Protein 6SGF (pdb70)

Solvent-accessible surface area: 33220 Å² total; per-residue (Å²): 72,89,135,67,79,15,64,0,95,91,5,61,15,6,62,25,76,7,105,82,108,83,28,141,48,40,27,65,5,48,6,90,103,37,86,14,17,0,33,0,7,2,52,38,28,8,49,10,35,67,3,72,7,0,27,0,61,3,27,93,43,132,12,64,1,0,0,8,0,4,21,60,37,110,73,14,63,79,69,0,7,81,129,43,37,74,69,116,86,95,18,66,4,100,17,58,54,73,35,26,0,24,4,0,0,0,12,0,43,69,72,138,27,150,129,3,52,3,5,0,35,8,0,24,0,50,17,73,70,56,74,114,78,69,5,64,0,82,77,2,133,40,56,142,24,73,6,96,82,104,82,34,138,47,43,27,69,4,48,8,87,71,27,84,17,28,0,42,0,63,10,73,71,39,10,21,3,44,15,1,15,8,0,29,0,59,2,27,92,46,129,14,53,0,0,0,9,0,8,33,59,38,158,79,14,64,83,54,0,12,37,126,44,33,72,78,102,91,89,6,53,2,25,9,24,28,123,39,29,0,46,1,0,0,0,12,0,45,79,59,145,27,154,126,3,50,3,5,0,32,9,0,23,0,22,14,23,69,25,4,33,67,80,90,66,13,8,3,0,54,81,5,100,26,6,37,9,44,9,46,48,46,59,7,45,15,5,27,75,4,49,6,48,84,71,120,18,28,0,14,0,17,12,60,78,52,9,81,4,78,71,3,80,4,0,13,0,8,1,4,74,46,124,12,63,0,0,0,9,0,8,32,14,32,107,77,14,60,83,60,0,7,82,124,42,41,75,68,111,88,71,15,80,3,105,15,62,46,124,44,17,0,10,0,0,0,0,13,0,44,65,99,141,19,148,124,3,44,2,6,0,4,2,0,17,0,51,14,93,95,85,70,56,33,55,86,69,15,10,6,0,56,70,4,138,25,49,138,25,74,7,91,83,109,82,32,56,15,4,28,64,4,50,6,79,147,71,119,17,30,0,38,0,48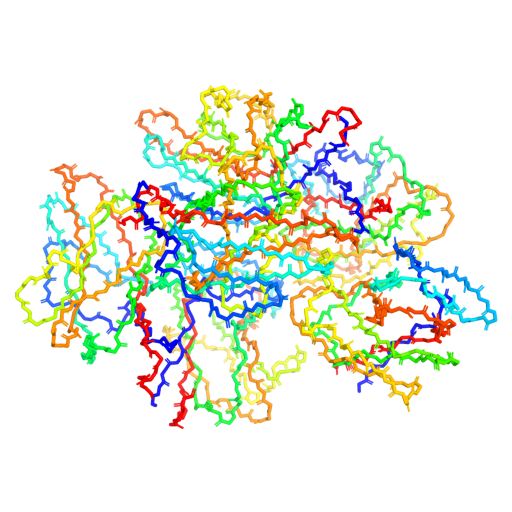,8,84,86,71,12,103,12,74,97,0,8,1,0,18,0,9,2,6,43,32,78,14,61,0,0,0,10,0,6,29,60,35,145,75,13,63,80,72,0,6,58,126,46,35,42,3,34,63,78,13,31,3,10,6,61,56,122,46,27,0,37,1,0,0,0,12,0,45,71,89,166,26,144,130,3,49,2,4,0,4,2,0,24,0,47,14,80,33,120,71,68,103,66,13,16,6,0,56,62,4,148,24,49,139,23,75,6,101,86,103,84,25,52,16,4,30,59,5,48,7,82,149,70,119,16,33,0,40,0,46,13,87,94,60,8,86,7,82,70,4,58,0,0,15,0,5,2,4,45,32,89,13,66,0,0,0,8,0,7,33,59,38,150,80,14,66,83,68,0,8,55,121,37,2,23,4,21,62,54,3,12,2,78,15,59,52,123,48,29,0,49,0,0,0,0,12,0,49,70,98,162,22,110,131,3,50,2,5,0,4,2,0,16,0,22,7,96,106,86,13,112,97,56,88,58,10,9,1,0,53,69,5,86,26,24,68,8,50,7,50,52,47,60,7,48,15,4,28,63,5,52,5,61,135,64,116,12,29,0,16,0,36,17,69,87,72,2,89,13,85,51,6,88,4,0,22,0,12,3,5,68,48,136,13,65,1,0,0,8,0,7,32,31,29,70,79,15,65,80,69,0,12,65,128,46,31,76,67,113,89,82,17,64,2,99,16,60,60,124,34,28,0,45,0,0,0,0,12,0,44,72,108,161,19,147,122,4,47,3,5,0,4,2,0,20,0,57,3,106,106,80,42

Sequence (786 aa):
GVKKVFTADQLKVAWGDADYELADGQWKLSFAKQYNQVKWTLPESIEMSQVNAVTFQVADQKVPISLKVYNGGDDATAANTQYGLSGQTEYTINPSGDGAIDAVGIMITEDKPENATVSLVSVTFELKAGVKKVFTADQLKVAWGDADYELADGQWKLSFAKQYNQVKWTLPESIEMSQVNAVTFQVADQKVPISLKVYNGGDDATAANTQYGLSGQTEYTINPSGDGAIDAVGIMITEDKPENATVSLVSVTFELKAGAGGVKKVFTADQLKVAWGDADYELADGQWKLSFAKQYNQVKWTLPESIEMSQVNAVTFQVADQKVPISLKVYNGGDDATAANTQYGLSGQTEYTINPSGDGAIDAVGIMITEDKPENATVSLVSVTFELKAGAMGVKKVFTADQLKVAWGDADYELADGQWKLSFAKQYNQVKWTLPESIEMSQVNAVTFQVADQKVPISLKVYNGGDDATAANTQYGLSGQTEYTINPSGDGAIDAVGIMITEDKPENATVSLVSVTFELKAGGVKKVFTADQLKVAWGDADYELADGQWKLSFAKQYNQVKWTLPESIEMSQVNAVTFQVADQKVPISLKVYNGGDDATAANTQYGLSGQQTEYTINPSGDGAIDAVGIMITEDKPENATVSLVSVTFELKAGAGGVKKVFTADQLKVAWGDADYELADGQWKLSFAKQYNQVKWTLPESIEMSQVNAVTFQVADQKVPISLKVYNGGDDATAANTQYGLSGQTEYTINPSGDGAIDAVGIMITEDKPENATVSLVSVTFELKAGA

Radius of gyration: 27.17 Å; Cα contacts (8 Å, |Δi|>4): 2214; chains: 6; bounding box: 61×60×64 Å

InterPro domains:
  IPR001000 Glycoside hydrolase family 10 domain [PF00331] (367-752)
  IPR001000 Glycoside hydrolase family 10 domain [PR00134] (466-478)
  IPR001000 Glycoside hydrolase family 10 domain [PR00134] (526-537)
  IPR001000 Glycoside hydrolase family 10 domain [PR00134] (588-599)
  IPR001000 Glycoside hydrolase family 10 domain [PR00134] (617-629)
  IPR001000 Glycoside hydrolase family 10 domain [PS51760] (351-753)
  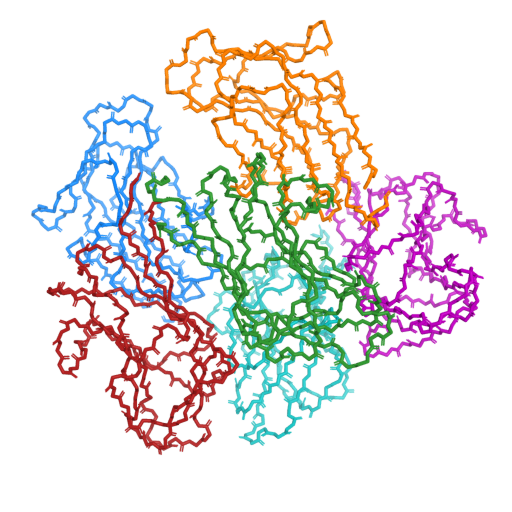IPR001000 Glycoside hydrolase family 10 domain [SM00633] (431-754)
  IPR003305 Carbohydrate-binding, CenC-like [PF02018] (166-317)
  IPR003343 Bacterial Ig-like domain, group 2 [PF02368] (1109-1179)
  IPR003343 Bacterial Ig-like domain, group 2 [SM00635] (1108-1184)
  IPR0089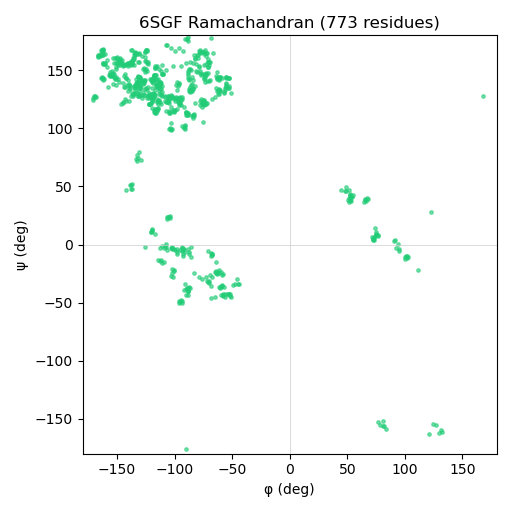64 Invasin/intimin cell-adhesion fragments [SSF49373] (1107-1189)
  IPR008979 Galactose-binding-like domain superfamily [SSF49785] (164-322)
  IPR010502 Carbohydrate-binding domain, family 9 [PF06452] (913-1086)
  IPR013378 Internalin B-like, B-repeat [PF09479] (1191-1256)
  IPR013378 Internalin B-like, B-repeat [TIGR02543] (1220-1261)
  IPR013783 Immunoglobulin-like fold [G3DSA:2.60.40.10] (1259-1356)
  IPR017853 Glycoside hydrolase superfamily [SSF51445] (361-753)
  IPR036116 Fibronectin type III superfamily [SSF49265] (1285-1336)
  IPR042229 Listeria-Bacteroides repeat domain superfamily [G3DSA:2.60.40.4270] (1190-1258)
  IPR044846 Glycoside hydrolase family 10 [PTHR31490] (156-719)

Foldseek 3Di:
DDKDKFWQVQWAWPDWPWDWDQDPRWTKTDHQAAFTKTKTWGPDKAFLLFFFKKKWFKPPFDAFKKKAWCFPDPGGDPLRMDGRHDDDRMDMRGHDDGHITTMMMMTHRDHGDDRGIMITTMMMTDTPD/DDKDKFWQVQWAWPDWPWDWDQDPRKTKTHHAAAFTKIKTFHPDWAWLVFFFKKKWFKPPFDAFKKKAFCFPDPGGDPLRMDGRDDDDRMDMRGHDDGHIGTIMMMTHRDGGDDRGMMITTMMMTDTDVVSD/DDKDKFWQVQWAWPDWPWDWDQDPRKIKTHHAAAFTKIKTWGPDWAWLVFFFKKKWFKPPFDAFKKKAWCFPDPGGDPLRMDGRDDDDRMDMHGHDDGHITTIMMMTHRDHGDDRGIMITTMMMTHTDVPD/DWDKDKDWQVQWDWPDWPWDWDQDPRKTKTDHAAAFTKTKTWHPDWAFLVFFQKKKWFKPPFPAFKKKAFPFPDPGGDPLRMDGRDDDDRMDMHGDDDGHTGTIMMMTHRDGGDDRGMMITTMMMTTTDDD/DDKDKFWAVQWAWPDWPWDWDQDPRWTKTHHQAAFTKIKTWHPDWAWLLWFFKKKWFKPPFDAFKKKAFDFPDPGGDPLRIDGRHDDDRIDMHGHDDGHTGTMMMMTHRDGGDDRGMMITTMMMTDTDDPDD/DDKDKFWQVQWAWPDWPWDWDQDPRKIKTDHQAAFTKTKTWGPDWAFLQWFFKKKWFKPPFDAFKKKAFDFPDPGGDPLRIDARHDDDRMDMHGHDDGHIGTIMMMTHRDGGDDRGMMITTMMMTDTDPPD

Structure (mmCIF, N/CA/C/O backbone):
data_6SGF
#
_entry.id   6SGF
#
_cell.length_a   141.870
_cell.length_b   141.870
_cell.length_c   60.600
_cell.angle_alpha   90.000
_cell.angle_beta   90.000
_cell.angle_gamma   120.000
#
_symmetry.space_group_name_H-M   'P 65'
#
loop_
_entity.id
_entity.type
_entity.pdbx_description
1 polymer Beta-xylanase
2 branched beta-D-xylopyranose-(1-4)-beta-D-xylopyranose-(1-4)-beta-D-xylopyranose
3 branched beta-D-xylopyranose-(1-4)-beta-D-xylopyranose-(1-4)-beta-D-xylopyranose-(1-4)-beta-D-xylopyranose
4 non-polymer beta-D-xylopyranose
5 non-polymer 'CADMIUM ION'
6 non-polymer 'CHLORIDE ION'
7 water water
#
loop_
_atom_site.group_PDB
_atom_site.id
_atom_site.type_symbol
_atom_site.label_atom_id
_atom_site.label_alt_id
_atom_site.label_comp_id
_atom_site.label_asym_id
_atom_site.label_entity_id
_atom_site.label_seq_id
_atom_site.pdbx_PDB_ins_code
_atom_site.Cartn_x
_atom_site.Cartn_y
_atom_site.Cartn_z
_atom_site.occupancy
_atom_site.B_iso_or_equiv
_atom_site.auth_seq_id
_atom_site.auth_comp_id
_atom_site.auth_asym_id
_atom_site.auth_atom_id
_atom_site.pdbx_PDB_model_num
ATOM 1 N N . GLY A 1 4 ? 44.653 84.282 -1.314 1.00 45.96 28 GLY A N 1
ATOM 2 C CA . GLY A 1 4 ? 43.297 84.806 -1.259 1.00 41.24 28 GLY A CA 1
ATOM 3 C C . GLY A 1 4 ? 43.092 86.046 -2.109 1.00 38.49 28 GLY A C 1
ATOM 4 O O . GLY A 1 4 ? 44.016 86.503 -2.781 1.00 39.55 28 GLY A O 1
ATOM 7 N N . VAL A 1 5 ? 41.873 86.589 -2.074 1.00 30.72 29 VAL A N 1
ATOM 8 C CA . VAL A 1 5 ? 41.556 87.805 -2.812 1.00 35.05 29 VAL A CA 1
ATOM 9 C C . VAL A 1 5 ? 42.230 88.988 -2.129 1.00 30.72 29 VAL A C 1
ATOM 10 O O . VAL A 1 5 ? 42.242 89.090 -0.896 1.00 27.41 29 VAL A O 1
ATOM 23 N N . LYS A 1 6 ? 42.752 89.916 -2.919 1.00 24.72 30 LYS A N 1
ATOM 24 C CA . LYS A 1 6 ? 43.445 91.082 -2.371 1.00 28.81 30 LYS A CA 1
ATOM 25 C C . LYS A 1 6 ? 42.644 92.351 -2.643 1.00 30.00 30 LYS A C 1
ATOM 26 O O . LYS A 1 6 ? 42.369 92.682 -3.800 1.00 32.88 30 LYS A O 1
ATOM 45 N N . LYS A 1 7 ? 42.268 93.054 -1.575 1.00 25.57 31 LYS A N 1
ATOM 46 C CA . LYS A 1 7 ? 41.692 94.390 -1.663 1.00 20.90 31 LYS A CA 1
ATOM 47 C C . LYS A 1 7 ? 42.805 95.399 -1.399 1.00 27.26 31 LYS A C 1
ATOM 48 O O . LYS A 1 7 ? 43.381 95.415 -0.305 1.00 22.62 31 LYS A O 1
ATOM 67 N N . VAL A 1 8 ? 43.113 96.225 -2.395 1.00 22.36 32 VAL A N 1
ATOM 68 C CA . VAL A 1 8 ? 44.241 97.147 -2.335 1.00 17.01 32 VAL A CA 1
ATOM 69 C C . VAL A 1 8 ? 43.703 98.573 -2.283 1.00 23.81 32 VAL A C 1
ATOM 70 O O . VAL A 1 8 ? 42.858 98.957 -3.100 1.00 21.55 32 VAL A O 1
ATOM 83 N N . PHE A 1 9 ? 44.193 99.358 -1.324 1.00 15.92 33 PHE A N 1
ATOM 84 C CA . PHE A 1 9 ? 43.886 100.787 -1.251 1.00 17.20 33 PHE A CA 1
ATOM 85 C C . PHE A 1 9 ? 45.170 101.569 -1.459 1.00 16.61 33 PHE A C 1
ATOM 86 O O . PHE A 1 9 ? 46.093 101.491 -0.639 1.00 16.34 33 PHE A O 1
ATOM 103 N N . THR A 1 10 ? 45.234 102.341 -2.535 1.00 14.26 34 THR A N 1
ATOM 104 C CA . THR A 1 10 ? 46.387 103.229 -2.650 1.00 13.71 34 THR A CA 1
ATOM 105 C C . THR A 1 10 ? 46.196 104.448 -1.752 1.00 12.78 34 THR A C 1
ATOM 106 O O . THR A 1 10 ? 45.099 104.707 -1.236 1.00 16.96 34 THR A O 1
ATOM 117 N N . ALA A 1 11 ? 47.298 105.198 -1.575 1.00 16.52 35 ALA A N 1
ATOM 118 C CA . ALA A 1 11 ? 47.336 106.318 -0.644 1.00 17.82 35 ALA A CA 1
ATOM 119 C C . ALA A 1 11 ? 46.175 107.276 -0.864 1.00 15.78 35 ALA A C 1
ATOM 120 O O . ALA A 1 11 ? 45.521 107.711 0.090 1.00 17.04 35 ALA A O 1
ATOM 127 N N . ASP A 1 12 ? 45.896 107.616 -2.119 1.00 16.42 36 ASP A N 1
ATOM 128 C CA . ASP A 1 12 ? 44.853 108.598 -2.387 1.00 16.19 36 ASP A CA 1
ATOM 129 C C . ASP A 1 12 ? 43.448 108.106 -2.062 1.00 21.47 36 ASP A C 1
ATOM 130 O O . ASP A 1 12 ? 42.515 108.909 -2.105 1.00 22.73 36 ASP A O 1
ATOM 139 N N . GLN A 1 13 ? 43.265 106.837 -1.724 1.00 21.22 37 GLN A N 1
ATOM 140 C CA . GLN A 1 13 ? 41.963 106.350 -1.275 1.00 20.96 37 GLN A CA 1
ATOM 141 C C . GLN A 1 13 ? 41.802 106.370 0.240 1.00 22.77 37 GLN A C 1
ATOM 142 O O . GLN A 1 13 ? 40.747 105.962 0.754 1.00 21.23 37 GLN A O 1
ATOM 156 N N . LEU A 1 14 ? 42.836 106.776 0.954 1.00 16.31 38 LEU A N 1
ATOM 157 C CA . LEU A 1 14 ? 42.892 106.719 2.413 1.00 17.82 38 LEU A CA 1
ATOM 158 C C . LEU A 1 14 ? 42.713 108.130 2.959 1.00 18.48 38 LEU A C 1
ATOM 159 O O . LEU A 1 14 ? 43.485 109.026 2.619 1.00 21.16 38 LEU A O 1
ATOM 175 N N . LYS A 1 15 ? 41.729 108.311 3.828 1.00 19.56 39 LYS A N 1
ATOM 176 C CA . LYS A 1 15 ? 41.443 109.604 4.434 1.00 18.70 39 LYS A CA 1
ATOM 177 C C . LYS A 1 15 ? 42.063 109.688 5.823 1.00 16.31 39 LYS A C 1
ATOM 178 O O . LYS A 1 15 ? 41.943 108.755 6.616 1.00 19.43 39 LYS A O 1
ATOM 197 N N . VAL A 1 16 ? 42.668 110.817 6.141 1.00 17.97 40 VAL A N 1
ATOM 198 C CA . VAL A 1 16 ? 43.262 110.977 7.469 1.00 18.78 40 VAL A CA 1
ATOM 199 C C . VAL A 1 16 ? 42.150 111.199 8.495 1.00 19.58 40 VAL A C 1
ATOM 200 O O . VAL A 1 16 ? 41.343 112.126 8.373 1.00 21.77 40 VAL A O 1
ATOM 213 N N . ALA A 1 17 ? 42.119 110.356 9.519 1.00 16.51 41 ALA A N 1
ATOM 214 C CA . ALA A 1 17 ? 41.175 110.484 10.620 1.00 17.33 41 ALA A CA 1
ATOM 215 C C . ALA A 1 17 ? 41.717 111.349 11.749 1.00 19.69 41 ALA A C 1
ATOM 216 O O . ALA A 1 17 ? 40.965 112.112 12.370 1.00 25.02 41 ALA A O 1
ATOM 223 N N . TRP A 1 18 ? 43.011 111.217 12.020 1.00 17.12 42 TRP A N 1
ATOM 224 C CA . TRP A 1 18 ? 43.710 111.820 13.142 1.00 19.22 42 TRP A CA 1
ATOM 225 C C . TRP A 1 18 ? 45.196 111.729 12.830 1.00 15.81 42 TRP A C 1
ATOM 226 O O . TRP A 1 18 ? 45.658 110.731 12.266 1.00 16.77 42 TRP A O 1
ATOM 247 N N . GLY A 1 19 ? 45.938 112.751 13.205 1.00 16.75 43 GLY A N 1
ATOM 248 C CA . GLY A 1 19 ? 47.376 112.693 13.072 1.00 17.52 43 GLY A CA 1
ATOM 249 C C . GLY A 1 19 ? 48.099 113.837 13.733 1.00 18.78 43 GLY A C 1
ATOM 250 O O . GLY A 1 19 ? 47.832 115.017 13.429 1.00 19.18 43 GLY A O 1
ATOM 254 N N . ASP A 1 20 ? 49.060 113.523 14.598 1.00 19.73 44 ASP A N 1
ATOM 255 C CA . ASP A 1 20 ? 49.906 114.580 15.130 1.00 17.69 44 ASP A CA 1
ATOM 256 C C . ASP A 1 20 ? 51.262 114.614 14.458 1.00 22.88 44 ASP A C 1
ATOM 257 O O . ASP A 1 20 ? 52.056 115.497 14.757 1.00 23.58 44 ASP A O 1
ATOM 266 N N . ALA A 1 21 ? 51.540 113.680 13.549 1.00 20.85 45 ALA A N 1
ATOM 267 C CA . ALA A 1 21 ? 52.621 113.837 12.591 1.00 20.23 45 ALA A CA 1
ATOM 268 C C . ALA A 1 21 ? 52.217 114.864 11.544 1.00 23.19 45 ALA A C 1
ATOM 269 O O . ALA A 1 21 ? 51.046 115.227 11.427 1.00 23.33 45 ALA A O 1
ATOM 276 N N . ASP A 1 22 ? 53.207 115.348 10.787 1.00 20.55 46 ASP A N 1
ATOM 277 C CA . ASP A 1 22 ? 52.964 116.192 9.620 1.00 26.46 46 ASP A CA 1
ATOM 278 C C . ASP A 1 22 ? 52.689 115.295 8.406 1.00 20.78 46 ASP A C 1
ATOM 279 O O . ASP A 1 22 ? 53.438 114.356 8.166 1.00 25.66 46 ASP A O 1
ATOM 288 N N . TYR A 1 23 ? 51.634 115.578 7.648 1.00 20.12 47 TYR A N 1
ATOM 289 C CA . TYR A 1 23 ? 51.259 114.693 6.536 1.00 16.57 47 TYR A CA 1
ATOM 290 C C . TYR A 1 23 ? 50.752 115.502 5.344 1.00 21.74 47 TYR A C 1
ATOM 291 O O . TYR A 1 23 ? 50.092 116.528 5.510 1.00 20.76 47 TYR A O 1
ATOM 309 N N . GLU A 1 24 ? 51.083 115.050 4.132 1.00 15.67 48 GLU A N 1
ATOM 310 C CA . GLU A 1 24 ? 50.538 115.666 2.939 1.00 16.38 48 GLU A CA 1
ATOM 311 C C . GLU A 1 24 ? 50.461 114.606 1.856 1.00 15.84 48 GLU A C 1
ATOM 312 O O . GLU A 1 24 ? 51.324 113.733 1.790 1.00 18.28 48 GLU A O 1
ATOM 324 N N . LEU A 1 25 ? 49.427 114.662 1.030 1.00 15.77 49 LEU A N 1
ATOM 325 C CA . LEU A 1 25 ? 49.298 113.748 -0.100 1.00 16.90 49 LEU A CA 1
ATOM 326 C C . LEU A 1 25 ? 49.980 114.412 -1.285 1.00 18.21 49 LEU A C 1
ATOM 327 O O . LEU A 1 25 ? 49.502 115.440 -1.788 1.00 18.55 49 LEU A O 1
ATOM 343 N N . ALA A 1 26 ? 51.102 113.850 -1.705 1.00 15.35 50 ALA A N 1
ATOM 344 C CA . ALA A 1 26 ? 51.910 114.413 -2.774 1.00 18.91 50 ALA A CA 1
ATOM 345 C C . ALA A 1 26 ? 52.423 113.292 -3.670 1.00 19.11 50 ALA A C 1
ATOM 346 O O . ALA A 1 26 ? 52.813 112.229 -3.192 1.00 15.59 50 ALA A O 1
ATOM 353 N N . ASP A 1 27 ? 52.373 113.519 -4.980 1.00 18.25 51 ASP A N 1
ATOM 354 C CA . ASP A 1 27 ? 52.843 112.545 -5.962 1.00 22.26 51 ASP A CA 1
ATOM 355 C C . ASP A 1 27 ? 52.238 111.158 -5.686 1.00 18.65 51 ASP A C 1
ATOM 356 O O . ASP A 1 27 ? 52.877 110.123 -5.844 1.00 19.31 51 ASP A O 1
ATOM 365 N N . GLY A 1 28 ? 50.971 111.154 -5.277 1.00 16.16 52 GLY A N 1
ATOM 366 C CA . GLY A 1 28 ? 50.196 109.942 -5.057 1.00 18.99 52 GLY A CA 1
ATOM 367 C C . GLY A 1 28 ? 50.521 109.157 -3.798 1.00 18.95 52 GLY A C 1
ATOM 368 O O . GLY A 1 28 ? 49.990 108.059 -3.622 1.00 16.83 52 GLY A O 1
ATOM 372 N N . GLN A 1 29 ? 51.341 109.704 -2.911 1.00 16.91 53 GLN A N 1
ATOM 373 C CA . GLN A 1 29 ? 51.749 109.065 -1.672 1.00 16.00 53 GLN A CA 1
ATOM 374 C C . GLN A 1 29 ? 51.431 109.979 -0.501 1.00 14.28 53 GLN A C 1
ATOM 375 O O . GLN A 1 29 ? 51.394 111.202 -0.648 1.00 15.47 53 GLN A O 1
ATOM 389 N N . TRP A 1 30 ? 51.171 109.370 0.652 1.00 12.11 54 TRP A N 1
ATOM 390 C CA . TRP A 1 30 ? 51.048 110.114 1.905 1.00 14.69 54 TRP A CA 1
ATOM 391 C C . TRP A 1 30 ? 52.470 110.303 2.437 1.00 16.02 54 TRP A C 1
ATOM 392 O O . TRP A 1 30 ? 53.107 109.346 2.861 1.00 20.70 54 TRP A O 1
ATOM 413 N N . LYS A 1 31 ? 52.975 111.530 2.390 1.00 14.22 55 LYS A N 1
ATOM 414 C CA . LYS A 1 31 ? 54.329 111.849 2.826 1.00 14.79 55 LYS A CA 1
ATOM 415 C C . LYS A 1 31 ? 54.255 112.344 4.273 1.00 20.57 55 LYS A C 1
ATOM 416 O O . LYS A 1 31 ? 53.514 113.284 4.582 1.00 16.47 55 LYS A O 1
ATOM 435 N N . LEU A 1 32 ? 54.986 111.670 5.164 1.00 16.14 56 LEU A N 1
ATOM 436 C CA . LEU A 1 32 ? 54.890 111.918 6.594 1.00 16.15 56 LEU A CA 1
ATOM 437 C C . LEU A 1 32 ? 56.214 112.422 7.162 1.00 14.92 56 LEU A C 1
ATOM 438 O O . LEU A 1 32 ? 57.277 111.996 6.741 1.00 15.81 56 LEU A O 1
ATOM 454 N N . SER A 1 33 ? 56.139 113.300 8.167 1.00 12.97 57 SER A N 1
ATOM 455 C CA . SER A 1 33 ? 57.316 113.734 8.908 1.00 17.84 57 SER A CA 1
ATOM 456 C C . SER A 1 33 ? 56.971 113.694 10.390 1.00 20.14 57 SER A C 1
ATOM 457 O O . SER A 1 33 ? 55.875 114.101 10.762 1.00 18.41 57 SER A O 1
ATOM 465 N N . PHE A 1 34 ? 57.885 113.189 11.226 1.00 18.08 58 PHE A N 1
ATOM 466 C CA . PHE A 1 34 ? 57.635 112.986 12.651 1.00 18.02 58 PHE A CA 1
ATOM 467 C C . PHE A 1 34 ? 58.611 113.832 13.454 1.00 19.45 58 PHE A C 1
ATOM 468 O O . PHE A 1 34 ? 59.831 113.645 13.358 1.00 25.67 58 PHE A O 1
ATOM 485 N N . ALA A 1 35 ? 58.069 114.693 14.313 1.00 20.92 59 ALA A N 1
ATOM 486 C CA . ALA A 1 35 ? 58.893 115.583 15.117 1.00 23.17 59 ALA A CA 1
ATOM 487 C C . ALA A 1 35 ? 59.080 115.087 16.541 1.00 30.28 59 ALA A C 1
ATOM 488 O O . ALA A 1 35 ? 60.084 115.443 17.155 1.00 26.27 59 ALA A O 1
ATOM 495 N N . LYS A 1 36 ? 58.183 114.237 17.048 1.00 20.74 60 LYS A N 1
ATOM 496 C CA . LYS A 1 36 ? 58.219 113.736 18.407 1.00 22.79 60 LYS A CA 1
ATOM 497 C C . LYS A 1 36 ? 57.953 112.240 18.478 1.00 25.01 60 LYS A C 1
ATOM 498 O O . LYS A 1 36 ? 57.208 111.675 17.667 1.00 16.83 60 LYS A O 1
ATOM 517 N N . GLN A 1 37 ? 58.481 111.630 19.550 1.00 23.00 61 GLN A N 1
ATOM 518 C CA . GLN A 1 37 ? 58.197 110.232 19.872 1.00 18.10 61 GLN A CA 1
ATOM 519 C C . GLN A 1 37 ? 56.695 110.000 19.929 1.00 18.38 61 GLN A C 1
ATOM 520 O O . GLN A 1 37 ? 55.947 110.805 20.482 1.00 18.92 61 GLN A O 1
ATOM 534 N N . TYR A 1 38 ? 56.257 108.908 19.304 1.00 18.59 62 TYR A N 1
ATOM 535 C CA . TYR A 1 38 ? 54.870 108.428 19.246 1.00 17.03 62 TYR A CA 1
ATOM 536 C C . TYR A 1 38 ? 53.971 109.272 18.336 1.00 18.13 62 TYR A C 1
ATOM 537 O O . TYR A 1 38 ? 52.771 108.954 18.213 1.00 17.89 62 TYR A O 1
ATOM 555 N N . ASN A 1 39 ? 54.512 110.267 17.642 1.00 16.66 63 ASN A N 1
ATOM 556 C CA . ASN A 1 39 ? 53.773 110.967 16.592 1.00 15.78 63 ASN A CA 1
ATOM 557 C C . ASN A 1 39 ? 53.272 109.938 15.585 1.00 18.39 63 ASN A C 1
ATOM 558 O O . ASN A 1 39 ? 53.944 108.935 15.306 1.00 14.10 63 ASN A O 1
ATOM 569 N N . GLN A 1 40 ? 52.085 110.170 15.048 1.00 16.63 64 GLN A N 1
ATOM 570 C CA . GLN A 1 40 ? 51.473 109.129 14.236 1.00 15.77 64 GLN A CA 1
ATOM 571 C C . GLN A 1 40 ? 50.356 109.717 13.384 1.00 16.58 64 GLN A C 1
ATOM 572 O O . GLN A 1 40 ? 49.870 110.826 13.609 1.00 13.85 64 GLN A O 1
ATOM 586 N N . VAL A 1 41 ? 49.930 108.911 12.431 1.00 15.38 65 VAL A N 1
ATOM 587 C CA . VAL A 1 41 ? 48.774 109.182 11.595 1.00 14.41 65 VAL A CA 1
ATOM 588 C C . VAL A 1 41 ? 47.868 107.956 11.621 1.00 13.81 65 VAL A C 1
ATOM 589 O O . VAL A 1 41 ? 48.341 106.814 11.584 1.00 13.96 65 VAL A O 1
ATOM 602 N N . LYS A 1 42 ? 46.558 108.203 11.620 1.00 13.17 66 LYS A N 1
ATOM 603 C CA . LYS A 1 42 ? 45.527 107.184 11.490 1.00 13.03 66 LYS A CA 1
ATOM 604 C C . LYS A 1 42 ? 44.692 107.530 10.260 1.00 15.40 66 LYS A C 1
ATOM 605 O O . LYS A 1 42 ? 44.196 108.660 10.146 1.00 14.72 66 LYS A O 1
ATOM 624 N N . TRP A 1 43 ? 44.534 106.576 9.357 1.00 14.21 67 TRP A N 1
ATOM 625 C CA . TRP A 1 43 ? 43.723 106.750 8.168 1.00 15.25 67 TRP A CA 1
ATOM 626 C C . TRP A 1 43 ? 42.515 105.835 8.215 1.00 16.18 67 TRP A C 1
ATOM 627 O O . TRP A 1 43 ? 42.653 104.653 8.542 1.00 15.72 67 TRP A O 1
ATOM 648 N N . THR A 1 44 ? 41.353 106.353 7.818 1.00 15.05 68 THR A N 1
ATOM 649 C CA . THR A 1 44 ? 40.199 105.496 7.636 1.00 16.27 68 THR A CA 1
ATOM 650 C C . THR A 1 44 ? 40.207 104.866 6.248 1.00 18.50 68 THR A C 1
ATOM 651 O O . THR A 1 44 ? 40.702 105.449 5.277 1.00 18.63 68 THR A O 1
ATOM 662 N N . LEU A 1 45 ? 39.749 103.653 6.189 1.00 18.53 69 LEU A N 1
ATOM 663 C CA . LEU A 1 45 ? 39.584 102.912 4.957 1.00 20.69 69 LEU A CA 1
ATOM 664 C C . LEU A 1 45 ? 38.307 103.347 4.222 1.00 23.76 69 LEU A C 1
ATOM 665 O O . LEU A 1 45 ? 37.409 103.932 4.830 1.00 21.34 69 LEU A O 1
ATOM 681 N N . PRO A 1 46 ? 38.273 103.185 2.892 1.00 21.87 70 PRO A N 1
ATOM 682 C CA . PRO A 1 46 ? 37.034 103.450 2.133 1.00 20.66 70 PRO A CA 1
ATOM 683 C C . PRO A 1 46 ? 35.864 102.552 2.544 1.00 20.16 70 PRO A C 1
ATOM 684 O O . PRO A 1 46 ? 34.714 102.860 2.203 1.00 17.87 70 PRO A O 1
ATOM 695 N N . GLU A 1 47 ? 36.139 101.400 3.150 1.00 20.46 71 GLU A N 1
ATOM 696 C CA . GLU A 1 47 ? 35.117 100.453 3.570 1.00 21.67 71 GLU A CA 1
ATOM 697 C C . GLU A 1 47 ? 35.613 99.641 4.758 1.00 25.54 71 GLU A C 1
ATOM 698 O O . GLU A 1 47 ? 36.814 99.385 4.906 1.00 22.30 71 GLU A O 1
ATOM 710 N N . SER A 1 48 ? 34.683 99.292 5.636 1.00 20.60 72 SER A N 1
ATOM 711 C CA . SER A 1 48 ? 34.962 98.422 6.767 1.00 21.86 72 SER A CA 1
ATOM 712 C C . SER A 1 48 ? 35.110 96.980 6.299 1.00 28.67 72 SER A C 1
ATOM 713 O O . SER A 1 48 ? 34.361 96.517 5.436 1.00 26.85 72 SER A O 1
ATOM 721 N N . ILE A 1 49 ? 36.025 96.245 6.912 1.00 23.28 73 ILE A N 1
ATOM 722 C CA . ILE A 1 49 ? 36.267 94.854 6.557 1.00 23.37 73 ILE A CA 1
ATOM 723 C C . ILE A 1 49 ? 36.207 94.029 7.838 1.00 23.92 73 ILE A C 1
ATOM 724 O O . ILE A 1 49 ? 36.926 94.315 8.803 1.00 23.14 73 ILE A O 1
ATOM 740 N N . GLU A 1 50 ? 35.370 93.002 7.843 1.00 27.45 74 GLU A N 1
ATOM 741 C CA . GLU A 1 50 ? 35.258 92.136 9.016 1.00 28.47 74 GLU A CA 1
ATOM 742 C C . GLU A 1 50 ? 36.576 91.412 9.271 1.00 22.84 74 GLU A C 1
ATOM 743 O O . GLU A 1 50 ? 37.208 90.883 8.351 1.00 22.42 74 GLU A O 1
ATOM 755 N N . MET A 1 51 ? 36.992 91.400 10.534 1.00 27.67 75 MET A N 1
ATOM 756 C CA . MET A 1 51 ? 38.253 90.767 10.910 1.00 27.34 75 MET A CA 1
ATOM 757 C C . MET A 1 51 ? 38.276 89.294 10.523 1.00 25.71 75 MET A C 1
ATOM 758 O O . MET A 1 51 ? 39.277 88.797 9.991 1.00 28.64 75 MET A O 1
ATOM 772 N N . SER A 1 52 ? 37.183 88.583 10.789 1.00 27.94 76 SER A N 1
ATOM 773 C CA . SER A 1 52 ? 37.032 87.184 10.399 1.00 28.44 76 SER A CA 1
ATOM 774 C C . SER A 1 52 ? 37.481 86.919 8.963 1.00 37.22 76 SER A C 1
ATOM 775 O O . SER A 1 52 ? 38.005 85.843 8.671 1.00 39.12 76 SER A O 1
ATOM 783 N N . GLN A 1 53 ? 37.287 87.877 8.053 1.00 30.88 77 GLN A N 1
ATOM 784 C CA . GLN A 1 53 ? 37.564 87.656 6.639 1.00 27.15 77 GLN A CA 1
ATOM 785 C C . GLN A 1 53 ? 39.005 87.946 6.235 1.00 29.26 77 GLN A C 1
ATOM 786 O O . GLN A 1 53 ? 39.358 87.665 5.090 1.00 32.12 77 GLN A O 1
ATOM 800 N N . VAL A 1 54 ? 39.843 88.487 7.132 1.00 28.12 78 VAL A N 1
ATOM 801 C CA . VAL A 1 54 ? 41.150 89.028 6.764 1.00 22.20 78 VAL A CA 1
ATOM 802 C C . VAL A 1 54 ? 42.267 88.084 7.194 1.00 27.40 78 VAL A C 1
ATOM 803 O O . VAL A 1 54 ? 42.350 87.696 8.364 1.00 30.54 78 VAL A O 1
ATOM 816 N N . ASN A 1 55 ? 43.141 87.732 6.251 1.00 26.76 79 ASN A N 1
ATOM 817 C CA . ASN A 1 55 ? 44.324 86.936 6.544 1.00 26.17 79 ASN A CA 1
ATOM 818 C C . ASN A 1 55 ? 45.535 87.785 6.908 1.00 27.59 79 ASN A C 1
ATOM 819 O O . ASN A 1 55 ? 46.262 87.466 7.856 1.00 27.32 79 ASN A O 1
ATOM 830 N N . ALA A 1 56 ? 45.763 88.867 6.171 1.00 23.74 80 ALA A N 1
ATOM 831 C CA . ALA A 1 56 ? 46.995 89.627 6.292 1.00 18.49 80 ALA A CA 1
ATOM 832 C C . ALA A 1 56 ? 46.708 91.041 5.812 1.00 22.64 80 ALA A C 1
ATOM 833 O O . ALA A 1 56 ? 45.895 91.238 4.909 1.00 21.61 80 ALA A O 1
ATOM 840 N N . VAL A 1 57 ? 47.380 92.010 6.415 1.00 19.23 81 VAL A N 1
ATOM 841 C CA . VAL A 1 57 ? 47.337 93.411 5.993 1.00 17.00 81 VAL A CA 1
ATOM 842 C C . VAL A 1 57 ? 48.777 93.798 5.673 1.00 18.94 81 VAL A C 1
ATOM 843 O O . VAL A 1 57 ? 49.650 93.694 6.538 1.00 18.41 81 VAL A O 1
ATOM 856 N N . THR A 1 58 ? 49.034 94.220 4.443 1.00 14.94 82 THR A N 1
ATOM 857 C CA . THR A 1 58 ? 50.383 94.557 4.010 1.00 16.67 82 THR A CA 1
ATOM 858 C C . THR A 1 58 ? 50.500 96.047 3.695 1.00 18.84 82 THR A C 1
ATOM 859 O O . THR A 1 58 ? 49.771 96.563 2.839 1.00 17.72 82 THR A O 1
ATOM 870 N N . PHE A 1 59 ? 51.441 96.704 4.370 1.00 13.64 83 PHE A N 1
ATOM 871 C CA . PHE A 1 59 ? 51.744 98.122 4.213 1.00 14.80 83 PHE A CA 1
ATOM 872 C C . PHE A 1 59 ? 52.915 98.286 3.249 1.00 15.50 83 PHE A C 1
ATOM 873 O O . PHE A 1 59 ? 53.988 97.707 3.461 1.00 18.62 83 PHE A O 1
ATOM 890 N N . GLN A 1 60 ? 52.723 99.069 2.196 1.00 13.06 84 GLN A N 1
ATOM 891 C CA . GLN A 1 60 ? 53.817 99.385 1.278 1.00 12.56 84 GLN A CA 1
ATOM 892 C C . GLN A 1 60 ? 54.272 100.816 1.505 1.00 13.29 84 GLN A C 1
ATOM 893 O O . GLN A 1 60 ? 53.452 101.740 1.484 1.00 15.82 84 GLN A O 1
ATOM 907 N N . VAL A 1 61 ? 55.577 100.997 1.714 1.00 15.66 85 VAL A N 1
ATOM 908 C CA . VAL A 1 61 ? 56.142 102.305 2.022 1.00 15.49 85 VAL A CA 1
ATOM 909 C C . VAL A 1 61 ? 57.250 102.622 1.027 1.00 17.70 85 VAL A C 1
ATOM 910 O O . VAL A 1 61 ? 57.726 101.756 0.287 1.00 17.20 85 VAL A O 1
ATOM 923 N N . ALA A 1 62 ? 57.636 103.897 1.004 1.00 13.35 86 ALA A N 1
ATOM 924 C CA . ALA A 1 62 ? 58.752 104.371 0.197 1.00 15.63 86 ALA A CA 1
ATOM 925 C C . ALA A 1 62 ? 59.476 105.463 0.962 1.00 17.58 86 ALA A C 1
ATOM 926 O O . ALA A 1 62 ? 58.909 106.122 1.852 1.00 13.79 86 ALA A O 1
ATOM 933 N N . ASP A 1 63 ? 60.761 105.622 0.618 1.00 17.05 87 ASP A N 1
ATOM 934 C CA . ASP A 1 63 ? 61.620 106.668 1.176 1.00 16.96 87 ASP A CA 1
ATOM 935 C C . ASP A 1 63 ? 61.638 106.617 2.704 1.00 19.78 87 ASP A C 1
ATOM 936 O O . ASP A 1 63 ? 61.553 107.642 3.394 1.00 19.27 87 ASP A O 1
ATOM 945 N N . GLN A 1 64 ? 61.733 105.409 3.239 1.00 17.12 88 GLN A N 1
ATOM 946 C CA . GLN A 1 64 ? 61.694 105.246 4.680 1.00 16.58 88 GLN A CA 1
ATOM 947 C C . GLN A 1 64 ? 63.008 105.697 5.283 1.00 21.16 88 GLN A C 1
ATOM 948 O O . GLN A 1 64 ? 64.047 105.108 5.003 1.00 19.42 88 GLN A O 1
ATOM 962 N N . LYS A 1 65 ? 62.955 106.664 6.185 1.00 16.28 89 LYS A N 1
ATOM 963 C CA . LYS A 1 65 ? 64.177 107.163 6.816 1.00 20.32 89 LYS A CA 1
ATOM 964 C C . LYS A 1 65 ? 64.192 106.990 8.331 1.00 22.15 89 LYS A C 1
ATOM 965 O O . LYS A 1 65 ? 65.070 107.546 9.003 1.00 19.03 89 LYS A O 1
ATOM 984 N N . VAL A 1 66 ? 63.261 106.230 8.881 1.00 20.61 90 VAL A N 1
ATOM 985 C CA . VAL A 1 66 ? 63.164 105.991 10.323 1.00 16.04 90 VAL A CA 1
ATOM 986 C C . VAL A 1 66 ? 62.449 104.658 10.501 1.00 17.58 90 VAL A C 1
ATOM 987 O O . VAL A 1 66 ? 61.612 104.300 9.664 1.00 17.40 90 VAL A O 1
ATOM 1000 N N . PRO A 1 67 ? 62.785 103.857 11.519 1.00 22.06 91 PRO A N 1
ATOM 1001 C CA . PRO A 1 67 ? 61.982 102.659 11.795 1.00 19.69 91 PRO A CA 1
ATOM 1002 C C . PRO A 1 67 ? 60.543 103.047 12.109 1.00 14.17 91 PRO A C 1
ATOM 1003 O O . PRO A 1 67 ? 60.287 104.108 12.680 1.00 17.93 91 PRO A O 1
ATOM 1014 N N . ILE A 1 68 ? 59.595 102.224 11.677 1.00 10.51 92 ILE A N 1
ATOM 1015 C CA . ILE A 1 68 ? 58.185 102.559 11.859 1.00 13.80 92 ILE A CA 1
ATOM 1016 C C . ILE A 1 68 ? 57.420 101.466 12.600 1.00 13.81 92 ILE A C 1
ATOM 1017 O O . ILE A 1 68 ? 57.765 100.286 12.576 1.00 16.86 92 ILE A O 1
ATOM 1033 N N . SER A 1 69 ? 56.308 101.883 13.197 1.00 16.45 93 SER A N 1
ATOM 1034 C CA . SER A 1 69 ? 55.326 100.999 13.809 1.00 14.50 93 SER A CA 1
ATOM 1035 C C . SER A 1 69 ? 54.041 101.060 13.000 1.00 13.56 93 SER A C 1
ATOM 1036 O O . SER A 1 69 ? 53.663 102.125 12.516 1.00 16.10 93 SER A O 1
ATOM 1044 N N . LEU A 1 70 ? 53.412 99.906 12.816 1.00 13.94 94 LEU A N 1
ATOM 1045 C CA . LEU A 1 70 ? 52.215 99.751 11.992 1.00 13.27 94 LEU A CA 1
ATOM 1046 C C . LEU A 1 70 ? 51.053 99.269 12.850 1.00 13.95 94 LEU A C 1
ATOM 1047 O O . LEU A 1 70 ? 51.236 98.469 13.777 1.00 16.69 94 LEU A O 1
ATOM 1063 N N . LYS A 1 71 ? 49.860 99.791 12.560 1.00 11.72 95 LYS A N 1
ATOM 1064 C CA . LYS A 1 71 ? 48.663 99.538 13.343 1.00 15.75 95 LYS A CA 1
ATOM 1065 C C . LYS A 1 71 ? 47.490 99.185 12.435 1.00 19.20 95 LYS A C 1
ATOM 1066 O O . LYS A 1 71 ? 47.291 99.824 11.397 1.00 13.95 95 LYS A O 1
ATOM 1085 N N . VAL A 1 72 ? 46.707 98.201 12.864 1.00 13.98 96 VAL A N 1
ATOM 1086 C CA . VAL A 1 72 ? 45.414 97.850 12.289 1.00 14.96 96 VAL A CA 1
ATOM 1087 C C . VAL A 1 72 ? 44.379 98.048 13.384 1.00 16.80 96 VAL A C 1
ATOM 1088 O O . VAL A 1 72 ? 44.421 97.358 14.416 1.00 18.88 96 VAL A O 1
ATOM 1101 N N . TYR A 1 73 ? 43.467 99.000 13.174 1.00 16.60 97 TYR A N 1
ATOM 1102 C CA . TYR A 1 73 ? 42.451 99.346 14.151 1.00 15.41 97 TYR A CA 1
ATOM 1103 C C . TYR A 1 73 ? 41.253 98.416 13.991 1.00 22.69 97 TYR A C 1
ATOM 1104 O O . TYR A 1 73 ? 40.991 97.894 12.905 1.00 22.75 97 TYR A O 1
ATOM 1122 N N . ASN A 1 74 ? 40.557 98.160 15.093 1.00 19.37 98 ASN A N 1
ATOM 1123 C CA . ASN A 1 74 ? 39.304 97.406 15.009 1.00 23.54 98 ASN A CA 1
ATOM 1124 C C . ASN A 1 74 ? 38.283 97.975 15.989 1.00 26.76 98 ASN A C 1
ATOM 1125 O O . ASN A 1 74 ? 37.568 97.245 16.669 1.00 27.81 98 ASN A O 1
ATOM 1136 N N . GLY A 1 75 ? 38.142 99.299 16.004 1.00 26.21 99 GLY A N 1
ATOM 1137 C CA . GLY A 1 75 ? 37.042 99.931 16.705 1.00 31.60 99 GLY A CA 1
ATOM 1138 C C . GLY A 1 75 ? 37.375 100.557 18.037 1.00 38.34 99 GLY A C 1
ATOM 1139 O O . GLY A 1 75 ? 36.535 101.274 18.586 1.00 39.10 99 GLY A O 1
ATOM 1143 N N . GLY A 1 76 ? 38.559 100.323 18.583 1.00 33.63 100 GLY A N 1
ATOM 1144 C CA . GLY A 1 76 ? 38.927 100.961 19.824 1.00 36.54 100 GLY A CA 1
ATOM 1145 C C . GLY A 1 76 ? 39.578 102.319 19.614 1.00 35.65 100 GLY A C 1
ATOM 1146 O O . GLY A 1 76 ? 39.875 102.763 18.504 1.00 37.37 100 GLY A O 1
ATOM 1150 N N . ASP A 1 77 ? 39.842 102.985 20.734 1.00 36.12 101 ASP A N 1
ATOM 1151 C CA . ASP A 1 77 ? 40.494 104.285 20.672 1.00 39.81 101 ASP A CA 1
ATOM 1152 C C . ASP A 1 77 ? 41.950 104.154 20.224 1.00 31.46 101 ASP A C 1
ATOM 1153 O O . ASP A 1 77 ? 42.519 105.110 19.694 1.00 36.43 101 ASP A O 1
ATOM 1162 N N . ASP A 1 78 ? 42.575 103.005 20.456 1.00 27.46 102 ASP A N 1
ATOM 1163 C CA . ASP A 1 78 ? 43.875 102.720 19.857 1.00 25.48 102 ASP A CA 1
ATOM 1164 C C . ASP A 1 78 ? 43.816 101.310 19.283 1.00 20.46 102 ASP A C 1
ATOM 1165 O O . ASP A 1 78 ? 42.968 100.502 19.650 1.00 20.69 102 ASP A O 1
ATOM 1174 N N . ALA A 1 79 ? 44.774 100.989 18.439 1.00 18.40 103 ALA A N 1
ATOM 1175 C CA . ALA A 1 79 ? 44.903 99.619 17.977 1.00 17.07 103 ALA A CA 1
ATOM 1176 C C . ALA A 1 79 ? 45.403 98.756 19.117 1.00 24.00 103 ALA A C 1
ATOM 1177 O O . ALA A 1 79 ? 46.150 99.213 19.996 1.00 25.50 103 ALA A O 1
ATOM 1184 N N . THR A 1 80 ? 44.974 97.500 19.125 1.00 21.61 104 THR A N 1
ATOM 1185 C CA . THR A 1 80 ? 45.477 96.576 20.142 1.00 23.07 104 THR A CA 1
ATOM 1186 C C . THR A 1 80 ? 46.939 96.212 19.882 1.00 28.58 104 THR A C 1
ATOM 1187 O O . THR A 1 80 ? 47.436 96.286 18.757 1.00 21.93 104 THR A O 1
ATOM 1198 N N . ALA A 1 81 ? 47.637 95.787 20.945 1.00 26.50 105 ALA A N 1
ATOM 1199 C CA . ALA A 1 81 ? 49.028 95.374 20.784 1.00 26.00 105 ALA A CA 1
ATOM 1200 C C . ALA A 1 81 ? 49.153 94.212 19.798 1.00 23.99 105 ALA A C 1
ATOM 1201 O O . ALA A 1 81 ? 50.110 94.146 19.023 1.00 23.75 105 ALA A O 1
ATOM 1208 N N . ALA A 1 82 ? 48.190 93.293 19.809 1.00 16.91 106 ALA A N 1
ATOM 1209 C CA . ALA A 1 82 ? 48.214 92.174 18.884 1.00 28.81 106 ALA A CA 1
ATOM 1210 C C . ALA A 1 82 ? 48.111 92.636 17.447 1.00 25.03 106 ALA A C 1
ATOM 1211 O O . ALA A 1 82 ? 48.543 91.919 16.539 1.00 24.54 106 ALA A O 1
ATOM 1218 N N . ASN A 1 83 ? 47.539 93.816 17.223 1.00 21.52 107 ASN A N 1
ATOM 1219 C CA . ASN A 1 83 ? 47.360 94.338 15.877 1.00 21.01 107 ASN A CA 1
ATOM 1220 C C . ASN A 1 83 ? 48.359 95.441 15.550 1.00 18.44 107 ASN A C 1
ATOM 1221 O O . ASN A 1 83 ? 48.109 96.254 14.667 1.00 17.92 107 ASN A O 1
ATOM 1232 N N . THR A 1 84 ? 49.489 95.468 16.231 1.00 18.22 108 THR A N 1
ATOM 1233 C CA . THR A 1 84 ? 50.510 96.497 16.060 1.00 16.08 108 THR A CA 1
ATOM 1234 C C . THR A 1 84 ? 51.836 95.775 15.927 1.00 20.49 108 THR A C 1
ATOM 1235 O O . THR A 1 84 ? 52.022 94.728 16.537 1.00 20.15 108 THR A O 1
ATOM 1246 N N . GLN A 1 85 ? 52.728 96.287 15.097 1.00 15.18 109 GLN A N 1
ATOM 1247 C CA . GLN A 1 85 ? 54.105 95.819 15.051 1.00 19.62 109 GLN A CA 1
ATOM 1248 C C . GLN A 1 85 ? 55.007 97.029 15.206 1.00 20.84 109 GLN A C 1
ATOM 1249 O O . GLN A 1 85 ? 54.725 98.080 14.626 1.00 21.17 109 GLN A O 1
ATOM 1263 N N . TYR A 1 86 ? 56.085 96.892 15.985 1.00 16.49 110 TYR A N 1
ATOM 1264 C CA . TYR A 1 86 ? 56.950 98.017 16.312 1.00 20.10 110 TYR A CA 1
ATOM 1265 C C . TYR A 1 86 ? 58.349 97.877 15.708 1.00 16.03 110 TYR A C 1
ATOM 1266 O O . TYR A 1 86 ? 58.858 96.778 15.517 1.00 18.09 110 TYR A O 1
ATOM 1284 N N . GLY A 1 87 ? 58.960 99.020 15.439 1.00 16.30 111 GLY A N 1
ATOM 1285 C CA . GLY A 1 87 ? 60.364 99.109 15.097 1.00 18.42 111 GLY A CA 1
ATOM 1286 C C . GLY A 1 87 ? 60.770 98.463 13.799 1.00 21.11 111 GLY A C 1
ATOM 1287 O O . GLY A 1 87 ? 61.881 97.935 13.710 1.00 18.62 111 GLY A O 1
ATOM 1291 N N . LEU A 1 88 ? 59.934 98.567 12.765 1.00 16.04 112 LEU A N 1
ATOM 1292 C CA . LEU A 1 88 ? 60.171 97.888 11.493 1.00 18.88 112 LEU A CA 1
ATOM 1293 C C . LEU A 1 88 ? 61.111 98.704 10.607 1.00 21.80 112 LEU A C 1
ATOM 1294 O O . LEU A 1 88 ? 60.935 99.914 10.453 1.00 17.05 112 LEU A O 1
ATOM 1310 N N . SER A 1 89 ? 62.094 98.033 10.001 1.00 16.18 113 SER A N 1
ATOM 1311 C CA . SER A 1 89 ? 63.074 98.695 9.142 1.00 19.18 113 SER A CA 1
ATOM 1312 C C . SER A 1 89 ? 63.535 97.723 8.067 1.00 16.58 113 SER A C 1
ATOM 1313 O O . SER A 1 89 ? 63.422 96.504 8.222 1.00 18.87 113 SER A O 1
ATOM 1321 N N . GLY A 1 90 ? 64.013 98.276 6.949 1.00 16.44 114 GLY A N 1
ATOM 1322 C CA . GLY A 1 90 ? 64.708 97.497 5.943 1.00 16.91 114 GLY A CA 1
ATOM 1323 C C . GLY A 1 90 ? 63.887 96.897 4.815 1.00 19.87 114 GLY A C 1
ATOM 1324 O O . GLY A 1 90 ? 64.463 96.161 3.997 1.00 15.74 114 GLY A O 1
ATOM 1328 N N . GLN A 1 91 ? 62.573 97.162 4.738 1.00 13.19 115 GLN A N 1
ATOM 1329 C CA . GLN A 1 91 ? 61.752 96.593 3.686 1.00 16.07 115 GLN A CA 1
ATOM 1330 C C . GLN A 1 91 ? 60.835 97.670 3.134 1.00 14.26 115 GLN A C 1
ATOM 1331 O O . GLN A 1 91 ? 60.544 98.676 3.798 1.00 17.53 115 GLN A O 1
ATOM 1345 N N . THR A 1 92 ? 60.328 97.444 1.929 1.00 17.36 116 THR A N 1
ATOM 1346 C CA . THR A 1 92 ? 59.301 98.339 1.405 1.00 15.76 116 THR A CA 1
ATOM 1347 C C . THR A 1 92 ? 57.885 97.795 1.591 1.00 16.61 116 THR A C 1
ATOM 1348 O O . THR A 1 92 ? 56.927 98.499 1.269 1.00 18.43 116 THR A O 1
ATOM 1359 N N . GLU A 1 93 ? 57.735 96.585 2.110 1.00 17.38 117 GLU A N 1
ATOM 1360 C CA . GLU A 1 93 ? 56.448 95.963 2.401 1.00 19.92 117 GLU A CA 1
ATOM 1361 C C . GLU A 1 93 ? 56.541 95.287 3.759 1.00 17.14 117 GLU A C 1
ATOM 1362 O O . GLU A 1 93 ? 57.509 94.567 4.013 1.00 15.89 117 GLU A O 1
ATOM 1374 N N . TYR A 1 94 ? 55.572 95.551 4.642 1.00 16.43 118 TYR A N 1
ATOM 1375 C CA . TYR A 1 94 ? 55.485 94.911 5.952 1.00 18.39 118 TYR A CA 1
ATOM 1376 C C . TYR A 1 94 ? 54.081 94.356 6.172 1.00 20.64 118 TYR A C 1
ATOM 1377 O O . TYR A 1 94 ? 53.093 94.989 5.794 1.00 19.89 118 TYR A O 1
ATOM 1395 N N . THR A 1 95 ? 53.977 93.181 6.812 1.00 18.11 119 THR A N 1
ATOM 1396 C CA . THR A 1 95 ? 52.692 92.492 6.951 1.00 20.13 119 THR A CA 1
ATOM 1397 C C . THR A 1 95 ? 52.326 92.323 8.414 1.00 22.77 119 THR A C 1
ATOM 1398 O O . THR A 1 95 ? 53.181 91.972 9.233 1.00 21.43 119 THR A O 1
ATOM 1409 N N . ILE A 1 96 ? 51.069 92.628 8.736 1.00 19.23 120 ILE A N 1
ATOM 1410 C CA . ILE A 1 96 ? 50.450 92.334 10.028 1.00 24.73 120 ILE A CA 1
ATOM 1411 C C . ILE A 1 96 ? 49.382 91.277 9.784 1.00 22.58 120 ILE A C 1
ATOM 1412 O O . ILE A 1 96 ? 48.613 91.378 8.816 1.00 23.30 120 ILE A O 1
ATOM 1428 N N . ASN A 1 97 ? 49.348 90.248 10.631 1.00 23.76 121 ASN A N 1
ATOM 1429 C CA . ASN A 1 97 ? 48.267 89.271 10.571 1.00 21.59 121 ASN A CA 1
ATOM 1430 C C . ASN A 1 97 ? 47.329 89.583 11.730 1.00 22.66 121 ASN A C 1
ATOM 1431 O O . ASN A 1 97 ? 47.631 89.227 12.875 1.00 22.00 121 ASN A O 1
ATOM 1442 N N . PRO A 1 98 ? 46.209 90.260 11.500 1.00 20.91 122 PRO A N 1
ATOM 1443 C CA . PRO A 1 98 ? 45.432 90.805 12.615 1.00 24.68 122 PRO A CA 1
ATOM 1444 C C . PRO A 1 98 ? 44.557 89.762 13.295 1.00 23.92 122 PRO A C 1
ATOM 1445 O O . PRO A 1 98 ? 44.216 88.730 12.731 1.00 23.26 122 PRO A O 1
ATOM 1456 N N . SER A 1 99 ? 44.160 90.076 14.519 1.00 23.32 123 SER A N 1
ATOM 1457 C CA . SER A 1 99 ? 43.386 89.118 15.302 1.00 27.89 123 SER A CA 1
ATOM 1458 C C . SER A 1 99 ? 42.413 89.897 16.155 1.00 31.43 123 SER A C 1
ATOM 1459 O O . SER A 1 99 ? 42.652 91.052 16.502 1.00 25.42 123 SER A O 1
ATOM 1467 N N . GLY A 1 100 ? 41.355 89.239 16.603 1.00 34.35 124 GLY A N 1
ATOM 1468 C CA . GLY A 1 100 ? 40.431 89.883 17.537 1.00 36.07 124 GLY A CA 1
ATOM 1469 C C . GLY A 1 100 ? 39.016 89.978 17.029 1.00 36.41 124 GLY A C 1
ATOM 1470 O O . GLY A 1 100 ? 38.675 89.335 16.090 1.00 36.31 124 GLY A O 1
ATOM 1474 N N . ASP A 1 101 ? 38.240 90.833 17.647 1.00 40.34 125 ASP A N 1
ATOM 1475 C CA . ASP A 1 101 ? 36.808 90.971 17.318 1.00 51.44 125 ASP A CA 1
ATOM 1476 C C . ASP A 1 101 ? 36.606 92.124 16.339 1.00 45.14 125 ASP A C 1
ATOM 1477 O O . ASP A 1 101 ? 37.574 92.803 16.020 1.00 43.83 125 ASP A O 1
ATOM 1486 N N . GLY A 1 102 ? 35.410 92.209 15.787 1.00 42.41 126 GLY A N 1
ATOM 1487 C CA . GLY A 1 102 ? 34.951 93.408 15.091 1.00 38.98 126 GLY A CA 1
ATOM 1488 C C . GLY A 1 102 ? 35.374 93.544 13.660 1.00 33.53 126 GLY A C 1
ATOM 1489 O O . GLY A 1 102 ? 35.663 92.568 13.012 1.00 32.15 126 GLY A O 1
ATOM 1493 N N . ALA A 1 103 ? 35.333 94.778 13.217 1.00 26.07 127 ALA A N 1
ATOM 1494 C CA . ALA A 1 103 ? 35.615 95.104 11.824 1.00 24.45 127 ALA A CA 1
ATOM 1495 C C . ALA A 1 103 ? 36.831 96.015 11.768 1.00 23.78 127 ALA A C 1
ATOM 1496 O O . ALA A 1 103 ? 36.996 96.877 12.637 1.00 21.97 127 ALA A O 1
ATOM 1503 N N . ILE A 1 104 ? 37.688 95.813 10.769 1.00 22.31 128 ILE A N 1
ATOM 1504 C CA . ILE A 1 104 ? 38.805 96.728 10.522 1.00 19.47 128 ILE A CA 1
ATOM 1505 C C . ILE A 1 104 ? 38.308 97.919 9.727 1.00 21.65 128 ILE A C 1
ATOM 1506 O O . ILE A 1 104 ? 37.764 97.747 8.633 1.00 20.04 128 ILE A O 1
ATOM 1522 N N . ASP A 1 105 ? 38.484 99.126 10.271 1.00 19.14 129 ASP A N 1
ATOM 1523 C CA . ASP A 1 105 ? 38.088 100.325 9.551 1.00 18.50 129 ASP A CA 1
ATOM 1524 C C . ASP A 1 105 ? 39.177 101.385 9.370 1.00 15.01 129 ASP A C 1
ATOM 1525 O O . ASP A 1 105 ? 38.878 102.454 8.812 1.00 17.16 129 ASP A O 1
ATOM 1534 N N . ALA A 1 106 ? 40.377 101.174 9.907 1.00 17.83 130 ALA A N 1
ATOM 1535 C CA . ALA A 1 106 ? 41.455 102.161 9.858 1.00 16.15 130 ALA A CA 1
ATOM 1536 C C . ALA A 1 106 ? 42.803 101.460 10.056 1.00 16.21 130 ALA A C 1
ATOM 1537 O O . ALA A 1 106 ? 42.887 100.340 10.584 1.00 16.59 130 ALA A O 1
ATOM 1544 N N . VAL A 1 107 ? 43.851 102.128 9.601 1.00 14.74 131 VAL A N 1
ATOM 1545 C CA . VAL A 1 107 ? 45.227 101.686 9.792 1.00 13.66 131 VAL A CA 1
ATOM 1546 C C . VAL A 1 107 ? 46.045 102.896 10.237 1.00 16.11 131 VAL A C 1
ATOM 1547 O O . VAL A 1 107 ? 45.619 104.047 10.101 1.00 18.50 131 VAL A O 1
ATOM 1560 N N . GLY A 1 108 ? 47.238 102.629 10.746 1.00 11.23 132 GLY A N 1
ATOM 1561 C CA . GLY A 1 108 ? 48.092 103.695 11.232 1.00 16.72 132 GLY A CA 1
ATOM 1562 C C . GLY A 1 108 ? 49.583 103.426 11.093 1.00 14.71 132 GLY A C 1
ATOM 1563 O O . GLY A 1 108 ? 50.031 102.279 10.958 1.00 16.02 132 GLY A O 1
ATOM 1567 N N . ILE A 1 109 ? 50.340 104.522 11.116 1.00 13.91 133 ILE A N 1
ATOM 1568 C CA . ILE A 1 109 ? 51.796 104.505 11.125 1.00 13.89 133 ILE A CA 1
ATOM 1569 C C . ILE A 1 109 ? 52.279 105.419 12.239 1.00 14.80 133 ILE A C 1
ATOM 1570 O O . ILE A 1 109 ? 51.849 106.584 12.315 1.00 13.91 133 ILE A O 1
ATOM 1586 N N . MET A 1 110 ? 53.225 104.919 13.054 1.00 13.75 134 MET A N 1
ATOM 1587 C CA . MET A 1 110 ? 53.721 105.640 14.238 1.00 15.67 134 MET A CA 1
ATOM 1588 C C . MET A 1 110 ? 55.233 105.491 14.299 1.00 15.44 134 MET A C 1
ATOM 1589 O O . MET A 1 110 ? 55.787 104.510 13.784 1.00 14.66 134 MET A O 1
ATOM 1603 N N . ILE A 1 111 ? 55.917 106.452 14.951 1.00 13.03 135 ILE A N 1
ATOM 1604 C CA . ILE A 1 111 ? 57.334 106.246 15.270 1.00 15.09 135 ILE A CA 1
ATOM 1605 C C . ILE A 1 111 ? 57.494 106.072 16.777 1.00 21.35 135 ILE A C 1
ATOM 1606 O O . ILE A 1 111 ? 56.771 106.670 17.579 1.00 16.66 135 ILE A O 1
ATOM 1622 N N . THR A 1 112 ? 58.465 105.246 17.163 1.00 14.86 136 THR A N 1
ATOM 1623 C CA . THR A 1 112 ? 58.806 105.066 18.563 1.00 17.44 136 THR A CA 1
ATOM 1624 C C . THR A 1 112 ? 60.150 105.693 18.894 1.00 23.05 136 THR A C 1
ATOM 1625 O O . THR A 1 112 ? 60.590 105.645 20.054 1.00 22.23 136 THR A O 1
ATOM 1636 N N . GLU A 1 113 ? 60.842 106.241 17.916 1.00 21.30 137 GLU A N 1
ATOM 1637 C CA . GLU A 1 113 ? 62.165 106.886 18.126 1.00 24.08 137 GLU A CA 1
ATOM 1638 C C . GLU A 1 113 ? 62.039 108.005 19.173 1.00 25.80 137 GLU A C 1
ATOM 1639 O O . GLU A 1 113 ? 61.199 108.836 19.042 1.00 20.17 137 GLU A O 1
ATOM 1651 N N . ASP A 1 114 ? 62.906 108.068 20.180 1.00 32.92 138 ASP A N 1
ATOM 1652 C CA . ASP A 1 114 ? 62.711 109.049 21.274 1.00 36.68 138 ASP A CA 1
ATOM 1653 C C . ASP A 1 114 ? 63.168 110.447 20.865 1.00 27.82 138 ASP A C 1
ATOM 1654 O O . ASP A 1 114 ? 62.629 111.375 21.404 1.00 30.57 138 ASP A O 1
ATOM 1663 N N . LYS A 1 115 ? 64.116 110.594 19.956 1.00 25.70 139 LYS A N 1
ATOM 1664 C CA . LYS A 1 115 ? 64.622 111.934 19.553 1.00 29.70 139 LYS A CA 1
ATOM 1665 C C . LYS A 1 115 ? 64.679 111.981 18.026 1.00 29.21 139 LYS A C 1
ATOM 1666 O O . LYS A 1 115 ? 65.755 112.012 17.453 1.00 26.76 139 LYS A O 1
ATOM 1685 N N . PRO A 1 116 ? 63.506 112.084 17.380 1.00 26.21 140 PRO A N 1
ATOM 1686 C CA . PRO A 1 116 ? 63.464 111.964 15.920 1.00 25.82 140 PRO A CA 1
ATOM 1687 C C . PRO A 1 116 ? 64.283 113.065 15.293 1.00 30.90 140 PRO A C 1
ATOM 1688 O O . PRO A 1 116 ? 64.293 114.207 15.756 1.00 30.33 140 PRO A O 1
ATOM 1699 N N . GLU A 1 117 ? 64.959 112.708 14.210 1.00 24.64 141 GLU A N 1
ATOM 1700 C CA . GLU A 1 117 ? 65.719 113.665 13.424 1.00 26.81 141 GLU A CA 1
ATOM 1701 C C . GLU A 1 117 ? 65.625 113.283 11.960 1.00 21.45 141 GLU A C 1
ATOM 1702 O O . GLU A 1 117 ? 66.013 112.176 11.585 1.00 28.25 141 GLU A O 1
ATOM 1714 N N . ASN A 1 118 ? 65.118 114.190 11.134 1.00 22.10 142 ASN A N 1
ATOM 1715 C CA . ASN A 1 118 ? 64.876 113.888 9.721 1.00 28.10 142 ASN A CA 1
ATOM 1716 C C . ASN A 1 118 ? 64.139 112.557 9.591 1.00 25.61 142 ASN A C 1
ATOM 1717 O O . ASN A 1 118 ? 64.507 111.666 8.806 1.00 24.70 142 ASN A O 1
ATOM 1728 N N . ALA A 1 119 ? 63.113 112.411 10.422 1.00 19.47 143 ALA A N 1
ATOM 1729 C CA . ALA A 1 119 ? 62.328 111.188 10.495 1.00 17.56 143 ALA A CA 1
ATOM 1730 C C . ALA A 1 119 ? 61.168 111.324 9.524 1.00 17.94 143 ALA A C 1
ATOM 1731 O O . ALA A 1 119 ? 60.208 112.038 9.794 1.00 20.40 143 ALA A O 1
ATOM 1738 N N . THR A 1 120 ? 61.279 110.659 8.371 1.00 19.04 144 THR A N 1
ATOM 1739 C CA . THR A 1 120 ? 60.247 110.750 7.349 1.00 19.74 144 THR A CA 1
ATOM 1740 C C . THR A 1 120 ? 59.977 109.366 6.748 1.00 15.73 144 THR A C 1
ATOM 1741 O O . THR A 1 120 ? 60.809 108.448 6.803 1.00 14.95 144 THR A O 1
ATOM 1752 N N . VAL A 1 121 ? 58.781 109.225 6.163 1.00 14.01 145 VAL A N 1
ATOM 1753 C CA . VAL A 1 121 ? 58.424 108.020 5.416 1.00 18.87 145 VAL A CA 1
ATOM 1754 C C . VAL A 1 121 ? 57.236 108.360 4.520 1.00 15.24 145 VAL A C 1
ATOM 1755 O O . VAL A 1 121 ? 56.475 109.269 4.817 1.00 14.75 145 VAL A O 1
ATOM 1768 N N . SER A 1 122 ? 57.081 107.617 3.428 1.00 12.66 146 SER A N 1
ATOM 1769 C CA . SER A 1 122 ? 55.914 107.742 2.561 1.00 14.62 146 SER A CA 1
ATOM 1770 C C . SER A 1 122 ? 55.111 106.454 2.574 1.00 13.98 146 SER A C 1
ATOM 1771 O O . SER A 1 122 ? 55.671 105.366 2.463 1.00 17.06 146 SER A O 1
ATOM 1779 N N . LEU A 1 123 ? 53.790 106.583 2.666 1.00 14.76 147 LEU A N 1
ATOM 1780 C CA . LEU A 1 123 ? 52.900 105.447 2.500 1.00 15.39 147 LEU A CA 1
ATOM 1781 C C . LEU A 1 123 ? 52.405 105.374 1.057 1.00 16.02 147 LEU A C 1
ATOM 1782 O O . LEU A 1 123 ? 51.795 106.330 0.543 1.00 16.60 147 LEU A O 1
ATOM 1798 N N . VAL A 1 124 ? 52.599 104.209 0.449 1.00 16.33 148 VAL A N 1
ATOM 1799 C CA . VAL A 1 124 ? 52.207 103.923 -0.934 1.00 13.25 148 VAL A CA 1
ATOM 1800 C C . VAL A 1 124 ? 50.824 103.288 -1.005 1.00 14.15 148 VAL A C 1
ATOM 1801 O O . VAL A 1 124 ? 49.954 103.752 -1.745 1.00 15.10 148 VAL A O 1
ATOM 1814 N N . SER A 1 125 ? 50.571 102.238 -0.224 1.00 12.65 149 SER A N 1
ATOM 1815 C CA . SER A 1 125 ? 49.347 101.472 -0.334 1.00 12.55 149 SER A CA 1
ATOM 1816 C C . SER A 1 125 ? 49.211 100.576 0.893 1.00 15.67 149 SER A C 1
ATOM 1817 O O . SER A 1 125 ? 50.188 100.308 1.602 1.00 13.85 149 SER A O 1
ATOM 1825 N N . VAL A 1 126 ? 47.984 100.101 1.093 1.00 15.42 150 VAL A N 1
ATOM 1826 C CA . VAL A 1 126 ? 47.641 99.100 2.100 1.00 14.23 150 VAL A CA 1
ATOM 1827 C C . VAL A 1 126 ? 46.799 98.016 1.439 1.00 17.19 150 VAL A C 1
ATOM 1828 O O . VAL A 1 126 ? 45.804 98.303 0.743 1.00 15.64 150 VAL A O 1
ATOM 1841 N N . THR A 1 127 ? 47.219 96.771 1.625 1.00 16.70 151 THR A N 1
ATOM 1842 C CA . THR A 1 127 ? 46.596 95.625 0.969 1.00 16.44 151 THR A CA 1
ATOM 1843 C C . THR A 1 127 ? 46.020 94.685 2.016 1.00 19.91 151 THR A C 1
ATOM 1844 O O . THR A 1 127 ? 46.724 94.310 2.949 1.00 19.90 151 THR A O 1
ATOM 1855 N N . PHE A 1 128 ? 44.749 94.302 1.839 1.00 18.15 152 PHE A N 1
ATOM 1856 C CA . PHE A 1 128 ? 44.042 93.341 2.681 1.00 16.76 152 PHE A CA 1
ATOM 1857 C C . PHE A 1 128 ? 43.958 92.033 1.918 1.00 23.42 152 PHE A C 1
ATOM 1858 O O . PHE A 1 128 ? 43.286 91.952 0.880 1.00 24.68 152 PHE A O 1
ATOM 1875 N N . GLU A 1 129 ? 44.642 91.005 2.413 1.00 17.81 153 GLU A N 1
ATOM 1876 C CA . GLU A 1 129 ? 44.523 89.687 1.806 1.00 21.96 153 GLU A CA 1
ATOM 1877 C C . GLU A 1 129 ? 43.411 88.933 2.521 1.00 27.58 153 GLU A C 1
ATOM 1878 O O . GLU A 1 129 ? 43.496 88.678 3.729 1.00 30.42 153 GLU A O 1
ATOM 1890 N N . LEU A 1 130 ? 42.375 88.573 1.782 1.00 25.30 154 LEU A N 1
ATOM 1891 C CA . LEU A 1 130 ? 41.207 87.991 2.408 1.00 22.69 154 LEU A CA 1
ATOM 1892 C C . LEU A 1 130 ? 41.361 86.476 2.459 1.00 30.27 154 LEU A C 1
ATOM 1893 O O . LEU A 1 130 ? 42.178 85.881 1.750 1.00 31.91 154 LEU A O 1
ATOM 1909 N N . LYS A 1 131 ? 40.646 85.875 3.401 1.00 29.94 155 LYS A N 1
ATOM 1910 C CA . LYS A 1 131 ? 40.561 84.424 3.437 1.00 42.56 155 LYS A CA 1
ATOM 1911 C C . LYS A 1 131 ? 39.771 83.934 2.232 1.00 39.11 155 LYS A C 1
ATOM 1912 O O . LYS A 1 131 ? 40.197 83.013 1.525 1.00 49.36 155 LYS A O 1
ATOM 1931 N N . ALA A 1 132 ? 38.638 84.574 1.971 1.00 38.81 156 ALA A N 1
ATOM 1932 C CA . ALA A 1 132 ? 37.779 84.269 0.836 1.00 55.49 156 ALA A CA 1
ATOM 1933 C C . ALA A 1 132 ? 38.280 84.998 -0.422 1.00 55.61 156 ALA A C 1
ATOM 1934 O O . ALA A 1 132 ? 39.483 84.988 -0.738 1.00 45.74 156 ALA A O 1
ATOM 1941 N N . GLY B 1 4 ? 32.196 95.252 50.412 1.00 40.53 28 GLY B N 1
ATOM 1942 C CA . GLY B 1 4 ? 32.401 95.948 51.666 1.00 45.35 28 GLY B CA 1
ATOM 1943 C C . GLY B 1 4 ? 33.692 95.528 52.341 1.00 35.97 28 GLY B C 1
ATOM 1944 O O . GLY B 1 4 ? 34.275 96.308 53.075 1.00 35.00 28 GLY B O 1
ATOM 1947 N N . VAL B 1 5 ? 34.147 94.303 52.064 1.00 33.16 29 VAL B N 1
ATOM 1948 C CA . VAL B 1 5 ? 35.392 93.820 52.649 1.00 34.93 29 VAL B CA 1
ATOM 1949 C C . VAL B 1 5 ? 36.540 94.582 52.006 1.00 37.52 29 VAL B C 1
ATOM 1950 O O . VAL B 1 5 ? 36.516 94.853 50.798 1.00 23.89 29 VAL B O 1
ATOM 1963 N N . LYS B 1 6 ? 37.539 94.938 52.800 1.00 27.52 30 LYS B N 1
ATOM 1964 C CA . LYS B 1 6 ? 38.693 95.683 52.277 1.00 26.90 30 LYS B CA 1
ATOM 1965 C C . LYS B 1 6 ? 39.971 94.907 52.476 1.00 32.47 30 LYS B C 1
ATOM 1966 O O . LYS B 1 6 ? 40.225 94.462 53.558 1.00 36.62 30 LYS B O 1
ATOM 1985 N N . LYS B 1 7 ? 40.676 94.684 51.401 1.00 22.05 31 LYS B N 1
ATOM 1986 C CA . LYS B 1 7 ? 42.012 94.130 51.451 1.00 17.96 31 LYS B CA 1
ATOM 1987 C C . LYS B 1 7 ? 43.006 95.280 51.281 1.00 22.78 31 LYS B C 1
ATOM 1988 O O . LYS B 1 7 ? 43.020 95.942 50.238 1.00 21.17 31 LYS B O 1
ATOM 2007 N N . VAL B 1 8 ? 43.793 95.562 52.313 1.00 23.46 32 VAL B N 1
ATOM 2008 C CA . VAL B 1 8 ? 44.680 96.725 52.319 1.00 14.94 32 VAL B CA 1
ATOM 2009 C C . VAL B 1 8 ? 46.110 96.233 52.320 1.00 19.27 32 VAL B C 1
ATOM 2010 O O . VAL B 1 8 ? 46.481 95.424 53.169 1.00 17.97 32 VAL B O 1
ATOM 2023 N N . PHE B 1 9 ? 46.926 96.742 51.414 1.00 16.97 33 PHE B N 1
ATOM 2024 C CA . PHE B 1 9 ? 48.349 96.433 51.407 1.00 18.46 33 PHE B CA 1
ATOM 2025 C C . PHE B 1 9 ? 49.146 97.712 51.578 1.00 17.72 33 PHE B C 1
ATOM 2026 O O . PHE B 1 9 ? 49.127 98.583 50.693 1.00 17.66 33 PHE B O 1
ATOM 2043 N N . THR B 1 10 ? 49.901 97.797 52.672 1.00 14.49 34 THR B N 1
ATOM 2044 C CA . THR B 1 10 ? 50.834 98.898 52.825 1.00 15.48 34 THR B CA 1
ATOM 2045 C C . THR B 1 10 ? 52.054 98.655 51.922 1.00 14.29 34 THR B C 1
ATOM 2046 O O . THR B 1 10 ? 52.243 97.565 51.375 1.00 15.76 34 THR B O 1
ATOM 2057 N N . ALA B 1 11 ? 52.857 99.717 51.731 1.00 15.26 35 ALA B N 1
ATOM 2058 C CA . ALA B 1 11 ? 53.976 99.681 50.794 1.00 15.55 35 ALA B CA 1
ATOM 2059 C C . ALA B 1 11 ? 54.915 98.507 51.056 1.00 22.98 35 ALA B C 1
ATOM 2060 O O . ALA B 1 11 ? 55.350 97.832 50.116 1.00 16.36 35 ALA B O 1
ATOM 2067 N N . ASP B 1 12 ? 55.224 98.226 52.324 1.00 17.00 36 ASP B N 1
ATOM 2068 C CA . ASP B 1 12 ? 56.178 97.150 52.569 1.00 20.02 36 ASP B CA 1
ATOM 2069 C C . ASP B 1 12 ? 55.647 95.774 52.196 1.00 23.45 36 ASP B C 1
ATOM 2070 O O . ASP B 1 12 ? 56.435 94.822 52.156 1.00 26.37 36 ASP B O 1
ATOM 2079 N N . GLN B 1 13 ? 54.363 95.645 51.864 1.00 20.00 37 GLN B N 1
ATOM 2080 C CA . GLN B 1 13 ? 53.832 94.364 51.413 1.00 20.56 37 GLN B CA 1
ATOM 2081 C C . GLN B 1 13 ? 53.830 94.206 49.895 1.00 23.81 37 GLN B C 1
ATOM 2082 O O . GLN B 1 13 ? 53.540 93.112 49.410 1.00 23.22 37 GLN B O 1
ATOM 2096 N N . LEU B 1 14 ? 54.192 95.245 49.148 1.00 19.95 38 LEU B N 1
ATOM 2097 C CA . LEU B 1 14 ? 54.120 95.257 47.698 1.00 17.55 38 LEU B CA 1
ATOM 2098 C C . LEU B 1 14 ? 55.545 95.105 47.175 1.00 19.48 38 LEU B C 1
ATOM 2099 O O . LEU B 1 14 ? 56.395 95.959 47.426 1.00 24.03 38 LEU B O 1
ATOM 2115 N N . LYS B 1 15 ? 55.783 94.081 46.382 1.00 19.70 39 LYS B N 1
ATOM 2116 C CA . LYS B 1 15 ? 57.119 93.838 45.801 1.00 19.77 39 LYS B CA 1
ATOM 2117 C C . LYS B 1 15 ? 57.178 94.378 44.383 1.00 16.74 39 LYS B C 1
ATOM 2118 O O . LYS B 1 15 ? 56.234 94.228 43.684 1.00 19.71 39 LYS B O 1
ATOM 2137 N N . VAL B 1 16 ? 58.283 94.992 44.007 1.00 15.97 40 VAL B N 1
ATOM 2138 C CA . VAL B 1 16 ? 58.400 95.574 42.675 1.00 17.20 40 VAL B CA 1
ATOM 2139 C C . VAL B 1 16 ? 58.584 94.442 41.658 1.00 24.00 40 VAL B C 1
ATOM 2140 O O . VAL B 1 16 ? 59.497 93.625 41.764 1.00 21.20 40 VAL B O 1
ATOM 2153 N N . ALA B 1 17 ? 57.703 94.408 40.664 1.00 16.59 41 ALA B N 1
ATOM 2154 C CA . ALA B 1 17 ? 57.832 93.438 39.577 1.00 18.02 41 ALA B CA 1
ATOM 2155 C C . ALA B 1 17 ? 58.704 93.976 38.435 1.00 26.28 41 ALA B C 1
ATOM 2156 O O . ALA B 1 17 ? 59.482 93.235 37.816 1.00 22.44 41 ALA B O 1
ATOM 2163 N N . TRP B 1 18 ? 58.580 95.264 38.148 1.00 18.23 42 TRP B N 1
ATOM 2164 C CA . TRP B 1 18 ? 59.245 95.901 37.021 1.00 20.02 42 TRP B CA 1
ATOM 2165 C C . TRP B 1 18 ? 59.205 97.391 37.283 1.00 18.46 42 TRP B C 1
ATOM 2166 O O . TRP B 1 18 ? 58.238 97.903 37.859 1.00 17.97 42 TRP B O 1
ATOM 2187 N N . GLY B 1 19 ? 60.257 98.075 36.910 1.00 17.01 43 GLY B N 1
ATOM 2188 C CA . GLY B 1 19 ? 60.209 99.512 36.998 1.00 17.64 43 GLY B CA 1
ATOM 2189 C C . GLY B 1 19 ? 61.353 100.228 36.329 1.00 19.16 43 GLY B C 1
ATOM 2190 O O . GLY B 1 19 ? 62.520 99.944 36.624 1.00 20.57 43 GLY B O 1
ATOM 2194 N N . ASP B 1 20 ? 61.059 101.188 35.457 1.00 19.90 44 ASP B N 1
ATOM 2195 C CA . ASP B 1 20 ? 62.129 102.040 34.952 1.00 17.62 44 ASP B CA 1
ATOM 2196 C C . ASP B 1 20 ? 62.169 103.396 35.654 1.00 24.39 44 ASP B C 1
ATOM 2197 O O . ASP B 1 20 ? 63.085 104.193 35.411 1.00 23.86 44 ASP B O 1
ATOM 2206 N N . ALA B 1 21 ? 61.218 103.669 36.540 1.00 20.64 45 ALA B N 1
ATOM 2207 C CA . ALA B 1 21 ? 61.413 104.729 37.515 1.00 21.11 45 ALA B CA 1
ATOM 2208 C C . ALA B 1 21 ? 62.435 104.287 38.557 1.00 22.72 45 ALA B C 1
ATOM 2209 O O . ALA B 1 21 ? 62.764 103.105 38.682 1.00 25.08 45 ALA B O 1
ATOM 2216 N N . ASP B 1 22 ? 62.936 105.252 39.318 1.00 19.17 46 ASP B N 1
ATOM 2217 C CA . ASP B 1 22 ? 63.778 104.965 40.469 1.00 20.07 46 ASP B CA 1
ATOM 2218 C C . ASP B 1 22 ? 62.886 104.751 41.684 1.00 21.87 46 ASP B C 1
ATOM 2219 O O . ASP B 1 22 ? 61.940 105.514 41.886 1.00 23.04 46 ASP B O 1
ATOM 2228 N N . TYR B 1 23 ? 63.152 103.690 42.457 1.00 21.33 47 TYR B N 1
ATOM 2229 C CA . TYR B 1 23 ? 62.288 103.355 43.593 1.00 19.66 47 TYR B CA 1
ATOM 2230 C C . TYR B 1 23 ? 63.119 102.845 44.762 1.00 21.80 47 TYR B C 1
ATOM 2231 O O . TYR B 1 23 ? 64.117 102.138 44.579 1.00 18.23 47 TYR B O 1
ATOM 2249 N N . GLU B 1 24 ? 62.698 103.206 45.971 1.00 15.91 48 GLU B N 1
ATOM 2250 C CA . GLU B 1 24 ? 63.298 102.665 47.175 1.00 16.60 48 GLU B CA 1
ATOM 2251 C C . GLU B 1 24 ? 62.229 102.672 48.241 1.00 19.50 48 GLU B C 1
ATOM 2252 O O . GLU B 1 24 ? 61.398 103.589 48.281 1.00 17.74 48 GLU B O 1
ATOM 2264 N N . LEU B 1 25 ? 62.241 101.636 49.068 1.00 15.39 49 LEU B N 1
ATOM 2265 C CA . LEU B 1 25 ? 61.341 101.508 50.210 1.00 16.79 49 LEU B CA 1
ATOM 2266 C C . LEU B 1 25 ? 62.025 102.160 51.397 1.00 19.69 49 LEU B C 1
ATOM 2267 O O . LEU B 1 25 ? 63.043 101.654 51.888 1.00 19.95 49 LEU B O 1
ATOM 2283 N N . ALA B 1 26 ? 61.490 103.285 51.850 1.00 15.28 50 ALA B N 1
ATOM 2284 C CA . ALA B 1 26 ? 62.116 104.039 52.931 1.00 16.52 50 ALA B CA 1
ATOM 2285 C C . ALA B 1 26 ? 61.014 104.577 53.833 1.00 21.43 50 ALA B C 1
ATOM 2286 O O . ALA B 1 26 ? 59.971 105.027 53.352 1.00 14.43 50 ALA B O 1
ATOM 2293 N N . ASP B 1 27 ? 61.229 104.482 55.142 1.00 20.38 51 ASP B N 1
ATOM 2294 C CA . ASP B 1 27 ? 60.269 105.003 56.117 1.00 21.56 51 ASP B CA 1
ATOM 2295 C C . ASP B 1 27 ? 58.868 104.464 55.832 1.00 20.29 51 ASP B C 1
ATOM 2296 O O . ASP B 1 27 ? 57.868 105.161 55.974 1.00 18.62 51 ASP B O 1
ATOM 2305 N N . GLY B 1 28 ? 58.809 103.201 55.426 1.00 17.57 52 GLY B N 1
ATOM 2306 C CA . GLY B 1 28 ? 57.566 102.506 55.206 1.00 20.14 52 GLY B CA 1
ATOM 2307 C C . GLY B 1 28 ? 56.812 102.887 53.941 1.00 19.20 52 GLY B C 1
ATOM 2308 O O . GLY B 1 28 ? 55.692 102.426 53.752 1.00 16.49 52 GLY B O 1
ATOM 2312 N N . GLN B 1 29 ? 57.403 103.689 53.061 1.00 18.57 53 GLN B N 1
ATOM 2313 C CA . GLN B 1 29 ? 56.762 104.098 51.815 1.00 17.91 53 GLN B CA 1
ATOM 2314 C C . GLN B 1 29 ? 57.644 103.773 50.615 1.00 20.11 53 GLN B C 1
ATOM 2315 O O . GLN B 1 29 ? 58.869 103.751 50.704 1.00 15.40 53 GLN B O 1
ATOM 2329 N N . TRP B 1 30 ? 57.010 103.511 49.480 1.00 15.32 54 TRP B N 1
ATOM 2330 C CA . TRP B 1 30 ? 57.755 103.370 48.237 1.00 14.99 54 TRP B CA 1
ATOM 2331 C C . TRP B 1 30 ? 57.985 104.780 47.696 1.00 17.08 54 TRP B C 1
ATOM 2332 O O . TRP B 1 30 ? 57.032 105.440 47.272 1.00 16.86 54 TRP B O 1
ATOM 2353 N N . LYS B 1 31 ? 59.246 105.244 47.717 1.00 15.68 55 LYS B N 1
ATOM 2354 C CA . LYS B 1 31 ? 59.615 106.584 47.278 1.00 18.49 55 LYS B CA 1
ATOM 2355 C C . LYS B 1 31 ? 60.078 106.501 45.825 1.00 18.53 55 LYS B C 1
ATOM 2356 O O . LYS B 1 31 ? 60.995 105.744 45.500 1.00 18.71 55 LYS B O 1
ATOM 2375 N N . LEU B 1 32 ? 59.402 107.232 44.945 1.00 15.54 56 LEU B N 1
ATOM 2376 C CA . LEU B 1 32 ? 59.624 107.095 43.521 1.00 15.97 56 LEU B CA 1
ATOM 2377 C C . LEU B 1 32 ? 60.152 108.394 42.931 1.00 19.32 56 LEU B C 1
ATOM 2378 O O . LEU B 1 32 ? 59.776 109.497 43.366 1.00 15.96 56 LEU B O 1
ATOM 2394 N N . SER B 1 33 ? 61.019 108.241 41.925 1.00 17.28 57 SER B N 1
ATOM 2395 C CA . SER B 1 33 ? 61.535 109.359 41.156 1.00 20.22 57 SER B CA 1
ATOM 2396 C C . SER B 1 33 ? 61.477 109.013 39.670 1.00 21.43 57 SER B C 1
ATOM 2397 O O . SER B 1 33 ? 61.920 107.939 39.260 1.00 20.52 57 SER B O 1
ATOM 2405 N N . PHE B 1 34 ? 60.973 109.942 38.871 1.00 22.52 58 PHE B N 1
ATOM 2406 C CA . PHE B 1 34 ? 60.758 109.683 37.453 1.00 16.77 58 PHE B CA 1
ATOM 2407 C C . PHE B 1 34 ? 61.616 110.631 36.626 1.00 23.02 58 PHE B C 1
ATOM 2408 O O . PHE B 1 34 ? 61.568 111.850 36.815 1.00 26.07 58 PHE B O 1
ATOM 2425 N N . ALA B 1 35 ? 62.385 110.080 35.707 1.00 21.97 59 ALA B N 1
ATOM 2426 C CA . ALA B 1 35 ? 63.274 110.885 34.893 1.00 22.33 59 ALA B CA 1
ATOM 2427 C C . ALA B 1 35 ? 62.757 111.128 33.484 1.00 26.65 59 ALA B C 1
ATOM 2428 O O . ALA B 1 35 ? 63.112 112.147 32.878 1.00 26.61 59 ALA B O 1
ATOM 2435 N N . LYS B 1 36 ? 61.939 110.233 32.964 1.00 20.41 60 LYS B N 1
ATOM 2436 C CA . LYS B 1 36 ? 61.460 110.394 31.588 1.00 19.08 60 LYS B CA 1
ATOM 2437 C C . LYS B 1 36 ? 59.970 110.114 31.511 1.00 22.12 60 LYS B C 1
ATOM 2438 O O . LYS B 1 36 ? 59.431 109.464 32.375 1.00 18.64 60 LYS B O 1
ATOM 2457 N N . GLN B 1 37 ? 59.353 110.584 30.437 1.00 21.42 61 GLN B N 1
ATOM 2458 C CA . GLN B 1 37 ? 57.934 110.361 30.149 1.00 24.17 61 GLN B CA 1
ATOM 2459 C C . GLN B 1 37 ? 57.680 108.853 30.145 1.00 22.94 61 GLN B C 1
ATOM 2460 O O . GLN B 1 37 ? 58.434 108.116 29.580 1.00 19.39 61 GLN B O 1
ATOM 2474 N N . TYR B 1 38 ? 56.593 108.477 30.783 1.00 19.11 62 TYR B N 1
ATOM 2475 C CA . TYR B 1 38 ? 56.058 107.115 30.849 1.00 17.67 62 TYR B CA 1
ATOM 2476 C C . TYR B 1 38 ? 56.897 106.201 31.739 1.00 17.96 62 TYR B C 1
ATOM 2477 O O . TYR B 1 38 ? 56.574 105.002 31.841 1.00 18.67 62 TYR B O 1
ATOM 2495 N N . ASN B 1 39 ? 57.931 106.723 32.412 1.00 18.53 63 ASN B N 1
ATOM 2496 C CA . ASN B 1 39 ? 58.584 105.989 33.488 1.00 16.73 63 ASN B CA 1
ATOM 2497 C C . ASN B 1 39 ? 57.514 105.536 34.487 1.00 15.80 63 ASN B C 1
ATOM 2498 O O . ASN B 1 39 ? 56.556 106.259 34.780 1.00 14.52 63 ASN B O 1
ATOM 2509 N N . GLN B 1 40 ? 57.700 104.353 35.041 1.00 15.28 64 GLN B N 1
ATOM 2510 C CA . GLN B 1 40 ? 56.657 103.747 35.853 1.00 17.29 64 GLN B CA 1
ATOM 2511 C C . GLN B 1 40 ? 57.225 102.609 36.701 1.00 17.67 64 GLN B C 1
ATOM 2512 O O . GLN B 1 40 ? 58.352 102.123 36.490 1.00 15.13 64 GLN B O 1
ATOM 2526 N N . VAL B 1 41 ? 56.402 102.179 37.667 1.00 13.57 65 VAL B N 1
ATOM 2527 C CA . VAL B 1 41 ? 56.697 101.033 38.520 1.00 12.84 65 VAL B CA 1
ATOM 2528 C C . VAL B 1 41 ? 55.483 100.130 38.503 1.00 16.19 65 VAL B C 1
ATOM 2529 O O . VAL B 1 41 ? 54.344 100.605 38.418 1.00 15.87 65 VAL B O 1
ATOM 2542 N N . LYS B 1 42 ? 55.724 98.831 38.541 1.00 13.97 66 LYS B N 1
ATOM 2543 C CA . LYS B 1 42 ? 54.678 97.828 38.625 1.00 15.02 66 LYS B CA 1
ATOM 2544 C C . LYS B 1 42 ? 54.949 96.978 39.857 1.00 16.82 66 LYS B C 1
ATOM 2545 O O . LYS B 1 42 ? 56.067 96.503 40.029 1.00 16.36 66 LYS B O 1
ATOM 2564 N N . TRP B 1 43 ? 53.945 96.821 40.728 1.00 13.42 67 TRP B N 1
ATOM 2565 C CA . TRP B 1 43 ? 54.074 96.006 41.926 1.00 15.71 67 TRP B CA 1
ATOM 2566 C C . TRP B 1 43 ? 53.145 94.793 41.874 1.00 18.00 67 TRP B C 1
ATOM 2567 O O . TRP B 1 43 ? 51.964 94.923 41.537 1.00 17.60 67 TRP B O 1
ATOM 2588 N N . THR B 1 44 ? 53.652 93.642 42.314 1.00 15.91 68 THR B N 1
ATOM 2589 C CA . THR B 1 44 ? 52.854 92.440 42.449 1.00 18.07 68 THR B CA 1
ATOM 2590 C C . THR B 1 44 ? 52.118 92.430 43.783 1.00 22.66 68 THR B C 1
ATOM 2591 O O . THR B 1 44 ? 52.652 92.857 44.813 1.00 18.65 68 THR B O 1
ATOM 2602 N N . LEU B 1 45 ? 50.886 91.942 43.754 1.00 19.67 69 LEU B N 1
ATOM 2603 C CA . LEU B 1 45 ? 50.112 91.811 44.979 1.00 19.58 69 LEU B CA 1
ATOM 2604 C C . LEU B 1 45 ? 50.511 90.526 45.704 1.00 27.79 69 LEU B C 1
ATOM 2605 O O . LEU B 1 45 ? 50.894 89.547 45.066 1.00 22.83 69 LEU B O 1
ATOM 2621 N N . PRO B 1 46 ? 50.438 90.498 47.032 1.00 24.96 70 PRO B N 1
ATOM 2622 C CA . PRO B 1 46 ? 50.780 89.246 47.738 1.00 30.94 70 PRO B CA 1
ATOM 2623 C C . PRO B 1 46 ? 49.895 88.068 47.333 1.00 41.15 70 PRO B C 1
ATOM 2624 O O . PRO B 1 46 ? 50.311 86.913 47.477 1.00 45.37 70 PRO B O 1
ATOM 2635 N N . GLU B 1 47 ? 48.688 88.325 46.824 1.00 37.10 71 GLU B N 1
ATOM 2636 C CA . GLU B 1 47 ? 47.700 87.301 46.476 1.00 44.51 71 GLU B CA 1
ATOM 2637 C C . GLU B 1 47 ? 46.852 87.907 45.390 1.00 32.28 71 GLU B C 1
ATOM 2638 O O . GLU B 1 47 ? 46.596 89.096 45.458 1.00 30.83 71 GLU B O 1
ATOM 2650 N N . SER B 1 48 ? 46.500 87.187 44.351 1.00 34.78 72 SER B N 1
ATOM 2651 C CA . SER B 1 48 ? 45.638 87.860 43.400 1.00 38.34 72 SER B CA 1
ATOM 2652 C C . SER B 1 48 ? 44.199 87.808 43.878 1.00 33.54 72 SER B C 1
ATOM 2653 O O . SER B 1 48 ? 43.844 87.052 44.781 1.00 29.63 72 SER B O 1
ATOM 2661 N N . ILE B 1 49 ? 43.449 88.785 43.402 1.00 34.79 73 ILE B N 1
ATOM 2662 C CA . ILE B 1 49 ? 42.066 89.056 43.741 1.00 27.53 73 ILE B CA 1
ATOM 2663 C C . ILE B 1 49 ? 41.324 89.011 42.420 1.00 29.69 73 ILE B C 1
ATOM 2664 O O . ILE B 1 49 ? 41.788 89.591 41.432 1.00 24.67 73 ILE B O 1
ATOM 2680 N N . GLU B 1 50 ? 40.231 88.264 42.380 1.00 29.56 74 GLU B N 1
ATOM 2681 C CA . GLU B 1 50 ? 39.448 88.171 41.164 1.00 25.25 74 GLU B CA 1
ATOM 2682 C C . GLU B 1 50 ? 38.891 89.530 40.810 1.00 21.83 74 GLU B C 1
ATOM 2683 O O . GLU B 1 50 ? 38.259 90.210 41.625 1.00 20.44 74 GLU B O 1
ATOM 2695 N N . MET B 1 51 ? 39.052 89.884 39.554 1.00 25.91 75 MET B N 1
ATOM 2696 C CA . MET B 1 51 ? 38.541 91.163 39.122 1.00 32.74 75 MET B CA 1
ATOM 2697 C C . MET B 1 51 ? 37.037 91.294 39.362 1.00 23.68 75 MET B C 1
ATOM 2698 O O . MET B 1 51 ? 36.592 92.376 39.748 1.00 26.22 75 MET B O 1
ATOM 2712 N N . SER B 1 52 ? 36.230 90.258 39.084 1.00 28.99 76 SER B N 1
ATOM 2713 C CA . SER B 1 52 ? 34.783 90.478 39.198 1.00 38.02 76 SER B CA 1
ATOM 2714 C C . SER B 1 52 ? 34.360 90.786 40.627 1.00 37.19 76 SER B C 1
ATOM 2715 O O . SER B 1 52 ? 33.208 91.188 40.841 1.00 31.86 76 SER B O 1
ATOM 2723 N N . GLN B 1 53 ? 35.225 90.522 41.632 1.00 25.14 77 GLN B N 1
ATOM 2724 C CA . GLN B 1 53 ? 34.856 90.765 43.028 1.00 26.93 77 GLN B CA 1
ATOM 2725 C C . GLN B 1 53 ? 35.158 92.184 43.505 1.00 25.05 77 GLN B C 1
ATOM 2726 O O . GLN B 1 53 ? 34.783 92.536 44.625 1.00 20.14 77 GLN B O 1
ATOM 2740 N N . VAL B 1 54 ? 35.854 93.005 42.722 1.00 18.48 78 VAL B N 1
ATOM 2741 C CA . VAL B 1 54 ? 36.403 94.260 43.230 1.00 15.81 78 VAL B CA 1
ATOM 2742 C C . VAL B 1 54 ? 35.534 95.428 42.794 1.00 17.43 78 VAL B C 1
ATOM 2743 O O . VAL B 1 54 ? 35.262 95.603 41.597 1.00 23.52 78 VAL B O 1
ATOM 2756 N N . ASN B 1 55 ? 35.104 96.237 43.758 1.00 15.72 79 ASN B N 1
ATOM 2757 C CA . ASN B 1 55 ? 34.371 97.444 43.421 1.00 17.95 79 ASN B CA 1
ATOM 2758 C C . ASN B 1 55 ? 35.297 98.624 43.181 1.00 22.08 79 ASN B C 1
ATOM 2759 O O . ASN B 1 55 ? 35.084 99.397 42.251 1.00 23.72 79 ASN B O 1
ATOM 2770 N N . ALA B 1 56 ? 36.353 98.757 43.983 1.00 18.00 80 ALA B N 1
ATOM 2771 C CA . ALA B 1 56 ? 37.172 99.955 43.932 1.00 17.49 80 ALA B CA 1
ATOM 2772 C C . ALA B 1 56 ? 38.583 99.601 44.366 1.00 17.90 80 ALA B C 1
ATOM 2773 O O . ALA B 1 56 ? 38.780 98.753 45.246 1.00 18.02 80 ALA B O 1
ATOM 2780 N N . VAL B 1 57 ? 39.554 100.255 43.735 1.00 15.90 81 VAL B N 1
ATOM 2781 C CA . VAL B 1 57 ? 40.955 100.189 44.141 1.00 18.40 81 VAL B CA 1
ATOM 2782 C C . VAL B 1 57 ? 41.402 101.612 44.481 1.00 19.46 81 VAL B C 1
ATOM 2783 O O . VAL B 1 57 ? 41.364 102.499 43.621 1.00 17.52 81 VAL B O 1
ATOM 2796 N N . THR B 1 58 ? 41.862 101.827 45.713 1.00 15.60 82 THR B N 1
ATOM 2797 C CA . THR B 1 58 ? 42.244 103.155 46.164 1.00 16.97 82 THR B CA 1
ATOM 2798 C C . THR B 1 58 ? 43.741 103.198 46.460 1.00 15.66 82 THR B C 1
ATOM 2799 O O . THR B 1 58 ? 44.242 102.424 47.280 1.00 17.20 82 THR B O 1
ATOM 2810 N N . PHE B 1 59 ? 44.439 104.097 45.786 1.00 14.90 83 PHE B N 1
ATOM 2811 C CA . PHE B 1 59 ? 45.861 104.316 45.979 1.00 14.90 83 PHE B CA 1
ATOM 2812 C C . PHE B 1 59 ? 46.026 105.501 46.916 1.00 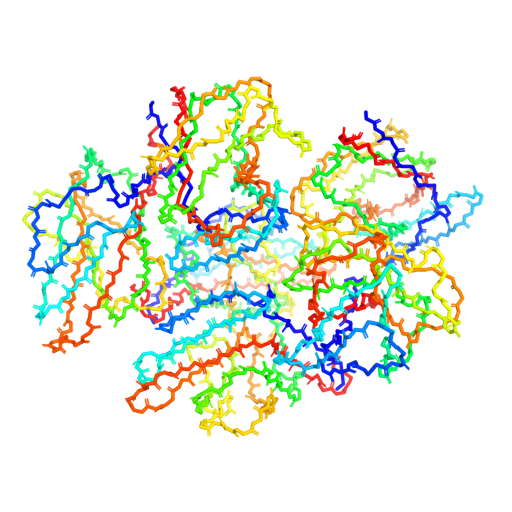15.79 83 PHE B C 1
ATOM 2813 O O . PHE B 1 59 ? 45.492 106.585 46.642 1.00 14.46 83 PHE B O 1
ATOM 2830 N N . GLN B 1 60 ? 46.765 105.306 47.994 1.00 13.49 84 GLN B N 1
ATOM 2831 C CA . GLN B 1 60 ? 47.135 106.386 48.895 1.00 11.32 84 GLN B CA 1
ATOM 2832 C C . GLN B 1 60 ? 48.580 106.788 48.636 1.00 13.03 84 GLN B C 1
ATOM 2833 O O . GLN B 1 60 ? 49.482 105.933 48.645 1.00 14.76 84 GLN B O 1
ATOM 2847 N N . VAL B 1 61 ? 48.790 108.087 48.415 1.00 15.64 85 VAL B N 1
ATOM 2848 C CA . VAL B 1 61 ? 50.097 108.649 48.113 1.00 14.77 85 VAL B CA 1
ATOM 2849 C C . VAL B 1 61 ? 50.431 109.780 49.084 1.00 14.52 85 VAL B C 1
ATOM 2850 O O . VAL B 1 61 ? 49.572 110.314 49.795 1.00 18.66 85 VAL B O 1
ATOM 2863 N N . ALA B 1 62 ? 51.712 110.149 49.091 1.00 14.89 86 ALA B N 1
ATOM 2864 C CA . ALA B 1 62 ? 52.201 111.245 49.921 1.00 18.11 86 ALA B CA 1
ATOM 2865 C C . ALA B 1 62 ? 53.321 111.950 49.167 1.00 18.30 86 ALA B C 1
ATOM 2866 O O . ALA B 1 62 ? 53.962 111.369 48.302 1.00 15.25 86 ALA B O 1
ATOM 2873 N N . ASP B 1 63 ? 53.531 113.220 49.498 1.00 16.29 87 ASP B N 1
ATOM 2874 C CA . ASP B 1 63 ? 54.601 114.031 48.909 1.00 18.58 87 ASP B CA 1
ATOM 2875 C C . ASP B 1 63 ? 54.561 114.006 47.380 1.00 15.09 87 ASP B C 1
ATOM 2876 O O . ASP B 1 63 ? 55.591 113.927 46.703 1.00 17.24 87 ASP B O 1
ATOM 2885 N N . GLN B 1 64 ? 53.355 114.097 46.832 1.00 20.55 88 GLN B N 1
ATOM 2886 C CA . GLN B 1 64 ? 53.171 114.058 45.385 1.00 15.85 88 GLN B CA 1
ATOM 2887 C C . GLN B 1 64 ? 53.615 115.383 44.775 1.00 18.33 88 GLN B C 1
ATOM 2888 O O . GLN B 1 64 ? 53.068 116.441 45.098 1.00 18.01 88 GLN B O 1
ATOM 2902 N N . LYS B 1 65 ? 54.599 115.318 43.880 1.00 14.54 89 LYS B N 1
ATOM 2903 C CA . LYS B 1 65 ? 55.161 116.502 43.251 1.00 20.27 89 LYS B CA 1
ATOM 2904 C C . LYS B 1 65 ? 54.999 116.492 41.743 1.00 25.44 89 LYS B C 1
ATOM 2905 O O . LYS B 1 65 ? 55.653 117.292 41.066 1.00 24.21 89 LYS B O 1
ATOM 2924 N N . VAL B 1 66 ? 54.166 115.603 41.205 1.00 19.86 90 VAL B N 1
ATOM 2925 C CA . VAL B 1 66 ? 53.919 115.503 39.764 1.00 23.01 90 VAL B CA 1
ATOM 2926 C C . VAL B 1 66 ? 52.562 114.832 39.573 1.00 22.73 90 VAL B C 1
ATOM 2927 O O . VAL B 1 66 ? 52.193 113.971 40.395 1.00 19.30 90 VAL B O 1
ATOM 2940 N N . PRO B 1 67 ? 51.772 115.175 38.544 1.00 19.64 91 PRO B N 1
ATOM 2941 C CA . PRO B 1 67 ? 50.549 114.391 38.285 1.00 15.77 91 PRO B CA 1
ATOM 2942 C C . PRO B 1 67 ? 50.894 112.939 37.983 1.00 13.09 91 PRO B C 1
ATOM 2943 O O . PRO B 1 67 ? 51.927 112.651 37.376 1.00 18.27 91 PRO B O 1
ATOM 2954 N N . ILE B 1 68 ? 50.037 112.015 38.433 1.00 12.77 92 ILE B N 1
ATOM 2955 C CA . ILE B 1 68 ? 50.339 110.594 38.296 1.00 14.43 92 ILE B CA 1
ATOM 2956 C C . ILE B 1 68 ? 49.222 109.875 37.543 1.00 16.20 92 ILE B C 1
ATOM 2957 O O . ILE B 1 68 ? 48.064 110.287 37.537 1.00 17.12 92 ILE B O 1
ATOM 2973 N N . SER B 1 69 ? 49.604 108.748 36.945 1.00 13.99 93 SER B N 1
ATOM 2974 C CA . SER B 1 69 ? 48.713 107.787 36.328 1.00 12.94 93 SER B CA 1
ATOM 2975 C C . SER B 1 69 ? 48.741 106.497 37.134 1.00 15.10 93 SER B C 1
ATOM 2976 O O . SER B 1 69 ? 49.795 106.080 37.626 1.00 19.12 93 SER B O 1
ATOM 2984 N N . LEU B 1 70 ? 47.571 105.901 37.314 1.00 13.88 94 LEU B N 1
ATOM 2985 C CA . LEU B 1 70 ? 47.401 104.732 38.149 1.00 12.32 94 LEU B CA 1
ATOM 2986 C C . LEU B 1 70 ? 46.865 103.588 37.297 1.00 14.60 94 LEU B C 1
ATOM 2987 O O . LEU B 1 70 ? 46.000 103.793 36.432 1.00 15.13 94 LEU B O 1
ATOM 3003 N N . LYS B 1 71 ? 47.356 102.386 37.559 1.00 12.53 95 LYS B N 1
ATOM 3004 C CA . LYS B 1 71 ? 47.023 101.212 36.765 1.00 13.87 95 LYS B CA 1
ATOM 3005 C C . LYS B 1 71 ? 46.656 100.024 37.644 1.00 15.03 95 LYS B C 1
ATOM 3006 O O . LYS B 1 71 ? 47.319 99.759 38.645 1.00 13.41 95 LYS B O 1
ATOM 3025 N N . VAL B 1 72 ? 45.632 99.291 37.227 1.00 15.62 96 VAL B N 1
ATOM 3026 C CA . VAL B 1 72 ? 45.246 98.016 37.810 1.00 15.94 96 VAL B CA 1
ATOM 3027 C C . VAL B 1 72 ? 45.415 96.971 36.714 1.00 19.42 96 VAL B C 1
ATOM 3028 O O . VAL B 1 72 ? 44.679 96.971 35.724 1.00 16.09 96 VAL B O 1
ATOM 3041 N N . TYR B 1 73 ? 46.360 96.066 36.897 1.00 18.77 97 TYR B N 1
ATOM 3042 C CA . TYR B 1 73 ? 46.634 95.052 35.886 1.00 20.24 97 TYR B CA 1
ATOM 3043 C C . TYR B 1 73 ? 45.728 93.846 36.102 1.00 25.06 97 TYR B C 1
ATOM 3044 O O . TYR B 1 73 ? 45.317 93.554 37.234 1.00 23.03 97 TYR B O 1
ATOM 3062 N N . ASN B 1 74 ? 45.417 93.140 35.017 1.00 20.84 98 ASN B N 1
ATOM 3063 C CA . ASN B 1 74 ? 44.662 91.893 35.134 1.00 22.65 98 ASN B CA 1
ATOM 3064 C C . ASN B 1 74 ? 45.262 90.842 34.201 1.00 25.81 98 ASN B C 1
ATOM 3065 O O . ASN B 1 74 ? 44.565 90.139 33.473 1.00 24.33 98 ASN B O 1
ATOM 3076 N N . GLY B 1 75 ? 46.583 90.714 34.260 1.00 26.10 99 GLY B N 1
ATOM 3077 C CA . GLY B 1 75 ? 47.286 89.589 33.688 1.00 27.66 99 GLY B CA 1
ATOM 3078 C C . GLY B 1 75 ? 47.954 89.849 32.365 1.00 35.68 99 GLY B C 1
ATOM 3079 O O . GLY B 1 75 ? 48.703 88.985 31.890 1.00 31.67 99 GLY B O 1
ATOM 3083 N N . GLY B 1 76 ? 47.687 90.995 31.740 1.00 33.20 100 GLY B N 1
ATOM 3084 C CA . GLY B 1 76 ? 48.288 91.317 30.466 1.00 32.78 100 GLY B CA 1
ATOM 3085 C C . GLY B 1 76 ? 49.625 92.021 30.606 1.00 39.14 100 GLY B C 1
ATOM 3086 O O . GLY B 1 76 ? 50.100 92.328 31.702 1.00 28.82 100 GLY B O 1
ATOM 3090 N N . ASP B 1 77 ? 50.224 92.308 29.443 1.00 34.17 101 ASP B N 1
ATOM 3091 C CA . ASP B 1 77 ? 51.508 92.991 29.415 1.00 39.49 101 ASP B CA 1
ATOM 3092 C C . ASP B 1 77 ? 51.398 94.430 29.908 1.00 32.43 101 ASP B C 1
ATOM 3093 O O . ASP B 1 77 ? 52.409 95.018 30.315 1.00 32.67 101 ASP B O 1
ATOM 3102 N N . ASP B 1 78 ? 50.229 95.042 29.745 1.00 23.41 102 ASP B N 1
ATOM 3103 C CA . ASP B 1 78 ? 49.928 96.352 30.297 1.00 24.03 102 ASP B CA 1
ATOM 3104 C C . ASP B 1 78 ? 48.523 96.341 30.873 1.00 25.47 102 ASP B C 1
ATOM 3105 O O . ASP B 1 78 ? 47.738 95.432 30.627 1.00 22.84 102 ASP B O 1
ATOM 3114 N N . ALA B 1 79 ? 48.207 97.373 31.643 1.00 19.78 103 ALA B N 1
ATOM 3115 C CA . ALA B 1 79 ? 46.850 97.540 32.138 1.00 21.12 103 ALA B CA 1
ATOM 3116 C C . ALA B 1 79 ? 45.964 97.983 30.991 1.00 22.66 103 ALA B C 1
ATOM 3117 O O . ALA B 1 79 ? 46.407 98.698 30.091 1.00 23.33 103 ALA B O 1
ATOM 3124 N N . THR B 1 80 ? 44.711 97.551 31.008 1.00 18.66 104 THR B N 1
ATOM 3125 C CA . THR B 1 80 ? 43.783 98.038 29.987 1.00 25.74 104 THR B CA 1
ATOM 3126 C C . THR B 1 80 ? 43.429 99.512 30.227 1.00 26.18 104 THR B C 1
ATOM 3127 O O . THR B 1 80 ? 43.570 100.059 31.328 1.00 21.51 104 THR B O 1
ATOM 3138 N N . ALA B 1 81 ? 42.953 100.165 29.173 1.00 24.83 105 ALA B N 1
ATOM 3139 C CA . ALA B 1 81 ? 42.589 101.577 29.284 1.00 30.50 105 ALA B CA 1
ATOM 3140 C C . ALA B 1 81 ? 41.485 101.797 30.314 1.00 28.78 105 ALA B C 1
ATOM 3141 O O . ALA B 1 81 ? 41.511 102.780 31.059 1.00 25.18 105 ALA B O 1
ATOM 3148 N N . ALA B 1 82 ? 40.526 100.876 30.394 1.00 25.24 106 ALA B N 1
ATOM 3149 C CA . ALA B 1 82 ? 39.450 100.976 31.376 1.00 31.65 106 ALA B CA 1
ATOM 3150 C C . ALA B 1 82 ? 39.957 100.886 32.816 1.00 27.76 106 ALA B C 1
ATOM 3151 O O . ALA B 1 82 ? 39.256 101.310 33.745 1.00 26.25 106 ALA B O 1
ATOM 3158 N N . ASN B 1 83 ? 41.127 100.294 33.017 1.00 24.99 107 ASN B N 1
ATOM 3159 C CA . ASN B 1 83 ? 41.701 100.088 34.342 1.00 19.31 107 ASN B CA 1
ATOM 3160 C C . ASN B 1 83 ? 42.868 101.023 34.632 1.00 15.97 107 ASN B C 1
ATOM 3161 O O . ASN B 1 83 ? 43.694 100.728 35.510 1.00 16.04 107 ASN B O 1
ATOM 3172 N N . THR B 1 84 ? 42.918 102.164 33.935 1.00 16.75 108 THR B N 1
ATOM 3173 C CA . THR B 1 84 ? 43.958 103.171 34.063 1.0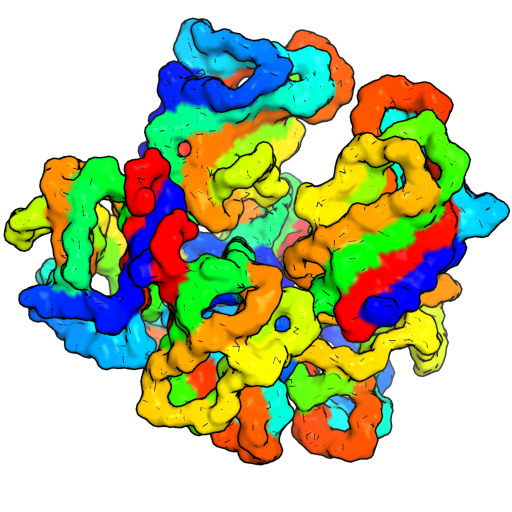0 17.45 108 THR B CA 1
ATOM 3174 C C . THR B 1 84 ? 43.297 104.538 34.171 1.00 21.88 108 THR B C 1
ATOM 3175 O O . THR B 1 84 ? 42.326 104.820 33.466 1.00 20.09 108 THR B O 1
ATOM 3186 N N . GLN B 1 85 ? 43.826 105.401 35.027 1.00 18.71 109 GLN B N 1
ATOM 3187 C CA . GLN B 1 85 ? 43.397 106.797 35.051 1.00 19.35 109 GLN B CA 1
ATOM 3188 C C . GLN B 1 85 ? 44.661 107.628 34.932 1.00 18.09 109 GLN B C 1
ATOM 3189 O O . GLN B 1 85 ? 45.689 107.256 35.484 1.00 18.46 109 GLN B O 1
ATOM 3203 N N . TYR B 1 86 ? 44.606 108.720 34.171 1.00 14.24 110 TYR B N 1
ATOM 3204 C CA . TYR B 1 86 ? 45.784 109.511 33.886 1.00 13.26 110 TYR B CA 1
ATOM 3205 C C . TYR B 1 86 ? 45.689 110.934 34.427 1.00 15.81 110 TYR B C 1
ATOM 3206 O O . TYR B 1 86 ? 44.604 111.516 34.503 1.00 16.95 110 TYR B O 1
ATOM 3224 N N . GLY B 1 87 ? 46.853 111.509 34.723 1.00 20.11 111 GLY B N 1
ATOM 3225 C CA . GLY B 1 87 ? 46.998 112.934 35.026 1.00 21.24 111 GLY B CA 1
ATOM 3226 C C . GLY B 1 87 ? 46.338 113.389 36.305 1.00 20.06 111 GLY B C 1
ATOM 3227 O O . GLY B 1 87 ? 45.782 114.496 36.358 1.00 19.20 111 GLY B O 1
ATOM 3231 N N . LEU B 1 88 ? 46.380 112.551 37.341 1.00 14.28 112 LEU B N 1
ATOM 3232 C CA . LEU B 1 88 ? 45.692 112.808 38.593 1.00 15.78 112 LEU B CA 1
ATOM 3233 C C . LEU B 1 88 ? 46.570 113.645 39.518 1.00 15.11 112 LEU B C 1
ATOM 3234 O O . LEU B 1 88 ? 47.769 113.397 39.647 1.00 14.39 112 LEU B O 1
ATOM 3250 N N . SER B 1 89 ? 45.960 114.652 40.144 1.00 17.53 113 SER B N 1
ATOM 3251 C CA . SER B 1 89 ? 46.661 115.536 41.060 1.00 13.98 113 SER B CA 1
ATOM 3252 C C . SER B 1 89 ? 45.663 116.046 42.094 1.00 15.15 113 SER B C 1
ATOM 3253 O O . SER B 1 89 ? 44.447 115.957 41.913 1.00 15.03 113 SER B O 1
ATOM 3261 N N . GLY B 1 90 ? 46.210 116.520 43.213 1.00 19.76 114 GLY B N 1
ATOM 3262 C CA . GLY B 1 90 ? 45.455 117.269 44.189 1.00 17.93 114 GLY B CA 1
ATOM 3263 C C . GLY B 1 90 ? 44.805 116.465 45.294 1.00 17.00 114 GLY B C 1
ATOM 3264 O O . GLY B 1 90 ? 44.069 117.050 46.095 1.00 18.10 114 GLY B O 1
ATOM 3268 N N . GLN B 1 91 ? 45.011 115.153 45.347 1.00 15.32 115 GLN B N 1
ATOM 3269 C CA . GLN B 1 91 ? 44.419 114.316 46.382 1.00 16.40 115 GLN B CA 1
ATOM 3270 C C . GLN B 1 91 ? 45.515 113.439 46.951 1.00 17.28 115 GLN B C 1
ATOM 3271 O O . GLN B 1 91 ? 46.500 113.163 46.276 1.00 18.35 115 GLN B O 1
ATOM 3285 N N . THR B 1 92 ? 45.326 112.963 48.177 1.00 15.29 116 THR B N 1
ATOM 3286 C CA . THR B 1 92 ? 46.241 111.944 48.708 1.00 15.00 116 THR B CA 1
ATOM 3287 C C . THR B 1 92 ? 45.676 110.544 48.571 1.00 18.06 116 THR B C 1
ATOM 3288 O O . THR B 1 92 ? 46.387 109.571 48.869 1.00 22.70 116 THR B O 1
ATOM 3299 N N . GLU B 1 93 ? 44.421 110.416 48.135 1.00 16.50 117 GLU B N 1
ATOM 3300 C CA . GLU B 1 93 ? 43.803 109.124 47.841 1.00 15.10 117 GLU B CA 1
ATOM 3301 C C . GLU B 1 93 ? 43.053 109.237 46.528 1.00 21.50 117 GLU B C 1
ATOM 3302 O O . GLU B 1 93 ? 42.237 110.151 46.352 1.00 17.63 117 GLU B O 1
ATOM 3314 N N . TYR B 1 94 ? 43.314 108.298 45.625 1.00 15.41 118 TYR B N 1
ATOM 3315 C CA . TYR B 1 94 ? 42.666 108.258 44.326 1.00 16.02 118 TYR B CA 1
ATOM 3316 C C . TYR B 1 94 ? 42.024 106.895 44.132 1.00 20.22 118 TYR B C 1
ATOM 3317 O O . TYR B 1 94 ? 42.635 105.879 44.441 1.00 14.71 118 TYR B O 1
ATOM 3335 N N . THR B 1 95 ? 40.835 106.865 43.523 1.00 18.14 119 THR B N 1
ATOM 3336 C CA . THR B 1 95 ? 40.094 105.620 43.374 1.00 20.52 119 THR B CA 1
ATOM 3337 C C . THR B 1 95 ? 39.920 105.277 41.904 1.00 28.70 119 THR B C 1
ATOM 3338 O O . THR B 1 95 ? 39.577 106.145 41.094 1.00 24.60 119 THR B O 1
ATOM 3349 N N . ILE B 1 96 ? 40.205 104.020 41.558 1.00 20.46 120 ILE B N 1
ATOM 3350 C CA . ILE B 1 96 ? 39.888 103.468 40.247 1.00 19.54 120 ILE B CA 1
ATOM 3351 C C . ILE B 1 96 ? 38.815 102.408 40.461 1.00 22.81 120 ILE B C 1
ATOM 3352 O O . ILE B 1 96 ? 38.957 101.549 41.337 1.00 16.47 120 ILE B O 1
ATOM 3368 N N . ASN B 1 97 ? 37.768 102.430 39.640 1.00 18.47 121 ASN B N 1
ATOM 3369 C CA . ASN B 1 97 ? 36.780 101.363 39.707 1.00 18.83 121 ASN B CA 1
ATOM 3370 C C . ASN B 1 97 ? 37.032 100.416 38.533 1.00 22.20 121 ASN B C 1
ATOM 3371 O O . ASN B 1 97 ? 36.619 100.719 37.406 1.00 23.64 121 ASN B O 1
ATOM 3382 N N . PRO B 1 98 ? 37.715 99.295 38.735 1.00 20.81 122 PRO B N 1
ATOM 3383 C CA . PRO B 1 98 ? 38.184 98.474 37.612 1.00 21.23 122 PRO B CA 1
ATOM 3384 C C . PRO B 1 98 ? 37.110 97.543 37.068 1.00 25.06 122 PRO B C 1
ATOM 3385 O O . PRO B 1 98 ? 36.127 97.230 37.726 1.00 23.78 122 PRO B O 1
ATOM 3396 N N . SER B 1 99 ? 37.329 97.082 35.842 1.00 24.93 123 SER B N 1
ATOM 3397 C CA . SER B 1 99 ? 36.387 96.167 35.211 1.00 29.36 123 SER B CA 1
ATOM 3398 C C . SER B 1 99 ? 37.160 95.259 34.270 1.00 23.38 123 SER B C 1
ATOM 3399 O O . SER B 1 99 ? 38.212 95.629 33.748 1.00 24.08 123 SER B O 1
ATOM 3407 N N . GLY B 1 100 ? 36.605 94.073 34.036 1.00 30.39 124 GLY B N 1
ATOM 3408 C CA . GLY B 1 100 ? 37.097 93.140 33.047 1.00 38.80 124 GLY B CA 1
ATOM 3409 C C . GLY B 1 100 ? 37.223 91.737 33.616 1.00 35.05 124 GLY B C 1
ATOM 3410 O O . GLY B 1 100 ? 36.642 91.406 34.651 1.00 40.49 124 GLY B O 1
ATOM 3414 N N . ASP B 1 101 ? 38.004 90.897 32.949 1.00 36.86 125 ASP B N 1
ATOM 3415 C CA . ASP B 1 101 ? 38.071 89.487 33.299 1.00 37.13 125 ASP B CA 1
ATOM 3416 C C . ASP B 1 101 ? 39.335 89.155 34.079 1.00 34.48 125 ASP B C 1
ATOM 3417 O O . ASP B 1 101 ? 40.284 89.936 34.156 1.00 30.95 125 ASP B O 1
ATOM 3426 N N . GLY B 1 102 ? 39.349 87.942 34.618 1.00 30.61 126 GLY B N 1
ATOM 3427 C CA . GLY B 1 102 ? 40.553 87.415 35.218 1.00 33.16 126 GLY B CA 1
ATOM 3428 C C . GLY B 1 102 ? 40.774 87.932 36.630 1.00 33.33 126 GLY B C 1
ATOM 3429 O O . GLY B 1 102 ? 39.845 88.326 37.334 1.00 28.25 126 GLY B O 1
ATOM 3433 N N . ALA B 1 103 ? 42.036 87.915 37.045 1.00 30.83 127 ALA B N 1
ATOM 3434 C CA . ALA B 1 103 ? 42.423 88.282 38.398 1.00 30.19 127 ALA B CA 1
ATOM 3435 C C . ALA B 1 103 ? 43.345 89.494 38.372 1.00 25.81 127 ALA B C 1
ATOM 3436 O O . ALA B 1 103 ? 44.141 89.661 37.439 1.00 25.29 127 ALA B O 1
ATOM 3443 N N . ILE B 1 104 ? 43.217 90.348 39.381 1.00 22.73 128 ILE B N 1
ATOM 3444 C CA . ILE B 1 104 ? 44.148 91.457 39.547 1.00 20.90 128 ILE B CA 1
ATOM 3445 C C . ILE B 1 104 ? 45.423 90.868 40.112 1.00 25.55 128 ILE B C 1
ATOM 3446 O O . ILE B 1 104 ? 45.416 90.324 41.217 1.00 28.60 128 ILE B O 1
ATOM 3462 N N . ASP B 1 105 ? 46.522 90.997 39.376 1.00 19.26 129 ASP B N 1
ATOM 3463 C CA . ASP B 1 105 ? 47.801 90.472 39.823 1.00 27.20 129 ASP B CA 1
ATOM 3464 C C . ASP B 1 105 ? 48.787 91.568 40.204 1.00 21.28 129 ASP B C 1
ATOM 3465 O O . ASP B 1 105 ? 49.783 91.279 40.882 1.00 22.75 129 ASP B O 1
ATOM 3474 N N . ALA B 1 106 ? 48.530 92.814 39.820 1.00 21.43 130 ALA B N 1
ATOM 3475 C CA . ALA B 1 106 ? 49.504 93.878 40.034 1.00 19.26 130 ALA B CA 1
ATOM 3476 C C . ALA B 1 106 ? 48.822 95.236 39.922 1.00 18.02 130 ALA B C 1
ATOM 3477 O O . ALA B 1 106 ? 47.712 95.353 39.401 1.00 14.22 130 ALA B O 1
ATOM 3484 N N . VAL B 1 107 ? 49.529 96.266 40.411 1.00 14.97 131 VAL B N 1
ATOM 3485 C CA . VAL B 1 107 ? 49.153 97.669 40.250 1.00 11.01 131 VAL B CA 1
ATOM 3486 C C . VAL B 1 107 ? 50.392 98.458 39.841 1.00 13.32 131 VAL B C 1
ATOM 3487 O O . VAL B 1 107 ? 51.522 97.974 39.923 1.00 13.65 131 VAL B O 1
ATOM 3500 N N . GLY B 1 108 ? 50.172 99.679 39.351 1.00 11.72 132 GLY B N 1
ATOM 3501 C CA . GLY B 1 108 ? 51.280 100.491 38.901 1.00 12.26 132 GLY B CA 1
ATOM 3502 C C . GLY B 1 108 ? 51.011 101.982 39.023 1.00 13.24 132 GLY B C 1
ATOM 3503 O O . GLY B 1 108 ? 49.860 102.428 39.129 1.00 12.59 132 GLY B O 1
ATOM 3507 N N . ILE B 1 109 ? 52.108 102.738 39.011 1.00 13.72 133 ILE B N 1
ATOM 3508 C CA . ILE B 1 109 ? 52.103 104.193 38.976 1.00 12.51 133 ILE B CA 1
ATOM 3509 C C . ILE B 1 109 ? 53.044 104.613 37.860 1.00 14.91 133 ILE B C 1
ATOM 3510 O O . ILE B 1 109 ? 54.138 104.048 37.737 1.00 15.96 133 ILE B O 1
ATOM 3526 N N . MET B 1 110 ? 52.607 105.571 37.041 1.00 12.27 134 MET B N 1
ATOM 3527 C CA . MET B 1 110 ? 53.342 106.061 35.880 1.00 15.04 134 MET B CA 1
ATOM 3528 C C . MET B 1 110 ? 53.185 107.581 35.783 1.00 18.84 134 MET B C 1
ATOM 3529 O O . MET B 1 110 ? 52.210 108.139 36.280 1.00 13.92 134 MET B O 1
ATOM 3543 N N . ILE B 1 111 ? 54.127 108.259 35.125 1.00 15.69 135 ILE B N 1
ATOM 3544 C CA . ILE B 1 111 ? 53.954 109.681 34.804 1.00 15.99 135 ILE B CA 1
ATOM 3545 C C . ILE B 1 111 ? 53.782 109.850 33.299 1.00 18.47 135 ILE B C 1
ATOM 3546 O O . ILE B 1 111 ? 54.372 109.113 32.503 1.00 17.13 135 ILE B O 1
ATOM 3562 N N . THR B 1 112 ? 52.983 110.849 32.914 1.00 20.72 136 THR B N 1
ATOM 3563 C CA . THR B 1 112 ? 52.815 111.198 31.506 1.00 16.92 136 THR B CA 1
ATOM 3564 C C . THR B 1 112 ? 53.505 112.500 31.141 1.00 22.76 136 THR B C 1
ATOM 3565 O O . THR B 1 112 ? 53.478 112.896 29.966 1.00 21.01 136 THR B O 1
ATOM 3576 N N . GLU B 1 113 ? 54.119 113.184 32.099 1.00 23.32 137 GLU B N 1
ATOM 3577 C CA . GLU B 1 113 ? 54.816 114.433 31.794 1.00 21.48 137 GLU B CA 1
ATOM 3578 C C . GLU B 1 113 ? 55.983 114.211 30.826 1.00 24.65 137 GLU B C 1
ATOM 3579 O O . GLU B 1 113 ? 56.863 113.374 31.066 1.00 23.64 137 GLU B O 1
ATOM 3591 N N . ASP B 1 114 ? 56.023 115.019 29.755 1.00 27.42 138 ASP B N 1
ATOM 3592 C CA . ASP B 1 114 ? 57.016 114.840 28.692 1.00 28.04 138 ASP B CA 1
ATOM 3593 C C . ASP B 1 114 ? 58.431 115.245 29.119 1.00 26.85 138 ASP B C 1
ATOM 3594 O O . ASP B 1 114 ? 59.397 114.696 28.588 1.00 27.69 138 ASP B O 1
ATOM 3603 N N . LYS B 1 115 ? 58.595 116.233 30.009 1.00 28.09 139 LYS B N 1
ATOM 3604 C CA . LYS B 1 115 ? 59.923 116.663 30.470 1.00 31.36 139 LYS B CA 1
ATOM 3605 C C . LYS B 1 115 ? 59.932 116.786 31.990 1.00 34.03 139 LYS B C 1
ATOM 3606 O O . LYS B 1 115 ? 59.899 117.896 32.550 1.00 28.76 139 LYS B O 1
ATOM 3625 N N . PRO B 1 116 ? 60.014 115.659 32.693 1.00 23.66 140 PRO B N 1
ATOM 3626 C CA . PRO B 1 116 ? 59.942 115.695 34.157 1.00 27.72 140 PRO B CA 1
ATOM 3627 C C . PRO B 1 116 ? 61.096 116.476 34.765 1.00 27.75 140 PRO B C 1
ATOM 3628 O O . PRO B 1 116 ? 62.234 116.392 34.313 1.00 28.46 140 PRO B O 1
ATOM 3639 N N . GLU B 1 117 ? 60.792 117.203 35.831 1.00 30.21 141 GLU B N 1
ATOM 3640 C CA . GLU B 1 117 ? 61.803 117.848 36.659 1.00 32.53 141 GLU B CA 1
ATOM 3641 C C . GLU B 1 117 ? 61.331 117.774 38.103 1.00 25.35 141 GLU B C 1
ATOM 3642 O O . GLU B 1 117 ? 60.192 118.151 38.396 1.00 24.41 141 GLU B O 1
ATOM 3654 N N . ASN B 1 118 ? 62.166 117.216 38.979 1.00 32.92 142 ASN B N 1
ATOM 3655 C CA . ASN B 1 118 ? 61.799 116.972 40.382 1.00 31.01 142 ASN B CA 1
ATOM 3656 C C . ASN B 1 118 ? 60.445 116.269 40.469 1.00 23.37 142 ASN B C 1
ATOM 3657 O O . ASN B 1 118 ? 59.546 116.654 41.228 1.00 25.51 142 ASN B O 1
ATOM 3668 N N . ALA B 1 119 ? 60.292 115.252 39.642 1.00 22.09 143 ALA B N 1
ATOM 3669 C CA . ALA B 1 119 ? 59.049 114.488 39.559 1.00 19.74 143 ALA B CA 1
ATOM 3670 C C . ALA B 1 119 ? 59.154 113.312 40.520 1.00 18.33 143 ALA B C 1
ATOM 3671 O O . ALA B 1 119 ? 59.826 112.324 40.225 1.00 19.18 143 ALA B O 1
ATOM 3678 N N . THR B 1 120 ? 58.524 113.438 41.686 1.00 17.91 144 THR B N 1
ATOM 3679 C CA . THR B 1 120 ? 58.620 112.431 42.730 1.00 18.66 144 THR B CA 1
ATOM 3680 C C . THR B 1 120 ? 57.249 112.261 43.378 1.00 18.93 144 THR B C 1
ATOM 3681 O O . THR B 1 120 ? 56.406 113.165 43.348 1.00 16.76 144 THR B O 1
ATOM 3692 N N . VAL B 1 121 ? 57.046 111.088 43.977 1.00 14.45 145 VAL B N 1
ATOM 3693 C CA . VAL B 1 121 ? 55.833 110.784 44.736 1.00 16.31 145 VAL B CA 1
ATOM 3694 C C . VAL B 1 121 ? 56.156 109.579 45.612 1.00 17.22 145 VAL B C 1
ATOM 3695 O O . VAL B 1 121 ? 57.078 108.813 45.326 1.00 16.56 145 VAL B O 1
ATOM 3708 N N . SER B 1 122 ? 55.415 109.424 46.705 1.00 14.95 146 SER B N 1
ATOM 3709 C CA . SER B 1 122 ? 55.517 108.246 47.561 1.00 13.57 146 SER B CA 1
ATOM 3710 C C . SER B 1 122 ? 54.215 107.466 47.564 1.00 13.80 146 SER B C 1
ATOM 3711 O O . SER B 1 122 ? 53.134 108.055 47.668 1.00 17.17 146 SER B O 1
ATOM 3719 N N . LEU B 1 123 ? 54.313 106.139 47.477 1.00 15.46 147 LEU B N 1
ATOM 3720 C CA . LEU B 1 123 ? 53.147 105.277 47.607 1.00 14.42 147 LEU B CA 1
ATOM 3721 C C . LEU B 1 123 ? 53.064 104.796 49.044 1.00 14.76 147 LEU B C 1
ATOM 3722 O O . LEU B 1 123 ? 54.017 104.196 49.546 1.00 17.39 147 LEU B O 1
ATOM 3738 N N . VAL B 1 124 ? 51.909 105.016 49.674 1.00 13.59 148 VAL B N 1
ATOM 3739 C CA . VAL B 1 124 ? 51.633 104.632 51.056 1.00 14.23 148 VAL B CA 1
ATOM 3740 C C . VAL B 1 124 ? 50.937 103.290 51.135 1.00 15.81 148 VAL B C 1
ATOM 3741 O O . VAL B 1 124 ? 51.327 102.415 51.914 1.00 13.84 148 VAL B O 1
ATOM 3754 N N . SER B 1 125 ? 49.876 103.106 50.359 1.00 12.83 149 SER B N 1
ATOM 3755 C CA . SER B 1 125 ? 49.102 101.887 50.465 1.00 13.73 149 SER B CA 1
ATOM 3756 C C . SER B 1 125 ? 48.205 101.771 49.250 1.00 13.95 149 SER B C 1
ATOM 3757 O O . SER B 1 125 ? 47.933 102.764 48.573 1.00 12.68 149 SER B O 1
ATOM 3765 N N . VAL B 1 126 ? 47.727 100.554 49.019 1.00 15.17 150 VAL B N 1
ATOM 3766 C CA . VAL B 1 126 ? 46.703 100.269 48.020 1.00 13.71 150 VAL B CA 1
ATOM 3767 C C . VAL B 1 126 ? 45.627 99.416 48.674 1.00 15.55 150 VAL B C 1
ATOM 3768 O O . VAL B 1 126 ? 45.935 98.427 49.345 1.00 18.21 150 VAL B O 1
ATOM 3781 N N . THR B 1 127 ? 44.375 99.834 48.515 1.00 14.94 151 THR B N 1
ATOM 3782 C CA . THR B 1 127 ? 43.226 99.199 49.149 1.00 15.47 151 THR B CA 1
ATOM 3783 C C . THR B 1 127 ? 42.262 98.673 48.096 1.00 18.74 151 THR B C 1
ATOM 3784 O O . THR B 1 127 ? 41.897 99.405 47.180 1.00 15.51 151 THR B O 1
ATOM 3795 N N . PHE B 1 128 ? 41.854 97.414 48.233 1.00 17.74 152 PHE B N 1
ATOM 3796 C CA . PHE B 1 128 ? 40.846 96.792 47.380 1.00 18.39 152 PHE B CA 1
ATOM 3797 C C . PHE B 1 128 ? 39.566 96.635 48.174 1.00 21.83 152 PHE B C 1
ATOM 3798 O O . PHE B 1 128 ? 39.549 95.915 49.179 1.00 23.99 152 PHE B O 1
ATOM 3815 N N . GLU B 1 129 ? 38.518 97.343 47.765 1.00 18.56 153 GLU B N 1
ATOM 3816 C CA . GLU B 1 129 ? 37.214 97.180 48.385 1.00 20.43 153 GLU B CA 1
ATOM 3817 C C . GLU B 1 129 ? 36.348 96.274 47.519 1.00 22.97 153 GLU B C 1
ATOM 3818 O O . GLU B 1 129 ? 36.116 96.570 46.339 1.00 19.97 153 GLU B O 1
ATOM 3830 N N . LEU B 1 130 ? 35.852 95.200 48.099 1.00 21.83 154 LEU B N 1
ATOM 3831 C CA . LEU B 1 130 ? 35.111 94.218 47.325 1.00 20.74 154 LEU B CA 1
ATOM 3832 C C . LEU B 1 130 ? 33.654 94.657 47.206 1.00 20.88 154 LEU B C 1
ATOM 3833 O O . LEU B 1 130 ? 33.140 95.441 48.003 1.00 21.26 154 LEU B O 1
ATOM 3849 N N . LYS B 1 131 ? 32.996 94.167 46.165 1.00 20.99 155 LYS B N 1
ATOM 3850 C CA . LYS B 1 131 ? 31.581 94.470 45.988 1.00 22.07 155 LYS B CA 1
ATOM 3851 C C . LYS B 1 131 ? 30.755 93.905 47.134 1.00 24.95 155 LYS B C 1
ATOM 3852 O O . LYS B 1 131 ? 31.103 92.887 47.735 1.00 22.54 155 LYS B O 1
ATOM 3871 N N . ALA B 1 132 ? 29.663 94.605 47.454 1.00 24.87 156 ALA B N 1
ATOM 3872 C CA . ALA B 1 132 ? 28.718 94.094 48.434 1.00 30.39 156 ALA B CA 1
ATOM 3873 C C . ALA B 1 132 ? 28.268 92.716 47.971 1.00 27.00 156 ALA B C 1
ATOM 3874 O O . ALA B 1 132 ? 28.059 92.490 46.780 1.00 28.33 156 ALA B O 1
ATOM 3881 N N . GLY B 1 133 ? 28.161 91.778 48.902 1.00 21.12 157 GLY B N 1
ATOM 3882 C CA . GLY B 1 133 ? 27.793 90.421 48.535 1.00 22.37 157 GLY B CA 1
ATOM 3883 C C . GLY B 1 133 ? 28.865 89.620 47.829 1.00 29.16 157 GLY B C 1
ATOM 3884 O O . GLY B 1 133 ? 28.586 88.503 47.378 1.00 29.40 157 GLY B O 1
ATOM 3888 N N . ALA B 1 134 ? 30.085 90.145 47.706 1.00 29.97 158 ALA B N 1
ATOM 3889 C CA . ALA B 1 134 ? 31.149 89.408 47.036 1.00 32.36 158 ALA B CA 1
ATOM 3890 C C . ALA B 1 134 ? 31.997 88.587 47.997 1.00 39.68 158 ALA B C 1
ATOM 3891 O O . ALA B 1 134 ? 32.807 87.770 47.541 1.00 42.60 158 ALA B O 1
ATOM 3898 N N . GLY B 1 135 ? 31.831 88.777 49.299 1.00 39.29 159 GLY B N 1
ATOM 3899 C CA . GLY B 1 135 ? 32.462 87.908 50.280 1.00 48.76 159 GLY B CA 1
ATOM 3900 C C . GLY B 1 135 ? 33.936 88.185 50.465 1.00 52.39 159 GLY B C 1
ATOM 3901 O O . GLY B 1 135 ? 34.401 88.311 51.601 1.00 64.15 159 GLY B O 1
ATOM 3905 N N . GLY C 1 4 ? 26.001 120.516 26.763 1.00 49.38 28 GLY C N 1
ATOM 3906 C CA . GLY C 1 4 ? 26.817 120.579 25.565 1.00 44.08 28 GLY C CA 1
ATOM 3907 C C . GLY C 1 4 ? 26.956 119.250 24.839 1.00 37.83 28 GLY C C 1
ATOM 3908 O O . GLY C 1 4 ? 25.974 118.720 24.317 1.00 36.69 28 GLY C O 1
ATOM 3911 N N . VAL C 1 5 ? 28.166 118.680 24.857 1.00 33.06 29 VAL C N 1
ATOM 3912 C CA . VAL C 1 5 ? 28.413 117.420 24.175 1.00 30.18 29 VAL C CA 1
ATOM 3913 C C . VAL C 1 5 ? 27.687 116.292 24.900 1.00 32.83 29 VAL C C 1
ATOM 3914 O O . VAL C 1 5 ? 27.654 116.229 26.135 1.00 34.83 29 VAL C O 1
ATOM 3927 N N . LYS C 1 6 ? 27.135 115.370 24.132 1.00 28.11 30 LYS C N 1
ATOM 3928 C CA . LYS C 1 6 ? 26.396 114.240 24.667 1.00 26.88 30 LYS C CA 1
ATOM 3929 C C . LYS C 1 6 ? 27.251 113.004 24.450 1.00 31.73 30 LYS C C 1
ATOM 3930 O O . LYS C 1 6 ? 27.694 112.746 23.324 1.00 30.01 30 LYS C O 1
ATOM 3949 N N . LYS C 1 7 ? 27.546 112.285 25.526 1.00 21.59 31 LYS C N 1
ATOM 3950 C CA . LYS C 1 7 ? 28.113 110.948 25.418 1.00 21.45 31 LYS C CA 1
ATOM 3951 C C . LYS C 1 7 ? 26.970 109.950 25.607 1.00 26.97 31 LYS C C 1
ATOM 3952 O O . LYS C 1 7 ? 26.361 109.893 26.680 1.00 22.60 31 LYS C O 1
ATOM 3971 N N . VAL C 1 8 ? 26.678 109.177 24.570 1.00 21.84 32 VAL C N 1
ATOM 3972 C CA . VAL C 1 8 ? 25.538 108.266 24.568 1.00 15.18 32 VAL C CA 1
ATOM 3973 C C . VAL C 1 8 ? 26.065 106.837 24.587 1.00 20.32 32 VAL C C 1
ATOM 3974 O O . VAL C 1 8 ? 26.861 106.445 23.727 1.00 22.63 32 VAL C O 1
ATOM 3987 N N . PHE C 1 9 ? 25.579 106.044 25.528 1.00 17.33 33 PHE C N 1
ATOM 3988 C CA . PHE C 1 9 ? 25.908 104.621 25.606 1.00 16.89 33 PHE C CA 1
ATOM 3989 C C . PHE C 1 9 ? 24.626 103.834 25.409 1.00 19.02 33 PHE C C 1
ATOM 3990 O O . PHE C 1 9 ? 23.701 103.945 26.219 1.00 17.44 33 PHE C O 1
ATOM 4007 N N . THR C 1 10 ? 24.559 103.056 24.337 1.00 16.42 34 THR C N 1
ATOM 4008 C CA . THR C 1 10 ? 23.423 102.171 24.173 1.00 17.55 34 THR C CA 1
ATOM 4009 C C . THR C 1 10 ? 23.646 100.944 25.054 1.00 18.43 34 THR C C 1
ATOM 4010 O O . THR C 1 10 ? 24.754 100.692 25.527 1.00 16.89 34 THR C O 1
ATOM 4021 N N . ALA C 1 11 ? 22.578 100.161 25.244 1.00 18.08 35 ALA C N 1
ATOM 4022 C CA . ALA C 1 11 ? 22.607 99.036 26.171 1.00 15.60 35 ALA C CA 1
ATOM 4023 C C . ALA C 1 11 ? 23.769 98.086 25.896 1.00 20.86 35 ALA C C 1
ATOM 4024 O O . ALA C 1 11 ? 24.414 97.604 26.829 1.00 19.74 35 ALA C O 1
ATOM 4031 N N . ASP C 1 12 ? 24.040 97.781 24.628 1.00 19.01 36 ASP C N 1
ATOM 4032 C CA . ASP C 1 12 ? 25.112 96.838 24.343 1.00 23.88 36 ASP C CA 1
ATOM 4033 C C . ASP C 1 12 ? 26.501 97.377 24.688 1.00 22.76 36 ASP C C 1
ATOM 4034 O O . ASP C 1 12 ? 27.462 96.606 24.629 1.00 26.76 36 ASP C O 1
ATOM 4043 N N . GLN C 1 13 ? 26.643 98.656 25.042 1.00 24.10 37 GLN C N 1
ATOM 4044 C CA . GLN C 1 13 ? 27.932 99.193 25.471 1.00 17.72 37 GLN C CA 1
ATOM 4045 C C . GLN C 1 13 ? 28.113 99.139 26.981 1.00 26.22 37 GLN C C 1
ATOM 4046 O O . GLN C 1 13 ? 29.197 99.454 27.478 1.00 23.79 37 GLN C O 1
ATOM 4060 N N . LEU C 1 14 ? 27.094 98.715 27.711 1.00 18.35 38 LEU C N 1
ATOM 4061 C CA . LEU C 1 14 ? 27.099 98.743 29.169 1.00 16.48 38 LEU C CA 1
ATOM 4062 C C . LEU C 1 14 ? 27.249 97.325 29.703 1.00 20.99 38 LEU C C 1
ATOM 4063 O O . LEU C 1 14 ? 26.407 96.467 29.414 1.00 23.79 38 LEU C O 1
ATOM 4079 N N . LYS C 1 15 ? 28.287 97.094 30.513 1.00 22.22 39 LYS C N 1
ATOM 4080 C CA . LYS C 1 15 ? 28.539 95.803 31.157 1.00 20.55 39 LYS C CA 1
ATOM 4081 C C . LYS C 1 15 ? 27.962 95.814 32.569 1.00 17.45 39 LYS C C 1
ATOM 4082 O O . LYS C 1 15 ? 28.135 96.775 33.315 1.00 21.32 39 LYS C O 1
ATOM 4101 N N . VAL C 1 16 ? 27.347 94.704 32.949 1.00 22.25 40 VAL C N 1
ATOM 4102 C CA . VAL C 1 16 ? 26.774 94.571 34.282 1.00 20.20 40 VAL C CA 1
ATOM 4103 C C . VAL C 1 16 ? 27.902 94.340 35.278 1.00 27.74 40 VAL C C 1
ATOM 4104 O O . VAL C 1 16 ? 28.694 93.403 35.139 1.00 28.19 40 VAL C O 1
ATOM 4117 N N . ALA C 1 17 ? 27.983 95.212 36.269 1.00 18.28 41 ALA C N 1
ATOM 4118 C CA . ALA C 1 17 ? 28.934 95.099 37.361 1.00 17.98 41 ALA C CA 1
ATOM 4119 C C . ALA C 1 17 ? 28.375 94.323 38.545 1.00 23.67 41 ALA C C 1
ATOM 4120 O O . ALA C 1 17 ? 29.136 93.669 39.275 1.00 21.73 41 ALA C O 1
ATOM 4127 N N . TRP C 1 18 ? 27.076 94.450 38.781 1.00 19.54 42 TRP C N 1
ATOM 4128 C CA . TRP C 1 18 ? 26.402 93.889 39.943 1.00 19.80 42 TRP C CA 1
ATOM 4129 C C . TRP C 1 18 ? 24.918 93.836 39.615 1.00 18.32 42 TRP C C 1
ATOM 4130 O O . TRP C 1 18 ? 24.395 94.735 38.947 1.00 17.89 42 TRP C O 1
ATOM 4151 N N . GLY C 1 19 ? 24.255 92.778 40.056 1.00 19.50 43 GLY C N 1
ATOM 4152 C CA . GLY C 1 19 ? 22.814 92.699 39.904 1.00 19.44 43 GLY C CA 1
ATOM 4153 C C . GLY C 1 19 ? 22.157 91.541 40.633 1.00 18.77 43 GLY C C 1
ATOM 4154 O O . GLY C 1 19 ? 22.516 90.385 40.408 1.00 18.34 43 GLY C O 1
ATOM 4158 N N . ASP C 1 20 ? 21.185 91.837 41.497 1.00 18.18 44 ASP C N 1
ATOM 4159 C CA . ASP C 1 20 ? 20.334 90.801 42.067 1.00 22.15 44 ASP C CA 1
ATOM 4160 C C . ASP C 1 20 ? 18.961 90.763 41.387 1.00 24.51 44 ASP C C 1
ATOM 4161 O O . ASP C 1 20 ? 18.131 89.916 41.729 1.00 24.60 44 ASP C O 1
ATOM 4170 N N . ALA C 1 21 ? 18.704 91.665 40.441 1.00 24.18 45 ALA C N 1
ATOM 4171 C CA . ALA C 1 21 ? 17.617 91.493 39.475 1.00 22.36 45 ALA C CA 1
ATOM 4172 C C . ALA C 1 21 ? 18.007 90.433 38.425 1.00 23.24 45 ALA C C 1
ATOM 4173 O O . ALA C 1 21 ? 19.151 89.986 38.353 1.00 26.30 45 ALA C O 1
ATOM 4180 N N . ASP C 1 22 ? 17.018 89.963 37.661 1.00 18.27 46 ASP C N 1
ATOM 4181 C CA . ASP C 1 22 ? 17.235 89.085 36.504 1.00 18.39 46 ASP C CA 1
ATOM 4182 C C . ASP C 1 22 ? 17.499 89.999 35.311 1.00 20.14 46 ASP C C 1
ATOM 4183 O O . ASP C 1 22 ? 16.753 90.962 35.116 1.00 23.58 46 ASP C O 1
ATOM 4192 N N . TYR C 1 23 ? 18.559 89.739 34.528 1.00 20.92 47 TYR C N 1
ATOM 4193 C CA . TYR C 1 23 ? 18.863 90.648 33.418 1.00 17.62 47 TYR C CA 1
ATOM 4194 C C . TYR C 1 23 ? 19.387 89.873 32.224 1.00 21.86 47 TYR C C 1
ATOM 4195 O O . TYR C 1 23 ? 20.092 88.876 32.388 1.00 21.89 47 TYR C O 1
ATOM 4213 N N . GLU C 1 24 ? 19.042 90.333 31.026 1.00 16.55 48 GLU C N 1
ATOM 4214 C CA . GLU C 1 24 ? 19.640 89.775 29.827 1.00 21.80 48 GLU C CA 1
ATOM 4215 C C . GLU C 1 24 ? 19.633 90.818 28.723 1.00 18.36 48 GLU C C 1
ATOM 4216 O O . GLU C 1 24 ? 18.692 91.606 28.610 1.00 20.32 48 GLU C O 1
ATOM 4228 N N . LEU C 1 25 ? 20.686 90.818 27.907 1.00 18.45 49 LEU C N 1
ATOM 4229 C CA . LEU C 1 25 ? 20.748 91.695 26.748 1.00 15.34 49 LEU C CA 1
ATOM 4230 C C . LEU C 1 25 ? 20.109 90.952 25.585 1.00 20.40 49 LEU C C 1
ATOM 4231 O O . LEU C 1 25 ? 20.655 89.946 25.109 1.00 21.22 49 LEU C O 1
ATOM 4247 N N . ALA C 1 26 ? 18.947 91.436 25.132 1.00 17.60 50 ALA C N 1
ATOM 4248 C CA . ALA C 1 26 ? 18.227 90.790 24.046 1.00 20.05 50 ALA C CA 1
ATOM 4249 C C . ALA C 1 26 ? 17.690 91.899 23.148 1.00 24.33 50 ALA C C 1
ATOM 4250 O O . ALA C 1 26 ? 17.185 92.922 23.633 1.00 17.20 50 ALA C O 1
ATOM 4257 N N . ASP C 1 27 ? 17.833 91.702 21.841 1.00 24.14 51 ASP C N 1
ATOM 4258 C CA . ASP C 1 27 ? 17.358 92.655 20.852 1.00 21.44 51 ASP C CA 1
ATOM 4259 C C . ASP C 1 27 ? 17.880 94.062 21.130 1.00 17.76 51 ASP C C 1
ATOM 4260 O O . ASP C 1 27 ? 17.193 95.067 20.945 1.00 19.95 51 ASP C O 1
ATOM 4269 N N . GLY C 1 28 ? 19.135 94.125 21.562 1.00 19.08 52 GLY C N 1
ATOM 4270 C CA . GLY C 1 28 ? 19.845 95.368 21.763 1.00 17.84 52 GLY C CA 1
ATOM 4271 C C . GLY C 1 28 ? 19.480 96.146 23.007 1.00 18.15 52 GLY C C 1
ATOM 4272 O O . GLY C 1 28 ? 19.948 97.281 23.156 1.00 19.81 52 GLY C O 1
ATOM 4276 N N . GLN C 1 29 ? 18.661 95.578 23.899 1.00 16.26 53 GLN C N 1
ATOM 4277 C CA . GLN C 1 29 ? 18.247 96.248 25.127 1.00 17.44 53 GLN C CA 1
ATOM 4278 C C . GLN C 1 29 ? 18.537 95.348 26.320 1.00 18.74 53 GLN C C 1
ATOM 4279 O O . GLN C 1 29 ? 18.552 94.124 26.197 1.00 17.35 53 GLN C O 1
ATOM 4293 N N . TRP C 1 30 ? 18.767 95.965 27.473 1.00 16.34 54 TRP C N 1
ATOM 4294 C CA . TRP C 1 30 ? 18.875 95.204 28.715 1.00 14.47 54 TRP C CA 1
ATOM 4295 C C . TRP C 1 30 ? 17.470 94.964 29.264 1.00 18.14 54 TRP C C 1
ATOM 4296 O O . TRP C 1 30 ? 16.812 95.896 29.729 1.00 18.49 54 TRP C O 1
ATOM 4317 N N . LYS C 1 31 ? 17.024 93.722 29.243 1.00 15.94 55 LYS C N 1
ATOM 4318 C CA . LYS C 1 31 ? 15.682 93.368 29.687 1.00 16.37 55 LYS C CA 1
ATOM 4319 C C . LYS C 1 31 ? 15.778 92.909 31.143 1.00 19.48 55 LYS C C 1
ATOM 4320 O O . LYS C 1 31 ? 16.487 91.954 31.450 1.00 22.01 55 LYS C O 1
ATOM 4339 N N . LEU C 1 32 ? 15.077 93.601 32.041 1.00 18.29 56 LEU C N 1
ATOM 4340 C CA . LEU C 1 32 ? 15.207 93.380 33.471 1.00 17.29 56 LEU C CA 1
ATOM 4341 C C . LEU C 1 32 ? 13.897 92.858 34.069 1.00 16.93 56 LEU C C 1
ATOM 4342 O O . LEU C 1 32 ? 12.800 93.249 33.659 1.00 15.65 56 LEU C O 1
ATOM 4358 N N . SER C 1 33 ? 14.031 92.003 35.076 1.00 16.28 57 SER C N 1
ATOM 4359 C CA . SER C 1 33 ? 12.907 91.526 35.864 1.00 22.00 57 SER C CA 1
ATOM 4360 C C . SER C 1 33 ? 13.309 91.580 37.333 1.00 20.73 57 SER C C 1
ATOM 4361 O O . SER C 1 33 ? 14.416 91.177 37.696 1.00 20.28 57 SER C O 1
ATOM 4369 N N . PHE C 1 34 ? 12.408 92.070 38.177 1.00 21.23 58 PHE C N 1
ATOM 4370 C CA . PHE C 1 34 ? 12.693 92.288 39.594 1.00 20.60 58 PHE C CA 1
ATOM 4371 C C . PHE C 1 34 ? 11.750 91.431 40.430 1.00 23.74 58 PHE C C 1
ATOM 4372 O O . PHE C 1 34 ? 10.529 91.543 40.287 1.00 25.43 58 PHE C O 1
ATOM 4389 N N . ALA C 1 35 ? 12.307 90.619 41.325 1.00 23.98 59 ALA C N 1
ATOM 4390 C CA . ALA C 1 35 ? 11.489 89.738 42.140 1.00 30.07 59 ALA C CA 1
ATOM 4391 C C . ALA C 1 35 ? 11.267 90.260 43.547 1.00 29.66 59 ALA C C 1
ATOM 4392 O O . ALA C 1 35 ? 10.247 89.913 44.158 1.00 28.78 59 ALA C O 1
ATOM 4399 N N . LYS C 1 36 ? 12.176 91.049 44.084 1.00 22.97 60 LYS C N 1
ATOM 4400 C CA . LYS C 1 36 ? 11.999 91.579 45.455 1.00 26.26 60 LYS C CA 1
ATOM 4401 C C . LYS C 1 36 ? 12.337 93.073 45.547 1.00 25.73 60 LYS C C 1
ATOM 4402 O O . LYS C 1 36 ? 13.008 93.613 44.691 1.00 20.37 60 LYS C O 1
ATOM 4421 N N . GLN C 1 37 ? 11.823 93.713 46.578 1.00 20.62 61 GLN C N 1
ATOM 4422 C CA . GLN C 1 37 ? 12.139 95.105 46.873 1.00 22.61 61 GLN C CA 1
ATOM 4423 C C . GLN C 1 37 ? 13.646 95.355 46.946 1.00 19.38 61 GLN C C 1
ATOM 4424 O O . GLN C 1 37 ? 14.401 94.591 47.560 1.00 19.89 61 GLN C O 1
ATOM 4438 N N . TYR C 1 38 ? 14.068 96.443 46.302 1.00 18.05 62 TYR C N 1
ATOM 4439 C CA . TYR C 1 38 ? 15.439 96.954 46.205 1.00 17.78 62 TYR C CA 1
ATOM 4440 C C . TYR C 1 38 ? 16.299 96.111 45.274 1.00 17.07 62 TYR C C 1
ATOM 4441 O O . TYR C 1 38 ? 17.470 96.421 45.106 1.00 18.77 62 TYR C O 1
ATOM 4459 N N . ASN C 1 39 ? 15.724 95.120 44.591 1.00 14.92 63 ASN C N 1
ATOM 4460 C CA . ASN C 1 39 ? 16.437 94.445 43.516 1.00 14.83 63 ASN C CA 1
ATOM 4461 C C . ASN C 1 39 ? 16.898 95.501 42.500 1.00 15.41 63 ASN C C 1
ATOM 4462 O O . ASN C 1 39 ? 16.182 96.471 42.216 1.00 15.01 63 ASN C O 1
ATOM 4473 N N . GLN C 1 40 ? 18.078 95.306 41.932 1.00 15.63 64 GLN C N 1
ATOM 4474 C CA . GLN C 1 40 ? 18.667 96.361 41.112 1.00 14.70 64 GLN C CA 1
ATOM 4475 C C . GLN C 1 40 ? 19.775 95.772 40.249 1.00 15.91 64 GLN C C 1
ATOM 4476 O O . GLN C 1 40 ? 20.213 94.622 40.430 1.00 15.30 64 GLN C O 1
ATOM 4490 N N . VAL C 1 41 ? 20.187 96.580 39.274 1.00 12.33 65 VAL C N 1
ATOM 4491 C CA . VAL C 1 41 ? 21.319 96.300 38.397 1.00 15.37 65 VAL C CA 1
ATOM 4492 C C . VAL C 1 41 ? 22.219 97.530 38.358 1.00 16.14 65 VAL C C 1
ATOM 4493 O O . VAL C 1 41 ? 21.737 98.668 38.398 1.00 14.70 65 VAL C O 1
ATOM 4506 N N . LYS C 1 42 ? 23.522 97.296 38.295 1.00 15.22 66 LYS C N 1
ATOM 4507 C CA . LYS C 1 42 ? 24.550 98.322 38.151 1.00 14.26 66 LYS C CA 1
ATOM 4508 C C . LYS C 1 42 ? 25.363 98.016 36.891 1.00 17.90 66 LYS C C 1
ATOM 4509 O O . LYS C 1 42 ? 25.804 96.875 36.708 1.00 18.40 66 LYS C O 1
ATOM 4528 N N . TRP C 1 43 ? 25.522 99.008 36.008 1.00 15.01 67 TRP C N 1
ATOM 4529 C CA . TRP C 1 43 ? 26.303 98.854 34.793 1.00 17.58 67 TRP C CA 1
ATOM 4530 C C . TRP C 1 43 ? 27.535 99.751 34.852 1.00 19.16 67 TRP C C 1
ATOM 4531 O O . TRP C 1 43 ? 27.439 100.937 35.190 1.00 19.60 67 TRP C O 1
ATOM 4552 N N . THR C 1 44 ? 28.683 99.222 34.452 1.00 19.76 68 THR C N 1
ATOM 4553 C CA . THR C 1 44 ? 29.842 100.086 34.363 1.00 16.31 68 THR C CA 1
ATOM 4554 C C . THR C 1 44 ? 29.887 100.745 32.993 1.00 19.87 68 THR C C 1
ATOM 4555 O O . THR C 1 44 ? 29.539 100.133 31.975 1.00 23.68 68 THR C O 1
ATOM 4566 N N . LEU C 1 45 ? 30.303 101.992 32.985 1.00 19.05 69 LEU C N 1
ATOM 4567 C CA . LEU C 1 45 ? 30.498 102.736 31.762 1.00 21.62 69 LEU C CA 1
ATOM 4568 C C . LEU C 1 45 ? 31.815 102.303 31.121 1.00 27.86 69 LEU C C 1
ATOM 4569 O O . LEU C 1 45 ? 32.768 101.932 31.827 1.00 26.21 69 LEU C O 1
ATOM 4585 N N . PRO C 1 46 ? 31.888 102.317 29.789 1.00 26.18 70 PRO C N 1
ATOM 4586 C CA . PRO C 1 46 ? 33.162 101.962 29.139 1.00 27.94 70 PRO C CA 1
ATOM 4587 C C . PRO C 1 46 ? 34.291 102.906 29.496 1.00 37.20 70 PRO C C 1
ATOM 4588 O O . PRO C 1 46 ? 35.453 102.480 29.479 1.00 35.38 70 PRO C O 1
ATOM 4599 N N . GLU C 1 47 ? 33.982 104.143 29.893 1.00 33.63 71 GLU C N 1
ATOM 4600 C CA . GLU C 1 47 ? 34.967 105.163 30.227 1.00 38.78 71 GLU C CA 1
ATOM 4601 C C . GLU C 1 47 ? 34.372 105.948 31.388 1.00 34.91 71 GLU C C 1
ATOM 4602 O O . GLU C 1 47 ? 33.180 106.233 31.358 1.00 33.34 71 GLU C O 1
ATOM 4614 N N . SER C 1 48 ? 35.156 106.245 32.432 1.00 42.11 72 SER C N 1
ATOM 4615 C CA . SER C 1 48 ? 34.580 107.095 33.475 1.00 37.19 72 SER C CA 1
ATOM 4616 C C . SER C 1 48 ? 34.511 108.557 32.979 1.00 37.82 72 SER C C 1
ATOM 4617 O O . SER C 1 48 ? 35.249 109.000 32.089 1.00 37.51 72 SER C O 1
ATOM 4625 N N . ILE C 1 49 ? 33.579 109.297 33.562 1.00 31.15 73 ILE C N 1
ATOM 4626 C CA . ILE C 1 49 ? 33.302 110.675 33.153 1.00 33.69 73 ILE C CA 1
ATOM 4627 C C . ILE C 1 49 ? 33.355 111.556 34.387 1.00 29.23 73 ILE C C 1
ATOM 4628 O O . ILE C 1 49 ? 32.741 111.228 35.408 1.00 30.39 73 ILE C O 1
ATOM 4644 N N . GLU C 1 50 ? 34.087 112.661 34.308 1.00 30.95 74 GLU C N 1
ATOM 4645 C CA . GLU C 1 50 ? 34.226 113.518 35.477 1.00 27.11 74 GLU C CA 1
ATOM 4646 C C . GLU C 1 50 ? 32.885 114.132 35.857 1.00 31.62 74 GLU C C 1
ATOM 4647 O O . GLU C 1 50 ? 32.230 114.811 35.055 1.00 28.95 74 GLU C O 1
ATOM 4659 N N . MET C 1 51 ? 32.519 113.951 37.119 1.00 31.80 75 MET C N 1
ATOM 4660 C CA . MET C 1 51 ? 31.242 114.446 37.607 1.00 36.93 75 MET C CA 1
ATOM 4661 C C . MET C 1 51 ? 31.103 115.951 37.420 1.00 27.79 75 MET C C 1
ATOM 4662 O O . MET C 1 51 ? 30.009 116.444 37.115 1.00 31.58 75 MET C O 1
ATOM 4676 N N . SER C 1 52 ? 32.167 116.700 37.724 1.00 33.86 76 SER C N 1
ATOM 4677 C CA . SER C 1 52 ? 32.196 118.149 37.517 1.00 40.09 76 SER C CA 1
ATOM 4678 C C . SER C 1 52 ? 31.708 118.564 36.131 1.00 38.57 76 SER C C 1
ATOM 4679 O O . SER C 1 52 ? 31.120 119.642 35.967 1.00 36.75 76 SER C O 1
ATOM 4687 N N . GLN C 1 53 ? 31.976 117.752 35.118 1.00 31.30 77 GLN C N 1
ATOM 4688 C CA . GLN C 1 53 ? 31.694 118.128 33.738 1.00 32.08 77 GLN C CA 1
ATOM 4689 C C . GLN C 1 53 ? 30.286 117.775 33.265 1.00 33.47 77 GLN C C 1
ATOM 4690 O O . GLN C 1 53 ? 29.948 118.101 32.127 1.00 27.66 77 GLN C O 1
ATOM 4704 N N . VAL C 1 54 ? 29.474 117.103 34.076 1.00 28.35 78 VAL C N 1
ATOM 4705 C CA . VAL C 1 54 ? 28.206 116.536 33.624 1.00 28.09 78 VAL C CA 1
ATOM 4706 C C . VAL C 1 54 ? 27.068 117.429 34.080 1.00 26.87 78 VAL C C 1
ATOM 4707 O O . VAL C 1 54 ? 26.962 117.768 35.266 1.00 32.69 78 VAL C O 1
ATOM 4720 N N . ASN C 1 55 ? 26.226 117.827 33.139 1.00 23.95 79 ASN C N 1
ATOM 4721 C CA . ASN C 1 55 ? 25.050 118.602 33.484 1.00 24.22 79 ASN C CA 1
ATOM 4722 C C . ASN C 1 55 ? 23.815 117.757 33.741 1.00 27.08 79 ASN C C 1
ATOM 4723 O O . ASN C 1 55 ? 23.010 118.104 34.606 1.00 27.27 79 ASN C O 1
ATOM 4734 N N . ALA C 1 56 ? 23.604 116.706 32.955 1.00 22.95 80 ALA C N 1
ATOM 4735 C CA . ALA C 1 56 ? 22.396 115.901 33.073 1.00 20.67 80 ALA C CA 1
ATOM 4736 C C . ALA C 1 56 ? 22.702 114.495 32.575 1.00 24.06 80 ALA C C 1
ATOM 4737 O O . ALA C 1 56 ? 23.548 114.302 31.689 1.00 24.91 80 ALA C O 1
ATOM 4744 N N . VAL C 1 57 ? 22.032 113.515 33.187 1.00 19.05 81 VAL C N 1
ATOM 4745 C CA . VAL C 1 57 ? 22.088 112.106 32.774 1.00 17.02 81 VAL C CA 1
ATOM 4746 C C . VAL C 1 57 ? 20.674 111.677 32.431 1.00 19.00 81 VAL C C 1
ATOM 4747 O O . VAL C 1 57 ? 19.774 111.748 33.280 1.00 19.07 81 VAL C O 1
ATOM 4760 N N . THR C 1 58 ? 20.470 111.223 31.203 1.00 17.67 82 THR C N 1
ATOM 4761 C CA . THR C 1 58 ? 19.142 110.842 30.734 1.00 15.16 82 THR C CA 1
ATOM 4762 C C . THR C 1 58 ? 19.081 109.340 30.484 1.00 16.09 82 THR C C 1
ATOM 4763 O O . THR C 1 58 ? 19.877 108.803 29.712 1.00 19.87 82 THR C O 1
ATOM 4774 N N . PHE C 1 59 ? 18.161 108.668 31.156 1.00 14.16 83 PHE C N 1
ATOM 4775 C CA . PHE C 1 59 ? 17.959 107.239 30.971 1.00 13.11 83 PHE C CA 1
ATOM 4776 C C . PHE C 1 59 ? 16.769 107.013 30.037 1.00 17.34 83 PHE C C 1
ATOM 4777 O O . PHE C 1 59 ? 15.658 107.490 30.313 1.00 16.61 83 PHE C O 1
ATOM 4794 N N . GLN C 1 60 ? 16.974 106.245 28.969 1.00 14.78 84 GLN C N 1
ATOM 4795 C CA . GLN C 1 60 ? 15.883 105.862 28.080 1.00 14.93 84 GLN C CA 1
ATOM 4796 C C . GLN C 1 60 ? 15.500 104.408 28.327 1.00 15.07 84 GLN C C 1
ATOM 4797 O O . GLN C 1 60 ? 16.361 103.509 28.289 1.00 14.84 84 GLN C O 1
ATOM 4811 N N . VAL C 1 61 ? 14.204 104.185 28.569 1.00 14.04 85 VAL C N 1
ATOM 4812 C CA . VAL C 1 61 ? 13.654 102.875 28.880 1.00 15.55 85 VAL C CA 1
ATOM 4813 C C . VAL C 1 61 ? 12.526 102.557 27.907 1.00 18.25 85 VAL C C 1
ATOM 4814 O O . VAL C 1 61 ? 12.029 103.422 27.172 1.00 20.04 85 VAL C O 1
ATOM 4827 N N . ALA C 1 62 ? 12.124 101.287 27.916 1.00 18.61 86 ALA C N 1
ATOM 4828 C CA . ALA C 1 62 ? 10.999 100.812 27.114 1.00 21.07 86 ALA C CA 1
ATOM 4829 C C . ALA C 1 62 ? 10.266 99.730 27.896 1.00 18.75 86 ALA C C 1
ATOM 4830 O O . ALA C 1 62 ? 10.839 99.072 28.764 1.00 17.45 86 ALA C O 1
ATOM 4837 N N . ASP C 1 63 ? 8.985 99.586 27.611 1.00 19.83 87 ASP C N 1
ATOM 4838 C CA . ASP C 1 63 ? 8.161 98.543 28.226 1.00 21.35 87 ASP C CA 1
ATOM 4839 C C . ASP C 1 63 ? 8.257 98.558 29.752 1.00 19.70 87 ASP C C 1
ATOM 4840 O O . ASP C 1 63 ? 8.396 97.517 30.405 1.00 18.49 87 ASP C O 1
ATOM 4849 N N . GLN C 1 64 ? 8.209 99.752 30.319 1.00 17.28 88 GLN C N 1
ATOM 4850 C CA . GLN C 1 64 ? 8.273 99.895 31.760 1.00 20.99 88 GLN C CA 1
ATOM 4851 C C . GLN C 1 64 ? 6.952 99.452 32.384 1.00 21.61 88 GLN C C 1
ATOM 4852 O O . GLN C 1 64 ? 5.887 99.999 32.066 1.00 20.84 88 GLN C O 1
ATOM 4866 N N . LYS C 1 65 ? 7.024 98.477 33.280 1.00 17.23 89 LYS C N 1
ATOM 4867 C CA . LYS C 1 65 ? 5.849 97.934 33.960 1.00 21.70 89 LYS C CA 1
ATOM 4868 C C . LYS C 1 65 ? 5.901 98.095 35.474 1.00 26.30 89 LYS C C 1
ATOM 4869 O O . LYS C 1 65 ? 5.113 97.460 36.187 1.00 26.77 89 LYS C O 1
ATOM 4888 N N . VAL C 1 66 ? 6.820 98.904 35.986 1.00 20.63 90 VAL C N 1
ATOM 4889 C CA . VAL C 1 66 ? 6.946 99.148 37.421 1.00 16.58 90 VAL C CA 1
ATOM 4890 C C . VAL C 1 66 ? 7.618 100.514 37.575 1.00 19.15 90 VAL C C 1
ATOM 4891 O O . VAL C 1 66 ? 8.460 100.865 36.739 1.00 17.51 90 VAL C O 1
ATOM 4904 N N . PRO C 1 67 ? 7.278 101.325 38.585 1.00 21.17 91 PRO C N 1
ATOM 4905 C CA . PRO C 1 67 ? 8.078 102.539 38.843 1.00 21.43 91 PRO C CA 1
ATOM 4906 C C . PRO C 1 67 ? 9.534 102.172 39.128 1.00 17.20 91 PRO C C 1
ATOM 4907 O O . PRO C 1 67 ? 9.817 101.160 39.792 1.00 19.48 91 PRO C O 1
ATOM 4918 N N . ILE C 1 68 ? 10.460 103.010 38.652 1.00 16.54 92 ILE C N 1
ATOM 4919 C CA . ILE C 1 68 ? 11.893 102.727 38.796 1.00 15.45 92 ILE C CA 1
ATOM 4920 C C . ILE C 1 68 ? 12.615 103.857 39.511 1.00 17.65 92 ILE C C 1
ATOM 4921 O O . ILE C 1 68 ? 12.204 105.025 39.490 1.00 19.72 92 ILE C O 1
ATOM 4937 N N . SER C 1 69 ? 13.746 103.480 40.120 1.00 13.81 93 SER C N 1
ATOM 4938 C CA . SER C 1 69 ? 14.712 104.392 40.706 1.00 11.84 93 SER C CA 1
ATOM 4939 C C . SER C 1 69 ? 16.012 104.355 39.914 1.00 16.94 93 SER C C 1
ATOM 4940 O O . SER C 1 69 ? 16.459 103.286 39.470 1.00 19.52 93 SER C O 1
ATOM 4948 N N . LEU C 1 70 ? 16.601 105.527 39.727 1.00 13.30 94 LEU C N 1
ATOM 4949 C CA . LEU C 1 70 ? 17.765 105.689 38.874 1.00 10.65 94 LEU C CA 1
ATOM 4950 C C . LEU C 1 70 ? 18.935 106.204 39.689 1.00 17.90 94 LEU C C 1
ATOM 4951 O O . LEU C 1 70 ? 18.769 107.090 40.542 1.00 20.19 94 LEU C O 1
ATOM 4967 N N . LYS C 1 71 ? 20.126 105.656 39.407 1.00 16.61 95 LYS C N 1
ATOM 4968 C CA . LYS C 1 71 ? 21.325 105.913 40.191 1.00 15.21 95 LYS C CA 1
ATOM 4969 C C . LYS C 1 71 ? 22.481 106.287 39.278 1.00 18.51 95 LYS C C 1
ATOM 4970 O O . LYS C 1 71 ? 22.696 105.659 38.237 1.00 16.03 95 LYS C O 1
ATOM 4989 N N . VAL C 1 72 ? 23.232 107.300 39.686 1.00 18.17 96 VAL C N 1
ATOM 4990 C CA . VAL C 1 72 ? 24.491 107.685 39.052 1.00 18.08 96 VAL C CA 1
ATOM 4991 C C . VAL C 1 72 ? 25.569 107.509 40.111 1.00 20.40 96 VAL C C 1
ATOM 4992 O O . VAL C 1 72 ? 25.558 108.217 41.131 1.00 19.07 96 VAL C O 1
ATOM 5005 N N . TYR C 1 73 ? 26.481 106.560 39.888 1.00 15.62 97 TYR C N 1
ATOM 5006 C CA . TYR C 1 73 ? 27.537 106.250 40.839 1.00 16.38 97 TYR C CA 1
ATOM 5007 C C . TYR C 1 73 ? 28.753 107.137 40.563 1.00 22.75 97 TYR C C 1
ATOM 5008 O O . TYR C 1 73 ? 29.014 107.521 39.422 1.00 20.55 97 TYR C O 1
ATOM 5026 N N . ASN C 1 74 ? 29.503 107.454 41.617 1.00 17.72 98 ASN C N 1
ATOM 5027 C CA . ASN C 1 74 ? 30.728 108.221 41.460 1.00 23.56 98 ASN C CA 1
ATOM 5028 C C . ASN C 1 74 ? 31.829 107.613 42.329 1.00 28.22 98 ASN C C 1
ATOM 5029 O O . ASN C 1 74 ? 32.552 108.311 43.034 1.00 27.15 98 ASN C O 1
ATOM 5040 N N . GLY C 1 75 ? 31.983 106.287 42.243 1.00 27.04 99 GLY C N 1
ATOM 5041 C CA . GLY C 1 75 ? 33.154 105.585 42.747 1.00 30.18 99 GLY C CA 1
ATOM 5042 C C . GLY C 1 75 ? 32.987 104.910 44.091 1.00 29.80 99 GLY C C 1
ATOM 5043 O O . GLY C 1 75 ? 33.876 104.135 44.492 1.00 25.82 99 GLY C O 1
ATOM 5047 N N . GLY C 1 76 ? 31.879 105.190 44.786 1.00 24.15 100 GLY C N 1
ATOM 5048 C CA . GLY C 1 76 ? 31.591 104.656 46.100 1.00 29.08 100 GLY C CA 1
ATOM 5049 C C . GLY C 1 76 ? 30.828 103.342 46.102 1.00 27.36 100 GLY C C 1
ATOM 5050 O O . GLY C 1 76 ? 30.564 102.722 45.071 1.00 30.99 100 GLY C O 1
ATOM 5054 N N . ASP C 1 77 ? 30.494 102.889 47.321 1.00 33.64 101 ASP C N 1
ATOM 5055 C CA . ASP C 1 77 ? 29.781 101.618 47.458 1.00 39.11 101 ASP C CA 1
ATOM 5056 C C . ASP C 1 77 ? 28.333 101.681 46.966 1.00 29.40 101 ASP C C 1
ATOM 5057 O O . ASP C 1 77 ? 27.799 100.677 46.492 1.00 31.30 101 ASP C O 1
ATOM 5066 N N . ASP C 1 78 ? 27.674 102.815 47.110 1.00 24.32 102 ASP C N 1
ATOM 5067 C CA . ASP C 1 78 ? 26.336 103.017 46.558 1.00 25.94 102 ASP C CA 1
ATOM 5068 C C . ASP C 1 78 ? 26.330 104.404 45.953 1.00 25.85 102 ASP C C 1
ATOM 5069 O O . ASP C 1 78 ? 27.252 105.191 46.161 1.00 23.59 102 ASP C O 1
ATOM 5078 N N . ALA C 1 79 ? 25.300 104.698 45.181 1.00 22.26 103 ALA C N 1
ATOM 5079 C CA . ALA C 1 79 ? 25.136 106.049 44.673 1.00 22.08 103 ALA C CA 1
ATOM 5080 C C . ALA C 1 79 ? 24.699 106.934 45.828 1.00 24.12 103 ALA C C 1
ATOM 5081 O O . ALA C 1 79 ? 23.995 106.488 46.738 1.00 25.87 103 ALA C O 1
ATOM 5088 N N . THR C 1 80 ? 25.138 108.182 45.807 1.00 20.54 104 THR C N 1
ATOM 5089 C CA . THR C 1 80 ? 24.713 109.122 46.837 1.00 26.35 104 THR C CA 1
ATOM 5090 C C . THR C 1 80 ? 23.236 109.485 46.671 1.00 26.80 104 THR C C 1
ATOM 5091 O O . THR C 1 80 ? 22.668 109.399 45.584 1.00 20.32 104 THR C O 1
ATOM 5102 N N . ALA C 1 81 ? 22.613 109.938 47.765 1.00 27.59 105 ALA C N 1
ATOM 5103 C CA . ALA C 1 81 ? 21.208 110.328 47.672 1.00 29.70 105 ALA C CA 1
ATOM 5104 C C . ALA C 1 81 ? 21.020 111.440 46.651 1.00 30.41 105 ALA C C 1
ATOM 5105 O O . ALA C 1 81 ? 20.004 111.480 45.949 1.00 31.99 105 ALA C O 1
ATOM 5112 N N . ALA C 1 82 ? 21.994 112.353 46.551 1.00 27.78 106 ALA C N 1
ATOM 5113 C CA . ALA C 1 82 ? 21.874 113.448 45.594 1.00 25.61 106 ALA C CA 1
ATOM 5114 C C . ALA C 1 82 ? 21.837 112.946 44.155 1.00 22.54 106 ALA C C 1
ATOM 5115 O O . ALA C 1 82 ? 21.256 113.603 43.286 1.00 24.45 106 ALA C O 1
ATOM 5122 N N . ASN C 1 83 ? 22.417 111.770 43.904 1.00 21.00 107 ASN C N 1
ATOM 5123 C CA . ASN C 1 83 ? 22.568 111.194 42.575 1.00 19.27 107 ASN C CA 1
ATOM 5124 C C . ASN C 1 83 ? 21.604 110.035 42.342 1.00 21.36 107 ASN C C 1
ATOM 5125 O O . ASN C 1 83 ? 21.860 109.164 41.499 1.00 18.87 107 ASN C O 1
ATOM 5136 N N . THR C 1 84 ? 20.501 110.023 43.085 1.00 18.42 108 THR C N 1
ATOM 5137 C CA . THR C 1 84 ? 19.460 109.014 42.991 1.00 21.97 108 THR C CA 1
ATOM 5138 C C . THR C 1 84 ? 18.098 109.699 42.933 1.00 25.12 108 THR C C 1
ATOM 5139 O O . THR C 1 84 ? 17.845 110.653 43.675 1.00 24.32 108 THR C O 1
ATOM 5150 N N . GLN C 1 85 ? 17.210 109.189 42.071 1.00 15.78 109 GLN C N 1
ATOM 5151 C CA . GLN C 1 85 ? 15.811 109.612 42.023 1.00 18.17 109 GLN C CA 1
ATOM 5152 C C . GLN C 1 85 ? 14.915 108.388 42.120 1.00 19.83 109 GLN C C 1
ATOM 5153 O O . GLN C 1 85 ? 15.196 107.345 41.519 1.00 19.42 109 GLN C O 1
ATOM 5167 N N . TYR C 1 86 ? 13.840 108.496 42.889 1.00 15.72 110 TYR C N 1
ATOM 5168 C CA . TYR C 1 86 ? 13.046 107.325 43.193 1.00 16.60 110 TYR C CA 1
ATOM 5169 C C . TYR C 1 86 ? 11.627 107.397 42.657 1.00 19.58 110 TYR C C 1
ATOM 5170 O O . TYR C 1 86 ? 11.046 108.475 42.529 1.00 21.73 110 TYR C O 1
ATOM 5188 N N . GLY C 1 87 ? 11.077 106.217 42.386 1.00 19.01 111 GLY C N 1
ATOM 5189 C CA . GLY C 1 87 ? 9.669 106.042 42.097 1.00 22.37 111 GLY C CA 1
ATOM 5190 C C . GLY C 1 87 ? 9.209 106.708 40.825 1.00 22.84 111 GLY C C 1
ATOM 5191 O O . GLY C 1 87 ? 8.103 107.263 40.786 1.00 22.66 111 GLY C O 1
ATOM 5195 N N . LEU C 1 88 ? 10.033 106.657 39.775 1.00 15.67 112 LEU C N 1
ATOM 5196 C CA . LEU C 1 88 ? 9.745 107.331 38.519 1.00 16.00 112 LEU C CA 1
ATOM 5197 C C . LEU C 1 88 ? 8.848 106.483 37.620 1.00 20.29 112 LEU C C 1
ATOM 5198 O O . LEU C 1 88 ? 9.105 105.289 37.391 1.00 19.12 112 LEU C O 1
ATOM 5214 N N . SER C 1 89 ? 7.820 107.130 37.066 1.00 17.51 113 SER C N 1
ATOM 5215 C CA . SER C 1 89 ? 6.854 106.465 36.210 1.00 17.01 113 SER C CA 1
ATOM 5216 C C . SER C 1 89 ? 6.376 107.474 35.180 1.00 17.10 113 SER C C 1
ATOM 5217 O O . SER C 1 89 ? 6.530 108.683 35.355 1.00 19.21 113 SER C O 1
ATOM 5225 N N . GLY C 1 90 ? 5.842 106.963 34.081 1.00 19.55 114 GLY C N 1
ATOM 5226 C CA . GLY C 1 90 ? 5.153 107.797 33.119 1.00 22.46 114 GLY C CA 1
ATOM 5227 C C . GLY C 1 90 ? 5.943 108.330 31.943 1.00 19.51 114 GLY C C 1
ATOM 5228 O O . GLY C 1 90 ? 5.353 109.051 31.115 1.00 19.11 114 GLY C O 1
ATOM 5232 N N . GLN C 1 91 ? 7.235 108.007 31.817 1.00 17.38 115 GLN C N 1
ATOM 5233 C CA . GLN C 1 91 ? 8.059 108.497 30.720 1.00 16.14 115 GLN C CA 1
ATOM 5234 C C . GLN C 1 91 ? 8.929 107.397 30.137 1.00 18.21 115 GLN C C 1
ATOM 5235 O O . GLN C 1 91 ? 9.201 106.385 30.781 1.00 20.77 115 GLN C O 1
ATOM 5249 N N . THR C 1 92 ? 9.378 107.610 28.897 1.00 18.12 116 THR C N 1
ATOM 5250 C CA . THR C 1 92 ? 10.396 106.742 28.307 1.00 19.20 116 THR C CA 1
ATOM 5251 C C . THR C 1 92 ? 11.795 107.329 28.407 1.00 16.94 116 THR C C 1
ATOM 5252 O O . THR C 1 92 ? 12.772 106.609 28.149 1.00 20.40 116 THR C O 1
ATOM 5263 N N . GLU C 1 93 ? 11.912 108.579 28.850 1.00 18.27 117 GLU C N 1
ATOM 5264 C CA . GLU C 1 93 ? 13.191 109.228 29.088 1.00 20.94 117 GLU C CA 1
ATOM 5265 C C . GLU C 1 93 ? 13.088 109.965 30.413 1.00 23.34 117 GLU C C 1
ATOM 5266 O O . GLU C 1 93 ? 12.166 110.765 30.613 1.00 23.31 117 GLU C O 1
ATOM 5278 N N . TYR C 1 94 ? 14.039 109.709 31.299 1.00 17.20 118 TYR C N 1
ATOM 5279 C CA . TYR C 1 94 ? 14.100 110.347 32.604 1.00 19.94 118 TYR C CA 1
ATOM 5280 C C . TYR C 1 94 ? 15.455 111.012 32.761 1.00 23.44 118 TYR C C 1
ATOM 5281 O O . TYR C 1 94 ? 16.495 110.370 32.560 1.00 18.23 118 TYR C O 1
ATOM 5299 N N . THR C 1 95 ? 15.452 112.250 33.245 1.00 25.19 119 THR C N 1
ATOM 5300 C CA . THR C 1 95 ? 16.679 113.039 33.318 1.00 25.68 119 THR C CA 1
ATOM 5301 C C . THR C 1 95 ? 16.957 113.338 34.778 1.00 29.87 119 THR C C 1
ATOM 5302 O O . THR C 1 95 ? 16.088 113.835 35.499 1.00 33.98 119 THR C O 1
ATOM 5313 N N . ILE C 1 96 ? 18.180 113.037 35.181 1.00 24.75 120 ILE C N 1
ATOM 5314 C CA . ILE C 1 96 ? 18.730 113.289 36.505 1.00 30.55 120 ILE C CA 1
ATOM 5315 C C . ILE C 1 96 ? 19.805 114.359 36.374 1.00 26.84 120 ILE C C 1
ATOM 5316 O O . ILE C 1 96 ? 20.603 114.319 35.435 1.00 27.94 120 ILE C O 1
ATOM 5332 N N . ASN C 1 97 ? 19.847 115.304 37.327 1.00 25.60 121 ASN C N 1
ATOM 5333 C CA . ASN C 1 97 ? 20.951 116.258 37.392 1.00 21.87 121 ASN C CA 1
ATOM 5334 C C . ASN C 1 97 ? 21.905 115.869 38.517 1.00 27.95 121 ASN C C 1
ATOM 5335 O O . ASN C 1 97 ? 21.552 116.020 39.698 1.00 30.20 121 ASN C O 1
ATOM 5346 N N . PRO C 1 98 ? 23.067 115.299 38.233 1.00 25.40 122 PRO C N 1
ATOM 5347 C CA . PRO C 1 98 ? 23.922 114.786 39.310 1.00 26.17 122 PRO C CA 1
ATOM 5348 C C . PRO C 1 98 ? 24.774 115.886 39.920 1.00 31.50 122 PRO C C 1
ATOM 5349 O O . PRO C 1 98 ? 24.920 116.976 39.371 1.00 30.54 122 PRO C O 1
ATOM 5360 N N . SER C 1 99 ? 25.308 115.594 41.098 1.00 25.90 123 SER C N 1
ATOM 5361 C CA . SER C 1 99 ? 26.183 116.539 41.772 1.00 32.58 123 SER C CA 1
ATOM 5362 C C . SER C 1 99 ? 27.166 115.763 42.636 1.00 31.77 123 SER C C 1
ATOM 5363 O O . SER C 1 99 ? 26.845 114.691 43.162 1.00 32.08 123 SER C O 1
ATOM 5371 N N . GLY C 1 100 ? 28.351 116.353 42.828 1.00 35.16 124 GLY C N 1
ATOM 5372 C CA . GLY C 1 100 ? 29.334 115.877 43.770 1.00 34.66 124 GLY C CA 1
ATOM 5373 C C . GLY C 1 100 ? 30.690 115.734 43.126 1.00 39.11 124 GLY C C 1
ATOM 5374 O O . GLY C 1 100 ? 30.960 116.284 42.054 1.00 39.19 124 GLY C O 1
ATOM 5378 N N . ASP C 1 101 ? 31.560 114.976 43.762 1.00 39.76 125 ASP C N 1
ATOM 5379 C CA . ASP C 1 101 ? 32.945 114.925 43.328 1.00 43.61 125 ASP C CA 1
ATOM 5380 C C . ASP C 1 101 ? 33.289 113.613 42.654 1.00 41.41 125 ASP C C 1
ATOM 5381 O O . ASP C 1 101 ? 32.538 112.641 42.700 1.00 39.18 125 ASP C O 1
ATOM 5390 N N . GLY C 1 102 ? 34.493 113.590 42.096 1.00 41.81 126 GLY C N 1
ATOM 5391 C CA . GLY C 1 102 ? 35.069 112.387 41.557 1.00 44.03 126 GLY C CA 1
ATOM 5392 C C . GLY C 1 102 ? 34.550 112.116 40.158 1.00 34.68 126 GLY C C 1
ATOM 5393 O O . GLY C 1 102 ? 34.083 113.012 39.444 1.00 39.72 126 GLY C O 1
ATOM 5397 N N . ALA C 1 103 ? 34.613 110.843 39.778 1.00 33.37 127 ALA C N 1
ATOM 5398 C CA . ALA C 1 103 ? 34.271 110.417 38.429 1.00 35.60 127 ALA C CA 1
ATOM 5399 C C . ALA C 1 103 ? 33.120 109.420 38.417 1.00 31.41 127 ALA C C 1
ATOM 5400 O O . ALA C 1 103 ? 33.075 108.494 39.236 1.00 24.69 127 ALA C O 1
ATOM 5407 N N . ILE C 1 104 ? 32.263 109.557 37.410 1.00 26.85 128 ILE C N 1
ATOM 5408 C CA . ILE C 1 104 ? 31.163 108.627 37.192 1.00 25.87 128 ILE C CA 1
ATOM 5409 C C . ILE C 1 104 ? 31.705 107.348 36.596 1.00 26.08 128 ILE C C 1
ATOM 5410 O O . ILE C 1 104 ? 32.272 107.354 35.499 1.00 34.37 128 ILE C O 1
ATOM 5426 N N . ASP C 1 105 ? 31.490 106.234 37.290 1.00 22.57 129 ASP C N 1
ATOM 5427 C CA . ASP C 1 105 ? 31.947 104.950 36.808 1.00 22.36 129 ASP C CA 1
ATOM 5428 C C . ASP C 1 105 ? 30.819 104.023 36.393 1.00 18.28 129 ASP C C 1
ATOM 5429 O O . ASP C 1 105 ? 31.077 103.071 35.647 1.00 20.54 129 ASP C O 1
ATOM 5438 N N . ALA C 1 106 ? 29.587 104.308 36.797 1.00 20.15 130 ALA C N 1
ATOM 5439 C CA . ALA C 1 106 ? 28.503 103.357 36.603 1.00 18.27 130 ALA C CA 1
ATOM 5440 C C . ALA C 1 106 ? 27.167 104.061 36.792 1.00 15.69 130 ALA C C 1
ATOM 5441 O O . ALA C 1 106 ? 27.097 105.136 37.387 1.00 16.22 130 ALA C O 1
ATOM 5448 N N . VAL C 1 107 ? 26.105 103.408 36.319 1.00 15.58 131 VAL C N 1
ATOM 5449 C CA . VAL C 1 107 ? 24.732 103.846 36.543 1.00 15.63 131 VAL C CA 1
ATOM 5450 C C . VAL C 1 107 ? 23.938 102.624 36.986 1.00 16.82 131 VAL C C 1
ATOM 5451 O O . VAL C 1 107 ? 24.366 101.482 36.802 1.00 15.61 131 VAL C O 1
ATOM 5464 N N . GLY C 1 108 ? 22.758 102.874 37.556 1.00 13.67 132 GLY C N 1
ATOM 5465 C CA . GLY C 1 108 ? 21.912 101.792 38.026 1.00 14.42 132 GLY C CA 1
ATOM 5466 C C . GLY C 1 108 ? 20.423 102.042 37.947 1.00 13.28 132 GLY C C 1
ATOM 5467 O O . GLY C 1 108 ? 19.953 103.178 37.836 1.00 15.29 132 GLY C O 1
ATOM 5471 N N . ILE C 1 109 ? 19.683 100.937 37.963 1.00 15.96 133 ILE C N 1
ATOM 5472 C CA . ILE C 1 109 ? 18.228 100.922 38.046 1.00 14.99 133 ILE C CA 1
ATOM 5473 C C . ILE C 1 109 ? 17.840 99.961 39.167 1.00 16.53 133 ILE C C 1
ATOM 5474 O O . ILE C 1 109 ? 18.363 98.842 39.241 1.00 15.94 133 ILE C O 1
ATOM 5490 N N . MET C 1 110 ? 16.876 100.383 39.996 1.00 15.18 134 MET C N 1
ATOM 5491 C CA . MET C 1 110 ? 16.400 99.675 41.188 1.00 15.07 134 MET C CA 1
ATOM 5492 C C . MET C 1 110 ? 14.875 99.818 41.285 1.00 19.08 134 MET C C 1
ATOM 5493 O O . MET C 1 110 ? 14.309 100.821 40.836 1.00 16.42 134 MET C O 1
ATOM 5507 N N . ILE C 1 111 ? 14.205 98.854 41.927 1.00 15.79 135 ILE C N 1
ATOM 5508 C CA . ILE C 1 111 ? 12.791 99.031 42.238 1.00 17.91 135 ILE C CA 1
ATOM 5509 C C . ILE C 1 111 ? 12.637 99.214 43.742 1.00 22.13 135 ILE C C 1
ATOM 5510 O O . ILE C 1 111 ? 13.391 98.651 44.548 1.00 17.51 135 ILE C O 1
ATOM 5526 N N . THR C 1 112 ? 11.648 100.022 44.118 1.00 17.56 136 THR C N 1
ATOM 5527 C CA . THR C 1 112 ? 11.323 100.218 45.522 1.00 16.03 136 THR C CA 1
ATOM 5528 C C . THR C 1 112 ? 10.016 99.567 45.923 1.00 24.54 136 THR C C 1
ATOM 5529 O O . THR C 1 112 ? 9.657 99.609 47.107 1.00 24.44 136 THR C O 1
ATOM 5540 N N . GLU C 1 113 ? 9.321 98.940 44.983 1.00 22.17 137 GLU C N 1
ATOM 5541 C CA . GLU C 1 113 ? 8.039 98.318 45.255 1.00 25.72 137 GLU C CA 1
ATOM 5542 C C . GLU C 1 113 ? 8.176 97.216 46.288 1.00 25.46 137 GLU C C 1
ATOM 5543 O O . GLU C 1 113 ? 9.010 96.314 46.163 1.00 22.42 137 GLU C O 1
ATOM 5555 N N . ASP C 1 114 ? 7.277 97.248 47.276 1.00 32.30 138 ASP C N 1
ATOM 5556 C CA . ASP C 1 114 ? 7.415 96.334 48.401 1.00 34.02 138 ASP C CA 1
ATOM 5557 C C . ASP C 1 114 ? 7.260 94.883 47.950 1.00 33.21 138 ASP C C 1
ATOM 5558 O O . ASP C 1 114 ? 7.960 93.991 48.446 1.00 33.95 138 ASP C O 1
ATOM 5567 N N . LYS C 1 115 ? 6.267 94.578 47.123 1.00 27.69 139 LYS C N 1
ATOM 5568 C CA . LYS C 1 115 ? 5.963 93.183 46.704 1.00 37.10 139 LYS C CA 1
ATOM 5569 C C . LYS C 1 115 ? 5.815 93.126 45.177 1.00 34.73 139 LYS C C 1
ATOM 5570 O O . LYS C 1 115 ? 4.715 93.036 44.675 1.00 31.31 139 LYS C O 1
ATOM 5589 N N . PRO C 1 116 ? 6.915 93.088 44.418 1.00 30.34 140 PRO C N 1
ATOM 5590 C CA . PRO C 1 116 ? 6.773 93.165 42.939 1.00 28.39 140 PRO C CA 1
ATOM 5591 C C . PRO C 1 116 ? 6.000 91.987 42.386 1.00 30.08 140 PRO C C 1
ATOM 5592 O O . PRO C 1 116 ? 6.132 90.852 42.848 1.00 28.79 140 PRO C O 1
ATOM 5603 N N . GLU C 1 117 ? 5.198 92.274 41.362 1.00 28.09 141 GLU C N 1
ATOM 5604 C CA . GLU C 1 117 ? 4.572 91.239 40.549 1.00 29.46 141 GLU C CA 1
ATOM 5605 C C . GLU C 1 117 ? 4.578 91.723 39.103 1.00 24.37 141 GLU C C 1
ATOM 5606 O O . GLU C 1 117 ? 4.174 92.856 38.809 1.00 26.93 141 GLU C O 1
ATOM 5618 N N . ASN C 1 118 ? 5.181 90.895 38.256 1.00 28.28 142 ASN C N 1
ATOM 5619 C CA . ASN C 1 118 ? 5.468 91.186 36.870 1.00 29.10 142 ASN C CA 1
ATOM 5620 C C . ASN C 1 118 ? 6.147 92.550 36.695 1.00 25.36 142 ASN C C 1
ATOM 5621 O O . ASN C 1 118 ? 5.742 93.405 35.878 1.00 25.14 142 ASN C O 1
ATOM 5632 N N . ALA C 1 119 ? 7.185 92.748 37.502 1.00 22.79 143 ALA C N 1
ATOM 5633 C CA . ALA C 1 119 ? 7.912 94.019 37.541 1.00 26.52 143 ALA C CA 1
ATOM 5634 C C . ALA C 1 119 ? 9.063 93.947 36.541 1.00 20.19 143 ALA C C 1
ATOM 5635 O O . ALA C 1 119 ? 10.137 93.416 36.837 1.00 23.68 143 ALA C O 1
ATOM 5642 N N . THR C 1 120 ? 8.863 94.524 35.360 1.00 17.81 144 THR C N 1
ATOM 5643 C CA . THR C 1 120 ? 9.869 94.446 34.304 1.00 19.05 144 THR C CA 1
ATOM 5644 C C . THR C 1 120 ? 10.031 95.806 33.627 1.00 20.00 144 THR C C 1
ATOM 5645 O O . THR C 1 120 ? 9.160 96.689 33.695 1.00 18.34 144 THR C O 1
ATOM 5656 N N . VAL C 1 121 ? 11.210 95.990 33.011 1.00 19.13 145 VAL C N 1
ATOM 5657 C CA . VAL C 1 121 ? 11.514 97.186 32.235 1.00 18.25 145 VAL C CA 1
ATOM 5658 C C . VAL C 1 121 ? 12.708 96.860 31.346 1.00 18.92 145 VAL C C 1
ATOM 5659 O O . VAL C 1 121 ? 13.501 95.979 31.661 1.00 15.66 145 VAL C O 1
ATOM 5672 N N . SER C 1 122 ? 12.842 97.587 30.233 1.00 16.10 146 SER C N 1
ATOM 5673 C CA . SER C 1 122 ? 14.019 97.479 29.385 1.00 14.32 146 SER C CA 1
ATOM 5674 C C . SER C 1 122 ? 14.804 98.782 29.390 1.00 19.18 146 SER C C 1
ATOM 5675 O O . SER C 1 122 ? 14.230 99.872 29.261 1.00 20.54 146 SER C O 1
ATOM 5683 N N . LEU C 1 123 ? 16.120 98.665 29.508 1.00 17.02 147 LEU C N 1
ATOM 5684 C CA . LEU C 1 123 ? 16.994 99.823 29.355 1.00 14.42 147 LEU C CA 1
ATOM 5685 C C . LEU C 1 123 ? 17.467 99.919 27.916 1.00 14.69 147 LEU C C 1
ATOM 5686 O O . LEU C 1 123 ? 18.037 98.966 27.372 1.00 16.84 147 LEU C O 1
ATOM 5702 N N . VAL C 1 124 ? 17.269 101.090 27.327 1.00 15.33 148 VAL C N 1
ATOM 5703 C CA . VAL C 1 124 ? 17.630 101.374 25.939 1.00 14.24 148 VAL C CA 1
ATOM 5704 C C . VAL C 1 124 ? 18.983 102.044 25.837 1.00 18.11 148 VAL C C 1
ATOM 5705 O O . VAL C 1 124 ? 19.853 101.609 25.069 1.00 16.71 148 VAL C O 1
ATOM 5718 N N . SER C 1 125 ? 19.193 103.103 26.618 1.00 16.08 149 SER C N 1
ATOM 5719 C CA . SER C 1 125 ? 20.405 103.899 26.512 1.00 17.66 149 SER C CA 1
ATOM 5720 C C . SER C 1 125 ? 20.529 104.795 27.731 1.00 16.90 149 SER C C 1
ATOM 5721 O O . SER C 1 125 ? 19.567 105.009 28.475 1.00 15.75 149 SER C O 1
ATOM 5729 N N . VAL C 1 126 ? 21.742 105.290 27.942 1.00 14.19 150 VAL C N 1
ATOM 5730 C CA . VAL C 1 126 ? 22.021 106.294 28.964 1.00 17.51 150 VAL C CA 1
ATOM 5731 C C . VAL C 1 126 ? 22.873 107.383 28.319 1.00 18.60 150 VAL C C 1
ATOM 5732 O O . VAL C 1 126 ? 23.861 107.081 27.636 1.00 20.91 150 VAL C O 1
ATOM 5745 N N . THR C 1 127 ? 22.471 108.639 28.500 1.00 15.21 151 THR C N 1
ATOM 5746 C CA . THR C 1 127 ? 23.102 109.777 27.848 1.00 20.43 151 THR C CA 1
ATOM 5747 C C . THR C 1 127 ? 23.623 110.718 28.915 1.00 20.32 151 THR C C 1
ATOM 5748 O O . THR C 1 127 ? 22.877 111.087 29.830 1.00 26.55 151 THR C O 1
ATOM 5759 N N . PHE C 1 128 ? 24.899 111.092 28.783 1.00 19.34 152 PHE C N 1
ATOM 5760 C CA . PHE C 1 128 ? 25.557 112.089 29.635 1.00 19.73 152 PHE C CA 1
ATOM 5761 C C . PHE C 1 128 ? 25.688 113.372 28.831 1.00 19.09 152 PHE C C 1
ATOM 5762 O O . PHE C 1 128 ? 26.445 113.466 27.859 1.00 27.02 152 PHE C O 1
ATOM 5779 N N . GLU C 1 129 ? 24.949 114.348 29.317 1.00 24.38 153 GLU C N 1
ATOM 5780 C CA . GLU C 1 129 ? 24.896 115.680 28.761 1.00 28.08 153 GLU C CA 1
ATOM 5781 C C . GLU C 1 129 ? 25.965 116.537 29.441 1.00 25.55 153 GLU C C 1
ATOM 5782 O O . GLU C 1 129 ? 25.803 116.960 30.600 1.00 26.81 153 GLU C O 1
ATOM 5794 N N . LEU C 1 130 ? 26.968 116.940 28.669 1.00 28.31 154 LEU C N 1
ATOM 5795 C CA . LEU C 1 130 ? 28.085 117.560 29.373 1.00 31.40 154 LEU C CA 1
ATOM 5796 C C . LEU C 1 130 ? 27.767 119.039 29.524 1.00 28.68 154 LEU C C 1
ATOM 5797 O O . LEU C 1 130 ? 26.905 119.585 28.824 1.00 29.99 154 LEU C O 1
ATOM 5813 N N . LYS C 1 131 ? 28.390 119.672 30.515 1.00 30.54 155 LYS C N 1
ATOM 5814 C CA . LYS C 1 131 ? 28.236 121.122 30.637 1.00 35.72 155 LYS C CA 1
ATOM 5815 C C . LYS C 1 131 ? 28.844 121.781 29.401 1.00 32.17 155 LYS C C 1
ATOM 5816 O O . LYS C 1 131 ? 29.811 121.274 28.832 1.00 27.80 155 LYS C O 1
ATOM 5835 N N . ALA C 1 132 ? 28.240 122.888 28.948 1.00 31.57 156 ALA C N 1
ATOM 5836 C CA . ALA C 1 132 ? 28.751 123.584 27.764 1.00 33.09 156 ALA C CA 1
ATOM 5837 C C . ALA C 1 132 ? 30.241 123.835 27.935 1.00 33.20 156 ALA C C 1
ATOM 5838 O O . ALA C 1 132 ? 30.684 124.295 28.995 1.00 33.04 156 ALA C O 1
ATOM 5845 N N . GLY C 1 133 ? 31.016 123.471 26.916 1.00 34.22 157 GLY C N 1
ATOM 5846 C CA . GLY C 1 133 ? 32.443 123.710 26.919 1.00 32.79 157 GLY C CA 1
ATOM 5847 C C . GLY C 1 133 ? 33.255 122.820 27.828 1.00 35.47 157 GLY C C 1
ATOM 5848 O O . GLY C 1 133 ? 34.419 123.133 28.089 1.00 33.41 157 GLY C O 1
ATOM 5852 N N . ALA C 1 134 ? 32.680 121.720 28.316 1.00 31.71 158 ALA C N 1
ATOM 5853 C CA . ALA C 1 134 ? 33.409 120.774 29.156 1.00 36.98 158 ALA C CA 1
ATOM 5854 C C . ALA C 1 134 ? 34.732 120.394 28.509 1.00 36.45 158 ALA C C 1
ATOM 5855 O O . ALA C 1 134 ? 34.761 120.104 27.311 1.00 43.67 158 ALA C O 1
ATOM 5862 N N . MET D 1 3 ? 40.957 109.737 19.895 1.00 40.76 27 MET D N 1
ATOM 5863 C CA . MET D 1 3 ? 41.241 110.126 18.514 1.00 41.01 27 MET D CA 1
ATOM 5864 C C . MET D 1 3 ? 39.976 110.435 17.710 1.00 44.27 27 MET D C 1
ATOM 5865 O O . MET D 1 3 ? 39.985 110.384 16.476 1.00 52.63 27 MET D O 1
ATOM 5878 N N . GLY D 1 4 ? 38.881 110.737 18.396 1.00 49.91 28 GLY D N 1
ATOM 5879 C CA . GLY D 1 4 ? 37.636 110.964 17.692 1.00 47.78 28 GLY D CA 1
ATOM 5880 C C . GLY D 1 4 ? 36.403 111.011 18.567 1.00 44.47 28 GLY D C 1
ATOM 5881 O O . GLY D 1 4 ? 36.170 110.125 19.395 1.00 55.16 28 GLY D O 1
ATOM 5885 N N . VAL D 1 5 ? 35.630 112.074 18.404 1.00 41.92 29 VAL D N 1
ATOM 5886 C CA . VAL D 1 5 ? 34.352 112.246 19.086 1.00 36.21 29 VAL D CA 1
ATOM 5887 C C . VAL D 1 5 ? 33.306 111.360 18.417 1.00 34.42 29 VAL D C 1
ATOM 5888 O O . VAL D 1 5 ? 33.385 111.090 17.204 1.00 30.81 29 VAL D O 1
ATOM 5901 N N . LYS D 1 6 ? 32.358 110.845 19.219 1.00 30.14 30 LYS D N 1
ATOM 5902 C CA . LYS D 1 6 ? 31.233 110.042 18.728 1.00 34.48 30 LYS D CA 1
ATOM 5903 C C . LYS D 1 6 ? 29.924 110.795 18.968 1.00 36.10 30 LYS D C 1
ATOM 5904 O O . LYS D 1 6 ? 29.537 110.996 20.126 1.00 39.68 30 LYS D O 1
ATOM 5923 N N . LYS D 1 7 ? 29.209 111.148 17.892 1.00 23.57 31 LYS D N 1
ATOM 5924 C CA . LYS D 1 7 ? 27.868 111.714 17.995 1.00 22.86 31 LYS D CA 1
ATOM 5925 C C . LYS D 1 7 ? 26.845 110.622 17.694 1.00 24.37 31 LYS D C 1
ATOM 5926 O O . LYS D 1 7 ? 26.812 110.102 16.575 1.00 20.73 31 LYS D O 1
ATOM 5945 N N . VAL D 1 8 ? 26.030 110.271 18.690 1.00 21.01 32 VAL D N 1
ATOM 5946 C CA . VAL D 1 8 ? 25.103 109.145 18.616 1.00 19.61 32 VAL D CA 1
ATOM 5947 C C . VAL D 1 8 ? 23.667 109.662 18.578 1.00 23.98 32 VAL D C 1
ATOM 5948 O O . VAL D 1 8 ? 23.277 110.467 19.426 1.00 19.85 32 VAL D O 1
ATOM 5961 N N . PHE D 1 9 ? 22.868 109.154 17.634 1.00 18.09 33 PHE D N 1
ATOM 5962 C CA . PHE D 1 9 ? 21.423 109.400 17.578 1.00 15.41 33 PHE D CA 1
ATOM 5963 C C . PHE D 1 9 ? 20.703 108.083 17.821 1.00 18.36 33 PHE D C 1
ATOM 5964 O O . PHE D 1 9 ? 20.843 107.140 17.032 1.00 19.01 33 PHE D O 1
ATOM 5981 N N . THR D 1 10 ? 19.930 108.006 18.904 1.00 19.06 34 THR D N 1
ATOM 5982 C CA . THR D 1 10 ? 19.098 106.822 19.051 1.00 19.50 34 THR D CA 1
ATOM 5983 C C . THR D 1 10 ? 17.884 106.979 18.142 1.00 14.45 34 THR D C 1
ATOM 5984 O O . THR D 1 10 ? 17.589 108.072 17.639 1.00 15.79 34 THR D O 1
ATOM 5995 N N . ALA D 1 11 ? 17.191 105.861 17.911 1.00 16.78 35 ALA D N 1
ATOM 5996 C CA . ALA D 1 11 ? 16.090 105.833 16.951 1.00 18.54 35 ALA D CA 1
ATOM 5997 C C . ALA D 1 11 ? 15.059 106.938 17.213 1.00 19.20 35 ALA D C 1
ATOM 5998 O O . ALA D 1 11 ? 14.584 107.579 16.280 1.00 19.43 35 ALA D O 1
ATOM 6005 N N . ASP D 1 12 ? 14.695 107.171 18.471 1.00 18.80 36 ASP D N 1
ATOM 6006 C CA . ASP D 1 12 ? 13.656 108.161 18.731 1.00 22.65 36 ASP D CA 1
ATOM 6007 C C . ASP D 1 12 ? 14.075 109.596 18.402 1.00 26.50 36 ASP D C 1
ATOM 6008 O O . ASP D 1 12 ? 13.198 110.465 18.338 1.00 27.65 36 ASP D O 1
ATOM 6017 N N . GLN D 1 13 ? 15.352 109.848 18.100 1.00 17.76 37 GLN D N 1
ATOM 6018 C CA . GLN D 1 13 ? 15.826 111.160 17.676 1.00 23.15 37 GLN D CA 1
ATOM 6019 C C . GLN D 1 13 ? 15.809 111.323 16.173 1.00 27.35 37 GLN D C 1
ATOM 6020 O O . GLN D 1 13 ? 16.057 112.427 15.667 1.00 24.90 37 GLN D O 1
ATOM 6034 N N . LEU D 1 14 ? 15.455 110.263 15.460 1.00 18.60 38 LEU D N 1
ATOM 6035 C CA . LEU D 1 14 ? 15.444 110.253 14.008 1.00 19.83 38 LEU D CA 1
ATOM 6036 C C . LEU D 1 14 ? 14.020 110.289 13.454 1.00 20.35 38 LEU D C 1
ATOM 6037 O O . LEU D 1 14 ? 13.208 109.392 13.696 1.00 19.58 38 LEU D O 1
ATOM 6053 N N . LYS D 1 15 ? 13.772 111.290 12.647 1.00 19.63 39 LYS D N 1
ATOM 6054 C CA . LYS D 1 15 ? 12.502 111.533 11.984 1.00 22.61 39 LYS D CA 1
ATOM 6055 C C . LYS D 1 15 ? 12.540 110.961 10.607 1.00 19.25 39 LYS D C 1
ATOM 6056 O O . LYS D 1 15 ? 13.528 111.173 9.920 1.00 21.14 39 LYS D O 1
ATOM 6075 N N . VAL D 1 16 ? 11.443 110.315 10.189 1.00 21.34 40 VAL D N 1
ATOM 6076 C CA . VAL D 1 16 ? 11.363 109.720 8.859 1.00 20.39 40 VAL D CA 1
ATOM 6077 C C . VAL D 1 16 ? 11.097 110.847 7.869 1.00 22.41 40 VAL D C 1
ATOM 6078 O O . VAL D 1 16 ? 10.147 111.611 8.027 1.00 22.85 40 VAL D O 1
ATOM 6091 N N . ALA D 1 17 ? 11.963 110.983 6.875 1.00 19.37 41 ALA D N 1
ATOM 6092 C CA . ALA D 1 17 ? 11.773 111.948 5.810 1.00 21.92 41 ALA D CA 1
ATOM 6093 C C . ALA D 1 17 ? 10.939 111.344 4.685 1.00 25.17 41 ALA D C 1
ATOM 6094 O O . ALA D 1 17 ? 10.094 112.031 4.100 1.00 26.58 41 ALA D O 1
ATOM 6101 N N . TRP D 1 18 ? 11.137 110.056 4.407 1.00 16.50 42 TRP D N 1
ATOM 6102 C CA . TRP D 1 18 ? 10.546 109.355 3.273 1.00 21.94 42 TRP D CA 1
ATOM 6103 C C . TRP D 1 18 ? 10.643 107.869 3.552 1.00 21.96 42 TRP D C 1
ATOM 6104 O O . TRP D 1 18 ? 11.635 107.407 4.123 1.00 18.42 42 TRP D O 1
ATOM 6125 N N . GLY D 1 19 ? 9.620 107.115 3.157 1.00 16.98 43 GLY D N 1
ATOM 6126 C CA . GLY D 1 19 ? 9.701 105.681 3.318 1.00 16.16 43 GLY D CA 1
ATOM 6127 C C . GLY D 1 19 ? 8.608 104.920 2.599 1.00 22.62 43 GLY D C 1
ATOM 6128 O O . GLY D 1 19 ? 7.430 105.251 2.745 1.00 19.69 43 GLY D O 1
ATOM 6132 N N . ASP D 1 20 ? 8.972 103.931 1.784 1.00 18.41 44 ASP D N 1
ATOM 6133 C CA . ASP D 1 20 ? 7.985 103.036 1.211 1.00 21.73 44 ASP D CA 1
ATOM 6134 C C . ASP D 1 20 ? 8.026 101.668 1.861 1.00 24.69 44 ASP D C 1
ATOM 6135 O O . ASP D 1 20 ? 7.179 100.823 1.562 1.00 26.01 44 ASP D O 1
ATOM 6144 N N . ALA D 1 21 ? 8.975 101.438 2.763 1.00 24.31 45 ALA D N 1
ATOM 6145 C CA . ALA D 1 21 ? 8.827 100.359 3.722 1.00 23.52 45 ALA D CA 1
ATOM 6146 C C . ALA D 1 21 ? 7.804 100.754 4.773 1.00 19.18 45 ALA D C 1
ATOM 6147 O O . ALA D 1 21 ? 7.379 101.904 4.873 1.00 22.68 45 ALA D O 1
ATOM 6154 N N . ASP D 1 22 ? 7.381 99.779 5.541 1.00 20.14 46 ASP D N 1
ATOM 6155 C CA . ASP D 1 22 ? 6.564 100.044 6.708 1.00 21.17 46 ASP D CA 1
ATOM 6156 C C . ASP D 1 22 ? 7.471 100.366 7.893 1.00 29.58 46 ASP D C 1
ATOM 6157 O O . ASP D 1 22 ? 8.534 99.754 8.053 1.00 26.59 46 ASP D O 1
ATOM 6166 N N . TYR D 1 23 ? 7.092 101.380 8.674 1.00 21.02 47 TYR D N 1
ATOM 6167 C CA . TYR D 1 23 ? 7.910 101.812 9.789 1.00 19.43 47 TYR D CA 1
ATOM 6168 C C . TYR D 1 23 ? 7.045 102.282 10.952 1.00 21.42 47 TYR D C 1
ATOM 6169 O O . TYR D 1 23 ? 6.081 103.037 10.772 1.00 21.38 47 TYR D O 1
ATOM 6187 N N . GLU D 1 24 ? 7.457 101.901 12.150 1.00 17.11 48 GLU D N 1
ATOM 6188 C CA . GLU D 1 24 ? 6.849 102.384 13.376 1.00 15.06 48 GLU D CA 1
ATOM 6189 C C . GLU D 1 24 ? 7.894 102.439 14.474 1.00 14.69 48 GLU D C 1
ATOM 6190 O O . GLU D 1 24 ? 8.746 101.555 14.576 1.00 19.15 48 GLU D O 1
ATOM 6202 N N . LEU D 1 25 ? 7.811 103.472 15.308 1.00 15.14 49 LEU D N 1
ATOM 6203 C CA . LEU D 1 25 ? 8.696 103.615 16.456 1.00 12.39 49 LEU D CA 1
ATOM 6204 C C . LEU D 1 25 ? 8.029 102.898 17.626 1.00 16.13 49 LEU D C 1
ATOM 6205 O O . LEU D 1 25 ? 6.956 103.310 18.089 1.00 23.51 49 LEU D O 1
ATOM 6221 N N . ALA D 1 26 ? 8.633 101.811 18.066 1.00 15.50 50 ALA D N 1
ATOM 6222 C CA . ALA D 1 26 ? 8.106 100.987 19.150 1.00 22.14 50 ALA D CA 1
ATOM 6223 C C . ALA D 1 26 ? 9.281 100.593 20.028 1.00 21.24 50 ALA D C 1
ATOM 6224 O O . ALA D 1 26 ? 10.332 100.176 19.529 1.00 17.09 50 ALA D O 1
ATOM 6231 N N . ASP D 1 27 ? 9.088 100.724 21.336 1.00 21.75 51 ASP D N 1
ATOM 6232 C CA . ASP D 1 27 ? 10.097 100.373 22.318 1.00 19.77 51 ASP D CA 1
ATOM 6233 C C . ASP D 1 27 ? 11.420 101.045 22.035 1.00 21.98 51 ASP D C 1
ATOM 6234 O O . ASP D 1 27 ? 12.482 100.463 22.236 1.00 21.70 51 ASP D O 1
ATOM 6243 N N . GLY D 1 28 ? 11.358 102.284 21.569 1.00 20.21 52 GLY D N 1
ATOM 6244 C CA . GLY D 1 28 ? 12.579 103.006 21.334 1.00 20.87 52 GLY D CA 1
ATOM 6245 C C . GLY D 1 28 ? 13.355 102.589 20.106 1.00 17.01 52 GLY D C 1
ATOM 6246 O O . GLY D 1 28 ? 14.450 103.098 19.915 1.00 18.08 52 GLY D O 1
ATOM 6250 N N . GLN D 1 29 ? 12.799 101.727 19.242 1.00 16.77 53 GLN D N 1
ATOM 6251 C CA . GLN D 1 29 ? 13.454 101.298 18.010 1.00 15.03 53 GLN D CA 1
ATOM 6252 C C . GLN D 1 29 ? 12.565 101.580 16.800 1.00 17.95 53 GLN D C 1
ATOM 6253 O O . GLN D 1 29 ? 11.332 101.514 16.889 1.00 16.44 53 GLN D O 1
ATOM 6267 N N . TRP D 1 30 ? 13.183 101.844 15.656 1.00 15.17 54 TRP D N 1
ATOM 6268 C CA . TRP D 1 30 ? 12.425 101.936 14.406 1.00 15.70 54 TRP D CA 1
ATOM 6269 C C . TRP D 1 30 ? 12.253 100.525 13.866 1.00 18.10 54 TRP D C 1
ATOM 6270 O O . TRP D 1 30 ? 13.231 99.882 13.449 1.00 17.53 54 TRP D O 1
ATOM 6291 N N . LYS D 1 31 ? 11.014 100.040 13.889 1.00 16.43 55 LYS D N 1
ATOM 6292 C CA . LYS D 1 31 ? 10.679 98.694 13.443 1.00 17.18 55 LYS D CA 1
ATOM 6293 C C . LYS D 1 31 ? 10.234 98.768 11.993 1.00 18.51 55 LYS D C 1
ATOM 6294 O O . LYS D 1 31 ? 9.258 99.469 11.664 1.00 20.63 55 LYS D O 1
ATOM 6313 N N . LEU D 1 32 ? 10.958 98.053 11.130 1.00 17.33 56 LEU D N 1
ATOM 6314 C CA . LEU D 1 32 ? 10.780 98.146 9.693 1.00 16.54 56 LEU D CA 1
ATOM 6315 C C . LEU D 1 32 ? 10.301 96.797 9.170 1.00 20.48 56 LEU D C 1
ATOM 6316 O O . LEU D 1 32 ? 10.777 95.743 9.606 1.00 16.48 56 LEU D O 1
ATOM 6332 N N . SER D 1 33 ? 9.405 96.843 8.186 1.00 14.52 57 SER D N 1
ATOM 6333 C CA . SER D 1 33 ? 8.935 95.668 7.473 1.00 19.51 57 SER D CA 1
ATOM 6334 C C . SER D 1 33 ? 8.981 96.027 5.999 1.00 20.93 57 SER D C 1
ATOM 6335 O O . SER D 1 33 ? 8.595 97.138 5.615 1.00 19.59 57 SER D O 1
ATOM 6343 N N . PHE D 1 34 ? 9.475 95.101 5.176 1.00 20.47 58 PHE D N 1
ATOM 6344 C CA . PHE D 1 34 ? 9.709 95.357 3.758 1.00 18.45 58 PHE D CA 1
ATOM 6345 C C . PHE D 1 34 ? 8.867 94.388 2.937 1.00 23.88 58 PHE D C 1
ATOM 6346 O O . PHE D 1 34 ? 9.007 93.168 3.072 1.00 23.25 58 PHE D O 1
ATOM 6363 N N . ALA D 1 35 ? 8.056 94.925 2.038 1.00 25.06 59 ALA D N 1
ATOM 6364 C CA . ALA D 1 35 ? 7.187 94.094 1.227 1.00 30.73 59 ALA D CA 1
ATOM 6365 C C . ALA D 1 35 ? 7.695 93.885 -0.188 1.00 34.05 59 ALA D C 1
ATOM 6366 O O . ALA D 1 35 ? 7.199 92.985 -0.872 1.00 30.22 59 ALA D O 1
ATOM 6373 N N . LYS D 1 36 ? 8.560 94.766 -0.666 1.00 24.53 60 LYS D N 1
ATOM 6374 C CA . LYS D 1 36 ? 8.993 94.692 -2.071 1.00 25.71 60 LYS D CA 1
ATOM 6375 C C . LYS D 1 36 ? 10.458 95.061 -2.206 1.00 29.82 60 LYS D C 1
ATOM 6376 O O . LYS D 1 36 ? 10.937 95.829 -1.399 1.00 23.74 60 LYS D O 1
ATOM 6395 N N . GLN D 1 37 ? 11.092 94.561 -3.253 1.00 22.72 61 GLN D N 1
ATOM 6396 C CA . GLN D 1 37 ? 12.488 94.881 -3.517 1.00 27.15 61 GLN D CA 1
ATOM 6397 C C . GLN D 1 37 ? 12.709 96.391 -3.605 1.00 25.96 61 GLN D C 1
ATOM 6398 O O . GLN D 1 37 ? 11.934 97.122 -4.223 1.00 22.62 61 GLN D O 1
ATOM 6412 N N . TYR D 1 38 ? 13.790 96.840 -2.969 1.00 18.57 62 TYR D N 1
ATOM 6413 C CA . TYR D 1 38 ? 14.222 98.235 -2.892 1.00 23.79 62 TYR D CA 1
ATOM 6414 C C . TYR D 1 38 ? 13.333 99.098 -1.991 1.00 17.43 62 TYR D C 1
ATOM 6415 O O . TYR D 1 38 ? 13.527 100.327 -1.938 1.00 17.77 62 TYR D O 1
ATOM 6433 N N . ASN D 1 39 ? 12.361 98.511 -1.283 1.00 18.59 63 ASN D N 1
ATOM 6434 C CA . ASN D 1 39 ? 11.653 99.248 -0.232 1.00 18.49 63 ASN D CA 1
ATOM 6435 C C . ASN D 1 39 ? 12.691 99.788 0.750 1.00 18.44 63 ASN D C 1
ATOM 6436 O O . ASN D 1 39 ? 13.699 99.124 1.028 1.00 15.32 63 ASN D O 1
ATOM 6447 N N . GLN D 1 40 ? 12.450 100.977 1.281 1.00 17.05 64 GLN D N 1
ATOM 6448 C CA . GLN D 1 40 ? 13.483 101.648 2.066 1.00 15.75 64 GLN D CA 1
ATOM 6449 C C . GLN D 1 40 ? 12.865 102.753 2.917 1.00 16.85 64 GLN D C 1
ATOM 6450 O O . GLN D 1 40 ? 11.705 103.134 2.748 1.00 17.21 64 GLN D O 1
ATOM 6464 N N . VAL D 1 41 ? 13.668 103.245 3.855 1.00 16.48 65 VAL D N 1
ATOM 6465 C CA . VAL D 1 41 ? 13.339 104.375 4.707 1.00 15.49 65 VAL D CA 1
ATOM 6466 C C . VAL D 1 41 ? 14.524 105.329 4.691 1.00 20.08 65 VAL D C 1
ATOM 6467 O O . VAL D 1 41 ? 15.680 104.894 4.665 1.00 18.67 65 VAL D O 1
ATOM 6480 N N . LYS D 1 42 ? 14.226 106.633 4.727 1.00 15.62 66 LYS D N 1
ATOM 6481 C CA . LYS D 1 42 ? 15.198 107.707 4.843 1.00 14.78 66 LYS D CA 1
ATOM 6482 C C . LYS D 1 42 ? 14.842 108.499 6.090 1.00 18.05 66 LYS D C 1
ATOM 6483 O O . LYS D 1 42 ? 13.690 108.932 6.242 1.00 19.27 66 LYS D O 1
ATOM 6502 N N . TRP D 1 43 ? 15.812 108.669 6.982 1.00 17.38 67 TRP D N 1
ATOM 6503 C CA . TRP D 1 43 ? 15.634 109.478 8.179 1.00 14.43 67 TRP D CA 1
ATOM 6504 C C . TRP D 1 43 ? 16.475 110.750 8.102 1.00 18.05 67 TRP D C 1
ATOM 6505 O O . TRP D 1 43 ? 17.668 110.701 7.756 1.00 18.82 67 TRP D O 1
ATOM 6526 N N . THR D 1 44 ? 15.874 111.877 8.495 1.00 16.89 68 THR D N 1
ATOM 6527 C CA . THR D 1 44 ? 16.592 113.139 8.588 1.00 23.23 68 THR D CA 1
ATOM 6528 C C . THR D 1 44 ? 17.297 113.240 9.933 1.00 18.60 68 THR D C 1
ATOM 6529 O O . THR D 1 44 ? 16.730 112.897 10.974 1.00 22.73 68 THR D O 1
ATOM 6540 N N . LEU D 1 45 ? 18.506 113.732 9.908 1.00 21.86 69 LEU D N 1
ATOM 6541 C CA . LEU D 1 45 ? 19.247 113.960 11.143 1.00 23.11 69 LEU D CA 1
ATOM 6542 C C . LEU D 1 45 ? 18.802 115.265 11.796 1.00 20.75 69 LEU D C 1
ATOM 6543 O O . LEU D 1 45 ? 18.458 116.221 11.098 1.00 28.22 69 LEU D O 1
ATOM 6559 N N . PRO D 1 46 ? 18.845 115.348 13.131 1.00 25.36 70 PRO D N 1
ATOM 6560 C CA . PRO D 1 46 ? 18.449 116.602 13.787 1.00 28.45 70 PRO D CA 1
ATOM 6561 C C . PRO D 1 46 ? 19.281 117.793 13.340 1.00 37.12 70 PRO D C 1
ATOM 6562 O O . PRO D 1 46 ? 18.814 118.935 13.401 1.00 36.72 70 PRO D O 1
ATOM 6573 N N . GLU D 1 47 ? 20.508 117.547 12.893 1.00 33.05 71 GLU D N 1
ATOM 6574 C CA . GLU D 1 47 ? 21.426 118.571 12.428 1.00 30.44 71 GLU D CA 1
ATOM 6575 C C . GLU D 1 47 ? 22.340 117.951 11.381 1.00 30.46 71 GLU D C 1
ATOM 6576 O O . GLU D 1 47 ? 22.804 116.820 11.553 1.00 33.25 71 GLU D O 1
ATOM 6588 N N . SER D 1 48 ? 22.585 118.686 10.301 1.00 26.70 72 SER D N 1
ATOM 6589 C CA . SER D 1 48 ? 23.508 118.239 9.265 1.00 28.24 72 SER D CA 1
ATOM 6590 C C . SER D 1 48 ? 24.953 118.290 9.756 1.00 31.10 72 SER D C 1
ATOM 6591 O O . SER D 1 48 ? 25.299 119.078 10.641 1.00 26.09 72 SER D O 1
ATOM 6599 N N . ILE D 1 49 ? 25.799 117.424 9.189 1.00 26.28 73 ILE D N 1
ATOM 6600 C CA . ILE D 1 49 ? 27.199 117.303 9.603 1.00 29.32 73 ILE D CA 1
ATOM 6601 C C . ILE D 1 49 ? 28.092 117.412 8.386 1.00 27.00 73 ILE D C 1
ATOM 6602 O O . ILE D 1 49 ? 27.917 116.662 7.421 1.00 25.11 73 ILE D O 1
ATOM 6618 N N . GLU D 1 50 ? 29.090 118.299 8.450 1.00 25.68 74 GLU D N 1
ATOM 6619 C CA . GLU D 1 50 ? 29.997 118.456 7.318 1.00 30.32 74 GLU D CA 1
ATOM 6620 C C . GLU D 1 50 ? 30.732 117.148 7.030 1.00 27.69 74 GLU D C 1
ATOM 6621 O O . GLU D 1 50 ? 31.285 116.509 7.933 1.00 24.81 74 GLU D O 1
ATOM 6633 N N . MET D 1 51 ? 30.744 116.769 5.754 1.00 24.86 75 MET D N 1
ATOM 6634 C CA . MET D 1 51 ? 31.334 115.515 5.302 1.00 25.41 75 MET D CA 1
ATOM 6635 C C . MET D 1 51 ? 32.801 115.399 5.709 1.00 34.26 75 MET D C 1
ATOM 6636 O O . MET D 1 51 ? 33.245 114.334 6.140 1.00 28.56 75 MET D O 1
ATOM 6650 N N . SER D 1 52 ? 33.561 116.488 5.519 1.00 30.44 76 SER D N 1
ATOM 6651 C CA . SER D 1 52 ? 34.960 116.544 5.938 1.00 34.40 76 SER D CA 1
ATOM 6652 C C . SER D 1 52 ? 35.183 116.085 7.380 1.00 25.32 76 SER D C 1
ATOM 6653 O O . SER D 1 52 ? 36.259 115.569 7.708 1.00 31.47 76 SER D O 1
ATOM 6661 N N . GLN D 1 53 ? 34.263 116.356 8.281 1.00 23.78 77 GLN D N 1
ATOM 6662 C CA . GLN D 1 53 ? 34.452 116.016 9.713 1.00 27.44 77 GLN D CA 1
ATOM 6663 C C . GLN D 1 53 ? 34.025 114.583 10.055 1.00 22.78 77 GLN D C 1
ATOM 6664 O O . GLN D 1 53 ? 34.216 114.216 11.178 1.00 23.61 77 GLN D O 1
ATOM 6678 N N . VAL D 1 54 ? 33.507 113.805 9.117 1.00 19.05 78 VAL D N 1
ATOM 6679 C CA . VAL D 1 54 ? 32.975 112.489 9.466 1.00 18.30 78 VAL D CA 1
ATOM 6680 C C . VAL D 1 54 ? 33.965 111.445 8.979 1.00 21.37 78 VAL D C 1
ATOM 6681 O O . VAL D 1 54 ? 34.277 111.384 7.789 1.00 28.50 78 VAL D O 1
ATOM 6694 N N . ASN D 1 55 ? 34.440 110.608 9.896 1.00 20.48 79 ASN D N 1
ATOM 6695 C CA . ASN D 1 55 ? 35.300 109.483 9.549 1.00 21.29 79 ASN D CA 1
ATOM 6696 C C . ASN D 1 55 ? 34.464 108.249 9.210 1.00 15.64 79 ASN D C 1
ATOM 6697 O O . ASN D 1 55 ? 34.782 107.511 8.271 1.00 19.58 79 ASN D O 1
ATOM 6708 N N . ALA D 1 56 ? 33.391 108.015 9.950 1.00 16.74 80 ALA D N 1
ATOM 6709 C CA . ALA D 1 56 ? 32.613 106.791 9.785 1.00 16.59 80 ALA D CA 1
ATOM 6710 C C . ALA D 1 56 ? 31.196 106.969 10.333 1.00 16.00 80 ALA D C 1
ATOM 6711 O O . ALA D 1 56 ? 30.956 107.764 11.251 1.00 17.59 80 ALA D O 1
ATOM 6718 N N . VAL D 1 57 ? 30.270 106.210 9.764 1.00 17.06 81 VAL D N 1
ATOM 6719 C CA . VAL D 1 57 ? 28.887 106.141 10.228 1.00 16.43 81 VAL D CA 1
ATOM 6720 C C . VAL D 1 57 ? 28.560 104.685 10.562 1.00 18.72 81 VAL D C 1
ATOM 6721 O O . VAL D 1 57 ? 28.651 103.812 9.696 1.00 16.71 81 VAL D O 1
ATOM 6734 N N . THR D 1 58 ? 28.175 104.417 11.802 1.00 16.17 82 THR D N 1
ATOM 6735 C CA . THR D 1 58 ? 27.884 103.050 12.231 1.00 16.34 82 THR D CA 1
ATOM 6736 C C . THR D 1 58 ? 26.405 102.888 12.593 1.00 19.73 82 THR D C 1
ATOM 6737 O O . THR D 1 58 ? 25.893 103.592 13.479 1.00 20.57 82 THR D O 1
ATOM 6748 N N . PHE D 1 59 ? 25.755 101.915 11.960 1.00 13.79 83 PHE D N 1
ATOM 6749 C CA . PHE D 1 59 ? 24.343 101.605 12.169 1.00 14.43 83 PHE D CA 1
ATOM 6750 C C . PHE D 1 59 ? 24.225 100.413 13.114 1.00 15.99 83 PHE D C 1
ATOM 6751 O O . PHE D 1 59 ? 24.779 99.351 12.830 1.00 15.49 83 PHE D O 1
ATOM 6768 N N . GLN D 1 60 ? 23.484 100.576 14.196 1.00 14.94 84 GLN D N 1
ATOM 6769 C CA . GLN D 1 60 ? 23.203 99.468 15.102 1.00 15.18 84 GLN D CA 1
ATOM 6770 C C . GLN D 1 60 ? 21.777 98.963 14.881 1.00 15.22 84 GLN D C 1
ATOM 6771 O O . GLN D 1 60 ? 20.830 99.758 14.908 1.00 15.26 84 GLN D O 1
ATOM 6785 N N . VAL D 1 61 ? 21.629 97.646 14.678 1.00 12.84 85 VAL D N 1
ATOM 6786 C CA . VAL D 1 61 ? 20.326 97.034 14.396 1.00 13.95 85 VAL D CA 1
ATOM 6787 C C . VAL D 1 61 ? 20.020 95.926 15.400 1.00 16.54 85 VAL D C 1
ATOM 6788 O O . VAL D 1 61 ? 20.879 95.475 16.159 1.00 16.39 85 VAL D O 1
ATOM 6801 N N . ALA D 1 62 ? 18.758 95.490 15.382 1.00 16.61 86 ALA D N 1
ATOM 6802 C CA . ALA D 1 62 ? 18.307 94.354 16.182 1.00 18.99 86 ALA D CA 1
ATOM 6803 C C . ALA D 1 62 ? 17.216 93.602 15.431 1.00 19.27 86 ALA D C 1
ATOM 6804 O O . ALA D 1 62 ? 16.517 94.152 14.578 1.00 16.71 86 ALA D O 1
ATOM 6811 N N . ASP D 1 63 ? 17.061 92.326 15.789 1.00 22.91 87 ASP D N 1
ATOM 6812 C CA . ASP D 1 63 ? 16.025 91.474 15.220 1.00 18.67 87 ASP D CA 1
ATOM 6813 C C . ASP D 1 63 ? 16.105 91.481 13.704 1.00 16.56 87 ASP D C 1
ATOM 6814 O O . ASP D 1 63 ? 15.087 91.520 13.003 1.00 19.30 87 ASP D O 1
ATOM 6823 N N . GLN D 1 64 ? 17.318 91.434 13.188 1.00 15.46 88 GLN D N 1
ATOM 6824 C CA . GLN D 1 64 ? 17.496 91.467 11.740 1.00 17.33 88 GLN D CA 1
ATOM 6825 C C . GLN D 1 64 ? 17.093 90.127 11.136 1.00 22.53 88 GLN D C 1
ATOM 6826 O O . GLN D 1 64 ? 17.672 89.088 11.469 1.00 17.78 88 GLN D O 1
ATOM 6840 N N . LYS D 1 65 ? 16.118 90.118 10.225 1.00 17.00 89 LYS D N 1
ATOM 6841 C CA . LYS D 1 65 ? 15.614 88.884 9.564 1.00 26.42 89 LYS D CA 1
ATOM 6842 C C . LYS D 1 65 ? 15.854 88.920 8.054 1.00 26.81 89 LYS D C 1
ATOM 6843 O O . LYS D 1 65 ? 15.341 88.066 7.388 1.00 24.35 89 LYS D O 1
ATOM 6862 N N . VAL D 1 66 ? 16.605 89.885 7.560 1.00 21.57 90 VAL D N 1
ATOM 6863 C CA . VAL D 1 66 ? 16.848 90.001 6.127 1.00 19.51 90 VAL D CA 1
ATOM 6864 C C . VAL D 1 66 ? 18.148 90.775 5.950 1.00 20.68 90 VAL D C 1
ATOM 6865 O O . VAL D 1 66 ? 18.451 91.656 6.767 1.00 19.13 90 VAL D O 1
ATOM 6878 N N . PRO D 1 67 ? 18.953 90.470 4.932 1.00 21.41 91 PRO D N 1
ATOM 6879 C CA . PRO D 1 67 ? 20.111 91.310 4.635 1.00 20.95 91 PRO D CA 1
ATOM 6880 C C . PRO D 1 67 ? 19.679 92.730 4.288 1.00 15.64 91 PRO D C 1
ATOM 6881 O O . PRO D 1 67 ? 18.634 92.954 3.670 1.00 22.40 91 PRO D O 1
ATOM 6892 N N . ILE D 1 68 ? 20.475 93.696 4.714 1.00 16.03 92 ILE D N 1
ATOM 6893 C CA . ILE D 1 68 ? 20.101 95.093 4.531 1.00 17.35 92 ILE D CA 1
ATOM 6894 C C . ILE D 1 68 ? 21.202 95.855 3.815 1.00 17.97 92 ILE D C 1
ATOM 6895 O O . ILE D 1 68 ? 22.367 95.463 3.812 1.00 17.90 92 ILE D O 1
ATOM 6911 N N . SER D 1 69 ? 20.790 96.961 3.204 1.00 18.14 93 SER D N 1
ATOM 6912 C CA . SER D 1 69 ? 21.652 97.956 2.585 1.00 16.77 93 SER D CA 1
ATOM 6913 C C . SER D 1 69 ? 21.520 99.248 3.372 1.00 18.02 93 SER D C 1
ATOM 6914 O O . SER D 1 69 ? 20.424 99.582 3.849 1.00 16.93 93 SER D O 1
ATOM 6922 N N . LEU D 1 70 ? 22.638 99.944 3.523 1.00 13.72 94 LEU D N 1
ATOM 6923 C CA . LEU D 1 70 ? 22.750 101.142 4.352 1.00 14.96 94 LEU D CA 1
ATOM 6924 C C . LEU D 1 70 ? 23.189 102.317 3.477 1.00 16.37 94 LEU D C 1
ATOM 6925 O O . LEU D 1 70 ? 24.038 102.148 2.597 1.00 17.46 94 LEU D O 1
ATOM 6941 N N . LYS D 1 71 ? 22.637 103.504 3.738 1.00 13.05 95 LYS D N 1
ATOM 6942 C CA . LYS D 1 71 ? 22.869 104.694 2.925 1.00 15.52 95 LYS D CA 1
ATOM 6943 C C . LYS D 1 71 ? 23.211 105.873 3.822 1.00 15.05 95 LYS D C 1
ATOM 6944 O O . LYS D 1 71 ? 22.589 106.064 4.859 1.00 14.37 95 LYS D O 1
ATOM 6963 N N . VAL D 1 72 ? 24.183 106.676 3.402 1.00 17.37 96 VAL D N 1
ATOM 6964 C CA . VAL D 1 72 ? 24.491 107.965 4.011 1.00 17.45 96 VAL D CA 1
ATOM 6965 C C . VAL D 1 72 ? 24.218 109.008 2.933 1.00 19.79 96 VAL D C 1
ATOM 6966 O O . VAL D 1 72 ? 24.868 108.994 1.882 1.00 17.67 96 VAL D O 1
ATOM 6979 N N . TYR D 1 73 ? 23.231 109.879 3.165 1.00 18.51 97 TYR D N 1
ATOM 6980 C CA . TYR D 1 73 ? 22.869 110.904 2.195 1.00 18.69 97 TYR D CA 1
ATOM 6981 C C . TYR D 1 73 ? 23.741 112.141 2.412 1.00 20.38 97 TYR D C 1
ATOM 6982 O O . TYR D 1 73 ? 24.200 112.418 3.517 1.00 22.19 97 TYR D O 1
ATOM 7000 N N . ASN D 1 74 ? 23.986 112.883 1.342 1.00 22.58 98 ASN D N 1
ATOM 7001 C CA . ASN D 1 74 ? 24.697 114.157 1.476 1.00 26.81 98 ASN D CA 1
ATOM 7002 C C . ASN D 1 74 ? 24.006 115.207 0.606 1.00 31.43 98 ASN D C 1
ATOM 7003 O O . ASN D 1 74 ? 24.620 115.893 -0.210 1.00 30.50 98 ASN D O 1
ATOM 7014 N N . GLY D 1 75 ? 22.693 115.331 0.794 1.00 28.79 99 GLY D N 1
ATOM 7015 C CA . GLY D 1 75 ? 21.920 116.423 0.239 1.00 30.72 99 GLY D CA 1
ATOM 7016 C C . GLY D 1 75 ? 21.137 116.070 -1.005 1.00 32.94 99 GLY D C 1
ATOM 7017 O O . GLY D 1 75 ? 20.314 116.885 -1.451 1.00 37.20 99 GLY D O 1
ATOM 7021 N N . GLY D 1 76 ? 21.381 114.894 -1.584 1.00 29.27 100 GLY D N 1
ATOM 7022 C CA . GLY D 1 76 ? 20.684 114.470 -2.777 1.00 31.54 100 GLY D CA 1
ATOM 7023 C C . GLY D 1 76 ? 19.404 113.682 -2.521 1.00 29.49 100 GLY D C 1
ATOM 7024 O O . GLY D 1 76 ? 18.988 113.399 -1.387 1.00 28.33 100 GLY D O 1
ATOM 7028 N N . ASP D 1 77 ? 18.750 113.362 -3.635 1.00 25.32 101 ASP D N 1
ATOM 7029 C CA . ASP D 1 77 ? 17.526 112.572 -3.611 1.00 28.17 101 ASP D CA 1
ATOM 7030 C C . ASP D 1 77 ? 17.824 111.116 -3.280 1.00 23.55 101 ASP D C 1
ATOM 7031 O O . ASP D 1 77 ? 16.957 110.407 -2.758 1.00 32.94 101 ASP D O 1
ATOM 7040 N N . ASP D 1 78 ? 19.012 110.643 -3.619 1.00 22.62 102 ASP D N 1
ATOM 7041 C CA . ASP D 1 78 ? 19.469 109.312 -3.232 1.00 25.07 102 ASP D CA 1
ATOM 7042 C C . ASP D 1 78 ? 20.890 109.439 -2.714 1.00 24.78 102 ASP D C 1
ATOM 7043 O O . ASP D 1 78 ? 21.548 110.459 -2.927 1.00 22.14 102 ASP D O 1
ATOM 7052 N N . ALA D 1 79 ? 21.350 108.397 -2.028 1.00 19.55 103 ALA D N 1
ATOM 7053 C CA . ALA D 1 79 ? 22.739 108.306 -1.602 1.00 23.68 103 ALA D CA 1
ATOM 7054 C C . ALA D 1 79 ? 23.617 107.912 -2.782 1.00 22.65 103 ALA D C 1
ATOM 7055 O O . ALA D 1 79 ? 23.205 107.152 -3.654 1.00 25.38 103 ALA D O 1
ATOM 7062 N N . THR D 1 80 ? 24.836 108.426 -2.809 1.00 21.93 104 THR D N 1
ATOM 7063 C CA . THR D 1 80 ? 25.742 108.004 -3.860 1.00 24.65 104 THR D CA 1
ATOM 7064 C C . THR D 1 80 ? 26.148 106.559 -3.606 1.00 33.29 104 THR D C 1
ATOM 7065 O O . THR D 1 80 ? 26.172 106.083 -2.459 1.00 25.03 104 THR D O 1
ATOM 7076 N N . ALA D 1 81 ? 26.517 105.867 -4.680 1.00 28.92 105 ALA D N 1
ATOM 7077 C CA . ALA D 1 81 ? 26.927 104.474 -4.530 1.00 33.63 105 ALA D CA 1
ATOM 7078 C C . ALA D 1 81 ? 28.104 104.363 -3.582 1.00 26.94 105 ALA D C 1
ATOM 7079 O O . ALA D 1 81 ? 28.215 103.374 -2.846 1.00 29.79 105 ALA D O 1
ATOM 7086 N N . ALA D 1 82 ? 28.999 105.361 -3.591 1.00 24.08 106 ALA D N 1
ATOM 7087 C CA . ALA D 1 82 ? 30.156 105.363 -2.707 1.00 25.60 106 ALA D CA 1
ATOM 7088 C C . ALA D 1 82 ? 29.773 105.460 -1.233 1.00 24.04 106 ALA D C 1
ATOM 7089 O O . ALA D 1 82 ? 30.557 105.054 -0.365 1.00 24.67 106 ALA D O 1
ATOM 7096 N N . ASN D 1 83 ? 28.586 105.996 -0.942 1.00 23.20 107 ASN D N 1
ATOM 7097 C CA . ASN D 1 83 ? 28.071 106.175 0.410 1.00 19.99 107 ASN D CA 1
ATOM 7098 C C . ASN D 1 83 ? 27.008 105.139 0.752 1.00 18.79 107 ASN D C 1
ATOM 7099 O O . ASN D 1 83 ? 26.136 105.382 1.603 1.00 20.06 107 ASN D O 1
ATOM 7110 N N . THR D 1 84 ? 27.059 104.001 0.070 1.00 21.66 108 THR D N 1
ATOM 7111 C CA . THR D 1 84 ? 26.109 102.905 0.202 1.00 18.45 108 THR D CA 1
ATOM 7112 C C . THR D 1 84 ? 26.848 101.585 0.319 1.00 24.14 108 THR D C 1
ATOM 7113 O O . THR D 1 84 ? 27.863 101.380 -0.351 1.00 21.07 108 THR D O 1
ATOM 7124 N N . GLN D 1 85 ? 26.328 100.685 1.160 1.00 17.52 109 GLN D N 1
ATOM 7125 C CA . GLN D 1 85 ? 26.798 99.303 1.231 1.00 20.04 109 GLN D CA 1
ATOM 7126 C C . GLN D 1 85 ? 25.597 98.377 1.135 1.00 21.15 109 GLN D C 1
ATOM 7127 O O . GLN D 1 85 ? 24.541 98.687 1.684 1.00 18.30 109 GLN D O 1
ATOM 7141 N N . TYR D 1 86 ? 25.741 97.265 0.409 1.00 19.98 110 TYR D N 1
ATOM 7142 C CA . TYR D 1 86 ? 24.620 96.371 0.149 1.00 19.74 110 TYR D CA 1
ATOM 7143 C C . TYR D 1 86 ? 24.802 94.977 0.746 1.00 19.35 110 TYR D C 1
ATOM 7144 O O . TYR D 1 86 ? 25.912 94.476 0.861 1.00 20.22 110 TYR D O 1
ATOM 7162 N N . GLY D 1 87 ? 23.677 94.324 1.033 1.00 20.46 111 GLY D N 1
ATOM 7163 C CA . GLY D 1 87 ? 23.674 92.915 1.393 1.00 22.14 111 GLY D CA 1
ATOM 7164 C C . GLY D 1 87 ? 24.332 92.565 2.709 1.00 26.74 111 GLY D C 1
ATOM 7165 O O . GLY D 1 87 ? 25.060 91.564 2.791 1.00 23.97 111 GLY D O 1
ATOM 7169 N N . LEU D 1 88 ? 24.130 93.382 3.736 1.00 18.52 112 LEU D N 1
ATOM 7170 C CA . LEU D 1 88 ? 24.792 93.193 5.031 1.00 20.52 112 LEU D CA 1
ATOM 7171 C C . LEU D 1 88 ? 23.991 92.266 5.940 1.00 18.17 112 LEU D C 1
ATOM 7172 O O . LEU D 1 88 ? 22.781 92.446 6.093 1.00 18.68 112 LEU D O 1
ATOM 7188 N N . SER D 1 89 ? 24.671 91.283 6.550 1.00 19.93 113 SER D N 1
ATOM 7189 C CA . SER D 1 89 ? 24.013 90.346 7.454 1.00 18.25 113 SER D CA 1
ATOM 7190 C C . SER D 1 89 ? 25.028 89.822 8.456 1.00 16.00 113 SER D C 1
ATOM 7191 O O . SER D 1 89 ? 26.240 89.916 8.273 1.00 18.20 113 SER D O 1
ATOM 7199 N N . GLY D 1 90 ? 24.516 89.310 9.547 1.00 19.48 114 GLY D N 1
ATOM 7200 C CA . GLY D 1 90 ? 25.345 88.607 10.482 1.00 21.69 114 GLY D CA 1
ATOM 7201 C C . GLY D 1 90 ? 25.889 89.403 11.639 1.00 21.87 114 GLY D C 1
ATOM 7202 O O . GLY D 1 90 ? 26.527 88.803 12.509 1.00 21.32 114 GLY D O 1
ATOM 7206 N N . GLN D 1 91 ? 25.677 90.723 11.684 1.00 20.93 115 GLN D N 1
ATOM 7207 C CA . GLN D 1 91 ? 26.225 91.563 12.741 1.00 16.38 115 GLN D CA 1
ATOM 7208 C C . GLN D 1 91 ? 25.113 92.403 13.351 1.00 17.87 115 GLN D C 1
ATOM 7209 O O . GLN D 1 91 ? 24.057 92.596 12.754 1.00 20.32 115 GLN D O 1
ATOM 7223 N N . THR D 1 92 ? 25.362 92.934 14.545 1.00 16.07 116 THR D N 1
ATOM 7224 C CA . THR D 1 92 ? 24.451 93.921 15.082 1.00 18.07 116 THR D CA 1
ATOM 7225 C C . THR D 1 92 ? 24.899 95.352 14.802 1.00 18.93 116 THR D C 1
ATOM 7226 O O . THR D 1 92 ? 24.153 96.272 15.119 1.00 18.93 116 THR D O 1
ATOM 7237 N N . GLU D 1 93 ? 26.065 95.513 14.206 1.00 17.07 117 GLU D N 1
ATOM 7238 C CA . GLU D 1 93 ? 26.622 96.844 13.878 1.00 18.21 117 GLU D CA 1
ATOM 7239 C C . GLU D 1 93 ? 27.309 96.811 12.526 1.00 21.03 117 GLU D C 1
ATOM 7240 O O . GLU D 1 93 ? 28.049 95.912 12.312 1.00 17.24 117 GLU D O 1
ATOM 7252 N N . TYR D 1 94 ? 27.008 97.795 11.692 1.00 18.72 118 TYR D N 1
ATOM 7253 C CA . TYR D 1 94 ? 27.621 97.935 10.380 1.00 17.67 118 TYR D CA 1
ATOM 7254 C C . TYR D 1 94 ? 28.102 99.366 10.160 1.00 17.97 118 TYR D C 1
ATOM 7255 O O . TYR D 1 94 ? 27.485 100.322 10.634 1.00 18.56 118 TYR D O 1
ATOM 7273 N N . THR D 1 95 ? 29.227 99.510 9.448 1.00 17.50 119 THR D N 1
ATOM 7274 C CA . THR D 1 95 ? 29.884 100.810 9.288 1.00 18.75 119 THR D CA 1
ATOM 7275 C C . THR D 1 95 ? 30.044 101.185 7.820 1.00 20.73 119 THR D C 1
ATOM 7276 O O . THR D 1 95 ? 30.398 100.339 6.983 1.00 20.60 119 THR D O 1
ATOM 7287 N N . ILE D 1 96 ? 29.731 102.445 7.514 1.00 17.80 120 ILE D N 1
ATOM 7288 C CA . ILE D 1 96 ? 29.961 103.053 6.205 1.00 17.75 120 ILE D CA 1
ATOM 7289 C C . ILE D 1 96 ? 31.015 104.145 6.371 1.00 19.92 120 ILE D C 1
ATOM 7290 O O . ILE D 1 96 ? 30.962 104.933 7.320 1.00 17.40 120 ILE D O 1
ATOM 7306 N N . ASN D 1 97 ? 31.971 104.196 5.444 1.00 16.96 121 ASN D N 1
ATOM 7307 C CA . ASN D 1 97 ? 32.908 105.314 5.439 1.00 16.91 121 ASN D CA 1
ATOM 7308 C C . ASN D 1 97 ? 32.558 106.273 4.310 1.00 22.48 121 ASN D C 1
ATOM 7309 O O . ASN D 1 97 ? 32.906 106.009 3.148 1.00 20.01 121 ASN D O 1
ATOM 7320 N N . PRO D 1 98 ? 31.860 107.373 4.585 1.00 20.17 122 PRO D N 1
ATOM 7321 C CA . PRO D 1 98 ? 31.317 108.190 3.502 1.00 23.04 122 PRO D CA 1
ATOM 7322 C C . PRO D 1 98 ? 32.376 109.127 2.944 1.00 24.00 122 PRO D C 1
ATOM 7323 O O . PRO D 1 98 ? 33.376 109.451 3.589 1.00 22.71 122 PRO D O 1
ATOM 7334 N N . SER D 1 99 ? 32.116 109.581 1.725 1.00 22.53 123 SER D N 1
ATOM 7335 C CA . SER D 1 99 ? 33.047 110.436 1.000 1.00 27.60 123 SER D CA 1
ATOM 7336 C C . SER D 1 99 ? 32.212 111.376 0.140 1.00 28.12 123 SER D C 1
ATOM 7337 O O . SER D 1 99 ? 31.043 111.112 -0.125 1.00 25.57 123 SER D O 1
ATOM 7345 N N . GLY D 1 100 ? 32.790 112.521 -0.215 1.00 31.16 124 GLY D N 1
ATOM 7346 C CA . GLY D 1 100 ? 32.156 113.365 -1.213 1.00 33.35 124 GLY D CA 1
ATOM 7347 C C . GLY D 1 100 ? 31.964 114.787 -0.740 1.00 32.36 124 GLY D C 1
ATOM 7348 O O . GLY D 1 100 ? 32.630 115.229 0.195 1.00 34.14 124 GLY D O 1
ATOM 7352 N N . ASP D 1 101 ? 30.987 115.473 -1.321 1.00 34.58 125 ASP D N 1
ATOM 7353 C CA . ASP D 1 101 ? 30.778 116.888 -1.094 1.00 39.62 125 ASP D CA 1
ATOM 7354 C C . ASP D 1 101 ? 29.787 117.129 0.049 1.00 38.66 125 ASP D C 1
ATOM 7355 O O . ASP D 1 101 ? 29.109 116.220 0.532 1.00 40.08 125 ASP D O 1
ATOM 7364 N N . GLY D 1 102 ? 29.742 118.376 0.512 1.00 39.48 126 GLY D N 1
ATOM 7365 C CA . GLY D 1 102 ? 28.589 118.842 1.261 1.00 36.35 126 GLY D CA 1
ATOM 7366 C C . GLY D 1 102 ? 28.494 118.365 2.701 1.00 34.00 126 GLY D C 1
ATOM 7367 O O . GLY D 1 102 ? 29.485 118.109 3.388 1.00 36.05 126 GLY D O 1
ATOM 7371 N N . ALA D 1 103 ? 27.258 118.305 3.171 1.00 30.09 127 ALA D N 1
ATOM 7372 C CA . ALA D 1 103 ? 26.956 117.911 4.534 1.00 27.63 127 ALA D CA 1
ATOM 7373 C C . ALA D 1 103 ? 26.100 116.653 4.496 1.00 24.26 127 ALA D C 1
ATOM 7374 O O . ALA D 1 103 ? 25.256 116.502 3.607 1.00 21.46 127 ALA D O 1
ATOM 7381 N N . ILE D 1 104 ? 26.323 115.762 5.455 1.00 22.16 128 ILE D N 1
ATOM 7382 C CA . ILE D 1 104 ? 25.448 114.609 5.640 1.00 23.04 128 ILE D CA 1
ATOM 7383 C C . ILE D 1 104 ? 24.176 115.107 6.307 1.00 23.17 128 ILE D C 1
ATOM 7384 O O . ILE D 1 104 ? 24.223 115.733 7.371 1.00 29.28 128 ILE D O 1
ATOM 7400 N N . ASP D 1 105 ? 23.043 114.882 5.653 1.00 20.43 129 ASP D N 1
ATOM 7401 C CA . ASP D 1 105 ? 21.760 115.342 6.156 1.00 25.33 129 ASP D CA 1
ATOM 7402 C C . ASP D 1 105 ? 20.811 114.218 6.537 1.00 20.53 129 ASP D C 1
ATOM 7403 O O . ASP D 1 105 ? 19.813 114.491 7.217 1.00 22.00 129 ASP D O 1
ATOM 7412 N N . ALA D 1 106 ? 21.098 112.976 6.146 1.00 21.54 130 ALA D N 1
ATOM 7413 C CA . ALA D 1 106 ? 20.150 111.883 6.340 1.00 19.03 130 ALA D CA 1
ATOM 7414 C C . ALA D 1 106 ? 20.865 110.547 6.199 1.00 16.74 130 ALA D C 1
ATOM 7415 O O . ALA D 1 106 ? 21.958 110.467 5.645 1.00 14.84 130 ALA D O 1
ATOM 7422 N N . VAL D 1 107 ? 20.215 109.490 6.696 1.00 14.04 131 VAL D N 1
ATOM 7423 C CA . VAL D 1 107 ? 20.683 108.121 6.527 1.00 12.17 131 VAL D CA 1
ATOM 7424 C C . VAL D 1 107 ? 19.496 107.260 6.116 1.00 15.74 131 VAL D C 1
ATOM 7425 O O . VAL D 1 107 ? 18.346 107.667 6.241 1.00 17.23 131 VAL D O 1
ATOM 7438 N N . GLY D 1 108 ? 19.787 106.065 5.608 1.00 15.52 132 GLY D N 1
ATOM 7439 C CA . GLY D 1 108 ? 18.736 105.184 5.138 1.00 18.12 132 GLY D CA 1
ATOM 7440 C C . GLY D 1 108 ? 19.064 103.708 5.272 1.00 15.11 132 GLY D C 1
ATOM 7441 O O . GLY D 1 108 ? 20.229 103.301 5.417 1.00 15.73 132 GLY D O 1
ATOM 7445 N N . ILE D 1 109 ? 17.998 102.915 5.225 1.00 13.04 133 ILE D N 1
ATOM 7446 C CA . ILE D 1 109 ? 18.050 101.459 5.184 1.00 14.52 133 ILE D CA 1
ATOM 7447 C C . ILE D 1 109 ? 17.131 100.968 4.068 1.00 16.82 133 ILE D C 1
ATOM 7448 O O . ILE D 1 109 ? 16.010 101.470 3.914 1.00 16.39 133 ILE D O 1
ATOM 7464 N N . MET D 1 110 ? 17.617 99.988 3.297 1.00 14.25 134 MET D N 1
ATOM 7465 C CA . MET D 1 110 ? 16.926 99.429 2.135 1.00 16.47 134 MET D CA 1
ATOM 7466 C C . MET D 1 110 ? 17.153 97.917 2.087 1.00 19.44 134 MET D C 1
ATOM 7467 O O . MET D 1 110 ? 18.153 97.414 2.611 1.00 15.63 134 MET D O 1
ATOM 7481 N N . ILE D 1 111 ? 16.232 97.181 1.435 1.00 15.13 135 ILE D N 1
ATOM 7482 C CA . ILE D 1 111 ? 16.479 95.772 1.129 1.00 18.13 135 ILE D CA 1
ATOM 7483 C C . ILE D 1 111 ? 16.640 95.600 -0.376 1.00 22.29 135 ILE D C 1
ATOM 7484 O O . ILE D 1 111 ? 16.047 96.340 -1.177 1.00 20.91 135 ILE D O 1
ATOM 7500 N N . THR D 1 112 ? 17.451 94.611 -0.761 1.00 18.82 136 THR D N 1
ATOM 7501 C CA . THR D 1 112 ? 17.635 94.281 -2.173 1.00 20.07 136 THR D CA 1
ATOM 7502 C C . THR D 1 112 ? 17.027 92.932 -2.538 1.00 25.27 136 THR D C 1
ATOM 7503 O O . THR D 1 112 ? 17.061 92.551 -3.712 1.00 25.04 136 THR D O 1
ATOM 7514 N N . GLU D 1 113 ? 16.457 92.226 -1.569 1.00 20.37 137 GLU D N 1
ATOM 7515 C CA . GLU D 1 113 ? 15.842 90.930 -1.824 1.00 28.96 137 GLU D CA 1
ATOM 7516 C C . GLU D 1 113 ? 14.692 91.085 -2.817 1.00 26.40 137 GLU D C 1
ATOM 7517 O O . GLU D 1 113 ? 13.804 91.908 -2.637 1.00 23.38 137 GLU D O 1
ATOM 7529 N N . ASP D 1 114 ? 14.705 90.248 -3.855 1.00 30.44 138 ASP D N 1
ATOM 7530 C CA . ASP D 1 114 ? 13.702 90.373 -4.918 1.00 29.46 138 ASP D CA 1
ATOM 7531 C C . ASP D 1 114 ? 12.295 90.000 -4.460 1.00 29.70 138 ASP D C 1
ATOM 7532 O O . ASP D 1 114 ? 11.319 90.513 -5.023 1.00 33.42 138 ASP D O 1
ATOM 7541 N N . LYS D 1 115 ? 12.142 89.010 -3.580 1.00 28.11 139 LYS D N 1
ATOM 7542 C CA . LYS D 1 115 ? 10.830 88.504 -3.166 1.00 32.26 139 LYS D CA 1
ATOM 7543 C C . LYS D 1 115 ? 10.792 88.424 -1.646 1.00 31.15 139 LYS D C 1
ATOM 7544 O O . LYS D 1 115 ? 10.800 87.332 -1.049 1.00 27.13 139 LYS D O 1
ATOM 7563 N N . PRO D 1 116 ? 10.672 89.572 -0.981 1.00 26.63 140 PRO D N 1
ATOM 7564 C CA . PRO D 1 116 ? 10.730 89.561 0.488 1.00 29.25 140 PRO D CA 1
ATOM 7565 C C . PRO D 1 116 ? 9.603 88.730 1.090 1.00 33.61 140 PRO D C 1
ATOM 7566 O O . PRO D 1 116 ? 8.464 88.768 0.623 1.00 30.28 140 PRO D O 1
ATOM 7577 N N . GLU D 1 117 ? 9.928 87.999 2.158 1.00 30.37 141 GLU D N 1
ATOM 7578 C CA . GLU D 1 117 ? 8.902 87.355 2.975 1.00 34.70 141 GLU D CA 1
ATOM 7579 C C . GLU D 1 117 ? 9.368 87.393 4.425 1.00 25.04 141 GLU D C 1
ATOM 7580 O O . GLU D 1 117 ? 10.469 86.944 4.749 1.00 30.27 141 GLU D O 1
ATOM 7592 N N . ASN D 1 118 ? 8.542 87.990 5.286 1.00 30.42 142 ASN D N 1
ATOM 7593 C CA . ASN D 1 118 ? 8.928 88.239 6.679 1.00 31.97 142 ASN D CA 1
ATOM 7594 C C . ASN D 1 118 ? 10.281 88.950 6.760 1.00 29.10 142 ASN D C 1
ATOM 7595 O O . ASN D 1 118 ? 11.180 88.566 7.517 1.00 25.89 142 ASN D O 1
ATOM 7606 N N . ALA D 1 119 ? 10.427 89.983 5.939 1.00 26.57 143 ALA D N 1
ATOM 7607 C CA . ALA D 1 119 ? 11.655 90.781 5.855 1.00 20.80 143 ALA D CA 1
ATOM 7608 C C . ALA D 1 119 ? 11.491 91.946 6.830 1.00 24.61 143 ALA D C 1
ATOM 7609 O O . ALA D 1 119 ? 10.835 92.944 6.513 1.00 23.01 143 ALA D O 1
ATOM 7616 N N . THR D 1 120 ? 12.093 91.826 8.009 1.00 19.21 144 THR D N 1
ATOM 7617 C CA . THR D 1 120 ? 11.939 92.819 9.057 1.00 19.62 144 THR D CA 1
ATOM 7618 C C . THR D 1 120 ? 13.297 93.077 9.699 1.00 19.31 144 THR D C 1
ATOM 7619 O O . THR D 1 120 ? 14.202 92.232 9.648 1.00 17.60 144 THR D O 1
ATOM 7630 N N . VAL D 1 121 ? 13.441 94.272 10.284 1.00 17.95 145 VAL D N 1
ATOM 7631 C CA . VAL D 1 121 ? 14.645 94.642 11.030 1.00 17.43 145 VAL D CA 1
ATOM 7632 C C . VAL D 1 121 ? 14.285 95.839 11.891 1.00 15.42 145 VAL D C 1
ATOM 7633 O O . VAL D 1 121 ? 13.373 96.596 11.571 1.00 17.20 145 VAL D O 1
ATOM 7646 N N . SER D 1 122 ? 15.033 96.042 12.974 1.00 15.35 146 SER D N 1
ATOM 7647 C CA . SER D 1 122 ? 14.870 97.202 13.841 1.00 13.13 146 SER D CA 1
ATOM 7648 C C . SER D 1 122 ? 16.130 98.055 13.820 1.00 15.34 146 SER D C 1
ATOM 7649 O O . SER D 1 122 ? 17.249 97.524 13.907 1.00 17.02 146 SER D O 1
ATOM 7657 N N . LEU D 1 123 ? 15.957 99.372 13.710 1.00 14.92 147 LEU D N 1
ATOM 7658 C CA . LEU D 1 123 ? 17.074 100.302 13.847 1.00 15.38 147 LEU D CA 1
ATOM 7659 C C . LEU D 1 123 ? 17.146 100.759 15.297 1.00 16.69 147 LEU D C 1
ATOM 7660 O O . LEU D 1 123 ? 16.171 101.304 15.827 1.00 17.82 147 LEU D O 1
ATOM 7676 N N . VAL D 1 124 ? 18.313 100.590 15.910 1.00 14.06 148 VAL D N 1
ATOM 7677 C CA . VAL D 1 124 ? 18.562 100.967 17.304 1.00 14.22 148 VAL D CA 1
ATOM 7678 C C . VAL D 1 124 ? 19.158 102.370 17.402 1.00 16.74 148 VAL D C 1
ATOM 7679 O O . VAL D 1 124 ? 18.699 103.222 18.182 1.00 14.55 148 VAL D O 1
ATOM 7692 N N . SER D 1 125 ? 20.197 102.636 16.602 1.00 15.52 149 SER D N 1
ATOM 7693 C CA . SER D 1 125 ? 20.949 103.869 16.703 1.00 14.52 149 SER D CA 1
ATOM 7694 C C . SER D 1 125 ? 21.820 104.011 15.476 1.00 15.82 149 SER D C 1
ATOM 7695 O O . SER D 1 125 ? 22.104 103.027 14.785 1.00 13.24 149 SER D O 1
ATOM 7703 N N . VAL D 1 126 ? 22.273 105.239 15.262 1.00 13.45 150 VAL D N 1
ATOM 7704 C CA . VAL D 1 126 ? 23.247 105.614 14.245 1.00 14.11 150 VAL D CA 1
ATOM 7705 C C . VAL D 1 126 ? 24.312 106.468 14.924 1.00 14.67 150 VAL D C 1
ATOM 7706 O O . VAL D 1 126 ? 23.992 107.401 15.670 1.00 17.21 150 VAL D O 1
ATOM 7719 N N . THR D 1 127 ? 25.568 106.106 14.731 1.00 13.01 151 THR D N 1
ATOM 7720 C CA . THR D 1 127 ? 26.693 106.757 15.399 1.00 20.08 151 THR D CA 1
ATOM 7721 C C . THR D 1 127 ? 27.600 107.386 14.348 1.00 20.54 151 THR D C 1
ATOM 7722 O O . THR D 1 127 ? 28.018 106.709 13.407 1.00 19.80 151 THR D O 1
ATOM 7733 N N . PHE D 1 128 ? 27.941 108.660 14.540 1.00 15.88 152 PHE D N 1
ATOM 7734 C CA . PHE D 1 128 ? 28.868 109.401 13.682 1.00 15.73 152 PHE D CA 1
ATOM 7735 C C . PHE D 1 128 ? 30.200 109.483 14.417 1.00 20.38 152 PHE D C 1
ATOM 7736 O O . PHE D 1 128 ? 30.250 109.956 15.562 1.00 22.31 152 PHE D O 1
ATOM 7753 N N . GLU D 1 129 ? 31.251 108.907 13.831 1.00 18.88 153 GLU D N 1
ATOM 7754 C CA . GLU D 1 129 ? 32.592 109.056 14.388 1.00 20.83 153 GLU D CA 1
ATOM 7755 C C . GLU D 1 129 ? 33.213 110.280 13.752 1.00 20.42 153 GLU D C 1
ATOM 7756 O O . GLU D 1 129 ? 33.418 110.306 12.532 1.00 22.31 153 GLU D O 1
ATOM 7768 N N . LEU D 1 130 ? 33.463 111.303 14.569 1.00 22.23 154 LEU D N 1
ATOM 7769 C CA . LEU D 1 130 ? 33.857 112.620 14.106 1.00 19.33 154 LEU D CA 1
ATOM 7770 C C . LEU D 1 130 ? 35.297 112.950 14.456 1.00 23.08 154 LEU D C 1
ATOM 7771 O O . LEU D 1 130 ? 35.860 112.452 15.441 1.00 23.33 154 LEU D O 1
ATOM 7787 N N . LYS D 1 131 ? 35.862 113.842 13.644 1.00 23.80 155 LYS D N 1
ATOM 7788 C CA . LYS D 1 131 ? 37.199 114.361 13.890 1.00 27.70 155 LYS D CA 1
ATOM 7789 C C . LYS D 1 131 ? 37.186 115.208 15.153 1.00 41.31 155 LYS D C 1
ATOM 7790 O O . LYS D 1 131 ? 36.377 116.135 15.276 1.00 45.80 155 LYS D O 1
ATOM 7809 N N . ALA D 1 132 ? 38.058 114.864 16.100 1.00 47.61 156 ALA D N 1
ATOM 7810 C CA . ALA D 1 132 ? 38.180 115.581 17.363 1.00 46.74 156 ALA D CA 1
ATOM 7811 C C . ALA D 1 132 ? 39.614 115.447 17.851 1.00 49.49 156 ALA D C 1
ATOM 7812 O O . ALA D 1 132 ? 40.293 114.458 17.553 1.00 40.02 156 ALA D O 1
ATOM 7819 N N . GLY D 1 133 ? 40.062 116.439 18.620 1.00 45.27 157 GLY D N 1
ATOM 7820 C CA . GLY D 1 133 ? 41.439 116.466 19.085 1.00 38.35 157 GLY D CA 1
ATOM 7821 C C . GLY D 1 133 ? 41.609 116.734 20.568 1.00 38.77 157 GLY D C 1
ATOM 7822 O O . GLY D 1 133 ? 42.691 116.501 21.127 1.00 35.53 157 GLY D O 1
ATOM 7826 N N . GLY E 1 4 ? 47.707 78.748 36.911 1.00 49.79 28 GLY E N 1
ATOM 7827 C CA . GLY E 1 4 ? 46.864 79.457 35.975 1.00 41.82 28 GLY E CA 1
ATOM 7828 C C . GLY E 1 4 ? 45.957 78.507 35.225 1.00 37.81 28 GLY E C 1
ATOM 7829 O O . GLY E 1 4 ? 45.037 78.940 34.531 1.00 49.86 28 GLY E O 1
ATOM 7832 N N . VAL E 1 5 ? 46.212 77.206 35.364 1.00 35.74 29 VAL E N 1
ATOM 7833 C CA . VAL E 1 5 ? 45.390 76.208 34.688 1.00 38.86 29 VAL E CA 1
ATOM 7834 C C . VAL E 1 5 ? 44.039 76.114 35.382 1.00 41.25 29 VAL E C 1
ATOM 7835 O O . VAL E 1 5 ? 43.947 76.159 36.617 1.00 35.73 29 VAL E O 1
ATOM 7848 N N . LYS E 1 6 ? 42.981 75.973 34.593 1.00 38.05 30 LYS E N 1
ATOM 7849 C CA . LYS E 1 6 ? 41.631 75.894 35.134 1.00 38.03 30 LYS E CA 1
ATOM 7850 C C . LYS E 1 6 ? 41.047 74.517 34.890 1.00 37.80 30 LYS E C 1
ATOM 7851 O O . LYS E 1 6 ? 40.926 74.071 33.742 1.00 37.76 30 LYS E O 1
ATOM 7870 N N . LYS E 1 7 ? 40.628 73.890 35.969 1.00 27.87 31 LYS E N 1
ATOM 7871 C CA . LYS E 1 7 ? 39.891 72.610 35.980 1.00 26.29 31 LYS E CA 1
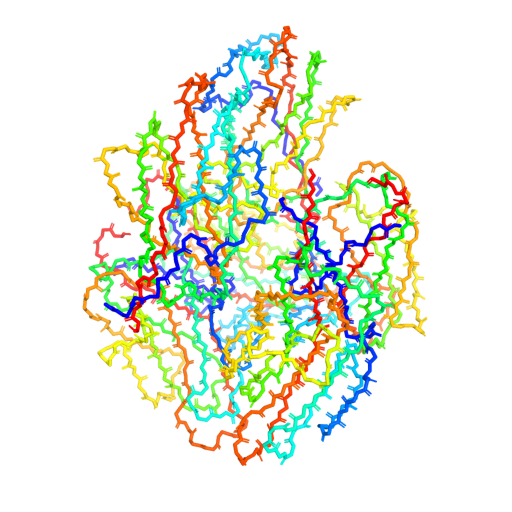ATOM 7872 C C . LYS E 1 7 ? 38.425 73.010 36.180 1.00 25.85 31 LYS E C 1
ATOM 7873 O O . LYS E 1 7 ? 38.106 73.533 37.214 1.00 20.88 31 LYS E O 1
ATOM 7892 N N . VAL E 1 8 ? 37.574 72.772 35.195 1.00 24.44 32 VAL E N 1
ATOM 7893 C CA . VAL E 1 8 ? 36.177 73.200 35.247 1.00 21.71 32 VAL E CA 1
ATOM 7894 C C . VAL E 1 8 ? 35.278 71.973 35.314 1.00 25.48 32 VAL E C 1
ATOM 7895 O O . VAL E 1 8 ? 35.455 71.028 34.540 1.00 24.95 32 VAL E O 1
ATOM 7908 N N . PHE E 1 9 ? 34.322 71.979 36.243 1.00 22.20 33 PHE E N 1
ATOM 7909 C CA . PHE E 1 9 ? 33.283 70.959 36.309 1.00 22.39 33 PHE E CA 1
ATOM 7910 C C . PHE E 1 9 ? 31.932 71.617 36.059 1.00 21.78 33 PHE E C 1
ATOM 7911 O O . PHE E 1 9 ? 31.467 72.425 36.884 1.00 21.02 33 PHE E O 1
ATOM 7928 N N . THR E 1 10 ? 31.268 71.235 34.969 1.00 20.70 34 THR E N 1
ATOM 7929 C CA . THR E 1 10 ? 29.902 71.674 34.776 1.00 17.88 34 THR E CA 1
ATOM 7930 C C . THR E 1 10 ? 28.983 70.855 35.696 1.00 18.44 34 THR E C 1
ATOM 7931 O O . THR E 1 10 ? 29.368 69.821 36.259 1.00 19.46 34 THR E O 1
ATOM 7942 N N . ALA E 1 11 ? 27.753 71.347 35.854 1.00 20.08 35 ALA E N 1
ATOM 7943 C CA . ALA E 1 11 ? 26.809 70.766 36.801 1.00 19.86 35 ALA E CA 1
ATOM 7944 C C . ALA E 1 11 ? 26.646 69.256 36.624 1.00 24.81 35 ALA E C 1
ATOM 7945 O O . ALA E 1 11 ? 26.577 68.516 37.610 1.00 24.99 35 ALA E O 1
ATOM 7952 N N . ASP E 1 12 ? 26.529 68.783 35.387 1.00 26.77 36 ASP E N 1
ATOM 7953 C CA . ASP E 1 12 ? 26.269 67.353 35.175 1.00 29.80 36 ASP E CA 1
ATOM 7954 C C . ASP E 1 12 ? 27.462 66.454 35.511 1.00 27.27 36 ASP E C 1
ATOM 7955 O O . ASP E 1 12 ? 27.315 65.229 35.490 1.00 29.84 36 ASP E O 1
ATOM 7964 N N . GLN E 1 13 ? 28.626 67.004 35.833 1.00 25.77 37 GLN E N 1
ATOM 7965 C CA . GLN E 1 13 ? 29.763 66.200 36.295 1.00 27.24 37 GLN E CA 1
ATOM 7966 C C . GLN E 1 13 ? 29.816 66.084 37.813 1.00 30.62 37 GLN E C 1
ATOM 7967 O O . GLN E 1 13 ? 30.677 65.376 38.366 1.00 26.37 37 GLN E O 1
ATOM 7981 N N . LEU E 1 14 ? 28.912 66.755 38.498 1.00 23.25 38 LEU E N 1
ATOM 7982 C CA . LEU E 1 14 ? 28.923 66.834 39.950 1.00 26.92 38 LEU E CA 1
ATOM 7983 C C . LEU E 1 14 ? 27.808 65.937 40.481 1.00 22.38 38 LEU E C 1
ATOM 7984 O O . LEU E 1 14 ? 26.631 66.136 40.152 1.00 25.10 38 LEU E O 1
ATOM 8000 N N . LYS E 1 15 ? 28.187 64.984 41.322 1.00 17.82 39 LYS E N 1
ATOM 8001 C CA . LYS E 1 15 ? 27.263 64.052 41.952 1.00 21.99 39 LYS E CA 1
ATOM 8002 C C . LYS E 1 15 ? 26.911 64.555 43.347 1.00 20.31 39 LYS E C 1
ATOM 8003 O O . LYS E 1 15 ? 27.788 65.005 44.095 1.00 22.39 39 LYS E O 1
ATOM 8022 N N . VAL E 1 16 ? 25.632 64.481 43.693 1.00 18.53 40 VAL E N 1
ATOM 8023 C CA . VAL E 1 16 ? 25.195 64.946 45.007 1.00 17.56 40 VAL E CA 1
ATOM 8024 C C . VAL E 1 16 ? 25.555 63.899 46.053 1.00 23.33 40 VAL E C 1
ATOM 8025 O O . VAL E 1 16 ? 25.205 62.724 45.920 1.00 22.97 40 VAL E O 1
ATOM 8038 N N . ALA E 1 17 ? 26.280 64.320 47.085 1.00 18.41 41 ALA E N 1
ATOM 8039 C CA . ALA E 1 17 ? 26.661 63.453 48.189 1.00 22.15 41 ALA E CA 1
ATOM 8040 C C . ALA E 1 17 ? 25.604 63.463 49.280 1.00 23.75 41 ALA E C 1
ATOM 8041 O O . ALA E 1 17 ? 25.312 62.414 49.862 1.00 22.40 41 ALA E O 1
ATOM 8048 N N . TRP E 1 18 ? 25.004 64.636 49.524 1.00 19.38 42 TRP E N 1
ATOM 8049 C CA . TRP E 1 18 ? 24.055 64.882 50.601 1.00 21.96 42 TRP E CA 1
ATOM 8050 C C . TRP E 1 18 ? 23.329 66.179 50.252 1.00 25.40 42 TRP E C 1
ATOM 8051 O O . TRP E 1 18 ? 23.917 67.083 49.643 1.00 21.21 42 TRP E O 1
ATOM 8072 N N . GLY E 1 19 ? 22.049 6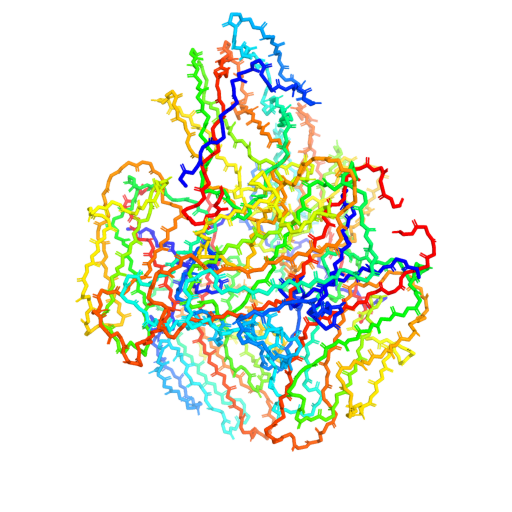6.250 50.579 1.00 21.49 43 GLY E N 1
ATOM 8073 C CA . GLY E 1 19 ? 21.342 67.514 50.449 1.00 22.86 43 GLY E CA 1
ATOM 8074 C C . GLY E 1 19 ? 19.986 67.504 51.115 1.00 18.84 43 GLY E C 1
ATOM 8075 O O . GLY E 1 19 ? 19.177 66.621 50.843 1.00 20.28 43 GLY E O 1
ATOM 8079 N N . ASP E 1 20 ? 19.716 68.463 51.992 1.00 18.66 44 ASP E N 1
ATOM 8080 C CA . ASP E 1 20 ? 18.360 68.636 52.505 1.00 22.32 44 ASP E CA 1
ATOM 8081 C C . ASP E 1 20 ? 17.643 69.813 51.864 1.00 27.94 44 ASP E C 1
ATOM 8082 O O . ASP E 1 20 ? 16.468 70.063 52.172 1.00 26.61 44 ASP E O 1
ATOM 8091 N N . ALA E 1 21 ? 18.326 70.550 50.996 1.00 22.87 45 ALA E N 1
ATOM 8092 C CA . ALA E 1 21 ? 17.631 71.347 50.011 1.00 24.34 45 ALA E CA 1
ATOM 8093 C C . ALA E 1 21 ? 17.050 70.401 48.961 1.00 24.55 45 ALA E C 1
ATOM 8094 O O . ALA E 1 21 ? 17.472 69.245 48.803 1.00 24.55 45 ALA E O 1
ATOM 8101 N N . ASP E 1 22 ? 16.103 70.914 48.217 1.00 20.23 46 ASP E N 1
ATOM 8102 C CA . ASP E 1 22 ? 15.581 70.210 47.066 1.00 22.09 46 ASP E CA 1
ATOM 8103 C C . ASP E 1 22 ? 16.522 70.448 45.888 1.00 27.79 46 ASP E C 1
ATOM 8104 O O . ASP E 1 22 ? 17.040 71.550 45.725 1.00 25.36 46 ASP E O 1
ATOM 8113 N N . TYR E 1 23 ? 16.819 69.392 45.122 1.00 25.83 47 TYR E N 1
ATOM 8114 C CA . TYR E 1 23 ? 17.737 69.516 43.992 1.00 23.61 47 TYR E CA 1
ATOM 8115 C C . TYR E 1 23 ? 17.248 68.685 42.810 1.00 22.51 47 TYR E C 1
ATOM 8116 O O . TYR E 1 23 ? 16.766 67.568 43.000 1.00 24.68 47 TYR E O 1
ATOM 8134 N N . GLU E 1 24 ? 17.407 69.219 41.594 1.00 21.31 48 GLU E N 1
ATOM 8135 C CA . GLU E 1 24 ? 17.113 68.486 40.363 1.00 23.09 48 GLU E CA 1
ATOM 8136 C C . GLU E 1 24 ? 18.060 68.975 39.272 1.00 20.23 48 GLU E C 1
ATOM 8137 O O . GLU E 1 24 ? 18.339 70.174 39.160 1.00 21.95 48 GLU E O 1
ATOM 8149 N N . LEU E 1 25 ? 18.552 68.043 38.464 1.00 18.00 49 LEU E N 1
ATOM 8150 C CA . LEU E 1 25 ? 19.418 68.365 37.335 1.00 20.18 49 LEU E CA 1
ATOM 8151 C C . LEU E 1 25 ? 18.514 68.624 36.139 1.00 24.23 49 LEU E C 1
ATOM 8152 O O . LEU E 1 25 ? 17.799 67.723 35.700 1.00 23.91 49 LEU E O 1
ATOM 8168 N N . ALA E 1 26 ? 18.480 69.868 35.660 1.00 21.72 50 ALA E N 1
ATOM 8169 C CA . ALA E 1 26 ? 17.587 70.264 34.581 1.00 22.07 50 ALA E CA 1
ATOM 8170 C C . ALA E 1 26 ? 18.304 71.258 33.689 1.00 25.20 50 ALA E C 1
ATOM 8171 O O . ALA E 1 26 ? 18.986 72.166 34.177 1.00 20.28 50 ALA E O 1
ATOM 8178 N N . ASP E 1 27 ? 18.174 71.060 32.382 1.00 26.33 51 ASP E N 1
ATOM 8179 C CA . ASP E 1 27 ? 18.819 71.931 31.414 1.00 21.34 51 ASP E CA 1
ATOM 8180 C C . ASP E 1 27 ? 20.306 72.097 31.702 1.00 23.67 51 ASP E C 1
ATOM 8181 O O . ASP E 1 27 ? 20.861 73.199 31.566 1.00 23.22 51 ASP E O 1
ATOM 8190 N N . GLY E 1 28 ? 20.944 71.034 32.158 1.00 18.64 52 GLY E N 1
ATOM 8191 C CA . GLY E 1 28 ? 22.372 71.106 32.395 1.00 20.19 52 GLY E CA 1
ATOM 8192 C C . GLY E 1 28 ? 22.800 71.879 33.630 1.00 19.84 52 GLY E C 1
ATOM 8193 O O . GLY E 1 28 ? 23.996 72.158 33.772 1.00 23.55 52 GLY E O 1
ATOM 8197 N N . GLN E 1 29 ? 21.864 72.235 34.513 1.00 16.65 53 GLN E N 1
ATOM 8198 C CA . GLN E 1 29 ? 22.123 72.958 35.745 1.00 16.47 53 GLN E CA 1
ATOM 8199 C C . GLN E 1 29 ? 21.548 72.191 36.926 1.00 20.76 53 GLN E C 1
ATOM 8200 O O . GLN E 1 29 ? 20.525 71.522 36.810 1.00 19.73 53 GLN E O 1
ATOM 8214 N N . TRP E 1 30 ? 22.188 72.315 38.075 1.00 13.87 54 TRP E N 1
ATOM 8215 C CA . TRP E 1 30 ? 21.593 71.830 39.312 1.00 15.25 54 TRP E CA 1
ATOM 8216 C C . TRP E 1 30 ? 20.642 72.915 39.810 1.00 20.80 54 TRP E C 1
ATOM 8217 O O . TRP E 1 30 ? 21.081 73.988 40.223 1.00 16.98 54 TRP E O 1
ATOM 8238 N N . LYS E 1 31 ? 19.343 72.638 39.790 1.00 19.30 55 LYS E N 1
ATOM 8239 C CA . LYS E 1 31 ? 18.332 73.604 40.210 1.00 22.79 55 LYS E CA 1
ATOM 8240 C C . LYS E 1 31 ? 17.952 73.318 41.651 1.00 25.86 55 LYS E C 1
ATOM 8241 O O . LYS E 1 31 ? 17.555 72.195 41.982 1.00 25.23 55 LYS E O 1
ATOM 8260 N N . LEU E 1 32 ? 18.121 74.318 42.513 1.00 17.50 56 LEU E N 1
ATOM 8261 C CA . LEU E 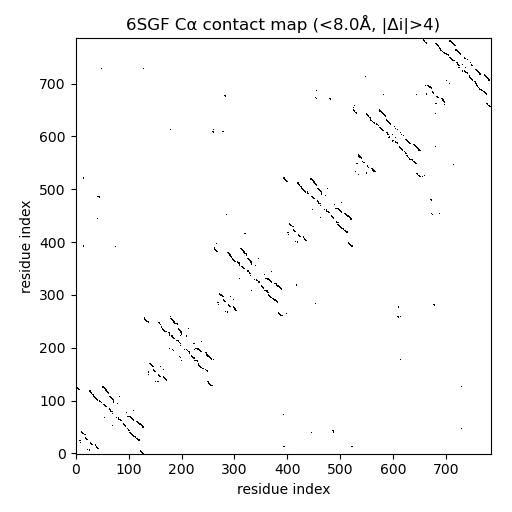1 32 ? 17.964 74.138 43.949 1.00 18.99 56 LEU E CA 1
ATOM 8262 C C . LEU E 1 32 ? 16.832 74.987 44.511 1.00 20.23 56 LEU E C 1
ATOM 8263 O O . LEU E 1 32 ? 16.606 76.121 44.071 1.00 17.74 56 LEU E O 1
ATOM 8279 N N . SER E 1 33 ? 16.153 74.438 45.524 1.00 21.93 57 SER E N 1
ATOM 8280 C CA . SER E 1 33 ? 15.124 75.134 46.275 1.00 18.79 57 SER E CA 1
ATOM 8281 C C . SER E 1 33 ? 15.336 74.861 47.758 1.00 21.29 57 SER E C 1
ATOM 8282 O O . SER E 1 33 ? 15.638 73.729 48.150 1.00 21.06 57 SER E O 1
ATOM 8290 N N . PHE E 1 34 ? 15.223 75.901 48.578 1.00 22.44 58 PHE E N 1
ATOM 8291 C CA . PHE E 1 34 ? 15.537 75.813 50.000 1.00 21.03 58 PHE E CA 1
ATOM 8292 C C . PHE E 1 34 ? 14.292 76.166 50.794 1.00 22.30 58 PHE E C 1
ATOM 8293 O O . PHE E 1 34 ? 13.667 77.202 50.533 1.00 26.67 58 PHE E O 1
ATOM 8310 N N . ALA E 1 35 ? 13.915 75.292 51.721 1.00 28.03 59 ALA E N 1
ATOM 8311 C CA . ALA E 1 35 ? 12.723 75.489 52.524 1.00 25.93 59 ALA E CA 1
ATOM 8312 C C . ALA E 1 35 ? 13.025 75.975 53.931 1.00 29.91 59 ALA E C 1
ATOM 8313 O O . ALA E 1 35 ? 12.160 76.617 54.535 1.00 32.48 59 ALA E O 1
ATOM 8320 N N . LYS E 1 36 ? 14.221 75.713 54.456 1.00 21.36 60 LYS E N 1
ATOM 8321 C CA . LYS E 1 36 ? 14.566 76.097 55.814 1.00 24.81 60 LYS E CA 1
ATOM 8322 C C . LYS E 1 36 ? 15.999 76.606 55.874 1.00 29.37 60 LYS E C 1
ATOM 8323 O O . LYS E 1 36 ? 16.862 76.220 55.077 1.00 24.88 60 LYS E O 1
ATOM 8342 N N . GLN E 1 37 ? 16.244 77.430 56.891 1.00 27.21 61 GLN E N 1
ATOM 8343 C CA . GLN E 1 37 ? 17.577 77.938 57.170 1.00 24.63 61 GLN E CA 1
ATOM 8344 C C . GLN E 1 37 ? 18.583 76.801 57.278 1.00 27.69 61 GLN E C 1
ATOM 8345 O O . GLN E 1 37 ? 18.316 75.768 57.894 1.00 24.45 61 GLN E O 1
ATOM 8359 N N . TYR E 1 38 ? 19.745 77.009 56.661 1.00 20.68 62 TYR E N 1
ATOM 8360 C CA . TYR E 1 38 ? 20.882 76.099 56.618 1.00 20.67 62 TYR E CA 1
ATOM 8361 C C . TYR E 1 38 ? 20.625 74.882 55.727 1.00 22.60 62 TYR E C 1
ATOM 8362 O O . TYR E 1 38 ? 21.526 74.037 55.608 1.00 22.72 62 TYR E O 1
ATOM 8380 N N . ASN E 1 39 ? 19.480 74.800 55.037 1.00 20.99 63 ASN E N 1
ATOM 8381 C CA . ASN E 1 39 ? 19.318 73.808 53.975 1.00 22.66 63 ASN E CA 1
ATOM 8382 C C . ASN E 1 39 ? 20.481 73.946 52.995 1.00 20.33 63 ASN E C 1
ATOM 8383 O O . ASN E 1 39 ? 20.907 75.063 52.683 1.00 17.78 63 ASN E O 1
ATOM 8394 N N . GLN E 1 40 ? 20.949 72.823 52.463 1.00 15.95 64 GLN E N 1
ATOM 8395 C CA . GLN E 1 40 ? 22.175 72.840 51.670 1.00 18.04 64 GLN E CA 1
ATOM 8396 C C . GLN E 1 40 ? 22.293 71.589 50.808 1.00 20.30 64 GLN E C 1
ATOM 8397 O O . GLN E 1 40 ? 21.563 70.611 50.981 1.00 16.74 64 GLN E O 1
ATOM 8411 N N . VAL E 1 41 ? 23.254 71.646 49.879 1.00 15.98 65 VAL E N 1
ATOM 8412 C CA . VAL E 1 41 ? 23.637 70.522 49.035 1.00 17.87 65 VAL E CA 1
ATOM 8413 C C . VAL E 1 41 ? 25.156 70.378 49.065 1.00 19.83 65 VAL E C 1
ATOM 8414 O O . VAL E 1 41 ? 25.884 71.374 49.163 1.00 20.20 65 VAL E O 1
ATOM 8427 N N . LYS E 1 42 ? 25.635 69.138 49.027 1.00 15.61 66 LYS E N 1
ATOM 8428 C CA . LYS E 1 42 ? 27.060 68.828 48.939 1.00 17.04 66 LYS E CA 1
ATOM 8429 C C . LYS E 1 42 ? 27.274 67.945 47.727 1.00 18.84 66 LYS E C 1
ATOM 8430 O O . LYS E 1 42 ? 26.588 66.928 47.582 1.00 20.86 66 LYS E O 1
ATOM 8449 N N . TRP E 1 43 ? 28.184 68.352 46.849 1.00 15.03 67 TRP E N 1
ATOM 8450 C CA . TRP E 1 43 ? 28.551 67.588 45.663 1.00 14.32 67 TRP E CA 1
ATOM 8451 C C . TRP E 1 43 ? 29.995 67.120 45.756 1.00 17.47 67 TRP E C 1
ATOM 8452 O O . TRP E 1 43 ? 30.895 67.902 46.079 1.00 16.58 67 TRP E O 1
ATOM 8473 N N . THR E 1 44 ? 30.225 65.868 45.408 1.00 17.51 68 THR E N 1
ATOM 8474 C CA . THR E 1 44 ? 31.569 65.329 45.328 1.00 22.00 68 THR E CA 1
ATOM 8475 C C . THR E 1 44 ? 32.165 65.572 43.954 1.00 23.27 68 THR E C 1
ATOM 8476 O O . THR E 1 44 ? 31.482 65.459 42.927 1.00 25.50 68 THR E O 1
ATOM 8487 N N . LEU E 1 45 ? 33.441 65.874 43.942 1.00 20.64 69 LEU E N 1
ATOM 8488 C CA . LEU E 1 45 ? 34.142 66.038 42.692 1.00 23.13 69 LEU E CA 1
ATOM 8489 C C . LEU E 1 45 ? 34.472 64.667 42.103 1.00 26.84 69 LEU E C 1
ATOM 8490 O O . LEU E 1 45 ? 34.740 63.727 42.852 1.00 23.67 69 LEU E O 1
ATOM 8506 N N . PRO E 1 46 ? 34.545 64.499 40.769 1.00 30.34 70 PRO E N 1
ATOM 8507 C CA . PRO E 1 46 ? 34.948 63.241 40.178 1.00 32.87 70 PRO E CA 1
ATOM 8508 C C . PRO E 1 46 ? 36.337 62.799 40.673 1.00 40.01 70 PRO E C 1
ATOM 8509 O O . PRO E 1 46 ? 36.539 61.662 40.839 1.00 38.99 70 PRO E O 1
ATOM 8520 N N . GLU E 1 47 ? 37.264 63.733 40.877 1.00 45.02 71 GLU E N 1
ATOM 8521 C CA . GLU E 1 47 ? 38.605 63.456 41.464 1.00 45.71 71 GLU E CA 1
ATOM 8522 C C . GLU E 1 47 ? 38.959 64.585 42.438 1.00 32.61 71 GLU E C 1
ATOM 8523 O O . GLU E 1 47 ? 38.690 65.700 42.093 1.00 35.96 71 GLU E O 1
ATOM 8535 N N . SER E 1 48 ? 39.523 64.280 43.602 1.00 33.58 72 SER E N 1
ATOM 8536 C CA . SER E 1 48 ? 39.948 65.286 44.600 1.00 37.64 72 SER E CA 1
ATOM 8537 C C . SER E 1 48 ? 41.203 65.993 44.091 1.00 36.82 72 SER E C 1
ATOM 8538 O O . SER E 1 48 ? 41.932 65.430 43.311 1.00 33.35 72 SER E O 1
ATOM 8546 N N . ILE E 1 49 ? 41.406 67.203 44.566 1.00 29.61 73 ILE E N 1
ATOM 8547 C CA . ILE E 1 49 ? 42.498 68.088 44.161 1.00 31.37 73 ILE E CA 1
ATOM 8548 C C . ILE E 1 49 ? 43.259 68.553 45.398 1.00 32.69 73 ILE E C 1
ATOM 8549 O O . ILE E 1 49 ? 42.658 69.108 46.327 1.00 31.55 73 ILE E O 1
ATOM 8565 N N . GLU E 1 50 ? 44.587 68.397 45.381 1.00 31.82 74 GLU E N 1
ATOM 8566 C CA . GLU E 1 50 ? 45.393 68.779 46.534 1.00 34.48 74 GLU E CA 1
ATOM 8567 C C . GLU E 1 50 ? 45.252 70.276 46.787 1.00 25.47 74 GLU E C 1
ATOM 8568 O O . GLU E 1 50 ? 45.335 71.088 45.862 1.00 25.47 74 GLU E O 1
ATOM 8580 N N . MET E 1 51 ? 45.021 70.629 48.052 1.00 27.11 75 MET E N 1
ATOM 8581 C CA . MET E 1 51 ? 44.815 72.021 48.426 1.00 26.77 75 MET E CA 1
ATOM 8582 C C . MET E 1 51 ? 46.016 72.879 48.071 1.00 29.33 75 MET E C 1
ATOM 8583 O O . MET E 1 51 ? 45.862 74.015 47.608 1.00 24.99 75 MET E O 1
ATOM 8597 N N . SER E 1 52 ? 47.222 72.371 48.356 1.00 30.67 76 SER E N 1
ATOM 8598 C CA . SER E 1 52 ? 48.466 73.046 47.995 1.00 27.95 76 SER E CA 1
ATOM 8599 C C . SER E 1 52 ? 48.464 73.562 46.569 1.00 30.09 76 SER E C 1
ATOM 8600 O O . SER E 1 52 ? 49.225 74.488 46.255 1.00 34.90 76 SER E O 1
ATOM 8608 N N . GLN E 1 53 ? 47.740 72.904 45.661 1.00 25.99 77 GLN E N 1
ATOM 8609 C CA . GLN E 1 53 ? 47.745 73.265 44.244 1.00 23.47 77 GLN E CA 1
ATOM 8610 C C . GLN E 1 53 ? 46.670 74.280 43.837 1.00 29.65 77 GLN E C 1
ATOM 8611 O O . GLN E 1 53 ? 46.665 74.717 42.681 1.00 28.97 77 GLN E O 1
ATOM 8625 N N . VAL E 1 54 ? 45.747 74.657 44.718 1.00 31.47 78 VAL E N 1
ATOM 8626 C CA . VAL E 1 54 ? 44.575 75.437 44.315 1.00 23.60 78 VAL E CA 1
ATOM 8627 C C . VAL E 1 54 ? 44.727 76.878 44.771 1.00 24.41 78 VAL E C 1
ATOM 8628 O O . VAL E 1 54 ? 44.867 77.158 45.966 1.00 28.27 78 VAL E O 1
ATOM 8641 N N . ASN E 1 55 ? 44.616 77.796 43.827 1.00 23.30 79 ASN E N 1
ATOM 8642 C CA . ASN E 1 55 ? 44.616 79.213 44.128 1.00 26.21 79 ASN E CA 1
ATOM 8643 C C . ASN E 1 55 ? 43.221 79.756 44.430 1.00 28.24 79 ASN E C 1
ATOM 8644 O O . ASN E 1 55 ? 43.066 80.628 45.297 1.00 25.32 79 ASN E O 1
ATOM 8655 N N . ALA E 1 56 ? 42.215 79.303 43.691 1.00 24.16 80 ALA E N 1
ATOM 8656 C CA . ALA E 1 56 ? 40.872 79.863 43.772 1.00 23.78 80 ALA E CA 1
ATOM 8657 C C . ALA E 1 56 ? 39.873 78.816 43.302 1.00 20.96 80 ALA E C 1
ATOM 8658 O O . ALA E 1 56 ? 40.191 77.987 42.447 1.00 23.02 80 ALA E O 1
ATOM 8665 N N . VAL E 1 57 ? 38.675 78.858 43.882 1.00 19.06 81 VAL E N 1
ATOM 8666 C CA . VAL E 1 57 ? 37.532 78.043 43.462 1.00 19.96 81 VAL E CA 1
ATOM 8667 C C . VAL E 1 57 ? 36.422 79.031 43.128 1.00 24.26 81 VAL E C 1
ATOM 8668 O O . VAL E 1 57 ? 36.038 79.833 43.991 1.00 18.89 81 VAL E O 1
ATOM 8681 N N . THR E 1 58 ? 35.933 79.007 41.882 1.00 17.23 82 THR E N 1
ATOM 8682 C CA . THR E 1 58 ? 34.917 79.950 41.423 1.00 14.48 82 THR E CA 1
ATOM 8683 C C . THR E 1 58 ? 33.626 79.195 41.113 1.00 19.26 82 THR E C 1
ATOM 8684 O O . THR E 1 58 ? 33.635 78.252 40.316 1.00 19.08 82 THR E O 1
ATOM 8695 N N . PHE E 1 59 ? 32.542 79.593 41.758 1.00 15.02 83 PHE E N 1
ATOM 8696 C CA . PHE E 1 59 ? 31.227 79.016 41.522 1.00 14.67 83 PHE E CA 1
ATOM 8697 C C . PHE E 1 59 ? 30.417 79.901 40.575 1.00 17.35 83 PHE E C 1
ATOM 8698 O O . PHE E 1 59 ? 30.236 81.090 40.837 1.00 16.29 83 PHE E O 1
ATOM 8715 N N . GLN E 1 60 ? 29.897 79.323 39.496 1.00 15.91 84 GLN E N 1
ATOM 8716 C CA . GLN E 1 60 ? 29.002 80.046 38.596 1.00 16.72 84 GLN E CA 1
ATOM 8717 C C . GLN E 1 60 ? 27.552 79.622 38.835 1.00 18.32 84 GLN E C 1
ATOM 8718 O O . GLN E 1 60 ? 27.243 78.425 38.793 1.00 14.84 84 GLN E O 1
ATOM 8732 N N . VAL E 1 61 ? 26.671 80.603 39.058 1.00 12.97 85 VAL E N 1
ATOM 8733 C CA . VAL E 1 61 ? 25.266 80.347 39.351 1.00 17.36 85 VAL E CA 1
ATOM 8734 C C . VAL E 1 61 ? 24.403 81.108 38.343 1.00 20.31 85 VAL E C 1
ATOM 8735 O O . VAL E 1 61 ? 24.884 81.970 37.596 1.00 21.51 85 VAL E O 1
ATOM 8748 N N . ALA E 1 62 ? 23.112 80.763 38.327 1.00 16.65 86 ALA E N 1
ATOM 8749 C CA . ALA E 1 62 ? 22.124 81.449 37.493 1.00 19.10 86 ALA E CA 1
ATOM 8750 C C . ALA E 1 62 ? 20.787 81.447 38.216 1.00 20.44 86 ALA E C 1
ATOM 8751 O O . ALA E 1 62 ? 20.545 80.630 39.101 1.00 16.02 86 ALA E O 1
ATOM 8758 N N . ASP E 1 63 ? 19.927 82.398 37.841 1.00 18.50 87 ASP E N 1
ATOM 8759 C CA . ASP E 1 63 ? 18.586 82.529 38.410 1.00 18.79 87 ASP E CA 1
ATOM 8760 C C . ASP E 1 63 ? 18.625 82.601 39.932 1.00 19.95 87 ASP E C 1
ATOM 8761 O O . ASP E 1 63 ? 17.790 82.027 40.638 1.00 19.03 87 ASP E O 1
ATOM 8770 N N . GLN E 1 64 ? 19.590 83.337 40.452 1.00 17.44 88 GLN E N 1
ATOM 8771 C CA . GLN E 1 64 ? 19.731 83.413 41.900 1.00 16.98 88 GLN E CA 1
ATOM 8772 C C . GLN E 1 64 ? 18.626 84.299 42.492 1.00 19.06 88 GLN E C 1
ATOM 8773 O O . GLN E 1 64 ? 18.454 85.472 42.123 1.00 18.02 88 GLN E O 1
ATOM 8787 N N . LYS E 1 65 ? 17.857 83.731 43.400 1.00 18.31 89 LYS E N 1
ATOM 8788 C CA . LYS E 1 65 ? 16.753 84.457 44.009 1.00 20.31 89 LYS E CA 1
ATOM 8789 C C . LYS E 1 65 ? 16.894 84.573 45.511 1.00 20.64 89 LYS E C 1
ATOM 8790 O O . LYS E 1 65 ? 15.945 84.995 46.179 1.00 24.79 89 LYS E O 1
ATOM 8809 N N . VAL E 1 66 ? 18.054 84.217 46.056 1.00 19.77 90 VAL E N 1
ATOM 8810 C CA . VAL E 1 66 ? 18.323 84.278 47.487 1.00 16.37 90 VAL E CA 1
ATOM 8811 C C . VAL E 1 66 ? 19.829 84.429 47.688 1.00 20.51 90 VAL E C 1
ATOM 8812 O O . VAL E 1 66 ? 20.606 83.874 46.901 1.00 17.65 90 VAL E O 1
ATOM 8825 N N . PRO E 1 67 ? 20.294 85.151 48.717 1.00 20.99 91 PRO E N 1
ATOM 8826 C CA . PRO E 1 67 ? 21.737 85.131 49.032 1.00 19.21 91 PRO E CA 1
ATOM 8827 C C . PRO E 1 67 ? 22.194 83.726 49.415 1.00 18.55 91 PRO E C 1
ATOM 8828 O O . PRO E 1 67 ? 21.447 82.954 50.031 1.00 22.45 91 PRO E O 1
ATOM 8839 N N . ILE E 1 68 ? 23.412 83.363 49.010 1.00 14.93 92 ILE E N 1
ATOM 8840 C CA . ILE E 1 68 ? 23.885 81.999 49.226 1.00 14.42 92 ILE E CA 1
ATOM 8841 C C . ILE E 1 68 ? 25.213 82.002 49.967 1.00 17.26 92 ILE E C 1
ATOM 8842 O O . ILE E 1 68 ? 25.909 83.013 50.056 1.00 19.25 92 ILE E O 1
ATOM 8858 N N . SER E 1 69 ? 25.523 80.843 50.544 1.00 17.56 93 SER E N 1
ATOM 8859 C CA . SER E 1 69 ? 26.793 80.517 51.170 1.00 18.17 93 SER E CA 1
ATOM 8860 C C . SER E 1 69 ? 27.441 79.393 50.377 1.00 19.57 93 SER E C 1
ATOM 8861 O O . SER E 1 69 ? 26.746 78.509 49.855 1.00 17.55 93 SER E O 1
ATOM 8869 N N . LEU E 1 70 ? 28.749 79.472 50.226 1.00 17.11 94 LEU E N 1
ATOM 8870 C CA . LEU E 1 70 ? 29.522 78.533 49.431 1.00 14.42 94 LEU E CA 1
ATOM 8871 C C . LEU E 1 70 ? 30.585 77.860 50.291 1.00 18.10 94 LEU E C 1
ATOM 8872 O O . LEU E 1 70 ? 31.197 78.495 51.152 1.00 19.30 94 LEU E O 1
ATOM 8888 N N . LYS E 1 71 ? 30.811 76.576 50.037 1.00 15.99 95 LYS E N 1
ATOM 8889 C CA . LYS E 1 71 ? 31.683 75.763 50.873 1.00 18.43 95 LYS E CA 1
ATOM 8890 C C . LYS E 1 71 ? 32.659 74.988 49.999 1.00 18.03 95 LYS E C 1
ATOM 8891 O O . LYS E 1 71 ? 32.268 74.424 48.963 1.00 17.48 95 LYS E O 1
ATOM 8910 N N . VAL E 1 72 ? 33.907 74.931 50.442 1.00 18.06 96 VAL E N 1
ATOM 8911 C CA . VAL E 1 72 ? 34.941 74.077 49.863 1.00 18.25 96 VAL E CA 1
ATOM 8912 C C . VAL E 1 72 ? 35.354 73.077 50.945 1.00 20.14 96 VAL E C 1
ATOM 8913 O O . VAL E 1 72 ? 35.943 73.463 51.962 1.00 20.49 96 VAL E O 1
ATOM 8926 N N . TYR E 1 73 ? 35.056 71.795 50.719 1.00 16.38 97 TYR E N 1
ATOM 8927 C CA . TYR E 1 73 ? 35.358 70.719 51.656 1.00 22.00 97 TYR E CA 1
ATOM 8928 C C . TYR E 1 73 ? 36.761 70.169 51.410 1.00 21.66 97 TYR E C 1
ATOM 8929 O O . TYR E 1 73 ? 37.216 70.063 50.271 1.00 27.07 97 TYR E O 1
ATOM 8947 N N . ASN E 1 74 ? 37.414 69.733 52.481 1.00 21.84 98 ASN E N 1
ATOM 8948 C CA . ASN E 1 74 ? 38.732 69.115 52.349 1.00 27.33 98 ASN E CA 1
ATOM 8949 C C . ASN E 1 74 ? 38.819 67.900 53.271 1.00 27.87 98 ASN E C 1
ATOM 8950 O O . ASN E 1 74 ? 39.730 67.759 54.080 1.00 27.99 98 ASN E O 1
ATOM 8961 N N . GLY E 1 75 ? 37.823 67.025 53.172 1.00 29.45 99 GLY E N 1
ATOM 8962 C CA . GLY E 1 75 ? 37.872 65.715 53.785 1.00 36.27 99 GLY E CA 1
ATOM 8963 C C . GLY E 1 75 ? 37.116 65.584 55.086 1.00 36.80 99 GLY E C 1
ATOM 8964 O O . GLY E 1 75 ? 36.892 64.456 55.534 1.00 37.71 99 GLY E O 1
ATOM 8968 N N . GLY E 1 76 ? 36.698 66.692 55.694 1.00 32.93 100 GLY E N 1
ATOM 8969 C CA . GLY E 1 76 ? 35.963 66.641 56.938 1.00 32.97 100 GLY E CA 1
ATOM 8970 C C . GLY E 1 76 ? 34.469 66.548 56.705 1.00 33.33 100 GLY E C 1
ATOM 8971 O O . GLY E 1 76 ? 33.983 66.602 55.577 1.00 33.78 100 GLY E O 1
ATOM 8975 N N . ASP E 1 77 ? 33.728 66.431 57.813 1.00 34.80 101 ASP E N 1
ATOM 8976 C CA . ASP E 1 77 ? 32.272 66.343 57.719 1.00 39.33 101 ASP E CA 1
ATOM 8977 C C . ASP E 1 77 ? 31.651 67.667 57.290 1.00 26.75 101 ASP E C 1
ATOM 8978 O O . ASP E 1 77 ? 30.634 67.679 56.586 1.00 34.03 101 ASP E O 1
ATOM 8987 N N . ASP E 1 78 ? 32.256 68.785 57.664 1.00 28.73 102 ASP E N 1
ATOM 8988 C CA . ASP E 1 78 ? 31.807 70.081 57.173 1.00 27.95 102 ASP E CA 1
ATOM 8989 C C . ASP E 1 78 ? 33.023 70.839 56.665 1.00 26.24 102 ASP E C 1
ATOM 8990 O O . ASP E 1 78 ? 34.168 70.476 56.931 1.00 25.57 102 ASP E O 1
ATOM 8999 N N . ALA E 1 79 ? 32.760 71.878 55.883 1.00 24.71 103 ALA E N 1
ATOM 9000 C CA . ALA E 1 79 ? 33.835 72.746 55.437 1.00 23.00 103 ALA E CA 1
ATOM 9001 C C . ALA E 1 79 ? 34.323 73.604 56.606 1.00 23.23 103 ALA E C 1
ATOM 9002 O O . ALA E 1 79 ? 33.550 73.968 57.495 1.00 27.32 103 ALA E O 1
ATOM 9009 N N . THR E 1 80 ? 35.615 73.933 56.607 1.00 25.85 104 THR E N 1
ATOM 9010 C CA . THR E 1 80 ? 36.123 74.850 57.625 1.00 29.19 104 THR E CA 1
ATOM 9011 C C . THR E 1 80 ? 35.617 76.275 57.376 1.00 30.00 104 THR E C 1
ATOM 9012 O O . THR E 1 80 ? 35.256 76.660 56.257 1.00 22.96 104 THR E O 1
ATOM 9023 N N . ALA E 1 81 ? 35.596 77.073 58.447 1.00 30.77 105 ALA E N 1
ATOM 9024 C CA . ALA E 1 81 ? 35.141 78.459 58.316 1.00 35.09 105 ALA E CA 1
ATOM 9025 C C . ALA E 1 81 ? 36.002 79.226 57.318 1.00 27.49 105 ALA E C 1
ATOM 9026 O O . ALA E 1 81 ? 35.497 80.064 56.564 1.00 27.68 105 ALA E O 1
ATOM 9033 N N . ALA E 1 82 ? 37.304 78.931 57.274 1.00 25.09 106 ALA E N 1
ATOM 9034 C CA . ALA E 1 82 ? 38.185 79.585 56.311 1.00 24.45 106 ALA E CA 1
ATOM 9035 C C . ALA E 1 82 ? 37.827 79.241 54.867 1.00 28.45 106 ALA E C 1
ATOM 9036 O O . ALA E 1 82 ? 38.153 79.999 53.952 1.00 26.65 106 ALA E O 1
ATOM 9043 N N . ASN E 1 83 ? 37.185 78.096 54.642 1.00 25.10 107 ASN E N 1
ATOM 9044 C CA . ASN E 1 83 ? 36.836 77.626 53.310 1.00 22.96 107 ASN E CA 1
ATOM 9045 C C . ASN E 1 83 ? 35.348 77.817 53.013 1.00 21.48 107 ASN E C 1
ATOM 9046 O O . ASN E 1 83 ? 34.800 77.143 52.135 1.00 19.78 107 ASN E O 1
ATOM 9057 N N . THR E 1 84 ? 34.706 78.745 53.713 1.00 18.84 108 THR E N 1
ATOM 9058 C CA . THR E 1 84 ? 33.295 79.048 53.577 1.00 19.29 108 THR E CA 1
ATOM 9059 C C . THR E 1 84 ? 33.124 80.550 53.422 1.00 23.75 108 THR E C 1
ATOM 9060 O O . THR E 1 84 ? 33.826 81.316 54.076 1.00 25.72 108 THR E O 1
ATOM 9071 N N . GLN E 1 85 ? 32.197 80.975 52.554 1.00 17.97 109 GLN E N 1
ATOM 9072 C CA . GLN E 1 85 ? 31.795 82.381 52.471 1.00 23.77 109 GLN E CA 1
ATOM 9073 C C . GLN E 1 85 ? 30.281 82.488 52.553 1.00 23.37 109 GLN E C 1
ATOM 9074 O O . GLN E 1 85 ? 29.562 81.685 51.956 1.00 23.56 109 GLN E O 1
ATOM 9088 N N . TYR E 1 86 ? 29.800 83.483 53.283 1.00 17.48 110 TYR E N 1
ATOM 9089 C CA . TYR E 1 86 ? 28.385 83.601 53.589 1.00 20.36 110 TYR E CA 1
ATOM 9090 C C . TYR E 1 86 ? 27.778 84.845 52.953 1.00 24.15 110 TYR E C 1
ATOM 9091 O O . TYR E 1 86 ? 28.459 85.844 52.761 1.00 20.49 110 TYR E O 1
ATOM 9109 N N . GLY E 1 87 ? 26.481 84.790 52.687 1.00 21.05 111 GLY E N 1
ATOM 9110 C CA . GLY E 1 87 ? 25.729 85.978 52.288 1.00 21.65 111 GLY E CA 1
ATOM 9111 C C . GLY E 1 87 ? 26.087 86.552 50.931 1.00 21.72 111 GLY E C 1
ATOM 9112 O O . GLY E 1 87 ? 26.111 87.777 50.761 1.00 25.44 111 GLY E O 1
ATOM 9116 N N . LEU E 1 88 ? 26.342 85.703 49.953 1.00 17.95 112 LEU E N 1
ATOM 9117 C CA . LEU E 1 88 ? 26.777 86.153 48.634 1.00 16.76 112 LEU E CA 1
ATOM 9118 C C . LEU E 1 88 ? 25.562 86.476 47.765 1.00 22.01 112 LEU E C 1
ATOM 9119 O O . LEU E 1 88 ? 24.627 85.678 47.686 1.00 16.12 112 LEU E O 1
ATOM 9135 N N . SER E 1 89 ? 25.592 87.644 47.099 1.00 18.72 113 SER E N 1
ATOM 9136 C CA . SER E 1 89 ? 24.483 88.113 46.267 1.00 18.12 113 SER E CA 1
ATOM 9137 C C . SER E 1 89 ? 25.034 89.030 45.179 1.00 17.79 113 SER E C 1
ATOM 9138 O O . SER E 1 89 ? 26.119 89.598 45.311 1.00 19.79 113 SER E O 1
ATOM 9146 N N . GLY E 1 90 ? 24.294 89.151 44.086 1.00 21.27 114 GLY E N 1
ATOM 9147 C CA . GLY E 1 90 ? 24.575 90.180 43.104 1.00 22.38 114 GLY E CA 1
ATOM 9148 C C . GLY E 1 90 ? 25.498 89.807 41.964 1.00 20.92 114 GLY E C 1
ATOM 9149 O O . GLY E 1 90 ? 25.737 90.653 41.090 1.00 18.81 114 GLY E O 1
ATOM 9153 N N . GLN E 1 91 ? 26.054 88.590 41.956 1.00 20.28 115 GLN E N 1
ATOM 9154 C CA A GLN E 1 91 ? 26.996 88.159 40.934 0.46 18.93 115 GLN E CA 1
ATOM 9155 C CA B GLN E 1 91 ? 26.992 88.160 40.933 0.54 18.90 115 GLN E CA 1
ATOM 9156 C C . GLN E 1 91 ? 26.575 86.799 40.399 1.00 16.19 115 GLN E C 1
ATOM 9157 O O . GLN E 1 91 ? 25.850 86.054 41.054 1.00 20.06 115 GLN E O 1
ATOM 9182 N N . THR E 1 92 ? 27.053 86.468 39.199 1.00 16.79 116 THR E N 1
ATOM 9183 C CA . THR E 1 92 ? 26.874 85.115 38.695 1.00 19.82 116 THR E CA 1
ATOM 9184 C C . THR E 1 92 ? 28.122 84.257 38.870 1.00 19.89 116 THR E C 1
ATOM 9185 O O . THR E 1 92 ? 28.085 83.075 38.529 1.00 19.47 116 THR E O 1
ATOM 9196 N N . GLU E 1 93 ? 29.231 84.831 39.357 1.00 18.66 117 GLU E N 1
ATOM 9197 C CA . GLU E 1 93 ? 30.450 84.092 39.699 1.00 19.75 117 GLU E CA 1
ATOM 9198 C C . GLU E 1 93 ? 30.933 84.591 41.055 1.00 20.63 117 GLU E C 1
ATOM 9199 O O . GLU E 1 93 ? 31.016 85.809 41.275 1.00 20.37 117 GLU E O 1
ATOM 9211 N N . TYR E 1 94 ? 31.209 83.659 41.968 1.00 16.19 118 TYR E N 1
ATOM 9212 C CA . TYR E 1 94 ? 31.720 83.953 43.299 1.00 18.33 118 TYR E CA 1
ATOM 9213 C C . TYR E 1 94 ? 32.988 83.142 43.529 1.00 19.81 118 TYR E C 1
ATOM 9214 O O . TYR E 1 94 ? 33.080 82.006 43.064 1.00 17.95 118 TYR E O 1
ATOM 9232 N N . THR E 1 95 ? 33.985 83.725 44.202 1.00 20.17 119 THR E N 1
ATOM 9233 C CA . THR E 1 95 ? 35.281 83.050 44.338 1.00 20.65 119 THR E CA 1
ATOM 9234 C C . THR E 1 95 ? 35.694 82.928 45.788 1.00 28.51 119 THR E C 1
ATOM 9235 O O . THR E 1 95 ? 35.595 83.901 46.543 1.00 23.32 119 THR E O 1
ATOM 9246 N N . ILE E 1 96 ? 36.149 81.725 46.157 1.00 25.15 120 ILE E N 1
ATOM 9247 C CA . ILE E 1 96 ? 36.750 81.421 47.450 1.00 21.77 120 ILE E CA 1
ATOM 9248 C C . ILE E 1 96 ? 38.228 81.092 47.222 1.00 22.72 120 ILE E C 1
ATOM 9249 O O . ILE E 1 96 ? 38.561 80.342 46.300 1.00 24.56 120 ILE E O 1
ATOM 9265 N N . ASN E 1 97 ? 39.113 81.632 48.076 1.00 20.68 121 ASN E N 1
ATOM 9266 C CA . ASN E 1 97 ? 40.513 81.231 48.030 1.00 26.77 121 ASN E CA 1
ATOM 9267 C C . ASN E 1 97 ? 40.757 80.276 49.191 1.00 26.49 121 ASN E C 1
ATOM 9268 O O . ASN E 1 97 ? 40.907 80.731 50.339 1.00 29.47 121 ASN E O 1
ATOM 9279 N N . PRO E 1 98 ? 40.773 78.968 48.969 1.00 21.74 122 PRO E N 1
ATOM 9280 C CA . PRO E 1 98 ? 40.753 78.018 50.085 1.00 23.59 122 PRO E CA 1
ATOM 9281 C C . PRO E 1 98 ? 42.122 77.837 50.723 1.00 26.69 122 PRO E C 1
ATOM 9282 O O . PRO E 1 98 ? 43.155 78.174 50.152 1.00 26.21 122 PRO E O 1
ATOM 9293 N N . SER E 1 99 ? 42.107 77.274 51.928 1.00 27.69 123 SER E N 1
ATOM 9294 C CA . SER E 1 99 ? 43.330 77.083 52.688 1.00 29.95 123 SER E CA 1
ATOM 9295 C C . SER E 1 99 ? 43.200 75.818 53.516 1.00 27.68 123 SER E C 1
ATOM 9296 O O . SER E 1 99 ? 42.102 75.380 53.864 1.00 29.52 123 SER E O 1
ATOM 9304 N N . GLY E 1 100 ? 44.330 75.250 53.822 1.00 34.08 124 GLY E N 1
ATOM 9305 C CA . GLY E 1 100 ? 44.363 74.152 54.741 1.00 35.93 124 GLY E CA 1
ATOM 9306 C C . GLY E 1 100 ? 45.177 73.029 54.181 1.00 35.43 124 GLY E C 1
ATOM 9307 O O . GLY E 1 100 ? 45.994 73.204 53.269 1.00 41.62 124 GLY E O 1
ATOM 9311 N N . ASP E 1 101 ? 44.907 71.872 54.732 1.00 35.49 125 ASP E N 1
ATOM 9312 C CA . ASP E 1 101 ? 45.700 70.712 54.482 1.00 38.33 125 ASP E CA 1
ATOM 9313 C C . ASP E 1 101 ? 44.881 69.795 53.578 1.00 44.42 125 ASP E C 1
ATOM 9314 O O . ASP E 1 101 ? 43.712 70.064 53.271 1.00 45.45 125 ASP E O 1
ATOM 9323 N N . GLY E 1 102 ? 45.505 68.741 53.091 1.00 33.33 126 GLY E N 1
ATOM 9324 C CA . GLY E 1 102 ? 44.751 67.678 52.435 1.00 38.09 126 GLY E CA 1
ATOM 9325 C C . GLY E 1 102 ? 44.306 67.965 51.001 1.00 35.49 126 GLY E C 1
ATOM 9326 O O . GLY E 1 102 ? 44.914 68.745 50.265 1.00 32.55 126 GLY E O 1
ATOM 9330 N N . ALA E 1 103 ? 43.237 67.277 50.585 1.00 33.56 127 ALA E N 1
ATOM 9331 C CA . ALA E 1 103 ? 42.720 67.397 49.224 1.00 28.77 127 ALA E CA 1
ATOM 9332 C C . ALA E 1 103 ? 41.291 67.917 49.269 1.00 27.93 127 ALA E C 1
ATOM 9333 O O . ALA E 1 103 ? 40.514 67.525 50.144 1.00 25.00 127 ALA E O 1
ATOM 9340 N N . ILE E 1 104 ? 40.944 68.787 48.315 1.00 27.18 128 ILE E N 1
ATOM 9341 C CA . ILE E 1 104 ? 39.557 69.216 48.178 1.00 26.20 128 ILE E CA 1
ATOM 9342 C C . ILE E 1 104 ? 38.798 68.065 47.538 1.00 20.17 128 ILE E C 1
ATOM 9343 O O . ILE E 1 104 ? 39.118 67.650 46.421 1.00 26.94 128 ILE E O 1
ATOM 9359 N N . ASP E 1 105 ? 37.777 67.569 48.223 1.00 20.58 129 ASP E N 1
ATOM 9360 C CA . ASP E 1 105 ? 36.999 66.444 47.727 1.00 24.96 129 ASP E CA 1
ATOM 9361 C C . ASP E 1 105 ? 35.561 66.790 47.343 1.00 24.95 129 ASP E C 1
ATOM 9362 O O . ASP E 1 105 ? 34.921 65.992 46.639 1.00 25.30 129 ASP E O 1
ATOM 9371 N N . ALA E 1 106 ? 35.052 67.962 47.732 1.00 20.48 130 ALA E N 1
ATOM 9372 C CA . ALA E 1 106 ? 33.638 68.287 47.559 1.00 18.29 130 ALA E CA 1
ATOM 9373 C C . ALA E 1 106 ? 33.443 69.791 47.674 1.00 18.24 130 ALA E C 1
ATOM 9374 O O . ALA E 1 106 ? 34.287 70.496 48.226 1.00 16.48 130 ALA E O 1
ATOM 9381 N N . VAL E 1 107 ? 32.285 70.258 47.190 1.00 15.99 131 VAL E N 1
ATOM 9382 C CA . VAL E 1 107 ? 31.856 71.642 47.346 1.00 15.25 131 VAL E CA 1
ATOM 9383 C C . VAL E 1 107 ? 30.386 71.664 47.771 1.00 17.53 131 VAL E C 1
ATOM 9384 O O . VAL E 1 107 ? 29.664 70.672 47.649 1.00 15.55 131 VAL E O 1
ATOM 9397 N N . GLY E 1 108 ? 29.950 72.814 48.287 1.00 14.46 132 GLY E N 1
ATOM 9398 C CA . GLY E 1 108 ? 28.567 72.971 48.715 1.00 14.77 132 GLY E CA 1
ATOM 9399 C C . GLY E 1 108 ? 27.984 74.358 48.547 1.00 20.32 132 GLY E C 1
ATOM 9400 O O . GLY E 1 108 ? 28.698 75.368 48.425 1.00 17.39 132 GLY E O 1
ATOM 9404 N N . ILE E 1 109 ? 26.650 74.383 48.554 1.00 17.36 133 ILE E N 1
ATOM 9405 C CA . ILE E 1 109 ? 25.853 75.602 48.563 1.00 13.45 133 ILE E CA 1
ATOM 9406 C C . ILE E 1 109 ? 24.830 75.497 49.688 1.00 19.28 133 ILE E C 1
ATOM 9407 O O . ILE E 1 109 ? 24.187 74.455 49.849 1.00 18.67 133 ILE E O 1
ATOM 9423 N N . MET E 1 110 ? 24.687 76.567 50.470 1.00 15.20 134 MET E N 1
ATOM 9424 C CA . MET E 1 110 ? 23.816 76.595 51.641 1.00 17.47 134 MET E CA 1
ATOM 9425 C C . MET E 1 110 ? 23.147 77.968 51.710 1.00 21.26 134 MET E C 1
ATOM 9426 O O . MET E 1 110 ? 23.665 78.947 51.174 1.00 19.56 134 MET E O 1
ATOM 9440 N N . ILE E 1 111 ? 21.978 78.054 52.356 1.00 18.53 135 ILE E N 1
ATOM 9441 C CA . ILE E 1 111 ? 21.396 79.367 52.644 1.00 20.82 135 ILE E CA 1
ATOM 9442 C C . ILE E 1 111 ? 21.448 79.629 54.149 1.00 27.46 135 ILE E C 1
ATOM 9443 O O . ILE E 1 111 ? 21.319 78.712 54.967 1.00 17.75 135 ILE E O 1
ATOM 9459 N N . THR E 1 112 ? 21.634 80.898 54.520 1.00 18.31 136 THR E N 1
ATOM 9460 C CA . THR E 1 112 ? 21.586 81.281 55.925 1.00 20.94 136 THR E CA 1
ATOM 9461 C C . THR E 1 112 ? 20.312 82.049 56.240 1.00 23.95 136 THR E C 1
ATOM 9462 O O . THR E 1 112 ? 20.107 82.449 57.391 1.00 24.41 136 THR E O 1
ATOM 9473 N N . GLU E 1 113 ? 19.438 82.257 55.270 1.00 24.87 137 GLU E N 1
ATOM 9474 C CA . GLU E 1 113 ? 18.163 83.008 55.427 1.00 26.54 137 GLU E CA 1
ATOM 9475 C C . GLU E 1 113 ? 17.286 82.299 56.464 1.00 30.01 137 GLU E C 1
ATOM 9476 O O . GLU E 1 113 ? 17.173 81.124 56.377 1.00 28.32 137 GLU E O 1
ATOM 9488 N N . ASP E 1 114 ? 16.695 82.997 57.425 1.00 33.31 138 ASP E N 1
ATOM 9489 C CA . ASP E 1 114 ? 15.930 82.301 58.493 1.00 38.32 138 ASP E CA 1
ATOM 9490 C C . ASP E 1 114 ? 14.495 81.977 58.058 1.00 30.13 138 ASP E C 1
ATOM 9491 O O . ASP E 1 114 ? 13.948 81.060 58.602 1.00 34.52 138 ASP E O 1
ATOM 9500 N N . LYS E 1 115 ? 13.891 82.668 57.114 1.00 31.42 139 LYS E N 1
ATOM 9501 C CA . LYS E 1 115 ? 12.530 82.344 56.614 1.00 34.29 139 LYS E CA 1
ATOM 9502 C C . LYS E 1 115 ? 12.526 82.337 55.073 1.00 30.52 139 LYS E C 1
ATOM 9503 O O . LYS E 1 115 ? 11.945 83.209 54.501 1.00 37.07 139 LYS E O 1
ATOM 9522 N N . PRO E 1 116 ? 13.138 81.334 54.413 1.00 29.16 140 PRO E N 1
ATOM 9523 C CA . PRO E 1 116 ? 13.238 81.247 53.000 1.00 28.07 140 PRO E CA 1
ATOM 9524 C C . PRO E 1 116 ? 11.816 81.328 52.429 1.00 31.17 140 PRO E C 1
ATOM 9525 O O . PRO E 1 116 ? 10.961 80.757 52.971 1.00 32.28 140 PRO E O 1
ATOM 9536 N N . GLU E 1 117 ? 11.649 82.043 51.348 1.00 33.47 141 GLU E N 1
ATOM 9537 C CA . GLU E 1 117 ? 10.376 82.112 50.616 1.00 32.20 141 GLU E CA 1
ATOM 9538 C C . GLU E 1 117 ? 10.762 82.257 49.156 1.00 30.37 141 GLU E C 1
ATOM 9539 O O . GLU E 1 117 ? 11.482 83.166 48.878 1.00 32.53 141 GLU E O 1
ATOM 9551 N N . ASN E 1 118 ? 10.359 81.346 48.289 1.00 31.22 142 ASN E N 1
ATOM 9552 C CA . ASN E 1 118 ? 10.802 81.448 46.900 1.00 30.10 142 ASN E CA 1
ATOM 9553 C C . ASN E 1 118 ? 12.328 81.561 46.813 1.00 25.97 142 ASN E C 1
ATOM 9554 O O . ASN E 1 118 ? 12.884 82.320 46.018 1.00 28.60 142 ASN E O 1
ATOM 9565 N N . ALA E 1 119 ? 13.010 80.766 47.624 1.00 26.30 143 ALA E N 1
ATOM 9566 C CA . ALA E 1 119 ? 14.472 80.759 47.698 1.00 23.53 143 ALA E CA 1
ATOM 9567 C C . ALA E 1 119 ? 15.014 79.694 46.757 1.00 22.50 143 ALA E C 1
ATOM 9568 O O . ALA E 1 119 ? 14.997 78.501 47.079 1.00 24.16 143 ALA E O 1
ATOM 9575 N N . THR E 1 120 ? 15.505 80.126 45.601 1.00 18.48 144 THR E N 1
ATOM 9576 C CA . THR E 1 120 ? 16.005 79.214 44.593 1.00 18.64 144 THR E CA 1
ATOM 9577 C C . THR E 1 120 ? 17.298 79.771 43.992 1.00 18.69 144 THR E C 1
ATOM 9578 O O . THR E 1 120 ? 17.578 80.976 44.045 1.00 20.39 144 THR E O 1
ATOM 9589 N N . VAL E 1 121 ? 18.089 78.855 43.434 1.00 17.77 145 VAL E N 1
ATOM 9590 C CA . VAL E 1 121 ? 19.288 79.193 42.673 1.00 17.78 145 VAL E CA 1
ATOM 9591 C C . VAL E 1 121 ? 19.635 77.987 41.813 1.00 17.38 145 VAL E C 1
ATOM 9592 O O . VAL E 1 121 ? 19.280 76.857 42.139 1.00 18.79 145 VAL E O 1
ATOM 9605 N N . SER E 1 122 ? 20.356 78.219 40.722 1.00 14.45 146 SER E N 1
ATOM 9606 C CA . SER E 1 122 ? 20.896 77.145 39.892 1.00 15.38 146 SER E CA 1
ATOM 9607 C C . SER E 1 122 ? 22.420 77.175 39.907 1.00 17.83 146 SER E C 1
ATOM 9608 O O . SER E 1 122 ? 23.023 78.246 39.809 1.00 17.43 146 SER E O 1
ATOM 9616 N N . LEU E 1 123 ? 23.050 76.009 40.015 1.00 17.67 147 LEU E N 1
ATOM 9617 C CA . LEU E 1 123 ? 24.507 75.917 39.896 1.00 16.68 147 LEU E CA 1
ATOM 9618 C C . LEU E 1 123 ? 24.854 75.554 38.462 1.00 20.46 147 LEU E C 1
ATOM 9619 O O . LEU E 1 123 ? 24.314 74.581 37.919 1.00 19.92 147 LEU E O 1
ATOM 9635 N N . VAL E 1 124 ? 25.721 76.354 37.844 1.00 16.68 148 VAL E N 1
ATOM 9636 C CA . VAL E 1 124 ? 26.143 76.156 36.468 1.00 17.22 148 VAL E CA 1
ATOM 9637 C C . VAL E 1 124 ? 27.458 75.381 36.394 1.00 19.84 148 VAL E C 1
ATOM 9638 O O . VAL E 1 124 ? 27.587 74.406 35.652 1.00 18.12 148 VAL E O 1
ATOM 9651 N N . SER E 1 125 ? 28.459 75.787 37.169 1.00 17.19 149 SER E N 1
ATOM 9652 C CA . SER E 1 125 ? 29.766 75.167 37.053 1.00 18.47 149 SER E CA 1
ATOM 9653 C C . SER E 1 125 ? 30.571 75.523 38.286 1.00 20.94 149 SER E C 1
ATOM 9654 O O . SER E 1 125 ? 30.209 76.432 39.030 1.00 15.22 149 SER E O 1
ATOM 9662 N N . VAL E 1 126 ? 31.644 74.765 38.504 1.00 20.18 150 VAL E N 1
ATOM 9663 C CA . VAL E 1 126 ? 32.626 75.049 39.543 1.00 18.68 150 VAL E CA 1
ATOM 9664 C C . VAL E 1 126 ? 34.009 74.950 38.910 1.00 21.46 150 VAL E C 1
ATOM 9665 O O . VAL E 1 126 ? 34.324 73.958 38.240 1.00 21.56 150 VAL E O 1
ATOM 9678 N N . THR E 1 127 ? 34.822 75.992 39.087 1.00 18.01 151 THR E N 1
ATOM 9679 C CA . THR E 1 127 ? 36.118 76.101 38.438 1.00 18.37 151 THR E CA 1
ATOM 9680 C C . THR E 1 127 ? 37.213 76.164 39.502 1.00 21.28 151 THR E C 1
ATOM 9681 O O . THR E 1 127 ? 37.124 76.975 40.435 1.00 20.51 151 THR E O 1
ATOM 9692 N N . PHE E 1 128 ? 38.245 75.308 39.337 1.00 17.05 152 PHE E N 1
ATOM 9693 C CA . PHE E 1 128 ? 39.416 75.249 40.213 1.00 19.94 152 PHE E CA 1
ATOM 9694 C C . PHE E 1 128 ? 40.539 75.916 39.444 1.00 27.06 152 PHE E C 1
ATOM 9695 O O . PHE E 1 128 ? 41.011 75.417 38.416 1.00 26.48 152 PHE E O 1
ATOM 9712 N N . GLU E 1 129 ? 40.960 77.038 39.985 1.00 24.48 153 GLU E N 1
ATOM 9713 C CA . GLU E 1 129 ? 42.070 77.799 39.429 1.00 28.03 153 GLU E CA 1
ATOM 9714 C C . GLU E 1 129 ? 43.361 77.271 40.107 1.00 28.53 153 GLU E C 1
ATOM 9715 O O . GLU E 1 129 ? 43.626 77.484 41.305 1.00 25.45 153 GLU E O 1
ATOM 9727 N N . LEU E 1 130 ? 44.218 76.639 39.310 1.00 26.75 154 LEU E N 1
ATOM 9728 C CA . LEU E 1 130 ? 45.313 75.944 39.993 1.00 30.44 154 LEU E CA 1
ATOM 9729 C C . LEU E 1 130 ? 46.534 76.850 40.053 1.00 34.64 154 LEU E C 1
ATOM 9730 O O . LEU E 1 130 ? 46.713 77.740 39.219 1.00 32.14 154 LEU E O 1
ATOM 9746 N N . LYS E 1 131 ? 47.383 76.627 41.061 1.00 43.10 155 LYS E N 1
ATOM 9747 C CA . LYS E 1 131 ? 48.587 77.463 41.158 1.00 42.58 155 LYS E CA 1
ATOM 9748 C C . LYS E 1 131 ? 49.532 77.192 39.985 1.00 43.54 155 LYS E C 1
ATOM 9749 O O . LYS E 1 131 ? 49.435 76.170 39.303 1.00 42.96 155 LYS E O 1
ATOM 9768 N N . ALA E 1 132 ? 50.504 78.093 39.786 1.00 47.59 156 ALA E N 1
ATOM 9769 C CA . ALA E 1 132 ? 51.443 77.961 38.670 1.00 51.93 156 ALA E CA 1
ATOM 9770 C C . ALA E 1 132 ? 52.436 76.865 39.036 1.00 47.72 156 ALA E C 1
ATOM 9771 O O . ALA E 1 132 ? 53.287 77.057 39.909 1.00 57.19 156 ALA E O 1
ATOM 9778 N N . GLY E 1 133 ? 52.290 75.696 38.409 1.00 47.09 157 GLY E N 1
ATOM 9779 C CA . GLY E 1 133 ? 53.106 74.545 38.750 1.00 54.52 157 GLY E CA 1
ATOM 9780 C C . GLY E 1 133 ? 52.310 73.327 39.176 1.00 55.62 157 GLY E C 1
ATOM 9781 O O . GLY E 1 133 ? 52.795 72.497 39.958 1.00 58.32 157 GLY E O 1
ATOM 9785 N N . ALA E 1 134 ? 51.079 73.219 38.670 1.00 61.98 158 ALA E N 1
ATOM 9786 C CA . ALA E 1 134 ? 50.190 72.092 38.937 1.00 55.48 158 ALA E CA 1
ATOM 9787 C C . ALA E 1 134 ? 49.504 71.711 37.634 1.00 57.91 158 ALA E C 1
ATOM 9788 O O . ALA E 1 134 ? 48.917 72.569 36.966 1.00 57.18 158 ALA E O 1
ATOM 9795 N N . GLY E 1 135 ? 49.578 70.434 37.272 1.00 66.10 159 GLY E N 1
ATOM 9796 C CA . GLY E 1 135 ? 48.984 69.961 36.032 1.00 62.99 159 GLY E CA 1
ATOM 9797 C C . GLY E 1 135 ? 49.974 69.921 34.885 1.00 52.81 159 GLY E C 1
ATOM 9798 O O . GLY E 1 135 ? 51.181 70.086 35.086 1.00 61.23 159 GLY E O 1
ATOM 9802 N N . GLY F 1 4 ? 42.628 63.179 28.307 1.00 58.94 28 GLY F N 1
ATOM 9803 C CA . GLY F 1 4 ? 43.411 63.690 29.418 1.00 55.34 28 GLY F CA 1
ATOM 9804 C C . GLY F 1 4 ? 42.817 64.944 30.055 1.00 51.95 28 GLY F C 1
ATOM 9805 O O . GLY F 1 4 ? 41.786 64.901 30.732 1.00 58.89 28 GLY F O 1
ATOM 9808 N N . VAL F 1 5 ? 43.492 66.075 29.851 1.00 42.36 29 VAL F N 1
ATOM 9809 C CA . VAL F 1 5 ? 43.030 67.352 30.390 1.00 45.04 29 VAL F CA 1
ATOM 9810 C C . VAL F 1 5 ? 41.833 67.850 29.592 1.00 33.27 29 VAL F C 1
ATOM 9811 O O . VAL F 1 5 ? 41.750 67.635 28.381 1.00 33.81 29 VAL F O 1
ATOM 9824 N N . LYS F 1 6 ? 40.871 68.464 30.274 1.00 35.32 30 LYS F N 1
ATOM 9825 C CA . LYS F 1 6 ? 39.671 69.007 29.645 1.00 31.44 30 LYS F CA 1
ATOM 9826 C C . LYS F 1 6 ? 39.712 70.514 29.808 1.00 34.53 30 LYS F C 1
ATOM 9827 O O . LYS F 1 6 ? 39.767 71.019 30.930 1.00 40.55 30 LYS F O 1
ATOM 9846 N N . LYS F 1 7 ? 39.690 71.232 28.698 1.00 33.24 31 LYS F N 1
ATOM 9847 C CA . LYS F 1 7 ? 39.542 72.674 28.747 1.00 28.96 31 LYS F CA 1
ATOM 9848 C C . LYS F 1 7 ? 38.065 72.992 28.436 1.00 27.72 31 LYS F C 1
ATOM 9849 O O . LYS F 1 7 ? 37.534 72.683 27.353 1.00 24.12 31 LYS F O 1
ATOM 9868 N N . VAL F 1 8 ? 37.388 73.551 29.435 1.00 26.13 32 VAL F N 1
ATOM 9869 C CA . VAL F 1 8 ? 35.949 73.757 29.370 1.00 23.47 32 VAL F CA 1
ATOM 9870 C C . VAL F 1 8 ? 35.641 75.245 29.293 1.00 23.67 32 VAL F C 1
ATOM 9871 O O . VAL F 1 8 ? 36.073 76.029 30.147 1.00 26.83 32 VAL F O 1
ATOM 9884 N N . PHE F 1 9 ? 34.830 75.618 28.313 1.00 17.94 33 PHE F N 1
ATOM 9885 C CA . PHE F 1 9 ? 34.308 76.972 28.212 1.00 21.63 33 PHE F CA 1
ATOM 9886 C C . PHE F 1 9 ? 32.795 76.943 28.380 1.00 23.80 33 PHE F C 1
ATOM 9887 O O . PHE F 1 9 ? 32.075 76.396 27.531 1.00 17.57 33 PHE F O 1
ATOM 9904 N N . THR F 1 10 ? 32.311 77.560 29.452 1.00 20.81 34 THR F N 1
ATOM 9905 C CA . THR F 1 10 ? 30.880 77.706 29.623 1.00 20.77 34 THR F CA 1
ATOM 9906 C C . THR F 1 10 ? 30.405 78.837 28.721 1.00 18.69 34 THR F C 1
ATOM 9907 O O . THR F 1 10 ? 31.208 79.624 28.203 1.00 21.57 34 THR F O 1
ATOM 9918 N N . ALA F 1 11 ? 29.085 78.910 28.535 1.00 18.62 35 ALA F N 1
ATOM 9919 C CA . ALA F 1 11 ? 28.502 79.862 27.590 1.00 21.57 35 ALA F CA 1
ATOM 9920 C C . ALA F 1 11 ? 28.999 81.292 27.816 1.00 24.95 35 ALA F C 1
ATOM 9921 O O . ALA F 1 11 ? 29.312 82.007 26.854 1.00 25.97 35 ALA F O 1
ATOM 9928 N N . ASP F 1 12 ? 29.081 81.728 29.074 1.00 22.94 36 ASP F N 1
ATOM 9929 C CA . ASP F 1 12 ? 29.425 83.117 29.358 1.00 29.22 36 ASP F CA 1
ATOM 9930 C C . ASP F 1 12 ? 30.861 83.471 28.995 1.00 29.38 36 ASP F C 1
ATOM 9931 O O . ASP F 1 12 ? 31.184 84.664 28.928 1.00 34.50 36 ASP F O 1
ATOM 9940 N N . GLN F 1 13 ? 31.695 82.492 28.671 1.00 24.77 37 GLN F N 1
ATOM 9941 C CA . GLN F 1 13 ? 33.070 82.717 28.244 1.00 26.86 37 GLN F CA 1
ATOM 9942 C C . GLN F 1 13 ? 33.230 82.800 26.737 1.00 29.45 37 GLN F C 1
ATOM 9943 O O . GLN F 1 13 ? 34.342 83.029 26.253 1.00 33.85 37 GLN F O 1
ATOM 9957 N N . LEU F 1 14 ? 32.154 82.613 25.990 1.00 27.12 38 LEU F N 1
ATOM 9958 C CA . LEU F 1 14 ? 32.181 82.608 24.534 1.00 23.38 38 LEU F CA 1
ATOM 9959 C C . LEU F 1 14 ? 31.519 83.865 23.968 1.00 22.64 38 LEU F C 1
ATOM 9960 O O . LEU F 1 14 ? 30.366 84.143 24.257 1.00 25.39 38 LEU F O 1
ATOM 9976 N N . LYS F 1 15 ? 32.256 84.549 23.111 1.00 24.79 39 LYS F N 1
ATOM 9977 C CA . LYS F 1 15 ? 31.842 85.799 22.440 1.00 29.15 39 LYS F CA 1
ATOM 9978 C C . LYS F 1 15 ? 31.321 85.491 21.026 1.00 21.97 39 LYS F C 1
ATOM 9979 O O . LYS F 1 15 ? 31.945 84.771 20.338 1.00 26.37 39 LYS F O 1
ATOM 9998 N N . VAL F 1 16 ? 30.189 86.046 20.653 1.00 26.30 40 VAL F N 1
ATOM 9999 C CA . VAL F 1 16 ? 29.630 85.890 19.323 1.00 25.88 40 VAL F CA 1
ATOM 10000 C C . VAL F 1 16 ? 30.492 86.705 18.368 1.00 33.10 40 VAL F C 1
ATOM 10001 O O . VAL F 1 16 ? 30.678 87.910 18.558 1.00 31.92 40 VAL F O 1
ATOM 10014 N N . ALA F 1 17 ? 31.049 86.039 17.356 1.00 24.38 41 ALA F N 1
ATOM 10015 C CA . ALA F 1 17 ? 31.804 86.691 16.301 1.00 27.33 41 ALA F CA 1
ATOM 10016 C C . ALA F 1 17 ? 30.885 87.158 15.173 1.00 33.51 41 ALA F C 1
ATOM 10017 O O . ALA F 1 17 ? 31.049 88.266 14.640 1.00 31.76 41 ALA F O 1
ATOM 10024 N N . TRP F 1 18 ? 29.869 86.350 14.880 1.00 21.72 42 TRP F N 1
ATOM 10025 C CA . TRP F 1 18 ? 28.987 86.477 13.729 1.00 23.63 42 TRP F CA 1
ATOM 10026 C C . TRP F 1 18 ? 27.751 85.646 14.031 1.00 26.05 42 TRP F C 1
ATOM 10027 O O . TRP F 1 18 ? 27.856 84.549 14.588 1.00 24.17 42 TRP F O 1
ATOM 10048 N N . GLY F 1 19 ? 26.596 86.142 13.636 1.00 21.92 43 GLY F N 1
ATOM 10049 C CA . GLY F 1 19 ? 25.385 85.366 13.758 1.00 21.25 43 GLY F CA 1
ATOM 10050 C C . GLY F 1 19 ? 24.207 85.973 13.032 1.00 28.99 43 GLY F C 1
ATOM 10051 O O . GLY F 1 19 ? 23.921 87.157 13.208 1.00 20.95 43 GLY F O 1
ATOM 10055 N N . ASP F 1 20 ? 23.545 85.193 12.173 1.00 22.25 44 ASP F N 1
ATOM 10056 C CA . ASP F 1 20 ? 22.268 85.607 11.620 1.00 23.49 44 ASP F CA 1
ATOM 10057 C C . ASP F 1 20 ? 21.114 84.891 12.317 1.00 26.77 44 ASP F C 1
ATOM 10058 O O . ASP F 1 20 ? 19.954 85.197 12.050 1.00 26.08 44 ASP F O 1
ATOM 10067 N N . ALA F 1 21 ? 21.408 83.974 13.234 1.00 24.56 45 ALA F N 1
ATOM 10068 C CA . ALA F 1 21 ? 20.395 83.560 14.186 1.00 25.23 45 ALA F CA 1
ATOM 10069 C C . ALA F 1 21 ? 20.185 84.652 15.233 1.00 27.87 45 ALA F C 1
ATOM 10070 O O . ALA F 1 21 ? 20.998 85.565 15.402 1.00 30.43 45 ALA F O 1
ATOM 10077 N N . ASP F 1 22 ? 19.079 84.539 15.936 1.00 18.92 46 ASP F N 1
ATOM 10078 C CA . ASP F 1 22 ? 18.787 85.371 17.087 1.00 27.58 46 ASP F CA 1
ATOM 10079 C C . ASP F 1 22 ? 19.418 84.731 18.312 1.00 25.54 46 ASP F C 1
ATOM 10080 O O . ASP F 1 22 ? 19.219 83.543 18.542 1.00 30.35 46 ASP F O 1
ATOM 10089 N N . TYR F 1 23 ? 20.133 85.510 19.122 1.00 24.26 47 TYR F N 1
ATOM 10090 C CA . TYR F 1 23 ? 20.847 84.947 20.267 1.00 15.86 47 TYR F CA 1
ATOM 10091 C C . TYR F 1 23 ? 20.803 85.885 21.467 1.00 23.96 47 TYR F C 1
ATOM 10092 O O . TYR F 1 23 ? 20.784 87.104 21.312 1.00 19.51 47 TYR F O 1
ATOM 10110 N N . GLU F 1 24 ? 20.775 85.302 22.667 1.00 17.24 48 GLU F N 1
ATOM 10111 C CA . GLU F 1 24 ? 20.886 86.084 23.892 1.00 20.56 48 GLU F CA 1
ATOM 10112 C C . GLU F 1 24 ? 21.506 85.198 24.957 1.00 18.42 48 GLU F C 1
ATOM 10113 O O . GLU F 1 24 ? 21.220 83.999 25.020 1.00 22.62 48 GLU F O 1
ATOM 10125 N N . LEU F 1 25 ? 22.352 85.782 25.781 1.00 19.19 49 LEU F N 1
ATOM 10126 C CA . LEU F 1 25 ? 22.920 85.076 26.926 1.00 20.09 49 LEU F CA 1
ATOM 10127 C C . LEU F 1 25 ? 21.968 85.283 28.093 1.00 22.07 49 LEU F C 1
ATOM 10128 O O . LEU F 1 25 ? 21.784 86.417 28.567 1.00 25.14 49 LEU F O 1
ATOM 10144 N N . ALA F 1 26 ? 21.326 84.210 28.531 1.00 21.41 50 ALA F N 1
ATOM 10145 C CA . ALA F 1 26 ? 20.349 84.311 29.605 1.00 24.18 50 ALA F CA 1
ATOM 10146 C C . ALA F 1 26 ? 20.518 83.119 30.529 1.00 28.30 50 ALA F C 1
ATOM 10147 O O . ALA F 1 26 ? 20.682 81.984 30.069 1.00 21.43 50 ALA F O 1
ATOM 10154 N N . ASP F 1 27 ? 20.514 83.388 31.827 1.00 25.25 51 ASP F N 1
ATOM 10155 C CA . ASP F 1 27 ? 20.638 82.339 32.838 1.00 23.97 51 ASP F CA 1
ATOM 10156 C C . ASP F 1 27 ? 21.837 81.446 32.569 1.00 23.60 51 ASP F C 1
ATOM 10157 O O . ASP F 1 27 ? 21.775 80.228 32.717 1.00 26.18 51 ASP F O 1
ATOM 10166 N N . GLY F 1 28 ? 22.937 82.069 32.147 1.00 20.94 52 GLY F N 1
ATOM 10167 C CA . GLY F 1 28 ? 24.206 81.413 31.931 1.00 23.93 52 GLY F CA 1
ATOM 10168 C C . GLY F 1 28 ? 24.346 80.577 30.672 1.00 21.53 52 GLY F C 1
ATOM 10169 O O . GLY F 1 28 ? 25.367 79.902 30.530 1.00 23.29 52 GLY F O 1
ATOM 10173 N N . GLN F 1 29 ? 23.371 80.615 29.754 1.00 19.71 53 GLN F N 1
ATOM 10174 C CA . GLN F 1 29 ? 23.375 79.844 28.513 1.00 16.75 53 GLN F CA 1
ATOM 10175 C C . GLN F 1 29 ? 23.139 80.760 27.318 1.00 19.87 53 GLN F C 1
ATOM 10176 O O . GLN F 1 29 ? 22.499 81.811 27.441 1.00 23.02 53 GLN F O 1
ATOM 10190 N N . TRP F 1 30 ? 23.678 80.374 26.163 1.00 19.76 54 TRP F N 1
ATOM 10191 C CA . TRP F 1 30 ? 23.364 81.072 24.917 1.00 15.89 54 TRP F CA 1
ATOM 10192 C C . TRP F 1 30 ? 22.086 80.491 24.342 1.00 21.18 54 TRP F C 1
ATOM 10193 O O . TRP F 1 30 ? 22.073 79.349 23.870 1.00 21.42 54 TRP F O 1
ATOM 10214 N N . LYS F 1 31 ? 21.018 81.280 24.365 1.00 18.96 55 LYS F N 1
ATOM 10215 C CA . LYS F 1 31 ? 19.706 80.865 23.908 1.00 18.92 55 LYS F CA 1
ATOM 10216 C C . LYS F 1 31 ? 19.531 81.332 22.473 1.00 24.74 55 LYS F C 1
ATOM 10217 O O . LYS F 1 31 ? 19.658 82.535 22.178 1.00 21.44 55 LYS F O 1
ATOM 10236 N N . LEU F 1 32 ? 19.285 80.373 21.578 1.00 23.02 56 LEU F N 1
ATOM 10237 C CA . LEU F 1 32 ? 19.230 80.638 20.153 1.00 20.63 56 LEU F CA 1
ATOM 10238 C C . LEU F 1 32 ? 17.850 80.339 19.572 1.00 20.13 56 LEU F C 1
ATOM 10239 O O . LEU F 1 32 ? 17.153 79.417 19.998 1.00 20.30 56 LEU F O 1
ATOM 10255 N N . SER F 1 33 ? 17.470 81.145 18.579 1.00 22.39 57 SER F N 1
ATOM 10256 C CA . SER F 1 33 ? 16.249 80.941 17.817 1.00 21.67 57 SER F CA 1
ATOM 10257 C C . SER F 1 33 ? 16.594 81.117 16.347 1.00 23.76 57 SER F C 1
ATOM 10258 O O . SER F 1 33 ? 17.321 82.045 15.987 1.00 22.26 57 SER F O 1
ATOM 10266 N N . PHE F 1 34 ? 16.109 80.212 15.505 1.00 23.36 58 PHE F N 1
ATOM 10267 C CA . PHE F 1 34 ? 16.458 80.206 14.094 1.00 23.79 58 PHE F CA 1
ATOM 10268 C C . PHE F 1 34 ? 15.192 80.394 13.264 1.00 23.18 58 PHE F C 1
ATOM 10269 O O . PHE F 1 34 ? 14.246 79.607 13.383 1.00 26.54 58 PHE F O 1
ATOM 10286 N N . ALA F 1 35 ? 15.209 81.396 12.387 1.00 27.10 59 ALA F N 1
ATOM 10287 C CA . ALA F 1 35 ? 14.073 81.717 11.535 1.00 25.02 59 ALA F CA 1
ATOM 10288 C C . ALA F 1 35 ? 14.232 81.182 10.116 1.00 33.20 59 ALA F C 1
ATOM 10289 O O . ALA F 1 35 ? 13.220 80.997 9.441 1.00 30.95 59 ALA F O 1
ATOM 10296 N N . LYS F 1 36 ? 15.462 80.912 9.657 1.00 24.98 60 LYS F N 1
ATOM 10297 C CA . LYS F 1 36 ? 15.726 80.496 8.287 1.00 25.09 60 LYS F CA 1
ATOM 10298 C C . LYS F 1 36 ? 16.729 79.364 8.215 1.00 27.78 60 LYS F C 1
ATOM 10299 O O . LYS F 1 36 ? 17.643 79.288 9.042 1.00 25.55 60 LYS F O 1
ATOM 10318 N N . GLN F 1 37 ? 16.649 78.595 7.115 1.00 23.46 61 GLN F N 1
ATOM 10319 C CA . GLN F 1 37 ? 17.639 77.571 6.811 1.00 22.27 61 GLN F CA 1
ATOM 10320 C C . GLN F 1 37 ? 19.037 78.175 6.767 1.00 23.97 61 GLN F C 1
ATOM 10321 O O . GLN F 1 37 ? 19.270 79.217 6.137 1.00 23.20 61 GLN F O 1
ATOM 10335 N N . TYR F 1 38 ? 19.973 77.480 7.412 1.00 19.04 62 TYR F N 1
ATOM 10336 C CA . TYR F 1 38 ? 21.381 77.793 7.522 1.00 17.90 62 TYR F CA 1
ATOM 10337 C C . TYR F 1 38 ? 21.660 78.984 8.437 1.00 21.87 62 TYR F C 1
ATOM 10338 O O . TYR F 1 38 ? 22.828 79.356 8.594 1.00 18.52 62 TYR F O 1
ATOM 10356 N N . ASN F 1 39 ? 20.641 79.547 9.096 1.00 20.84 63 ASN F N 1
ATOM 10357 C CA . ASN F 1 39 ? 20.884 80.519 10.161 1.00 19.61 63 ASN F CA 1
ATOM 10358 C C . ASN F 1 39 ? 21.846 79.892 11.169 1.00 20.78 63 ASN F C 1
ATOM 10359 O O . ASN F 1 39 ? 21.774 78.685 11.456 1.00 15.48 63 ASN F O 1
ATOM 10370 N N . GLN F 1 40 ? 22.743 80.699 11.718 1.00 19.25 64 GLN F N 1
ATOM 10371 C CA . GLN F 1 40 ? 23.807 80.141 12.545 1.00 16.51 64 GLN F CA 1
ATOM 10372 C C . GLN F 1 40 ? 24.439 81.226 13.413 1.00 22.73 64 GLN F C 1
ATOM 10373 O O . GLN F 1 40 ? 24.223 82.424 13.216 1.00 18.14 64 GLN F O 1
ATOM 10387 N N . VAL F 1 41 ? 25.237 80.768 14.377 1.00 20.41 65 VAL F N 1
ATOM 10388 C CA . VAL F 1 41 ? 26.069 81.616 15.218 1.00 20.94 65 VAL F CA 1
ATOM 10389 C C . VAL F 1 41 ? 27.478 81.045 15.235 1.00 22.79 65 VAL F C 1
ATOM 10390 O O . VAL F 1 41 ? 27.665 79.819 15.247 1.00 19.54 65 VAL F O 1
ATOM 10403 N N . LYS F 1 42 ? 28.469 81.942 15.269 1.00 17.34 66 LYS F N 1
ATOM 10404 C CA . LYS F 1 42 ? 29.874 81.592 15.434 1.00 20.81 66 LYS F CA 1
ATOM 10405 C C . LYS F 1 42 ? 30.389 82.314 16.671 1.00 23.48 66 LYS F C 1
ATOM 10406 O O . LYS F 1 42 ? 30.178 83.525 16.823 1.00 24.29 66 LYS F O 1
ATOM 10425 N N . TRP F 1 43 ? 31.014 81.558 17.568 1.00 19.41 67 TRP F N 1
ATOM 10426 C CA . TRP F 1 43 ? 31.593 82.085 18.791 1.00 20.98 67 TRP F CA 1
ATOM 10427 C C . TRP F 1 43 ? 33.103 81.945 18.742 1.00 26.34 67 TRP F C 1
ATOM 10428 O O . TRP F 1 43 ? 33.623 80.894 18.365 1.00 22.33 67 TRP F O 1
ATOM 10449 N N . THR F 1 44 ? 33.802 82.990 19.172 1.00 23.96 68 THR F N 1
ATOM 10450 C CA . THR F 1 44 ? 35.251 82.933 19.312 1.00 25.51 68 THR F CA 1
ATOM 10451 C C . THR F 1 44 ? 35.596 82.417 20.700 1.00 20.82 68 THR F C 1
ATOM 10452 O O . THR F 1 44 ? 34.921 82.758 21.670 1.00 25.50 68 THR F O 1
ATOM 10463 N N . LEU F 1 45 ? 36.673 81.604 20.795 1.00 27.78 69 LEU F N 1
ATOM 10464 C CA . LEU F 1 45 ? 37.163 81.083 22.071 1.00 31.55 69 LEU F CA 1
ATOM 10465 C C . LEU F 1 45 ? 37.993 82.119 22.845 1.00 33.60 69 LEU F C 1
ATOM 10466 O O . LEU F 1 45 ? 38.640 82.983 22.246 1.00 28.22 69 LEU F O 1
ATOM 10482 N N . PRO F 1 46 ? 38.025 82.026 24.179 1.00 32.65 70 PRO F N 1
ATOM 10483 C CA . PRO F 1 46 ? 38.847 82.978 24.949 1.00 36.04 70 PRO F CA 1
ATOM 10484 C C . PRO F 1 46 ? 40.308 82.948 24.552 1.00 40.18 70 PRO F C 1
ATOM 10485 O O . PRO F 1 46 ? 41.037 83.917 24.801 1.00 42.00 70 PRO F O 1
ATOM 10496 N N . GLU F 1 47 ? 40.761 81.816 24.018 1.00 32.27 71 GLU F N 1
ATOM 10497 C CA . GLU F 1 47 ? 42.135 81.598 23.579 1.00 41.44 71 GLU F CA 1
ATOM 10498 C C . GLU F 1 47 ? 42.137 80.474 22.566 1.00 38.24 71 GLU F C 1
ATOM 10499 O O . GLU F 1 47 ? 41.518 79.440 22.809 1.00 39.92 71 GLU F O 1
ATOM 10511 N N . SER F 1 48 ? 42.870 80.644 21.470 1.00 42.87 72 SER F N 1
ATOM 10512 C CA . SER F 1 48 ? 42.889 79.620 20.433 1.00 39.52 72 SER F CA 1
ATOM 10513 C C . SER F 1 48 ? 43.652 78.401 20.932 1.00 41.23 72 SER F C 1
ATOM 10514 O O . SER F 1 48 ? 44.489 78.499 21.828 1.00 39.82 72 SER F O 1
ATOM 10522 N N . ILE F 1 49 ? 43.311 77.235 20.390 1.00 39.13 73 ILE F N 1
ATOM 10523 C CA . ILE F 1 49 ? 43.910 75.971 20.806 1.00 33.20 73 ILE F CA 1
ATOM 10524 C C . ILE F 1 49 ? 44.477 75.276 19.579 1.00 30.54 73 ILE F C 1
ATOM 10525 O O . ILE F 1 49 ? 43.773 75.092 18.583 1.00 30.72 73 ILE F O 1
ATOM 10541 N N . GLU F 1 50 ? 45.736 74.862 19.662 1.00 37.29 74 GLU F N 1
ATOM 10542 C CA . GLU F 1 50 ? 46.373 74.161 18.565 1.00 33.66 74 GLU F CA 1
ATOM 10543 C C . GLU F 1 50 ? 45.663 72.849 18.256 1.00 33.65 74 GLU F C 1
ATOM 10544 O O . GLU F 1 50 ? 45.371 72.048 19.153 1.00 27.35 74 GLU F O 1
ATOM 10556 N N . MET F 1 51 ? 45.430 72.613 16.970 1.00 32.00 75 MET F N 1
ATOM 10557 C CA . MET F 1 51 ? 44.771 71.391 16.536 1.00 32.29 75 MET F CA 1
ATOM 10558 C C . MET F 1 51 ? 45.530 70.178 17.049 1.00 39.47 75 MET F C 1
ATOM 10559 O O . MET F 1 51 ? 44.927 69.208 17.519 1.00 31.05 75 MET F O 1
ATOM 10573 N N . SER F 1 52 ? 46.863 70.234 16.959 1.00 34.51 76 SER F N 1
ATOM 10574 C CA . SER F 1 52 ? 47.784 69.250 17.511 1.00 42.11 76 SER F CA 1
ATOM 10575 C C . SER F 1 52 ? 47.429 68.811 18.924 1.00 35.07 76 SER F C 1
ATOM 10576 O O . SER F 1 52 ? 47.674 67.663 19.306 1.00 42.13 76 SER F O 1
ATOM 10584 N N . GLN F 1 53 ? 46.898 69.720 19.713 1.00 31.80 77 GLN F N 1
ATOM 10585 C CA . GLN F 1 53 ? 46.612 69.440 21.099 1.00 28.77 77 GLN F CA 1
ATOM 10586 C C . GLN F 1 53 ? 45.254 68.782 21.323 1.00 28.08 77 GLN F C 1
ATOM 10587 O O . GLN F 1 53 ? 44.983 68.361 22.442 1.00 29.48 77 GLN F O 1
ATOM 10601 N N . VAL F 1 54 ? 44.369 68.718 20.336 1.00 25.57 78 VAL F N 1
ATOM 10602 C CA . VAL F 1 54 ? 42.955 68.452 20.606 1.00 27.42 78 VAL F CA 1
ATOM 10603 C C . VAL F 1 54 ? 42.580 67.053 20.158 1.00 26.02 78 VAL F C 1
ATOM 10604 O O . VAL F 1 54 ? 42.873 66.685 19.021 1.00 27.87 78 VAL F O 1
ATOM 10617 N N . ASN F 1 55 ? 41.969 66.264 21.048 1.00 26.12 79 ASN F N 1
ATOM 10618 C CA . ASN F 1 55 ? 41.369 65.007 20.620 1.00 26.93 79 ASN F CA 1
ATOM 10619 C C . ASN F 1 55 ? 39.933 65.111 20.163 1.00 29.38 79 ASN F C 1
ATOM 10620 O O . ASN F 1 55 ? 39.527 64.449 19.204 1.00 26.18 79 ASN F O 1
ATOM 10631 N N . ALA F 1 56 ? 39.144 65.861 20.918 1.00 26.16 80 ALA F N 1
ATOM 10632 C CA . ALA F 1 56 ? 37.707 65.855 20.730 1.00 23.76 80 ALA F CA 1
ATOM 10633 C C . ALA F 1 56 ? 37.157 67.180 21.234 1.00 23.53 80 ALA F C 1
ATOM 10634 O O . ALA F 1 56 ? 37.720 67.791 22.151 1.00 24.43 80 ALA F O 1
ATOM 10641 N N . VAL F 1 57 ? 36.065 67.621 20.607 1.00 19.74 81 VAL F N 1
ATOM 10642 C CA . VAL F 1 57 ? 35.332 68.822 21.005 1.00 21.19 81 VAL F CA 1
ATOM 10643 C C . VAL F 1 57 ? 33.907 68.396 21.296 1.00 22.32 81 VAL F C 1
ATOM 10644 O O . VAL F 1 57 ? 33.235 67.850 20.414 1.00 19.78 81 VAL F O 1
ATOM 10657 N N . THR F 1 58 ? 33.445 68.625 22.523 1.00 18.88 82 THR F N 1
ATOM 10658 C CA . THR F 1 58 ? 32.107 68.182 22.924 1.00 20.79 82 THR F CA 1
ATOM 10659 C C . THR F 1 58 ? 31.216 69.392 23.203 1.00 17.94 82 THR F C 1
ATOM 10660 O O . THR F 1 58 ? 31.549 70.225 24.048 1.00 20.35 82 THR F O 1
ATOM 10671 N N . PHE F 1 59 ? 30.087 69.466 22.510 1.00 17.14 83 PHE F N 1
ATOM 10672 C CA . PHE F 1 59 ? 29.098 70.531 22.682 1.00 16.30 83 PHE F CA 1
ATOM 10673 C C . PHE F 1 59 ? 28.000 70.049 23.625 1.00 15.22 83 PHE F C 1
ATOM 10674 O O . PHE F 1 59 ? 27.373 69.017 23.367 1.00 19.38 83 PHE F O 1
ATOM 10691 N N . GLN F 1 60 ? 27.756 70.783 24.706 1.00 14.74 84 GLN F N 1
ATOM 10692 C CA . GLN F 1 60 ? 26.641 70.480 25.593 1.00 15.27 84 GLN F CA 1
ATOM 10693 C C . GLN F 1 60 ? 25.512 71.474 25.352 1.00 15.54 84 GLN F C 1
ATOM 10694 O O . GLN F 1 60 ? 25.732 72.692 25.404 1.00 18.20 84 GLN F O 1
ATOM 10708 N N . VAL F 1 61 ? 24.316 70.948 25.074 1.00 15.78 85 VAL F N 1
ATOM 10709 C CA . VAL F 1 61 ? 23.129 71.754 24.778 1.00 14.82 85 VAL F CA 1
ATOM 10710 C C . VAL F 1 61 ? 21.997 71.391 25.743 1.00 20.07 85 VAL F C 1
ATOM 10711 O O . VAL F 1 61 ? 22.035 70.384 26.454 1.00 18.33 85 VAL F O 1
ATOM 10724 N N . ALA F 1 62 ? 20.971 72.246 25.749 1.00 17.61 86 ALA F N 1
ATOM 10725 C CA . ALA F 1 62 ? 19.762 72.050 26.524 1.00 22.04 86 ALA F CA 1
ATOM 10726 C C . ALA F 1 62 ? 18.587 72.571 25.712 1.00 20.04 86 ALA F C 1
ATOM 10727 O O . ALA F 1 62 ? 18.758 73.427 24.839 1.00 18.70 86 ALA F O 1
ATOM 10734 N N . ASP F 1 63 ? 17.411 72.018 25.988 1.00 17.83 87 ASP F N 1
ATOM 10735 C CA . ASP F 1 63 ? 16.142 72.464 25.397 1.00 22.68 87 ASP F CA 1
ATOM 10736 C C . ASP F 1 63 ? 16.221 72.511 23.879 1.00 18.99 87 ASP F C 1
ATOM 10737 O O . ASP F 1 63 ? 15.744 73.450 23.229 1.00 19.97 87 ASP F O 1
ATOM 10746 N N . GLN F 1 64 ? 16.838 71.474 23.328 1.00 19.58 88 GLN F N 1
ATOM 10747 C CA . GLN F 1 64 ? 16.969 71.355 21.886 1.00 20.09 88 GLN F CA 1
ATOM 10748 C C . GLN F 1 64 ? 15.612 70.989 21.276 1.00 20.64 88 GLN F C 1
ATOM 10749 O O . GLN F 1 64 ? 14.998 69.969 21.611 1.00 23.69 88 GLN F O 1
ATOM 10763 N N . LYS F 1 65 ? 15.155 71.858 20.386 1.00 20.30 89 LYS F N 1
ATOM 10764 C CA . LYS F 1 65 ? 13.844 71.740 19.749 1.00 20.66 89 LYS F CA 1
ATOM 10765 C C . LYS F 1 65 ? 13.951 71.645 18.223 1.00 28.12 89 LYS F C 1
ATOM 10766 O O . LYS F 1 65 ? 12.922 71.682 17.533 1.00 25.86 89 LYS F O 1
ATOM 10785 N N . VAL F 1 66 ? 15.148 71.463 17.683 1.00 26.29 90 VAL F N 1
ATOM 10786 C CA . VAL F 1 66 ? 15.411 71.393 16.247 1.00 20.05 90 VAL F CA 1
ATOM 10787 C C . VAL F 1 66 ? 16.707 70.598 16.093 1.00 20.03 90 VAL F C 1
ATOM 10788 O O . VAL F 1 66 ? 17.602 70.726 16.943 1.00 18.96 90 VAL F O 1
ATOM 10801 N N . PRO F 1 67 ? 16.875 69.779 15.051 1.00 20.18 91 PRO F N 1
ATOM 10802 C CA . PRO F 1 67 ? 18.194 69.172 14.818 1.00 21.86 91 PRO F CA 1
ATOM 10803 C C . PRO F 1 67 ? 19.250 70.239 14.545 1.00 14.50 91 PRO F C 1
ATOM 10804 O O . PRO F 1 67 ? 18.971 71.252 13.895 1.00 22.56 91 PRO F O 1
ATOM 10815 N N . ILE F 1 68 ? 20.473 70.010 15.018 1.00 16.25 92 ILE F N 1
ATOM 10816 C CA . ILE F 1 68 ? 21.510 71.029 14.858 1.00 17.36 92 ILE F CA 1
ATOM 10817 C C . ILE F 1 68 ? 22.734 70.487 14.132 1.00 16.39 92 ILE F C 1
ATOM 10818 O O . ILE F 1 68 ? 23.023 69.291 14.137 1.00 18.68 92 ILE F O 1
ATOM 10834 N N . SER F 1 69 ? 23.476 71.427 13.536 1.00 15.60 93 SER F N 1
ATOM 10835 C CA . SER F 1 69 ? 24.781 71.216 12.933 1.00 14.93 93 SER F CA 1
ATOM 10836 C C . SER F 1 69 ? 25.833 71.955 13.743 1.00 15.95 93 SER F C 1
ATOM 10837 O O . SER F 1 69 ? 25.607 73.087 14.192 1.00 23.51 93 SER F O 1
ATOM 10845 N N . LEU F 1 70 ? 26.966 71.304 13.948 1.00 15.79 94 LEU F N 1
ATOM 10846 C CA . LEU F 1 70 ? 28.032 71.773 14.815 1.00 17.16 94 LEU F CA 1
ATOM 10847 C C . LEU F 1 70 ? 29.288 71.959 13.992 1.00 18.49 94 LEU F C 1
ATOM 10848 O O . LEU F 1 70 ? 29.592 71.138 13.121 1.00 23.14 94 LEU F O 1
ATOM 10864 N N . LYS F 1 71 ? 30.027 73.033 14.275 1.00 15.99 95 LYS F N 1
ATOM 10865 C CA . LYS F 1 71 ? 31.195 73.390 13.488 1.00 15.19 95 LYS F CA 1
ATOM 10866 C C . LYS F 1 71 ? 32.367 73.681 14.408 1.00 19.43 95 LYS F C 1
ATOM 10867 O O . LYS F 1 71 ? 32.210 74.330 15.438 1.00 16.14 95 LYS F O 1
ATOM 10886 N N . VAL F 1 72 ? 33.541 73.200 14.023 1.00 19.72 96 VAL F N 1
ATOM 10887 C CA . VAL F 1 72 ? 34.798 73.553 14.655 1.00 20.64 96 VAL F CA 1
ATOM 10888 C C . VAL F 1 72 ? 35.628 74.263 13.597 1.00 21.17 96 VAL F C 1
ATOM 10889 O O . VAL F 1 72 ? 35.954 73.671 12.554 1.00 24.59 96 VAL F O 1
ATOM 10902 N N . TYR F 1 73 ? 35.904 75.544 13.836 1.00 23.49 97 TYR F N 1
ATOM 10903 C CA . TYR F 1 73 ? 36.657 76.390 12.926 1.00 24.77 97 TYR F CA 1
ATOM 10904 C C . TYR F 1 73 ? 38.139 76.268 13.233 1.00 26.42 97 TYR F C 1
ATOM 10905 O O . TYR F 1 73 ? 38.536 76.167 14.393 1.00 29.98 97 TYR F O 1
ATOM 10923 N N . ASN F 1 74 ? 38.958 76.347 12.196 1.00 25.47 98 ASN F N 1
ATOM 10924 C CA . ASN F 1 74 ? 40.406 76.342 12.373 1.00 29.91 98 ASN F CA 1
ATOM 10925 C C . ASN F 1 74 ? 41.033 77.378 11.438 1.00 34.02 98 ASN F C 1
ATOM 10926 O O . ASN F 1 74 ? 41.935 77.083 10.656 1.00 29.03 98 ASN F O 1
ATOM 10937 N N . GLY F 1 75 ? 40.513 78.607 11.494 1.00 32.13 99 GLY F N 1
ATOM 10938 C CA . GLY F 1 75 ? 41.133 79.756 10.872 1.00 38.56 99 GLY F CA 1
ATOM 10939 C C . GLY F 1 75 ? 40.517 80.195 9.558 1.00 40.73 99 GLY F C 1
ATOM 10940 O O . GLY F 1 75 ? 40.851 81.285 9.079 1.00 47.23 99 GLY F O 1
ATOM 10944 N N . GLY F 1 76 ? 39.634 79.391 8.959 1.00 39.92 100 GLY F N 1
ATOM 10945 C CA . GLY F 1 76 ? 39.005 79.754 7.705 1.00 40.14 100 GLY F CA 1
ATOM 10946 C C . GLY F 1 76 ? 37.714 80.548 7.890 1.00 39.45 100 GLY F C 1
ATOM 10947 O O . GLY F 1 76 ? 37.243 80.797 9.001 1.00 39.30 100 GLY F O 1
ATOM 10951 N N . ASP F 1 77 ? 37.135 80.961 6.754 1.00 38.46 101 ASP F N 1
ATOM 10952 C CA . ASP F 1 77 ? 35.880 81.700 6.811 1.00 42.50 101 ASP F CA 1
ATOM 10953 C C . ASP F 1 77 ? 34.726 80.794 7.230 1.00 34.74 101 ASP F C 1
ATOM 10954 O O . ASP F 1 77 ? 33.815 81.236 7.938 1.00 38.14 101 ASP F O 1
ATOM 10963 N N . ASP F 1 78 ? 34.786 79.520 6.859 1.00 30.41 102 ASP F N 1
ATOM 10964 C CA . ASP F 1 78 ? 33.817 78.525 7.298 1.00 37.93 102 ASP F CA 1
ATOM 10965 C C . ASP F 1 78 ? 34.578 77.311 7.821 1.00 31.53 102 ASP F C 1
ATOM 10966 O O . ASP F 1 78 ? 35.781 77.151 7.587 1.00 34.76 102 ASP F O 1
ATOM 10975 N N . ALA F 1 79 ? 33.874 76.451 8.545 1.00 30.64 103 ALA F N 1
ATOM 10976 C CA . ALA F 1 79 ? 34.476 75.206 9.002 1.00 26.65 103 ALA F CA 1
ATOM 10977 C C . ALA F 1 79 ? 34.604 74.228 7.842 1.00 24.17 103 ALA F C 1
ATOM 10978 O O . ALA F 1 79 ? 33.779 74.211 6.930 1.00 27.73 103 ALA F O 1
ATOM 10985 N N . THR F 1 80 ? 35.659 73.417 7.875 1.00 29.12 104 THR F N 1
ATOM 10986 C CA . THR F 1 80 ? 35.797 72.356 6.889 1.00 30.43 104 THR F CA 1
ATOM 10987 C C . THR F 1 80 ? 34.740 71.285 7.145 1.00 35.17 104 THR F C 1
ATOM 10988 O O . THR F 1 80 ? 34.204 71.159 8.251 1.00 28.87 104 THR F O 1
ATOM 10999 N N . ALA F 1 81 ? 34.428 70.518 6.099 1.00 30.37 105 ALA F N 1
ATOM 11000 C CA . ALA F 1 81 ? 33.458 69.435 6.238 1.00 34.53 105 ALA F CA 1
ATOM 11001 C C . ALA F 1 81 ? 33.921 68.394 7.255 1.00 36.58 105 ALA F C 1
ATOM 11002 O O . ALA F 1 81 ? 33.102 67.834 7.996 1.00 35.07 105 ALA F O 1
ATOM 11009 N N . ALA F 1 82 ? 35.233 68.118 7.313 1.00 29.40 106 ALA F N 1
ATOM 11010 C CA . ALA F 1 82 ? 35.739 67.172 8.304 1.00 29.08 106 ALA F CA 1
ATOM 11011 C C . ALA F 1 82 ? 35.472 67.649 9.722 1.00 30.24 106 ALA F C 1
ATOM 11012 O O . ALA F 1 82 ? 35.435 66.837 10.655 1.00 27.83 106 ALA F O 1
ATOM 11019 N N . ASN F 1 83 ? 35.315 68.957 9.906 1.00 27.05 107 ASN F N 1
ATOM 11020 C CA . ASN F 1 83 ? 35.145 69.558 11.221 1.00 22.54 107 ASN F CA 1
ATOM 11021 C C . ASN F 1 83 ? 33.717 70.022 11.456 1.00 21.84 107 ASN F C 1
ATOM 11022 O O . ASN F 1 83 ? 33.475 70.863 12.329 1.00 24.33 107 ASN F O 1
ATOM 11033 N N . THR F 1 84 ? 32.772 69.445 10.718 1.00 21.97 108 THR F N 1
ATOM 11034 C CA . THR F 1 84 ? 31.359 69.782 10.772 1.00 21.46 108 THR F CA 1
ATOM 11035 C C . THR F 1 84 ? 30.541 68.506 10.843 1.00 25.20 108 THR F C 1
ATOM 11036 O O . THR F 1 84 ? 30.817 67.548 10.129 1.00 23.69 108 THR F O 1
ATOM 11047 N N . GLN F 1 85 ? 29.506 68.513 11.661 1.00 20.47 109 GLN F N 1
ATOM 11048 C CA . GLN F 1 85 ? 28.537 67.429 11.690 1.00 21.42 109 GLN F CA 1
ATOM 11049 C C . GLN F 1 85 ? 27.156 68.044 11.537 1.00 21.63 109 GLN F C 1
ATOM 11050 O O . GLN F 1 85 ? 26.897 69.130 12.061 1.00 20.31 109 GLN F O 1
ATOM 11064 N N . TYR F 1 86 ? 26.293 67.374 10.774 1.00 20.57 110 TYR F N 1
ATOM 11065 C CA . TYR F 1 86 ? 24.980 67.894 10.421 1.00 17.96 110 TYR F CA 1
ATOM 11066 C C . TYR F 1 86 ? 23.836 67.046 10.980 1.00 20.54 110 TYR F C 1
ATOM 11067 O O . TYR F 1 86 ? 23.968 65.838 11.144 1.00 17.80 110 TYR F O 1
ATOM 11085 N N . GLY F 1 87 ? 22.693 67.689 11.198 1.00 22.14 111 GLY F N 1
ATOM 11086 C CA . GLY F 1 87 ? 21.444 66.990 11.496 1.00 19.32 111 GLY F CA 1
ATOM 11087 C C . GLY F 1 87 ? 21.438 66.221 12.799 1.00 22.67 111 GLY F C 1
ATOM 11088 O O . GLY F 1 87 ? 20.800 65.158 12.889 1.00 25.79 111 GLY F O 1
ATOM 11092 N N . LEU F 1 88 ? 22.087 66.754 13.828 1.00 19.37 112 LEU F N 1
ATOM 11093 C CA . LEU F 1 88 ? 22.242 66.042 15.093 1.00 22.44 112 LEU F CA 1
ATOM 11094 C C . LEU F 1 88 ? 21.030 66.247 15.996 1.00 18.50 112 LEU F C 1
ATOM 11095 O O . LEU F 1 88 ? 20.565 67.377 16.198 1.00 17.08 112 LEU F O 1
ATOM 11111 N N . SER F 1 89 ? 20.551 65.149 16.579 1.00 17.69 113 SER F N 1
ATOM 11112 C CA . SER F 1 89 ? 19.369 65.174 17.432 1.00 21.37 113 SER F CA 1
ATOM 11113 C C . SER F 1 89 ? 19.478 64.071 18.476 1.00 18.13 113 SER F C 1
ATOM 11114 O O . SER F 1 89 ? 20.141 63.054 18.274 1.00 18.74 113 SER F O 1
ATOM 11122 N N . GLY F 1 90 ? 18.770 64.255 19.576 1.00 21.25 114 GLY F N 1
ATOM 11123 C CA . GLY F 1 90 ? 18.612 63.180 20.528 1.00 21.89 114 GLY F CA 1
ATOM 11124 C C . GLY F 1 90 ? 19.570 63.138 21.685 1.00 21.17 114 GLY F C 1
ATOM 11125 O O . GLY F 1 90 ? 19.406 62.272 22.549 1.00 21.14 114 GLY F O 1
ATOM 11129 N N . GLN F 1 91 ? 20.570 64.027 21.749 1.00 18.97 115 GLN F N 1
ATOM 11130 C CA . GLN F 1 91 ? 21.519 63.991 22.856 1.00 19.88 115 GLN F CA 1
ATOM 11131 C C . GLN F 1 91 ? 21.692 65.380 23.447 1.00 17.44 115 GLN F C 1
ATOM 11132 O O . GLN F 1 91 ? 21.469 66.388 22.782 1.00 18.68 115 GLN F O 1
ATOM 11146 N N . THR F 1 92 ? 22.123 65.428 24.707 1.00 21.28 116 THR F N 1
ATOM 11147 C CA . THR F 1 92 ? 22.530 66.710 25.273 1.00 16.08 116 THR F CA 1
ATOM 11148 C C . THR F 1 92 ? 24.021 66.983 25.111 1.00 18.22 116 THR F C 1
ATOM 11149 O O . THR F 1 92 ? 24.449 68.100 25.391 1.00 22.47 116 THR F O 1
ATOM 11160 N N . GLU F 1 93 ? 24.807 66.011 24.647 1.00 16.98 117 GLU F N 1
ATOM 11161 C CA . GLU F 1 93 ? 26.229 66.202 24.381 1.00 22.33 117 GLU F CA 1
ATOM 11162 C C . GLU F 1 93 ? 26.581 65.567 23.051 1.00 20.98 117 GLU F C 1
ATOM 11163 O O . GLU F 1 93 ? 26.238 64.409 22.804 1.00 22.77 117 GLU F O 1
ATOM 11175 N N . TYR F 1 94 ? 27.253 66.328 22.202 1.00 19.40 118 TYR F N 1
ATOM 11176 C CA . TYR F 1 94 ? 27.711 65.851 20.907 1.00 16.58 118 TYR F CA 1
ATOM 11177 C C . TYR F 1 94 ? 29.203 66.090 20.752 1.00 21.65 118 TYR F C 1
ATOM 11178 O O . TYR F 1 94 ? 29.729 67.136 21.159 1.00 19.29 118 TYR F O 1
ATOM 11196 N N . THR F 1 95 ? 29.891 65.128 20.148 1.00 19.50 119 THR F N 1
ATOM 11197 C CA . THR F 1 95 ? 31.343 65.176 20.064 1.00 20.71 119 THR F CA 1
ATOM 11198 C C . THR F 1 95 ? 31.783 65.097 18.615 1.00 27.20 119 THR F C 1
ATOM 11199 O O . THR F 1 95 ? 31.254 64.293 17.835 1.00 26.10 119 THR F O 1
ATOM 11210 N N . ILE F 1 96 ? 32.700 65.985 18.263 1.00 23.46 120 ILE F N 1
ATOM 11211 C CA . ILE F 1 96 ? 33.428 65.982 17.006 1.00 24.80 120 ILE F CA 1
ATOM 11212 C C . ILE F 1 96 ? 34.891 65.693 17.321 1.00 25.64 120 ILE F C 1
ATOM 11213 O O . ILE F 1 96 ? 35.456 66.277 18.252 1.00 24.70 120 ILE F O 1
ATOM 11229 N N . ASN F 1 97 ? 35.526 64.829 16.517 1.00 26.05 121 ASN F N 1
ATOM 11230 C CA . ASN F 1 97 ? 36.969 64.653 16.627 1.00 22.02 121 ASN F CA 1
ATOM 11231 C C . ASN F 1 97 ? 37.580 65.443 15.471 1.00 26.61 121 ASN F C 1
ATOM 11232 O O . ASN F 1 97 ? 37.584 64.958 14.330 1.00 26.32 121 ASN F O 1
ATOM 11243 N N . PRO F 1 98 ? 38.078 66.652 15.689 1.00 28.07 122 PRO F N 1
ATOM 11244 C CA . PRO F 1 98 ? 38.441 67.511 14.558 1.00 33.07 122 PRO F CA 1
ATOM 11245 C C . PRO F 1 98 ? 39.799 67.143 13.979 1.00 31.26 122 PRO F C 1
ATOM 11246 O O . PRO F 1 98 ? 40.607 66.448 14.595 1.00 26.87 122 PRO F O 1
ATOM 11257 N N . SER F 1 99 ? 40.041 67.622 12.761 1.00 25.29 123 SER F N 1
ATOM 11258 C CA . SER F 1 99 ? 41.284 67.285 12.079 1.00 28.73 123 SER F CA 1
ATOM 11259 C C . SER F 1 99 ? 41.715 68.452 11.203 1.00 32.55 123 SER F C 1
ATOM 11260 O O . SER F 1 99 ? 40.913 69.325 10.865 1.00 25.73 123 SER F O 1
ATOM 11268 N N . GLY F 1 100 ? 43.037 68.483 10.890 1.00 29.99 124 GLY F N 1
ATOM 11269 C CA . GLY F 1 100 ? 43.619 69.398 9.938 1.00 34.75 124 GLY F CA 1
ATOM 11270 C C . GLY F 1 100 ? 44.735 70.186 10.600 1.00 34.81 124 GLY F C 1
ATOM 11271 O O . GLY F 1 100 ? 45.335 69.765 11.594 1.00 41.27 124 GLY F O 1
ATOM 11275 N N . ASP F 1 101 ? 44.974 71.363 10.051 1.00 38.83 125 ASP F N 1
ATOM 11276 C CA . ASP F 1 101 ? 46.051 72.260 10.438 1.00 47.48 125 ASP F CA 1
ATOM 11277 C C . ASP F 1 101 ? 45.621 73.379 11.350 1.00 44.66 125 ASP F C 1
ATOM 11278 O O . ASP F 1 101 ? 44.449 73.750 11.412 1.00 40.93 125 ASP F O 1
ATOM 11287 N N . GLY F 1 102 ? 46.650 74.007 11.909 1.00 39.13 126 GLY F N 1
ATOM 11288 C CA . GLY F 1 102 ? 46.482 75.279 12.549 1.00 36.59 126 GLY F CA 1
ATOM 11289 C C . GLY F 1 102 ? 45.939 75.171 13.962 1.00 41.08 126 GLY F C 1
ATOM 11290 O O . GLY F 1 102 ? 46.179 74.212 14.708 1.00 44.31 126 GLY F O 1
ATOM 11294 N N . ALA F 1 103 ? 45.246 76.221 14.345 1.00 27.80 127 ALA F N 1
ATOM 11295 C CA . ALA F 1 103 ? 44.671 76.344 15.665 1.00 29.38 127 ALA F CA 1
ATOM 11296 C C . ALA F 1 103 ? 43.161 76.466 15.537 1.00 29.56 127 ALA F C 1
ATOM 11297 O O . ALA F 1 103 ? 42.651 77.047 14.574 1.00 34.36 127 ALA F O 1
ATOM 11304 N N . ILE F 1 104 ? 42.461 75.861 16.484 1.00 32.55 128 ILE F N 1
ATOM 11305 C CA . ILE F 1 104 ? 41.025 76.033 16.606 1.00 29.62 128 ILE F CA 1
ATOM 11306 C C . ILE F 1 104 ? 40.777 77.381 17.260 1.00 32.01 128 ILE F C 1
ATOM 11307 O O . ILE F 1 104 ? 41.176 77.600 18.411 1.00 32.83 128 ILE F O 1
ATOM 11323 N N . ASP F 1 105 ? 40.067 78.271 16.547 1.00 26.52 129 ASP F N 1
ATOM 11324 C CA . ASP F 1 105 ? 39.793 79.605 17.054 1.00 28.28 129 ASP F CA 1
ATOM 11325 C C . ASP F 1 105 ? 38.325 79.874 17.363 1.00 29.82 129 ASP F C 1
ATOM 11326 O O . ASP F 1 105 ? 38.030 80.872 18.044 1.00 27.39 129 ASP F O 1
ATOM 11335 N N . ALA F 1 106 ? 37.397 79.034 16.891 1.00 23.48 130 ALA F N 1
ATOM 11336 C CA . ALA F 1 106 ? 35.979 79.349 17.050 1.00 22.99 130 ALA F CA 1
ATOM 11337 C C . ALA F 1 106 ? 35.152 78.084 16.901 1.00 20.02 130 ALA F C 1
ATOM 11338 O O . ALA F 1 106 ? 35.625 77.067 16.384 1.00 18.50 130 ALA F O 1
ATOM 11345 N N . VAL F 1 107 ? 33.897 78.168 17.347 1.00 18.15 131 VAL F N 1
ATOM 11346 C CA . VAL F 1 107 ? 32.939 77.082 17.147 1.00 22.32 131 VAL F CA 1
ATOM 11347 C C . VAL F 1 107 ? 31.617 77.672 16.678 1.00 18.89 131 VAL F C 1
ATOM 11348 O O . VAL F 1 107 ? 31.383 78.871 16.800 1.00 20.44 131 VAL F O 1
ATOM 11361 N N . GLY F 1 108 ? 30.746 76.819 16.135 1.00 18.44 132 GLY F N 1
ATOM 11362 C CA . GLY F 1 108 ? 29.459 77.278 15.635 1.00 19.29 132 GLY F CA 1
ATOM 11363 C C . GLY F 1 108 ? 28.342 76.251 15.741 1.00 19.06 132 GLY F C 1
ATOM 11364 O O . GLY F 1 108 ? 28.574 75.040 15.893 1.00 16.00 132 GLY F O 1
ATOM 11368 N N . ILE F 1 109 ? 27.121 76.769 15.701 1.00 17.15 133 ILE F N 1
ATOM 11369 C CA . ILE F 1 109 ? 25.893 75.983 15.668 1.00 19.52 133 ILE F CA 1
ATOM 11370 C C . ILE F 1 109 ? 25.022 76.546 14.555 1.00 20.23 133 ILE F C 1
ATOM 11371 O O . ILE F 1 109 ? 24.835 77.773 14.469 1.00 16.61 133 ILE F O 1
ATOM 11387 N N . MET F 1 110 ? 24.452 75.650 13.740 1.00 18.56 134 MET F N 1
ATOM 11388 C CA . MET F 1 110 ? 23.639 76.020 12.584 1.00 19.78 134 MET F CA 1
ATOM 11389 C C . MET F 1 110 ? 22.460 75.069 12.475 1.00 20.87 134 MET F C 1
ATOM 11390 O O . MET F 1 110 ? 22.533 73.918 12.919 1.00 21.12 134 MET F O 1
ATOM 11404 N N . ILE F 1 111 ? 21.376 75.533 11.842 1.00 19.58 135 ILE F N 1
ATOM 11405 C CA . ILE F 1 111 ? 20.297 74.620 11.461 1.00 18.18 135 ILE F CA 1
ATOM 11406 C C . ILE F 1 111 ? 20.296 74.411 9.937 1.00 20.69 135 ILE F C 1
ATOM 11407 O O . ILE F 1 111 ? 20.755 75.256 9.154 1.00 18.97 135 ILE F O 1
ATOM 11423 N N . THR F 1 112 ? 19.855 73.225 9.521 1.00 20.07 136 THR F N 1
ATOM 11424 C CA . THR F 1 112 ? 19.697 72.916 8.107 1.00 17.81 136 THR F CA 1
ATOM 11425 C C . THR F 1 112 ? 18.231 72.741 7.718 1.00 28.69 136 THR F C 1
ATOM 11426 O O . THR F 1 112 ? 17.923 72.549 6.530 1.00 24.94 136 THR F O 1
ATOM 11437 N N . GLU F 1 113 ? 17.307 72.814 8.660 1.00 23.93 137 GLU F N 1
ATOM 11438 C CA . GLU F 1 113 ? 15.852 72.703 8.380 1.00 30.23 137 GLU F CA 1
ATOM 11439 C C . GLU F 1 113 ? 15.440 73.777 7.361 1.00 28.47 137 GLU F C 1
ATOM 11440 O O . GLU F 1 113 ? 15.776 74.925 7.541 1.00 25.46 137 GLU F O 1
ATOM 11452 N N . ASP F 1 114 ? 14.726 73.410 6.309 1.00 35.42 138 ASP F N 1
ATOM 11453 C CA . ASP F 1 114 ? 14.401 74.372 5.235 1.00 34.79 138 ASP F CA 1
ATOM 11454 C C . ASP F 1 114 ? 13.289 75.332 5.650 1.00 30.25 138 ASP F C 1
ATOM 11455 O O . ASP F 1 114 ? 13.283 76.409 5.143 1.00 34.66 138 ASP F O 1
ATOM 11464 N N . LYS F 1 115 ? 12.372 74.940 6.517 1.00 30.08 139 LYS F N 1
ATOM 11465 C CA . LYS F 1 115 ? 11.288 75.825 6.995 1.00 31.34 139 LYS F CA 1
ATOM 11466 C C . LYS F 1 115 ? 11.215 75.823 8.533 1.00 33.26 139 LYS F C 1
ATOM 11467 O O . LYS F 1 115 ? 10.263 75.311 9.052 1.00 36.95 139 LYS F O 1
ATOM 11486 N N . PRO F 1 116 ? 12.166 76.467 9.243 1.00 27.26 140 PRO F N 1
ATOM 11487 C CA . PRO F 1 116 ? 12.178 76.505 10.728 1.00 31.73 140 PRO F CA 1
ATOM 11488 C C . PRO F 1 116 ? 10.896 77.064 11.314 1.00 34.89 140 PRO F C 1
ATOM 11489 O O . PRO F 1 116 ? 10.263 77.973 10.772 1.00 34.42 140 PRO F O 1
ATOM 11500 N N . GLU F 1 117 ? 10.395 76.339 12.315 1.00 33.52 141 GLU F N 1
ATOM 11501 C CA . GLU F 1 117 ? 9.214 76.704 13.138 1.00 33.85 141 GLU F CA 1
ATOM 11502 C C . GLU F 1 117 ? 9.524 76.324 14.583 1.00 26.65 141 GLU F C 1
ATOM 11503 O O . GLU F 1 117 ? 9.791 75.187 14.812 1.00 32.90 141 GLU F O 1
ATOM 11515 N N . ASN F 1 118 ? 9.454 77.280 15.494 1.00 30.68 142 ASN F N 1
ATOM 11516 C CA . ASN F 1 118 ? 9.823 77.129 16.907 1.00 27.87 142 ASN F CA 1
ATOM 11517 C C . ASN F 1 118 ? 11.145 76.363 17.016 1.00 29.10 142 ASN F C 1
ATOM 11518 O O . ASN F 1 118 ? 11.305 75.407 17.791 1.00 27.83 142 ASN F O 1
ATOM 11529 N N . ALA F 1 119 ? 12.108 76.791 16.207 1.00 23.19 143 ALA F N 1
ATOM 11530 C CA . ALA F 1 119 ? 13.429 76.164 16.157 1.00 24.78 143 ALA F CA 1
ATOM 11531 C C . ALA F 1 119 ? 14.329 76.885 17.157 1.00 23.69 143 ALA F C 1
ATOM 11532 O O . ALA F 1 119 ? 14.833 77.968 16.879 1.00 20.95 143 ALA F O 1
ATOM 11539 N N . THR F 1 120 ? 14.547 76.268 18.321 1.00 22.59 144 THR F N 1
ATOM 11540 C CA . THR F 1 120 ? 15.348 76.878 19.373 1.00 19.78 144 THR F CA 1
ATOM 11541 C C . THR F 1 120 ? 16.283 75.846 19.990 1.00 24.35 144 THR F C 1
ATOM 11542 O O . THR F 1 120 ? 16.019 74.642 19.950 1.00 20.50 144 THR F O 1
ATOM 11553 N N . VAL F 1 121 ? 17.378 76.336 20.575 1.00 21.54 145 VAL F N 1
ATOM 11554 C CA . VAL F 1 121 ? 18.289 75.488 21.343 1.00 23.59 145 VAL F CA 1
ATOM 11555 C C . VAL F 1 121 ? 19.120 76.394 22.240 1.00 21.39 145 VAL F C 1
ATOM 11556 O O . VAL F 1 121 ? 19.316 77.571 21.941 1.00 19.49 145 VAL F O 1
ATOM 11569 N N . SER F 1 122 ? 19.617 75.839 23.345 1.00 21.02 146 SER F N 1
ATOM 11570 C CA . SER F 1 122 ? 20.543 76.542 24.221 1.00 17.28 146 SER F CA 1
ATOM 11571 C C . SER F 1 122 ? 21.913 75.880 24.187 1.00 17.15 146 SER F C 1
ATOM 11572 O O . SER F 1 122 ? 22.019 74.651 24.236 1.00 18.75 146 SER F O 1
ATOM 11580 N N . LEU F 1 123 ? 22.956 76.691 24.121 1.00 18.36 147 LEU F N 1
ATOM 11581 C CA . LEU F 1 123 ? 24.313 76.194 24.276 1.00 19.80 147 LEU F CA 1
ATOM 11582 C C . LEU F 1 123 ? 24.733 76.348 25.741 1.00 21.59 147 LEU F C 1
ATOM 11583 O O . LEU F 1 123 ? 24.700 77.458 26.283 1.00 18.53 147 LEU F O 1
ATOM 11599 N N . VAL F 1 124 ? 25.156 75.240 26.362 1.00 16.58 148 VAL F N 1
ATOM 11600 C CA . VAL F 1 124 ? 25.578 75.234 27.756 1.00 17.65 148 VAL F CA 1
ATOM 11601 C C . VAL F 1 124 ? 27.083 75.412 27.887 1.00 19.42 148 VAL F C 1
ATOM 11602 O O . VAL F 1 124 ? 27.561 76.209 28.702 1.00 17.79 148 VAL F O 1
ATOM 11615 N N . SER F 1 125 ? 27.860 74.656 27.117 1.00 16.98 149 SER F N 1
ATOM 11616 C CA . SER F 1 125 ? 29.298 74.665 27.262 1.00 18.03 149 SER F CA 1
ATOM 11617 C C . SER F 1 125 ? 29.885 73.972 26.052 1.00 19.27 149 SER F C 1
ATOM 11618 O O . SER F 1 125 ? 29.204 73.200 25.362 1.00 17.56 149 SER F O 1
ATOM 11626 N N . VAL F 1 126 ? 31.164 74.224 25.841 1.00 17.30 150 VAL F N 1
ATOM 11627 C CA . VAL F 1 126 ? 31.975 73.556 24.830 1.00 19.91 150 VAL F CA 1
ATOM 11628 C C . VAL F 1 126 ? 33.250 73.068 25.522 1.00 26.84 150 VAL F C 1
ATOM 11629 O O . VAL F 1 126 ? 33.948 73.852 26.179 1.00 21.57 150 VAL F O 1
ATOM 11642 N N . THR F 1 127 ? 33.556 71.782 25.363 1.00 19.84 151 THR F N 1
ATOM 11643 C CA . THR F 1 127 ? 34.664 71.151 26.070 1.00 21.06 151 THR F CA 1
ATOM 11644 C C . THR F 1 127 ? 35.694 70.630 25.077 1.00 24.47 151 THR F C 1
ATOM 11645 O O . THR F 1 127 ? 35.348 69.902 24.146 1.00 21.53 151 THR F O 1
ATOM 11656 N N . PHE F 1 128 ? 36.954 70.982 25.306 1.00 20.27 152 PHE F N 1
ATOM 11657 C CA . PHE F 1 128 ? 38.080 70.534 24.494 1.00 26.27 152 PHE F CA 1
ATOM 11658 C C . PHE F 1 128 ? 38.812 69.481 25.311 1.00 24.18 152 PHE F C 1
ATOM 11659 O O . PHE F 1 128 ? 39.390 69.776 26.368 1.00 30.84 152 PHE F O 1
ATOM 11676 N N . GLU F 1 129 ? 38.787 68.268 24.788 1.00 24.84 153 GLU F N 1
ATOM 11677 C CA . GLU F 1 129 ? 39.477 67.133 25.379 1.00 31.55 153 GLU F CA 1
ATOM 11678 C C . GLU F 1 129 ? 40.891 67.164 24.780 1.00 26.75 153 GLU F C 1
ATOM 11679 O O . GLU F 1 129 ? 41.077 67.004 23.567 1.00 24.36 153 GLU F O 1
ATOM 11691 N N . LEU F 1 130 ? 41.884 67.443 25.622 1.00 26.10 154 LEU F N 1
ATOM 11692 C CA . LEU F 1 130 ? 43.221 67.689 25.088 1.00 32.30 154 LEU F CA 1
ATOM 11693 C C . LEU F 1 130 ? 44.116 66.465 25.254 1.00 34.69 154 LEU F C 1
ATOM 11694 O O . LEU F 1 130 ? 43.900 65.626 26.129 1.00 34.63 154 LEU F O 1
ATOM 11710 N N . LYS F 1 131 ? 45.106 66.356 24.375 1.00 31.53 155 LYS F N 1
ATOM 11711 C CA . LYS F 1 131 ? 46.112 65.312 24.519 1.00 39.62 155 LYS F CA 1
ATOM 11712 C C . LYS F 1 131 ? 46.970 65.589 25.757 1.00 41.22 155 LYS F C 1
ATOM 11713 O O . LYS F 1 131 ? 46.834 66.616 26.432 1.00 46.20 155 LYS F O 1
ATOM 11732 N N . ALA F 1 132 ? 47.901 64.690 26.049 1.00 42.28 156 ALA F N 1
ATOM 11733 C CA . ALA F 1 132 ? 48.721 64.878 27.238 1.00 47.39 156 ALA F CA 1
ATOM 11734 C C . ALA F 1 132 ? 49.719 66.001 26.979 1.00 40.94 156 ALA F C 1
ATOM 11735 O O . ALA F 1 132 ? 50.188 66.194 25.850 1.00 48.28 156 ALA F O 1
ATOM 11742 N N . GLY F 1 133 ? 50.002 66.779 28.025 1.00 48.46 157 GLY F N 1
ATOM 11743 C CA . GLY F 1 133 ? 50.887 67.926 27.930 1.00 47.98 157 GLY F CA 1
ATOM 11744 C C . GLY F 1 133 ? 50.185 69.258 28.097 1.00 44.34 157 GLY F C 1
ATOM 11745 O O . GLY F 1 133 ? 50.842 70.254 28.457 1.00 32.27 157 GLY F O 1
ATOM 11749 N N . ALA F 1 134 ? 48.872 69.294 27.858 1.00 41.62 158 ALA F N 1
ATOM 11750 C CA . ALA F 1 134 ? 48.010 70.432 28.175 1.00 48.21 158 ALA F CA 1
ATOM 11751 C C . ALA F 1 134 ? 48.380 71.714 27.436 1.00 56.50 158 ALA F C 1
ATOM 11752 O O . ALA F 1 134 ? 47.708 72.745 27.603 1.00 55.77 158 ALA F O 1
#

Organism: NCBI:txid536231

Nearest PDB structures (foldseek):
  6sgf-assembly1_B-2  TM=9.969E-01  e=4.431E-25  Roseburia intestinalis L1-82
  6kka-assembly2_B  TM=6.402E-01  e=1.621E-03  Bacillus sp. 41M-1
  6kjl-assembly1_A  TM=6.200E-01  e=5.766E-03  Bacillus sp. 41M-1
  8ic1-assembly1_A  TM=5.199E-01  e=6.803E-03  Microbacterium arabinogalactanolyticum
  8hhv-assembly1_A  TM=5.513E-01  e=3.189E-02  Microbacterium arabinogalactanolyticum

B-factor: mean 28.66, std 11.1, range [5.4, 101.82]

Secondary structure (DSSP, 8-state):
--EEEEEGGG-EEEEESSEEEEETTEEEEE--STT-EEEEEEEEEEEGGGEEEEEEEEES--S-EEEEEE-SSSS--GGGEEEEE-S-SEEEE---SSSEEEEEEEE---SS-SS-EEEEEEEEEEE--/--EEEEEGGG-EEEEESSEEEEETTEEEEEE-STT-EEEEEEEEEEEGGGEEEEEEEEES--S-EEEEEE-SSSS--GGGEEEEE-S-SEEEE---SSSEEEEEEEE---SS-SSEEEEEEEEEEEEPTT--/--EEEEEGGG-EEEEESSEEEEETTEEEEEE-STT-EEEEEEEEEEEGGGEEEEEEEEES--S-EEEEEE-SSSS--GGGEEEEE-S-SEEEE----SSEEEEEEEE---SS-SSEEEEEEEEEEEEPTT-/--EEEEEEGGG-EEEEESSEEEEETTEEEEEE-STT-EEEEEEEEEEEGGGEEEEEEEEES--S-EEEEEESSSSS--GGGEEEEE-S-SEEEE---SSSEEEEEEEE---SS-SSEEEEEEEEEEEE---/--EEEEEGGG-EEEEESSEEEEETTEEEEEE-STT-EEEEEEEEEEEGGGEEEEEEEEES--S-EEEEEESSSSS--GGGEEEEE-S-SEEEE---SSSEEEEEEEE---SS-SSEEEEEEEEEEEE-TT--/--EEEEEGGG-EEEEESSEEEEETTEEEEEE-STT-EEEEEEEEEEEGGGEEEEEEEEES--S-EEEEEESSSSS--GGGEEEEE-S-SEEEE---SSSEEEEEEEE---SS-SSEEEEEEEEEEEE-TT-